Protein AF-A0AAE1CVU9-F1 (afdb_monomer_lite)

pLDDT: mean 76.56, std 25.41, range [22.34, 98.81]

Foldseek 3Di:
DDPDDPQLAWDWFDLFPDLDIFTQAEAEQLQEDDAPVDDFLHDDLVQSLVLVVLCVVSVGAHYEYECPRSVLRSLLSQLVSCVVDDVVSHAYEYEDAPQNDPDPLCGHQALVNVVVRLVVSCVSNVHQAHAEYEHAEDGPVDDLLRRQVSVQVCCVVHRYVAYAYEHDDQVRLVVNQVSCVVVVGGGHREYEYADWLQDHVCVQGVLVSCVVVRHAYEHDPLCQQVLQQLQDAPPDQRCDDRSNVCQVDVVVVPDGDDRSVPDDPLSNVLNVLLVVVCVVVVAGSLLSTSQLQSPDPRHRHYHDYDSHSVRSVNNSSNGNDHDDPVSNVSSCVSSPDDDDPPRVVCCCVVVVPPPPPPPPPPVDDDDDDDDDPQLAFDWDDLFPDPDIFTQAEAEQLQEDDAPVPQPLRDYLVQVLVLVVLCVSSVGAHYEYECPRSVLRSLLSQLVSCVVDDVVSHAYEYEFADQNDDDPLSGGQALVNVVVRLVSSCVSNVHQAHAEYEHAEDGPVDDLLRRQVSVQVCCVVHRYVAYAYEHDAQVRLVVNQVSCVVVVGGGHAEYEYADWLQDHVCVLGVLVSCVVVRHAYEHDLLVLQVLQQLPDDPPDQDCDDNSNVCSVPVVPDDPSYDNRVPDDPLSNVLSVLLCVVCVVVVAGSLLSTSQLQSPDPRHRHYHDYDSHSVRSVNNSSNGSDHDDPVSSVVSCVSSPDDDDPPRVVVCVVCCVSQCQDPPGDHDDDWDKDKDQDPVRVVVVCVVQVKDAPDWDFDDDDPTTIITGTDIDHPGPVPVVPPDDDDDDDDDDDDDDDDDDDDDDDDDDDDDDDDDDDDDDDDDDDDDDDDDDDDDDDDDDDDDDDDDDDDDDDDVVNVVVVVVVLVVVLVVVCVVPVPDDDDDPVNVVVVVVVSVVVSVVVVVVVVPLQWAKEKEWEWDDPDDDDDDDWDWDWDQDPVNRHIYIYIDDPDDDTDTDIDIDTDDD

Organism: NCBI:txid231223

Sequence (967 aa):
MSNIPEECKVKYNFLGKSGLKVSNICLGTLTFGETPVGRPGQCDESLSHQILNRFAAWGGNFVDTADFYGLGNSEIVVGSWLERQTREDFVVATKCRYDMNQNVNSVGLSRRHITKSIEDSLKRLHTDYVDVYHTHLFDNATPLEETYRALDDLVRCGKVRYVGVSNVTGWQLQKIVDTQRQLGLNPIVSLQQQYSLASRDSELEPFQVCKNEGIGVLPWSPLKGGLLTGKMKRGEKPTEGRVGWVAQDEQQSVQSHPLWRTLPEKMFDIVDTAEAIGKTKGRTIAQVSIRWLLQRDVTTSVIIGATSLAQLDQNMAVNGWSLSADEMAQLDEVSTPVLPYPYEMVFRMNTGKVTVKAGLTVTSHGNMANIPEESKVKYTFLGKSGLKVSNICLGTLTFGETPVGRPGQCDESLSHQILNRFADWGGNFVDTADFYGLGNSEIVVGSWLERQTREDFVVATKCRANMGYNVNSVGLSRRHITKSIEDSLQRLHTDYVDVYQTHCFDNATPLEETYRTLDDLVRCGKVRYVGVSNVTGWQLQKIVDTQRQLGLNPIVSLQQQYSLVSRDSELEPFQVCKNEGIGVLPWSPLKGGLLTGKVKRGEKPSEGRLGWVAQDERRTKQSHPLWRAVPEKVFDIIDKAEAIGKTHGRTIAQVSIRWLLQRDVTTSVIIGATSLAQLDQNMAVNGWSLSSDEMAQLDELSTPDLPYPYEMVFRMNSNRFGLTREGQIAVPRVTVCFRTPSQAQRELAKRRLIPVSVRVIHGSDQPVITLSKVKVHNFSSLDRFRTRPLARPPSREIDLTVTSSTALPVSSDPLNRLTPRRPVLPPSMSSRHQNEPLLTSKRTIPGQRNYNTVQVSEADRMFKLKLVETCAHQILKAELDNVSYNANTCRELSQVIAGLIMDRLKSFSLSQYKLVCVVSIGSLKDRPAMQFGSRCLWNKATDNFVSVKYTNTSVFAVAMIYGLYFD

InterPro domains:
  IPR005334 Dynein light chain Tctex-1-like [PF03645] (868-962)
  IPR023210 NADP-dependent oxidoreductase domain [PF00248] (24-334)
  IPR023210 NADP-dependent oxidoreductase domain [PF00248] (391-701)
  IPR036812 NAD(P)-dependent oxidoreductase domain superfamily [G3DSA:3.20.20.100] (10-358)
  IPR036812 NAD(P)-dependent oxidoreductase domain superfamily [G3DSA:3.20.20.100] (377-724)
  IPR036812 NAD(P)-dependent oxidoreductase domain superfamily [SSF51430] (11-337)
  IPR036812 NAD(P)-dependent oxidoreductase domain superfamily [SSF51430] (378-703)
  IPR038586 Tctex-1-like superfamily [G3DSA:3.30.1140.40] (866-965)
  IPR050523 Aldo/Keto Reductase Detoxification and Biosynthesis [PTHR43364] (371-709)

Secondary structure (DSSP, 8-state):
-----GGGSPPEEESTTSS-EEESEEEE-TTBS--TT--TTPBPHHHHHHHHHHHHHTT--EEE--TTGGGGHHHHHHHHHHTTS-GGG-EEEEEE-S-SSS-TTSSSS-HHHHHHHHHHHHHHHTSS-EEEEEESS--SSS-HHHHHHHHHHHHHTTSEEEEEEES--HHHHHHHHHHHHHHTPPPEEEEEEE-BTTB-GGGTTHHHHHHHHTPEEEEE-TTGGGGGGS---TT----SHHHHHHHH-GGGGTTT---GGGS-HHHHHHHHHHHHHHHHHT--HHHHHHHHHHTSTTBS-EEE--SSHHHHHHHHTTSS----HHHHHHHHHHHPPPPPTTHHHHHHHHHS-----S-------S------GGGSPPEEESSSSS-EEESEEEE-TTBS--TT--SSPBPHHHHHHHHHHHHHTT--EEE--TTGGGGHHHHHHHHHHTTS-GGG-EEEEEE-S--SSSTTSSSS-HHHHHHHHHHHHHHHTSS-EEEEEESS--SSS-HHHHHHHHHHHHHTTSEEEEEEES--HHHHHHHHHHHHHHTPPPEEEEEEE-BTTB-GGGTTHHHHHHHHTPEEEEE-TTGGGGGGS---TT----SHHHHHHHH-GGG--TTS--GGG--HHHHHHHHHHHHHHHHHT--HHHHHHHHHHTSTTBS-EEE--SSHHHHHHHHTTSS----HHHHHHHHHHHPPPPPTTHHHHHHHHHHHH-B-TTSSB------EEESSHHHHHHHHHHHT-EEEEEEEE-SSSSPEEEEEEEE-S-GGGGGG---PPPPPPP------------PPPP--------PPPPPPP-----------------------PPP------HHHHHHHHHHHHHHHHHHHHHHTTS-PPPHHHHHHHHHHHHHHHHHHHHTTT-TTSEEEEEEEE---S-------EEEEEEETTTTEEEEEEE-SSS---EEEEEEEEP-

Radius of gyration: 37.11 Å; chains: 1; bounding box: 96×85×102 Å

Structure (mmCIF, N/CA/C/O backbone):
data_AF-A0AAE1CVU9-F1
#
_entry.id   AF-A0AAE1CVU9-F1
#
loop_
_atom_site.group_PDB
_atom_site.id
_atom_site.type_symbol
_atom_site.label_atom_id
_atom_site.label_alt_id
_atom_site.label_comp_id
_atom_site.label_asym_id
_atom_site.label_entity_id
_atom_site.label_seq_id
_atom_site.pdbx_PDB_ins_code
_atom_site.Cartn_x
_atom_site.Cartn_y
_atom_site.Cartn_z
_atom_site.occupancy
_atom_site.B_iso_or_equiv
_atom_site.auth_seq_id
_atom_site.auth_comp_id
_atom_site.auth_asym_id
_atom_site.auth_atom_id
_atom_site.pdbx_PDB_model_num
ATOM 1 N N . MET A 1 1 ? 39.669 13.728 -13.427 1.00 44.59 1 MET A N 1
ATOM 2 C CA . MET A 1 1 ? 38.281 13.402 -13.032 1.00 44.59 1 MET A CA 1
ATOM 3 C C . MET A 1 1 ? 37.710 14.609 -12.302 1.00 44.59 1 MET A C 1
ATOM 5 O O . MET A 1 1 ? 38.247 14.981 -11.271 1.00 44.59 1 MET A O 1
ATOM 9 N N . SER A 1 2 ? 36.728 15.304 -12.879 1.00 47.97 2 SER A N 1
ATOM 10 C CA . SER A 1 2 ? 36.096 16.478 -12.254 1.00 47.97 2 SER A CA 1
ATOM 11 C C . SER A 1 2 ? 35.398 16.080 -10.945 1.00 47.97 2 SER A C 1
ATOM 13 O O . SER A 1 2 ? 34.636 15.115 -10.962 1.00 47.97 2 SER A O 1
ATOM 15 N N . ASN A 1 3 ? 35.618 16.815 -9.852 1.00 66.19 3 ASN A N 1
ATOM 16 C CA . ASN A 1 3 ? 34.934 16.623 -8.566 1.00 66.19 3 ASN A CA 1
ATOM 17 C C . ASN A 1 3 ? 33.413 16.821 -8.722 1.00 66.19 3 ASN A C 1
ATOM 19 O O . ASN A 1 3 ? 32.929 17.947 -8.635 1.00 66.19 3 ASN A O 1
ATOM 23 N N . ILE A 1 4 ? 32.659 15.745 -8.971 1.00 75.50 4 ILE A N 1
ATOM 24 C CA . ILE A 1 4 ? 31.193 15.749 -8.866 1.00 75.50 4 ILE A CA 1
ATOM 25 C C . ILE A 1 4 ? 30.859 15.808 -7.367 1.00 75.50 4 ILE A C 1
ATOM 27 O O . ILE A 1 4 ? 31.300 14.915 -6.637 1.00 75.50 4 ILE A O 1
ATOM 31 N N . PRO A 1 5 ? 30.128 16.831 -6.882 1.00 76.38 5 PRO A N 1
ATOM 32 C CA . PRO A 1 5 ? 29.741 16.909 -5.475 1.00 76.38 5 PRO A CA 1
ATOM 33 C C . PRO A 1 5 ? 28.947 15.670 -5.047 1.00 76.38 5 PRO A C 1
ATOM 35 O O . PRO A 1 5 ? 28.137 15.159 -5.821 1.00 76.38 5 PRO A O 1
ATOM 38 N N . GLU A 1 6 ? 29.164 15.185 -3.824 1.00 76.06 6 GLU A N 1
ATOM 39 C CA . GLU A 1 6 ? 28.550 13.944 -3.325 1.00 76.06 6 GLU A CA 1
ATOM 40 C C . GLU A 1 6 ? 27.016 14.012 -3.371 1.00 76.06 6 GLU A C 1
ATOM 42 O O . GLU A 1 6 ? 26.347 13.057 -3.753 1.00 76.06 6 GLU A O 1
ATOM 47 N N . GLU A 1 7 ? 26.453 15.181 -3.068 1.00 77.00 7 GLU A N 1
ATOM 48 C CA . GLU A 1 7 ? 25.022 15.472 -3.124 1.00 77.00 7 GLU A CA 1
ATOM 49 C C . GLU A 1 7 ? 24.422 15.414 -4.541 1.00 77.00 7 GLU A C 1
ATOM 51 O O . GLU A 1 7 ? 23.207 15.248 -4.690 1.00 77.00 7 GLU A O 1
ATOM 56 N N . CYS A 1 8 ? 25.263 15.540 -5.573 1.00 79.56 8 CYS A N 1
ATOM 57 C CA . CYS A 1 8 ? 24.882 15.499 -6.983 1.00 79.56 8 CYS A CA 1
ATOM 58 C C . CYS A 1 8 ? 25.047 14.105 -7.605 1.00 79.56 8 CYS A C 1
ATOM 60 O O . CYS A 1 8 ? 24.567 13.891 -8.721 1.00 79.56 8 CYS A O 1
ATOM 62 N N . LYS A 1 9 ? 25.695 13.155 -6.917 1.00 80.31 9 LYS A N 1
ATOM 63 C CA . LYS A 1 9 ? 25.810 11.772 -7.398 1.00 80.31 9 LYS A CA 1
ATOM 64 C C . LYS A 1 9 ? 24.438 11.111 -7.520 1.00 80.31 9 LYS A C 1
ATOM 66 O O . LYS A 1 9 ? 23.458 11.524 -6.890 1.00 80.31 9 LYS A O 1
ATOM 71 N N . VAL A 1 10 ? 24.365 10.083 -8.365 1.00 87.75 10 VAL A N 1
ATOM 72 C CA . VAL A 1 10 ? 23.122 9.329 -8.556 1.00 87.75 10 VAL A CA 1
ATOM 73 C C . VAL A 1 10 ? 22.654 8.670 -7.264 1.00 87.75 10 VAL A C 1
ATOM 75 O O . VAL A 1 10 ? 23.443 8.279 -6.404 1.00 87.75 10 VAL A O 1
ATOM 78 N N . LYS A 1 11 ? 21.336 8.529 -7.144 1.00 89.81 11 LYS A N 1
ATOM 79 C CA . LYS A 1 11 ? 20.698 7.760 -6.073 1.00 89.81 11 LYS A CA 1
ATOM 80 C C . LYS A 1 11 ? 20.328 6.384 -6.603 1.00 89.81 11 LYS A C 1
ATOM 82 O O . LYS A 1 11 ? 20.168 6.221 -7.807 1.00 89.81 11 LYS A O 1
ATOM 87 N N . TYR A 1 12 ? 20.150 5.417 -5.714 1.00 90.12 12 TYR A N 1
ATOM 88 C CA . TYR A 1 12 ? 19.785 4.051 -6.080 1.00 90.12 12 TYR A CA 1
ATOM 89 C C . TYR A 1 12 ? 18.406 3.699 -5.537 1.00 90.12 12 TYR A C 1
ATOM 91 O O . TYR A 1 12 ? 18.125 3.955 -4.367 1.00 90.12 12 TYR A O 1
ATOM 99 N N . ASN A 1 13 ? 17.591 3.066 -6.376 1.00 91.12 13 ASN A N 1
ATOM 100 C CA . ASN A 1 13 ? 16.237 2.620 -6.064 1.00 91.12 13 ASN A CA 1
ATOM 101 C C . ASN A 1 13 ? 16.120 1.110 -6.306 1.00 91.12 13 ASN A C 1
ATOM 103 O O . ASN A 1 13 ? 16.806 0.569 -7.174 1.00 91.12 13 ASN A O 1
ATOM 107 N N . PHE A 1 14 ? 15.248 0.426 -5.565 1.00 91.88 14 PHE A N 1
ATOM 108 C CA . PHE A 1 14 ? 14.872 -0.949 -5.905 1.00 91.88 14 PHE A CA 1
ATOM 109 C C . PHE A 1 14 ? 14.019 -0.967 -7.177 1.00 91.88 14 PHE A C 1
ATOM 111 O O . PHE A 1 14 ? 13.159 -0.103 -7.361 1.00 91.88 14 PHE A O 1
ATOM 118 N N . LEU A 1 15 ? 14.248 -1.950 -8.049 1.00 92.94 15 LEU A N 1
ATOM 119 C CA . LEU A 1 15 ? 13.451 -2.140 -9.255 1.00 92.94 15 LEU A CA 1
ATOM 120 C C . LEU A 1 15 ? 12.137 -2.851 -8.919 1.00 92.94 15 LEU A C 1
ATOM 122 O O . LEU A 1 15 ? 12.090 -4.080 -8.841 1.00 92.94 15 LEU A O 1
ATOM 126 N N . GLY A 1 16 ? 11.085 -2.069 -8.668 1.00 89.94 16 GLY A N 1
ATOM 127 C CA . GLY A 1 16 ? 9.815 -2.585 -8.152 1.00 89.94 16 GLY A CA 1
ATOM 128 C C . GLY A 1 16 ? 9.994 -3.266 -6.789 1.00 89.94 16 GLY A C 1
ATOM 129 O O . GLY A 1 16 ? 10.797 -2.830 -5.967 1.00 89.94 16 GLY A O 1
ATOM 130 N N . LYS A 1 17 ? 9.280 -4.372 -6.562 1.00 86.25 17 LYS A N 1
ATOM 131 C CA . LYS A 1 17 ? 9.421 -5.245 -5.378 1.00 86.25 17 LYS A CA 1
ATOM 132 C C . LYS A 1 17 ? 10.580 -6.252 -5.483 1.00 86.25 17 LYS A C 1
ATOM 134 O O . LYS A 1 17 ? 10.638 -7.200 -4.703 1.00 86.25 17 LYS A O 1
ATOM 139 N N . SER A 1 18 ? 11.494 -6.084 -6.441 1.00 91.56 18 SER A N 1
ATOM 140 C CA . SER A 1 18 ? 12.671 -6.953 -6.565 1.00 91.56 18 SER A CA 1
ATOM 141 C C . SER A 1 18 ? 13.804 -6.548 -5.615 1.00 91.56 18 SER A C 1
ATOM 143 O O . SER A 1 18 ? 13.827 -5.450 -5.061 1.00 91.56 18 SER A O 1
ATOM 145 N N . GLY A 1 19 ? 14.791 -7.435 -5.454 1.00 85.88 19 GLY A N 1
ATOM 146 C CA . GLY A 1 19 ? 16.017 -7.146 -4.706 1.00 85.88 19 GLY A CA 1
ATOM 147 C C . GLY A 1 19 ? 17.085 -6.374 -5.494 1.00 85.88 19 GLY A C 1
ATOM 148 O O . GLY A 1 19 ? 18.132 -6.071 -4.919 1.00 85.88 19 GLY A O 1
ATOM 149 N N . LEU A 1 20 ? 16.854 -6.077 -6.781 1.00 93.19 20 LEU A N 1
ATOM 150 C CA . LEU A 1 20 ? 17.809 -5.402 -7.662 1.00 93.19 20 LEU A CA 1
ATOM 151 C C . LEU A 1 20 ? 17.786 -3.889 -7.437 1.00 93.19 20 LEU A C 1
ATOM 153 O O . LEU A 1 20 ? 16.718 -3.278 -7.454 1.00 93.19 20 LEU A O 1
ATOM 157 N N . LYS A 1 21 ? 18.962 -3.274 -7.277 1.00 92.75 21 LYS A N 1
ATOM 158 C CA . LYS A 1 21 ? 19.107 -1.817 -7.195 1.00 92.75 21 LYS A CA 1
ATOM 159 C C . LYS A 1 21 ? 19.612 -1.231 -8.504 1.00 92.75 21 LYS A C 1
ATOM 161 O O . LYS A 1 21 ? 20.625 -1.674 -9.036 1.00 92.75 21 LYS A O 1
ATOM 166 N N . VAL A 1 22 ? 18.950 -0.174 -8.950 1.00 96.00 22 VAL A N 1
ATOM 167 C CA . VAL A 1 22 ? 19.313 0.585 -10.147 1.00 96.00 22 VAL A CA 1
ATOM 168 C C . VAL A 1 22 ? 19.498 2.056 -9.808 1.00 96.00 22 VAL A C 1
ATOM 170 O O . VAL A 1 22 ? 18.815 2.588 -8.928 1.00 96.00 22 VAL A O 1
ATOM 173 N N . SER A 1 23 ? 20.409 2.728 -10.504 1.00 97.12 23 SER A N 1
ATOM 174 C CA . SER A 1 23 ? 20.536 4.177 -10.442 1.00 97.12 23 SER A CA 1
ATOM 175 C C . SER A 1 23 ? 19.220 4.831 -10.867 1.00 97.12 23 SER A C 1
ATOM 177 O O . SER A 1 23 ? 18.539 4.372 -11.785 1.00 97.12 23 SER A O 1
ATOM 179 N N . ASN A 1 24 ? 18.852 5.927 -10.206 1.00 95.62 24 ASN A N 1
ATOM 180 C CA . ASN A 1 24 ? 17.624 6.676 -10.472 1.00 95.62 24 ASN A CA 1
ATOM 181 C C . ASN A 1 24 ? 17.603 7.311 -11.873 1.00 95.62 24 ASN A C 1
ATOM 183 O O . ASN A 1 24 ? 16.550 7.718 -12.352 1.00 95.62 24 ASN A O 1
ATOM 187 N N . ILE A 1 25 ? 18.755 7.352 -12.539 1.00 97.69 25 ILE A N 1
ATOM 188 C CA . ILE A 1 25 ? 18.888 7.604 -13.968 1.00 97.69 25 ILE A CA 1
ATOM 189 C C . ILE A 1 25 ? 19.370 6.329 -14.657 1.00 97.69 25 ILE A C 1
ATOM 191 O O . ILE A 1 25 ? 20.331 5.705 -14.205 1.00 97.69 25 ILE A O 1
ATOM 195 N N . CYS A 1 26 ? 18.714 5.978 -15.755 1.00 98.38 26 CYS A N 1
ATOM 196 C CA . CYS A 1 26 ? 19.101 4.912 -16.664 1.00 98.38 26 CYS A CA 1
ATOM 197 C C . CYS A 1 26 ? 19.627 5.534 -17.963 1.00 98.38 26 CYS A C 1
ATOM 199 O O . CYS A 1 26 ? 19.013 6.460 -18.500 1.00 98.38 26 CYS A O 1
ATOM 201 N N . LEU A 1 27 ? 20.761 5.053 -18.471 1.00 98.38 27 LEU A N 1
ATOM 202 C CA . LEU A 1 27 ? 21.317 5.523 -19.737 1.00 98.38 27 LEU A CA 1
ATOM 203 C C . LEU A 1 27 ? 20.758 4.691 -20.897 1.00 98.38 27 LEU A C 1
ATOM 205 O O . LEU A 1 27 ? 21.109 3.525 -21.057 1.00 98.38 27 LEU A O 1
ATOM 209 N N . GLY A 1 28 ? 19.901 5.301 -21.712 1.00 97.38 28 GLY A N 1
ATOM 210 C CA . GLY A 1 28 ? 19.357 4.710 -22.931 1.00 97.38 28 GLY A CA 1
ATOM 211 C C . GLY A 1 28 ? 20.299 4.887 -24.120 1.00 97.38 28 GLY A C 1
ATOM 212 O O . GLY A 1 28 ? 20.728 5.997 -24.431 1.00 97.38 28 GLY A O 1
ATOM 213 N N . THR A 1 29 ? 20.570 3.792 -24.825 1.00 96.25 29 THR A N 1
ATOM 214 C CA . THR A 1 29 ? 21.648 3.689 -25.830 1.00 96.25 29 THR A CA 1
ATOM 215 C C . THR A 1 29 ? 21.152 3.669 -27.280 1.00 96.25 29 THR A C 1
ATOM 217 O O . THR A 1 29 ? 21.893 3.317 -28.193 1.00 96.25 29 THR A O 1
ATOM 220 N N . LEU A 1 30 ? 19.905 4.088 -27.530 1.00 91.25 30 LEU A N 1
ATOM 221 C CA . LEU A 1 30 ? 19.292 4.113 -28.871 1.00 91.25 30 LEU A CA 1
ATOM 222 C C . LEU A 1 30 ? 20.134 4.860 -29.926 1.00 91.25 30 LEU A C 1
ATOM 224 O O . LEU A 1 30 ? 20.015 4.578 -31.117 1.00 91.25 30 LEU A O 1
ATOM 228 N N . THR A 1 31 ? 20.931 5.844 -29.503 1.00 88.94 31 THR A N 1
ATOM 229 C CA . THR A 1 31 ? 21.802 6.654 -30.366 1.00 88.94 31 THR A CA 1
ATOM 230 C C . THR A 1 31 ? 23.224 6.108 -30.493 1.00 88.94 31 THR A C 1
ATOM 232 O O . THR A 1 31 ? 24.026 6.733 -31.175 1.00 88.94 31 THR A O 1
ATOM 235 N N . PHE A 1 32 ? 23.568 4.998 -29.838 1.00 92.94 32 PHE A N 1
ATOM 236 C CA . PHE A 1 32 ? 24.931 4.462 -29.839 1.00 92.94 32 PHE A CA 1
ATOM 237 C C . PHE A 1 32 ? 25.144 3.495 -30.998 1.00 92.94 32 PHE A C 1
ATOM 239 O O . PHE A 1 32 ? 24.326 2.600 -31.226 1.00 92.94 32 PHE A O 1
ATOM 246 N N . GLY A 1 33 ? 26.273 3.668 -31.679 1.00 83.12 33 GLY A N 1
ATOM 247 C CA . GLY A 1 33 ? 26.632 2.914 -32.867 1.00 83.12 33 GLY A CA 1
ATOM 248 C C . GLY A 1 33 ? 26.051 3.519 -34.146 1.00 83.12 33 GLY A C 1
ATOM 249 O O . GLY A 1 33 ? 24.963 4.103 -34.174 1.00 83.12 33 GLY A O 1
ATOM 250 N N . GLU A 1 34 ? 26.795 3.358 -35.236 1.00 77.69 34 GLU A N 1
ATOM 251 C CA . GLU A 1 34 ? 26.353 3.721 -36.580 1.00 77.69 34 GLU A CA 1
ATOM 252 C C . GLU A 1 34 ? 25.202 2.816 -37.041 1.00 77.69 34 GLU A C 1
ATOM 254 O O . GLU A 1 34 ? 25.121 1.643 -36.673 1.00 77.69 34 GLU A O 1
ATOM 259 N N . THR A 1 35 ? 24.294 3.340 -37.865 1.00 69.00 35 THR A N 1
ATOM 260 C CA . THR A 1 35 ? 23.246 2.517 -38.492 1.00 69.00 35 THR A CA 1
ATOM 261 C C . THR A 1 35 ? 23.237 2.693 -39.999 1.00 69.00 35 THR A C 1
ATOM 263 O O . THR A 1 35 ? 23.473 3.815 -40.448 1.00 69.00 35 THR A O 1
ATOM 266 N N . PRO A 1 36 ? 22.818 1.674 -40.774 1.00 59.09 36 PRO A N 1
ATOM 267 C CA . PRO A 1 36 ? 22.783 1.750 -42.238 1.00 59.09 36 PRO A CA 1
ATOM 268 C C . PRO A 1 36 ? 21.957 2.917 -42.804 1.00 59.09 36 PRO A C 1
ATOM 270 O O . PRO A 1 36 ? 22.189 3.347 -43.925 1.00 59.09 36 PRO A O 1
ATOM 273 N N . VAL A 1 37 ? 20.986 3.423 -42.035 1.00 56.44 37 VAL A N 1
ATOM 274 C CA . VAL A 1 37 ? 20.028 4.460 -42.460 1.00 56.44 37 VAL A CA 1
ATOM 275 C C . VAL A 1 37 ? 20.346 5.855 -41.904 1.00 56.44 37 VAL A C 1
ATOM 277 O O . VAL A 1 37 ? 19.574 6.773 -42.146 1.00 56.44 37 VAL A O 1
ATOM 280 N N . GLY A 1 38 ? 21.440 6.011 -41.140 1.00 57.31 38 GLY A N 1
ATOM 281 C CA . GLY A 1 38 ? 21.888 7.277 -40.541 1.00 57.31 38 GLY A CA 1
ATOM 282 C C . GLY A 1 38 ? 20.804 8.037 -39.762 1.00 57.31 38 GLY A C 1
ATOM 283 O O . GLY A 1 38 ? 20.160 8.935 -40.299 1.00 57.31 38 GLY A O 1
ATOM 284 N N . ARG A 1 39 ? 20.589 7.730 -38.471 1.00 63.16 39 ARG A N 1
ATOM 285 C CA . ARG A 1 39 ? 19.664 8.538 -37.649 1.00 63.16 39 ARG A CA 1
ATOM 286 C C . ARG A 1 39 ? 20.348 9.820 -37.151 1.00 63.16 39 ARG A C 1
ATOM 288 O O . ARG A 1 39 ? 21.494 9.756 -36.706 1.00 63.16 39 ARG A O 1
ATOM 295 N N . PRO A 1 40 ? 19.639 10.964 -37.109 1.00 60.22 40 PRO A N 1
ATOM 296 C CA . PRO A 1 40 ? 20.167 12.191 -36.520 1.00 60.22 40 PRO A CA 1
ATOM 297 C C . PRO A 1 40 ? 20.594 11.991 -35.060 1.00 60.22 40 PRO A C 1
ATOM 299 O O . PRO A 1 40 ? 19.816 11.491 -34.244 1.00 60.22 40 PRO A O 1
ATOM 302 N N . GLY A 1 41 ? 21.810 12.433 -34.727 1.00 66.56 41 GLY A N 1
ATOM 303 C CA . GLY A 1 41 ? 22.356 12.363 -33.368 1.00 66.56 41 GLY A CA 1
ATOM 304 C C . GLY A 1 41 ? 22.980 11.017 -32.988 1.00 66.56 41 GLY A C 1
ATOM 305 O O . GLY A 1 41 ? 23.063 10.723 -31.800 1.00 66.56 41 GLY A O 1
ATOM 306 N N . GLN A 1 42 ? 23.392 10.196 -33.957 1.00 81.00 42 GLN A N 1
ATOM 307 C CA . GLN A 1 42 ? 24.177 8.991 -33.678 1.00 81.00 42 GLN A CA 1
ATOM 308 C C . GLN A 1 42 ? 25.559 9.316 -33.115 1.00 81.00 42 GLN A C 1
ATOM 310 O O . GLN A 1 42 ? 26.206 10.278 -33.526 1.00 81.00 42 GLN A O 1
ATOM 315 N N . CYS A 1 43 ? 25.990 8.493 -32.168 1.00 88.50 43 CYS A N 1
ATOM 316 C CA . CYS A 1 43 ? 27.329 8.497 -31.613 1.00 88.50 43 CYS A CA 1
ATOM 317 C C . CYS A 1 43 ? 28.094 7.322 -32.212 1.00 88.50 43 CYS A C 1
ATOM 319 O O . CYS A 1 43 ? 27.619 6.186 -32.156 1.00 88.50 43 CYS A O 1
ATOM 321 N N . ASP A 1 44 ? 29.291 7.587 -32.727 1.00 91.25 44 ASP A N 1
ATOM 322 C CA . ASP A 1 44 ? 30.243 6.521 -33.023 1.00 91.25 44 ASP A CA 1
ATOM 323 C C . ASP A 1 44 ? 30.618 5.755 -31.737 1.00 91.25 44 ASP A C 1
ATOM 325 O O . ASP A 1 44 ? 30.253 6.133 -30.614 1.00 91.25 44 ASP A O 1
ATOM 329 N N . GLU A 1 45 ? 31.325 4.637 -31.888 1.00 93.81 45 GLU A N 1
ATOM 330 C CA . GLU A 1 45 ? 31.724 3.805 -30.749 1.00 93.81 45 GLU A CA 1
ATOM 331 C C . GLU A 1 45 ? 32.582 4.586 -29.736 1.00 93.81 45 GLU A C 1
ATOM 333 O O . GLU A 1 45 ? 32.352 4.498 -28.529 1.00 93.81 45 GLU A O 1
ATOM 338 N N . SER A 1 46 ? 33.511 5.420 -30.217 1.00 95.12 46 SER A N 1
ATOM 339 C CA . SER A 1 46 ? 34.422 6.206 -29.374 1.00 95.12 46 SER A CA 1
ATOM 340 C C . SER A 1 46 ? 33.672 7.176 -28.459 1.00 95.12 46 SER A C 1
ATOM 342 O O . SER A 1 46 ? 33.879 7.185 -27.241 1.00 95.12 46 SER A O 1
ATOM 344 N N . LEU A 1 47 ? 32.762 7.978 -29.015 1.00 95.44 47 LEU A N 1
ATOM 345 C CA . LEU A 1 47 ? 31.934 8.902 -28.250 1.00 95.44 47 LEU A CA 1
ATOM 346 C C . LEU A 1 47 ? 30.965 8.148 -27.334 1.00 95.44 47 LEU A C 1
ATOM 348 O O . LEU A 1 47 ? 30.768 8.557 -26.189 1.00 95.44 47 LEU A O 1
ATOM 352 N N . SER A 1 48 ? 30.403 7.029 -27.795 1.00 96.69 48 SER A N 1
ATOM 353 C CA . SER A 1 48 ? 29.521 6.182 -26.981 1.00 96.69 48 SER A CA 1
ATOM 354 C C . SER A 1 48 ? 30.240 5.665 -25.729 1.00 96.69 48 SER A C 1
ATOM 356 O O . SER A 1 48 ? 29.719 5.793 -24.619 1.00 96.69 48 SER A O 1
ATOM 358 N N . HIS A 1 49 ? 31.477 5.174 -25.868 1.00 97.62 49 HIS A N 1
ATOM 359 C CA . HIS A 1 49 ? 32.317 4.747 -24.741 1.00 97.62 49 HIS A CA 1
ATOM 360 C C . HIS A 1 49 ? 32.659 5.908 -23.805 1.00 97.62 49 HIS A C 1
ATOM 362 O O . HIS A 1 49 ? 32.636 5.741 -22.586 1.00 97.62 49 HIS A O 1
ATOM 368 N N . GLN A 1 50 ? 32.940 7.102 -24.336 1.00 97.69 50 GLN A N 1
ATOM 369 C CA . GLN A 1 50 ? 33.169 8.289 -23.505 1.00 97.69 50 GLN A CA 1
ATOM 370 C C . GLN A 1 50 ? 31.929 8.648 -22.672 1.00 97.69 50 GLN A C 1
ATOM 372 O O . GLN A 1 50 ? 32.059 8.953 -21.484 1.00 97.69 50 GLN A O 1
ATOM 377 N N . ILE A 1 51 ? 30.730 8.576 -23.261 1.00 97.94 51 ILE A N 1
ATOM 378 C CA . ILE A 1 51 ? 29.459 8.824 -22.565 1.00 97.94 51 ILE A CA 1
ATOM 379 C C . ILE A 1 51 ? 29.211 7.750 -21.495 1.00 97.94 51 ILE A C 1
ATOM 381 O O . ILE A 1 51 ? 28.873 8.104 -20.366 1.00 97.94 51 ILE A O 1
ATOM 385 N N . LEU A 1 52 ? 29.441 6.467 -21.796 1.00 98.12 52 LEU A N 1
ATOM 386 C CA . LEU A 1 52 ? 29.313 5.365 -20.829 1.00 98.12 52 LEU A CA 1
ATOM 387 C C . LEU A 1 52 ? 30.274 5.522 -19.644 1.00 98.12 52 LEU A C 1
ATOM 389 O O . LEU A 1 52 ? 29.850 5.485 -18.490 1.00 98.12 52 LEU A O 1
ATOM 393 N N . ASN A 1 53 ? 31.551 5.801 -19.916 1.00 97.75 53 ASN A N 1
ATOM 394 C CA . ASN A 1 53 ? 32.552 6.067 -18.881 1.00 97.75 53 ASN A CA 1
ATOM 395 C C . ASN A 1 53 ? 32.172 7.278 -18.024 1.00 97.75 53 ASN A C 1
ATOM 397 O O . ASN A 1 53 ? 32.340 7.271 -16.803 1.00 97.75 53 ASN A O 1
ATOM 401 N N . ARG A 1 54 ? 31.637 8.335 -18.648 1.00 95.81 54 ARG A N 1
ATOM 402 C CA . ARG A 1 54 ? 31.180 9.517 -17.920 1.00 95.81 54 ARG A CA 1
ATOM 403 C C . ARG A 1 54 ? 29.965 9.202 -17.051 1.00 95.81 54 ARG A C 1
ATOM 405 O O . ARG A 1 54 ? 29.940 9.637 -15.905 1.00 95.81 54 ARG A O 1
ATOM 412 N N . PHE A 1 55 ? 29.003 8.428 -17.546 1.00 96.44 55 PHE A N 1
ATOM 413 C CA . PHE A 1 55 ? 27.840 7.977 -16.780 1.00 96.44 55 PHE A CA 1
ATOM 414 C C . PHE A 1 55 ? 28.249 7.125 -15.569 1.00 96.44 55 PHE A C 1
ATOM 416 O O . PHE A 1 55 ? 27.800 7.402 -14.454 1.00 96.44 55 PHE A O 1
ATOM 423 N N . ALA A 1 56 ? 29.176 6.182 -15.754 1.00 95.38 56 ALA A N 1
ATOM 424 C CA . ALA A 1 56 ? 29.763 5.403 -14.665 1.00 95.38 56 ALA A CA 1
ATOM 425 C C . ALA A 1 56 ? 30.477 6.298 -13.635 1.00 95.38 56 ALA A C 1
ATOM 427 O O . ALA A 1 56 ? 30.306 6.123 -12.431 1.00 95.38 56 ALA A O 1
ATOM 428 N N . ALA A 1 57 ? 31.200 7.333 -14.080 1.00 93.06 57 ALA A N 1
ATOM 429 C CA . ALA A 1 57 ? 31.856 8.293 -13.186 1.00 93.06 57 ALA A CA 1
ATOM 430 C C . ALA A 1 57 ? 30.870 9.133 -12.344 1.00 93.06 57 ALA A C 1
ATOM 432 O O . ALA A 1 57 ? 31.222 9.576 -11.250 1.00 93.06 57 ALA A O 1
ATOM 433 N N . TRP A 1 58 ? 29.633 9.329 -12.812 1.00 92.94 58 TRP A N 1
ATOM 434 C CA . TRP A 1 58 ? 28.535 9.900 -12.015 1.00 92.94 58 TRP A CA 1
ATOM 435 C C . TRP A 1 58 ? 27.954 8.918 -10.978 1.00 92.94 58 TRP A C 1
ATOM 437 O O . TRP A 1 58 ? 27.085 9.298 -10.187 1.00 92.94 58 TRP A O 1
ATOM 447 N N . GLY A 1 59 ? 28.436 7.672 -10.968 1.00 92.88 59 GLY A N 1
ATOM 448 C CA . GLY A 1 59 ? 27.936 6.553 -10.173 1.00 92.88 59 GLY A CA 1
ATOM 449 C C . GLY A 1 59 ? 26.768 5.813 -10.830 1.00 92.88 59 GLY A C 1
ATOM 450 O O . GLY A 1 59 ? 26.130 4.995 -10.170 1.00 92.88 59 GLY A O 1
ATOM 451 N N . GLY A 1 60 ? 26.431 6.129 -12.085 1.00 95.81 60 GLY A N 1
ATOM 452 C CA . GLY A 1 60 ? 25.352 5.468 -12.813 1.00 95.81 60 GLY A CA 1
ATOM 453 C C . GLY A 1 60 ? 25.684 4.005 -13.084 1.00 95.81 60 GLY A C 1
ATOM 454 O O . GLY A 1 60 ? 26.785 3.707 -13.538 1.00 95.81 60 GLY A O 1
ATOM 455 N N . ASN A 1 61 ? 24.735 3.104 -12.820 1.00 97.69 61 ASN A N 1
ATOM 456 C CA . ASN A 1 61 ? 24.937 1.670 -13.030 1.00 97.69 61 ASN A CA 1
ATOM 457 C C . ASN A 1 61 ? 23.945 1.041 -14.012 1.00 97.69 61 ASN A C 1
ATOM 459 O O . ASN A 1 61 ? 24.153 -0.093 -14.415 1.00 97.69 61 ASN A O 1
ATOM 463 N N . PHE A 1 62 ? 22.870 1.734 -14.394 1.00 98.62 62 PHE A N 1
ATOM 464 C CA . PHE A 1 62 ? 21.791 1.134 -15.174 1.00 98.62 62 PHE A CA 1
ATOM 465 C C . PHE A 1 62 ? 21.825 1.565 -16.645 1.00 98.62 62 PHE A C 1
ATOM 467 O O . PHE A 1 62 ? 21.608 2.739 -16.949 1.00 98.62 62 PHE A O 1
ATOM 474 N N . VAL A 1 63 ? 22.060 0.616 -17.555 1.00 98.69 63 VAL A N 1
ATOM 475 C CA . VAL A 1 63 ? 22.171 0.840 -19.006 1.00 98.69 63 VAL A CA 1
ATOM 476 C C . VAL A 1 63 ? 21.049 0.105 -19.739 1.00 98.69 63 VAL A C 1
ATOM 478 O O . VAL A 1 63 ? 20.837 -1.086 -19.523 1.00 98.69 63 VAL A O 1
ATOM 481 N N . ASP A 1 64 ? 20.335 0.815 -20.611 1.00 98.75 64 ASP A N 1
ATOM 482 C CA . ASP A 1 64 ? 19.239 0.292 -21.429 1.00 98.75 64 ASP A CA 1
ATOM 483 C C . ASP A 1 64 ? 19.619 0.258 -22.915 1.00 98.75 64 ASP A C 1
ATOM 485 O O . ASP A 1 64 ? 20.000 1.275 -23.502 1.00 98.75 64 ASP A O 1
ATOM 489 N N . THR A 1 65 ? 19.468 -0.905 -23.544 1.00 98.38 65 THR A N 1
ATOM 490 C CA . THR A 1 65 ? 19.657 -1.132 -24.985 1.00 98.38 65 THR A CA 1
ATOM 491 C C . THR A 1 65 ? 18.548 -2.033 -25.545 1.00 98.38 65 THR A C 1
ATOM 493 O O . THR A 1 65 ? 17.575 -2.321 -24.848 1.00 98.38 65 THR A O 1
ATOM 496 N N . ALA A 1 66 ? 18.608 -2.415 -26.817 1.00 97.38 66 ALA A N 1
ATOM 497 C CA . ALA A 1 66 ? 17.722 -3.410 -27.418 1.00 97.38 66 ALA A CA 1
ATOM 498 C C . ALA A 1 66 ? 18.382 -4.031 -28.650 1.00 97.38 66 ALA A C 1
ATOM 500 O O . ALA A 1 66 ? 19.130 -3.349 -29.352 1.00 97.38 66 ALA A O 1
ATOM 501 N N . ASP A 1 67 ? 17.996 -5.262 -28.981 1.00 95.12 67 ASP A N 1
ATOM 502 C CA . ASP A 1 67 ? 18.387 -5.922 -30.229 1.00 95.12 67 ASP A CA 1
ATOM 503 C C . ASP A 1 67 ? 18.119 -5.046 -31.464 1.00 95.12 67 ASP A C 1
ATOM 505 O O . ASP A 1 67 ? 18.970 -4.881 -32.330 1.00 95.12 67 ASP A O 1
ATOM 509 N N . PHE A 1 68 ? 16.969 -4.382 -31.511 1.00 92.00 68 PHE A N 1
ATOM 510 C CA . PHE A 1 68 ? 16.560 -3.555 -32.638 1.00 92.00 68 PHE A CA 1
ATOM 511 C C . PHE A 1 68 ? 17.327 -2.225 -32.751 1.00 92.00 68 PHE A C 1
ATOM 513 O O . PHE A 1 68 ? 17.283 -1.561 -33.792 1.00 92.00 68 PHE A O 1
ATOM 520 N N . TYR A 1 69 ? 18.026 -1.783 -31.699 1.00 91.81 69 TYR A N 1
ATOM 521 C CA . TYR A 1 69 ? 18.733 -0.501 -31.717 1.00 91.81 69 TYR A CA 1
ATOM 522 C C . TYR A 1 69 ? 19.960 -0.595 -32.623 1.00 91.81 69 TYR A C 1
ATOM 524 O O . TYR A 1 69 ? 20.956 -1.244 -32.312 1.00 91.81 69 TYR A O 1
ATOM 532 N N . GLY A 1 70 ? 19.848 0.039 -33.789 1.00 87.62 70 GLY A N 1
ATOM 533 C CA . GLY A 1 70 ? 20.846 -0.076 -34.843 1.00 87.62 70 GLY A CA 1
ATOM 534 C C . GLY A 1 70 ? 21.028 -1.499 -35.362 1.00 87.62 70 GLY A C 1
ATOM 535 O O . GLY A 1 70 ? 22.138 -1.851 -35.743 1.00 87.62 70 GLY A O 1
ATOM 536 N N . LEU A 1 71 ? 19.958 -2.307 -35.349 1.00 89.50 71 LEU A N 1
ATOM 537 C CA . LEU A 1 71 ? 19.976 -3.720 -35.755 1.00 89.50 71 LEU A CA 1
ATOM 538 C C . LEU A 1 71 ? 21.092 -4.522 -35.057 1.00 89.50 71 LEU A C 1
ATOM 540 O O . LEU A 1 71 ? 21.799 -5.314 -35.674 1.00 89.50 71 LEU A O 1
ATOM 544 N N . GLY A 1 72 ? 21.251 -4.289 -33.755 1.00 92.56 72 GLY A N 1
ATOM 545 C CA . GLY A 1 72 ? 22.208 -4.955 -32.877 1.00 92.56 72 GLY A CA 1
ATOM 546 C C . GLY A 1 72 ? 23.455 -4.127 -32.581 1.00 92.56 72 GLY A C 1
ATOM 547 O O . GLY A 1 72 ? 24.155 -4.434 -31.621 1.00 92.56 72 GLY A O 1
ATOM 548 N N . ASN A 1 73 ? 23.733 -3.061 -33.340 1.00 93.31 73 ASN A N 1
ATOM 549 C CA . ASN A 1 73 ? 24.976 -2.305 -33.167 1.00 93.31 73 ASN A CA 1
ATOM 550 C C . ASN A 1 73 ? 25.082 -1.610 -31.799 1.00 93.31 73 ASN A C 1
ATOM 552 O O . ASN A 1 73 ? 26.159 -1.541 -31.216 1.00 93.31 73 ASN A O 1
ATOM 556 N N . SER A 1 74 ? 23.957 -1.157 -31.240 1.00 95.62 74 SER A N 1
ATOM 557 C CA . SER A 1 74 ? 23.934 -0.587 -29.888 1.00 95.62 74 SER A CA 1
ATOM 558 C C . SER A 1 74 ? 24.382 -1.608 -28.831 1.00 95.62 74 SER A C 1
ATOM 560 O O . SER A 1 74 ? 25.192 -1.280 -27.965 1.00 95.62 74 SER A O 1
ATOM 562 N N . GLU A 1 75 ? 23.923 -2.862 -28.934 1.00 98.12 75 GLU A N 1
ATOM 563 C CA . GLU A 1 75 ? 24.361 -3.948 -28.047 1.00 98.12 75 GLU A CA 1
ATOM 564 C C . GLU A 1 75 ? 25.850 -4.264 -28.224 1.00 98.12 75 GLU A C 1
ATOM 566 O O . GLU A 1 75 ? 26.520 -4.494 -27.224 1.00 98.12 75 GLU A O 1
ATOM 571 N N . ILE A 1 76 ? 26.379 -4.214 -29.454 1.00 97.81 76 ILE A N 1
ATOM 572 C CA . ILE A 1 76 ? 27.812 -4.423 -29.737 1.00 97.81 76 ILE A CA 1
ATOM 573 C C . ILE A 1 76 ? 28.666 -3.351 -29.051 1.00 97.81 76 ILE A C 1
ATOM 575 O O . ILE A 1 76 ? 29.628 -3.679 -28.362 1.00 97.81 76 ILE A O 1
ATOM 579 N N . VAL A 1 77 ? 28.290 -2.074 -29.179 1.00 97.50 77 VAL A N 1
ATOM 580 C CA . VAL A 1 77 ? 29.008 -0.953 -28.547 1.00 97.50 77 VAL A CA 1
ATOM 581 C C . VAL A 1 77 ? 28.974 -1.046 -27.019 1.00 97.50 77 VAL A C 1
ATOM 583 O O . VAL A 1 77 ? 29.970 -0.756 -26.354 1.00 97.50 77 VAL A O 1
ATOM 586 N N . VAL A 1 78 ? 27.834 -1.444 -26.444 1.00 98.31 78 VAL A N 1
ATOM 587 C CA . VAL A 1 78 ? 27.719 -1.674 -24.996 1.00 98.31 78 VAL A CA 1
ATOM 588 C C . VAL A 1 78 ? 28.553 -2.886 -24.574 1.00 98.31 78 VAL A C 1
ATOM 590 O O . VAL A 1 78 ? 29.242 -2.809 -23.560 1.00 98.31 78 VAL A O 1
ATOM 593 N N . GLY A 1 79 ? 28.539 -3.971 -25.350 1.00 98.31 79 GLY A N 1
ATOM 594 C CA . GLY A 1 79 ? 29.318 -5.179 -25.083 1.00 98.31 79 GLY A CA 1
ATOM 595 C C . GLY A 1 79 ? 30.823 -4.930 -25.081 1.00 98.31 79 GLY A C 1
ATOM 596 O O . GLY A 1 79 ? 31.492 -5.256 -24.102 1.00 98.31 79 GLY A O 1
ATOM 597 N N . SER A 1 80 ? 31.345 -4.250 -26.107 1.00 97.94 80 SER A N 1
ATOM 598 C CA . SER A 1 80 ? 32.772 -3.897 -26.190 1.00 97.94 80 SER A CA 1
ATOM 599 C C . SER A 1 80 ? 33.221 -2.965 -25.056 1.00 97.94 80 SER A C 1
ATOM 601 O O . SER A 1 80 ? 34.377 -2.995 -24.624 1.00 97.94 80 SER A O 1
ATOM 603 N N . TRP A 1 81 ? 32.308 -2.143 -24.530 1.00 98.38 81 TRP A N 1
ATOM 604 C CA . TRP A 1 81 ? 32.561 -1.342 -23.337 1.00 98.38 81 TRP A CA 1
ATOM 605 C C . TRP A 1 81 ? 32.558 -2.185 -22.052 1.00 98.38 81 TRP A C 1
ATOM 607 O O . TRP A 1 81 ? 33.447 -1.998 -21.215 1.00 98.38 81 TRP A O 1
ATOM 617 N N . LEU A 1 82 ? 31.605 -3.117 -21.903 1.00 97.81 82 LEU A N 1
ATOM 618 C CA . LEU A 1 82 ? 31.462 -4.000 -20.736 1.00 97.81 82 LEU A CA 1
ATOM 619 C C . LEU A 1 82 ? 32.665 -4.923 -20.529 1.00 97.81 82 LEU A C 1
ATOM 621 O O . LEU A 1 82 ? 33.020 -5.170 -19.381 1.00 97.81 82 LEU A O 1
ATOM 625 N N . GLU A 1 83 ? 33.337 -5.365 -21.597 1.00 96.62 83 GLU A N 1
ATOM 626 C CA . GLU A 1 83 ? 34.581 -6.157 -21.505 1.00 96.62 83 GLU A CA 1
ATOM 627 C C . GLU A 1 83 ? 35.679 -5.473 -20.677 1.00 96.62 83 GLU A C 1
ATOM 629 O O . GLU A 1 83 ? 36.586 -6.127 -20.163 1.00 96.62 83 GLU A O 1
ATOM 634 N N . ARG A 1 84 ? 35.614 -4.142 -20.558 1.00 95.50 84 ARG A N 1
ATOM 635 C CA . ARG A 1 84 ? 36.584 -3.319 -19.825 1.00 95.50 84 ARG A CA 1
ATOM 636 C C . ARG A 1 84 ? 36.098 -2.929 -18.428 1.00 95.50 84 ARG A C 1
ATOM 638 O O . ARG A 1 84 ? 36.769 -2.142 -17.762 1.00 95.50 84 ARG A O 1
ATOM 645 N N . GLN A 1 85 ? 34.937 -3.427 -18.007 1.00 96.00 85 GLN A N 1
ATOM 646 C CA . GLN A 1 85 ? 34.309 -3.133 -16.722 1.00 96.00 85 GLN A CA 1
ATOM 647 C C . GLN A 1 85 ? 34.250 -4.376 -15.828 1.00 96.00 85 GLN A C 1
ATOM 649 O O . GLN A 1 85 ? 34.346 -5.510 -16.289 1.00 96.00 85 GLN A O 1
ATOM 654 N N . THR A 1 86 ? 33.996 -4.166 -14.538 1.00 93.75 86 THR A N 1
ATOM 655 C CA . THR A 1 86 ? 33.488 -5.226 -13.659 1.00 93.75 86 THR A CA 1
ATOM 656 C C . THR A 1 86 ? 32.004 -5.427 -13.969 1.00 93.75 86 THR A C 1
ATOM 658 O O . THR A 1 86 ? 31.197 -4.525 -13.737 1.00 93.75 86 THR A O 1
ATOM 661 N N . ARG A 1 87 ? 31.617 -6.584 -14.518 1.00 95.19 87 ARG A N 1
ATOM 662 C CA . ARG A 1 87 ? 30.241 -6.835 -14.988 1.00 95.19 87 ARG A CA 1
ATOM 663 C C . ARG A 1 87 ? 29.191 -6.645 -13.887 1.00 95.19 87 ARG A C 1
ATOM 665 O O . ARG A 1 87 ? 28.089 -6.188 -14.184 1.00 95.19 87 ARG A O 1
ATOM 672 N N . GLU A 1 88 ? 29.534 -6.982 -12.647 1.00 92.00 88 GLU A N 1
ATOM 673 C CA . GLU A 1 88 ? 28.674 -6.901 -11.460 1.00 92.00 88 GLU A CA 1
ATOM 674 C C . GLU A 1 88 ? 28.376 -5.462 -11.017 1.00 92.00 88 GLU A C 1
ATOM 676 O O . GLU A 1 88 ? 27.394 -5.237 -10.306 1.00 92.00 88 GLU A O 1
ATOM 681 N N . ASP A 1 89 ? 29.184 -4.487 -11.443 1.00 93.50 89 ASP A N 1
ATOM 682 C CA . ASP A 1 89 ? 28.968 -3.076 -11.110 1.00 93.50 89 ASP A CA 1
ATOM 683 C C . ASP A 1 89 ? 27.827 -2.460 -11.934 1.00 93.50 89 ASP A C 1
ATOM 685 O O . ASP A 1 89 ? 27.314 -1.401 -11.572 1.00 93.50 89 ASP A O 1
ATOM 689 N N . PHE A 1 90 ? 27.395 -3.122 -13.016 1.00 97.62 90 PHE A N 1
ATOM 690 C CA . PHE A 1 90 ? 26.411 -2.605 -13.963 1.00 97.62 90 PHE A CA 1
ATOM 691 C C . PHE A 1 90 ? 25.171 -3.491 -14.070 1.00 97.62 90 PHE A C 1
ATOM 693 O O . PHE A 1 90 ? 25.230 -4.715 -14.026 1.00 97.62 90 PHE A O 1
ATOM 700 N N . VAL A 1 91 ? 24.027 -2.843 -14.264 1.00 98.62 91 VAL A N 1
ATOM 701 C CA . VAL A 1 91 ? 22.745 -3.457 -14.591 1.00 98.62 91 VAL A CA 1
ATOM 702 C C . VAL A 1 91 ? 22.475 -3.200 -16.067 1.00 98.62 91 VAL A C 1
ATOM 704 O O . VAL A 1 91 ? 22.355 -2.047 -16.483 1.00 98.62 91 VAL A O 1
ATOM 707 N N . VAL A 1 92 ? 22.353 -4.264 -16.855 1.00 98.69 92 VAL A N 1
ATOM 708 C CA . VAL A 1 92 ? 22.110 -4.186 -18.300 1.00 98.69 92 VAL A CA 1
ATOM 709 C C . VAL A 1 92 ? 20.693 -4.657 -18.606 1.00 98.69 92 VAL A C 1
ATOM 711 O O . VAL A 1 92 ? 20.342 -5.815 -18.358 1.00 98.69 92 VAL A O 1
ATOM 714 N N . ALA A 1 93 ? 19.878 -3.752 -19.149 1.00 98.75 93 ALA A N 1
ATOM 715 C CA . ALA A 1 93 ? 18.573 -4.066 -19.710 1.00 98.75 93 ALA A CA 1
ATOM 716 C C . ALA A 1 93 ? 18.647 -4.150 -21.235 1.00 98.75 93 ALA A C 1
ATOM 718 O O . ALA A 1 93 ? 19.138 -3.229 -21.890 1.00 98.75 93 ALA A O 1
ATOM 719 N N . THR A 1 94 ? 18.107 -5.227 -21.802 1.00 98.75 94 THR A N 1
ATOM 720 C CA . THR A 1 94 ? 17.869 -5.331 -23.247 1.00 98.75 94 THR A CA 1
ATOM 721 C C . THR A 1 94 ? 16.463 -5.848 -23.533 1.00 98.75 94 THR A C 1
ATOM 723 O O . THR A 1 94 ? 15.716 -6.206 -22.620 1.00 98.75 94 THR A O 1
ATOM 726 N N . LYS A 1 95 ? 16.061 -5.844 -24.802 1.00 98.50 95 LYS A N 1
ATOM 727 C CA . LYS A 1 95 ? 14.688 -6.118 -25.229 1.00 98.50 95 LYS A CA 1
ATOM 728 C C . LYS A 1 95 ? 14.684 -6.972 -26.478 1.00 98.50 95 LYS A C 1
ATOM 730 O O . LYS A 1 95 ? 15.604 -6.856 -27.278 1.00 98.50 95 LYS A O 1
ATOM 735 N N . CYS A 1 96 ? 13.614 -7.739 -26.657 1.00 97.31 96 CYS A N 1
ATOM 736 C CA . CYS A 1 96 ? 13.292 -8.380 -27.929 1.00 97.31 96 CYS A CA 1
ATOM 737 C C . CYS A 1 96 ? 11.828 -8.187 -28.295 1.00 97.31 96 CYS A C 1
ATOM 739 O O . CYS A 1 96 ? 10.994 -7.951 -27.413 1.00 97.31 96 CYS A O 1
ATOM 741 N N . ARG A 1 97 ? 11.554 -8.248 -29.605 1.00 95.00 97 ARG A N 1
ATOM 742 C CA . ARG A 1 97 ? 10.242 -8.490 -30.241 1.00 95.00 97 ARG A CA 1
ATOM 743 C C . ARG A 1 97 ? 10.267 -8.110 -31.719 1.00 95.00 97 ARG A C 1
ATOM 745 O O . ARG A 1 97 ? 9.486 -8.655 -32.492 1.00 95.00 97 ARG A O 1
ATOM 752 N N . TYR A 1 98 ? 11.010 -7.068 -32.090 1.00 91.44 98 TYR A N 1
ATOM 753 C CA . TYR A 1 98 ? 10.957 -6.516 -33.447 1.00 91.44 98 TYR A CA 1
ATOM 754 C C . TYR A 1 98 ? 11.644 -7.432 -34.454 1.00 91.44 98 TYR A C 1
ATOM 756 O O . TYR A 1 98 ? 12.449 -8.278 -34.084 1.00 91.44 98 TYR A O 1
ATOM 764 N N . ASP A 1 99 ? 11.306 -7.244 -35.729 1.00 89.69 99 ASP A N 1
ATOM 765 C CA . ASP A 1 99 ? 11.914 -8.016 -36.799 1.00 89.69 99 ASP A CA 1
ATOM 766 C C . ASP A 1 99 ? 13.399 -7.670 -36.961 1.00 89.69 99 ASP A C 1
ATOM 768 O O . ASP A 1 99 ? 13.754 -6.517 -37.216 1.00 89.69 99 ASP A O 1
ATOM 772 N N . MET A 1 100 ? 14.251 -8.685 -36.815 1.00 88.38 100 MET A N 1
ATOM 773 C CA . MET A 1 100 ? 15.705 -8.559 -36.915 1.00 88.38 100 MET A CA 1
ATOM 774 C C . MET A 1 100 ? 16.285 -9.032 -38.253 1.00 88.38 100 MET A C 1
ATOM 776 O O . MET A 1 100 ? 17.427 -8.689 -38.554 1.00 88.38 100 MET A O 1
ATOM 780 N N . ASN A 1 101 ? 15.567 -9.842 -39.042 1.00 84.12 101 ASN A N 1
ATOM 781 C CA . ASN A 1 101 ? 16.131 -10.423 -40.271 1.00 84.12 101 ASN A CA 1
ATOM 782 C C . ASN A 1 101 ? 15.114 -10.832 -41.356 1.00 84.12 101 ASN A C 1
ATOM 784 O O . ASN A 1 101 ? 15.470 -11.605 -42.245 1.00 84.12 101 ASN A O 1
ATOM 788 N N . GLN A 1 102 ? 13.883 -10.309 -41.318 1.00 80.94 102 GLN A N 1
ATOM 789 C CA . GLN A 1 102 ? 12.835 -10.532 -42.329 1.00 80.94 102 GLN A CA 1
ATOM 790 C C . GLN A 1 102 ? 12.381 -11.993 -42.478 1.00 80.94 102 GLN A C 1
ATOM 792 O O . GLN A 1 102 ? 11.669 -12.344 -43.421 1.00 80.94 102 GLN A O 1
ATOM 797 N N . ASN A 1 103 ? 12.750 -12.865 -41.539 1.00 85.44 103 ASN A N 1
ATOM 798 C CA . ASN A 1 103 ? 12.190 -14.200 -41.445 1.00 85.44 103 ASN A CA 1
ATOM 799 C C . ASN A 1 103 ? 10.804 -14.143 -40.788 1.00 85.44 103 ASN A C 1
ATOM 801 O O . ASN A 1 103 ? 10.564 -13.407 -39.838 1.00 85.44 103 ASN A O 1
ATOM 805 N N . VAL A 1 104 ? 9.887 -15.013 -41.208 1.00 79.38 104 VAL A N 1
ATOM 806 C CA . VAL A 1 104 ? 8.542 -15.080 -40.607 1.00 79.38 104 VAL A CA 1
ATOM 807 C C . VAL A 1 104 ? 8.554 -15.331 -39.088 1.00 79.38 104 VAL A C 1
ATOM 809 O O . VAL A 1 104 ? 7.604 -14.967 -38.406 1.00 79.38 104 VAL A O 1
ATOM 812 N N . ASN A 1 105 ? 9.630 -15.922 -38.550 1.00 84.44 105 ASN A N 1
ATOM 813 C CA . ASN A 1 105 ? 9.816 -16.197 -37.121 1.00 84.44 105 ASN A CA 1
ATOM 814 C C . ASN A 1 105 ? 10.868 -15.293 -36.442 1.00 84.44 105 ASN A C 1
ATOM 816 O O . ASN A 1 105 ? 11.310 -15.605 -35.334 1.00 84.44 105 ASN A O 1
ATOM 820 N N . SER A 1 106 ? 11.324 -14.214 -37.088 1.00 84.31 106 SER A N 1
ATOM 821 C CA . SER A 1 106 ? 12.271 -13.254 -36.492 1.00 84.31 106 SER A CA 1
ATOM 822 C C . SER A 1 106 ? 11.602 -12.064 -35.814 1.00 84.31 106 SER A C 1
ATOM 824 O O . SER A 1 106 ? 12.279 -11.074 -35.565 1.00 84.31 106 SER A O 1
ATOM 826 N N . VAL A 1 107 ? 10.311 -12.167 -35.498 1.00 90.19 107 VAL A N 1
ATOM 827 C CA . VAL A 1 107 ? 9.492 -11.133 -34.856 1.00 90.19 107 VAL A CA 1
ATOM 828 C C . VAL A 1 107 ? 8.522 -11.777 -33.856 1.00 90.19 107 VAL A C 1
ATOM 830 O O . VAL A 1 107 ? 8.226 -12.970 -33.938 1.00 90.19 107 VAL A O 1
ATOM 833 N N . GLY A 1 108 ? 7.988 -10.981 -32.933 1.00 92.88 108 GLY A N 1
ATOM 834 C CA . GLY A 1 108 ? 6.981 -11.397 -31.956 1.00 92.88 108 GLY A CA 1
ATOM 835 C C . GLY A 1 108 ? 7.589 -11.911 -30.655 1.00 92.88 108 GLY A C 1
ATOM 836 O O . GLY A 1 108 ? 8.750 -11.654 -30.353 1.00 92.88 108 GLY A O 1
ATOM 837 N N . LEU A 1 109 ? 6.785 -12.607 -29.856 1.00 97.19 109 LEU A N 1
ATOM 838 C CA . LEU A 1 109 ? 7.167 -13.125 -28.537 1.00 97.19 109 LEU A CA 1
ATOM 839 C C . LEU A 1 109 ? 6.946 -14.636 -28.411 1.00 97.19 109 LEU A C 1
ATOM 841 O O . LEU A 1 109 ? 6.738 -15.146 -27.308 1.00 97.19 109 LEU A O 1
ATOM 845 N N . SER A 1 110 ? 7.027 -15.359 -29.530 1.00 96.38 110 SER A N 1
ATOM 846 C CA . SER A 1 110 ? 7.087 -16.823 -29.517 1.00 96.38 110 SER A CA 1
ATOM 847 C C . SER A 1 110 ? 8.324 -17.303 -28.764 1.00 96.38 110 SER A C 1
ATOM 849 O O . SER A 1 110 ? 9.373 -16.644 -28.763 1.00 96.38 110 SER A O 1
ATOM 851 N N . ARG A 1 111 ? 8.246 -18.502 -28.178 1.00 98.00 111 ARG A N 1
ATOM 852 C CA . ARG A 1 111 ? 9.387 -19.130 -27.498 1.00 98.00 111 ARG A CA 1
ATOM 853 C C . ARG A 1 111 ? 10.626 -19.175 -28.392 1.00 98.00 111 ARG A C 1
ATOM 855 O O . ARG A 1 111 ? 11.723 -18.870 -27.933 1.00 98.00 111 ARG A O 1
ATOM 862 N N . ARG A 1 112 ? 10.450 -19.516 -29.675 1.00 94.12 112 ARG A N 1
ATOM 863 C CA . ARG A 1 112 ? 11.543 -19.582 -30.657 1.00 94.12 112 ARG A CA 1
ATOM 864 C C . ARG A 1 112 ? 12.264 -18.243 -30.787 1.00 94.12 112 ARG A C 1
ATOM 866 O O . ARG A 1 112 ? 13.492 -18.221 -30.739 1.00 94.12 112 ARG A O 1
ATOM 873 N N . HIS A 1 113 ? 11.514 -17.157 -30.976 1.00 96.44 113 HIS A N 1
ATOM 874 C CA . HIS A 1 113 ? 12.112 -15.840 -31.161 1.00 96.44 113 HIS A CA 1
ATOM 875 C C . HIS A 1 113 ? 12.788 -15.362 -29.874 1.00 96.44 113 HIS A C 1
ATOM 877 O O . HIS A 1 113 ? 13.959 -15.011 -29.914 1.00 96.44 113 HIS A O 1
ATOM 883 N N . ILE A 1 114 ? 12.115 -15.465 -28.723 1.00 98.19 114 ILE A N 1
ATOM 884 C CA . ILE A 1 114 ? 12.668 -15.075 -27.414 1.00 98.19 114 ILE A CA 1
ATOM 885 C C . ILE A 1 114 ? 13.999 -15.783 -27.133 1.00 98.19 114 ILE A C 1
ATOM 887 O O . ILE A 1 114 ? 14.985 -15.131 -26.792 1.00 98.19 114 ILE A O 1
ATOM 891 N N . THR A 1 115 ? 14.051 -17.111 -27.295 1.00 97.31 115 THR A N 1
ATOM 892 C CA . THR A 1 115 ? 15.269 -17.889 -27.028 1.00 97.31 115 THR A CA 1
ATOM 893 C C . THR A 1 115 ? 16.398 -17.537 -27.996 1.00 97.31 115 THR A C 1
ATOM 895 O O . THR A 1 115 ? 17.539 -17.390 -27.563 1.00 97.31 115 THR A O 1
ATOM 898 N N . LYS A 1 116 ? 16.103 -17.352 -29.288 1.00 95.69 116 LYS A N 1
ATOM 899 C CA . LYS A 1 116 ? 17.130 -16.973 -30.268 1.00 95.69 116 LYS A CA 1
ATOM 900 C C . LYS A 1 116 ? 17.645 -15.551 -30.035 1.00 95.69 116 LYS A C 1
ATOM 902 O O . LYS A 1 116 ? 18.853 -15.329 -30.089 1.00 95.69 116 LYS A O 1
ATOM 907 N N . SER A 1 117 ? 16.748 -14.609 -29.758 1.00 97.88 117 SER A N 1
ATOM 908 C CA . SER A 1 117 ? 17.094 -13.202 -29.568 1.00 97.88 117 SER A CA 1
ATOM 909 C C . SER A 1 117 ? 17.975 -13.003 -28.342 1.00 97.88 117 SER A C 1
ATOM 911 O O . SER A 1 117 ? 18.970 -12.294 -28.448 1.00 97.88 117 SER A O 1
ATOM 913 N N . ILE A 1 118 ? 17.703 -13.681 -27.216 1.00 98.31 118 ILE A N 1
ATOM 914 C CA . ILE A 1 118 ? 18.587 -13.569 -26.046 1.00 98.31 118 ILE A CA 1
ATOM 915 C C . ILE A 1 118 ? 19.972 -14.163 -26.321 1.00 98.31 118 ILE A C 1
ATOM 917 O O . ILE A 1 118 ? 20.970 -13.579 -25.920 1.00 98.31 118 ILE A O 1
ATOM 921 N N . GLU A 1 119 ? 20.069 -15.285 -27.038 1.00 98.31 119 GLU A N 1
ATOM 922 C CA . GLU A 1 119 ? 21.365 -15.889 -27.377 1.00 98.31 119 GLU A CA 1
ATOM 923 C C . GLU A 1 119 ? 22.215 -14.981 -28.262 1.00 98.31 119 GLU A C 1
ATOM 925 O O . GLU A 1 119 ? 23.432 -14.909 -28.090 1.00 98.31 119 GLU A O 1
ATOM 930 N N . ASP A 1 120 ? 21.582 -14.271 -29.191 1.00 98.25 120 ASP A N 1
ATOM 931 C CA . ASP A 1 120 ? 22.279 -13.301 -30.025 1.00 98.25 120 ASP A CA 1
ATOM 932 C C . ASP A 1 120 ? 22.633 -12.025 -29.252 1.00 98.25 120 ASP A C 1
ATOM 934 O O . ASP A 1 120 ? 23.732 -11.500 -29.426 1.00 98.25 120 ASP A O 1
ATOM 938 N N . SER A 1 121 ? 21.745 -11.543 -28.376 1.00 98.69 121 SER A N 1
ATOM 939 C CA . SER A 1 121 ? 22.016 -10.389 -27.511 1.00 98.69 121 SER A CA 1
ATOM 940 C C . SER A 1 121 ? 23.188 -10.652 -26.571 1.00 98.69 121 SER A C 1
ATOM 942 O O . SER A 1 121 ? 24.069 -9.809 -26.470 1.00 98.69 121 SER A O 1
ATOM 944 N N . LEU A 1 122 ? 23.263 -11.826 -25.936 1.00 98.69 122 LEU A N 1
ATOM 945 C CA . LEU A 1 122 ? 24.386 -12.201 -25.065 1.00 98.69 122 LEU A CA 1
ATOM 946 C C . LEU A 1 122 ? 25.720 -12.212 -25.822 1.00 98.69 122 LEU A C 1
ATOM 948 O O . LEU A 1 122 ? 26.721 -11.703 -25.319 1.00 98.69 122 LEU A O 1
ATOM 952 N N . LYS A 1 123 ? 25.720 -12.705 -27.069 1.00 98.62 123 LYS A N 1
ATOM 953 C CA . LYS A 1 123 ? 26.899 -12.649 -27.946 1.00 98.62 123 LYS A CA 1
ATOM 954 C C . LYS A 1 123 ? 27.302 -11.225 -28.293 1.00 98.62 123 LYS A C 1
ATOM 956 O O . LYS A 1 123 ? 28.491 -10.961 -28.309 1.00 98.62 123 LYS A O 1
ATOM 961 N N . ARG A 1 124 ? 26.352 -10.326 -28.576 1.00 98.44 124 ARG A N 1
ATOM 962 C CA . ARG A 1 124 ? 26.644 -8.911 -28.879 1.00 98.44 124 ARG A CA 1
ATOM 963 C C . ARG A 1 124 ? 27.070 -8.120 -27.642 1.00 98.44 124 ARG A C 1
ATOM 965 O O . ARG A 1 124 ? 27.925 -7.256 -27.749 1.00 98.44 124 ARG A O 1
ATOM 972 N N . LEU A 1 125 ? 26.513 -8.443 -26.478 1.00 98.56 125 LEU A N 1
ATOM 973 C CA . LEU A 1 125 ? 26.819 -7.803 -25.195 1.00 98.56 125 LEU A CA 1
ATOM 974 C C . LEU A 1 125 ? 28.065 -8.375 -24.505 1.00 98.56 125 LEU A C 1
ATOM 976 O O . LEU A 1 125 ? 28.446 -7.867 -23.454 1.00 98.56 125 LEU A O 1
ATOM 980 N N . HIS A 1 126 ? 28.672 -9.426 -25.063 1.00 98.06 126 HIS A N 1
ATOM 981 C CA . HIS A 1 126 ? 29.878 -10.076 -24.545 1.00 98.06 126 HIS A CA 1
ATOM 982 C C . HIS A 1 126 ? 29.719 -10.480 -23.062 1.00 98.06 126 HIS A C 1
ATOM 984 O O . HIS A 1 126 ? 30.582 -10.237 -22.221 1.00 98.06 126 HIS A O 1
ATOM 990 N N . THR A 1 127 ? 28.571 -11.075 -22.717 1.00 98.00 127 THR A N 1
ATOM 991 C CA . THR A 1 127 ? 28.239 -11.474 -21.341 1.00 98.00 127 THR A CA 1
ATOM 992 C C . THR A 1 127 ? 27.369 -12.730 -21.314 1.00 98.00 127 THR A C 1
ATOM 994 O O . THR A 1 127 ? 26.627 -12.995 -22.256 1.00 98.00 127 THR A O 1
ATOM 997 N N . ASP A 1 128 ? 27.415 -13.482 -20.215 1.00 96.75 128 ASP A N 1
ATOM 998 C CA . ASP A 1 128 ? 26.628 -14.712 -20.043 1.00 96.75 128 ASP A CA 1
ATOM 999 C C . ASP A 1 128 ? 25.187 -14.452 -19.580 1.00 96.75 128 ASP A C 1
ATOM 1001 O O . ASP A 1 128 ? 24.340 -15.348 -19.624 1.00 96.75 128 ASP A O 1
ATOM 1005 N N . TYR A 1 129 ? 24.891 -13.230 -19.119 1.00 98.50 129 TYR A N 1
ATOM 1006 C CA . TYR A 1 129 ? 23.557 -12.861 -18.657 1.00 98.50 129 TYR A CA 1
ATOM 1007 C C . TYR A 1 129 ? 23.213 -11.384 -18.864 1.00 98.50 129 TYR A C 1
ATOM 1009 O O . TYR A 1 129 ? 24.059 -10.492 -18.762 1.00 98.50 129 TYR A O 1
ATOM 1017 N N . VAL A 1 130 ? 21.918 -11.117 -19.022 1.00 98.56 130 VAL A N 1
ATOM 1018 C CA . VAL A 1 130 ? 21.346 -9.770 -18.872 1.00 98.56 130 VAL A CA 1
ATOM 1019 C C . VAL A 1 130 ? 20.596 -9.658 -17.550 1.00 98.56 130 VAL A C 1
ATOM 1021 O O . VAL A 1 130 ? 19.995 -10.624 -17.067 1.00 98.56 130 VAL A O 1
ATOM 1024 N N . ASP A 1 131 ? 20.632 -8.475 -16.943 1.00 98.81 131 ASP A N 1
ATOM 1025 C CA . ASP A 1 131 ? 19.966 -8.246 -15.663 1.00 98.81 131 ASP A CA 1
ATOM 1026 C C . ASP A 1 131 ? 18.459 -8.140 -15.847 1.00 98.81 131 ASP A C 1
ATOM 1028 O O . ASP A 1 131 ? 17.704 -8.762 -15.106 1.00 98.81 131 ASP A O 1
ATOM 1032 N N . VAL A 1 132 ? 18.012 -7.392 -16.858 1.00 98.75 132 VAL A N 1
ATOM 1033 C CA . VAL A 1 132 ? 16.587 -7.257 -17.164 1.00 98.75 132 VAL A CA 1
ATOM 1034 C C . VAL A 1 132 ? 16.347 -7.526 -18.641 1.00 98.75 132 VAL A C 1
ATOM 1036 O O . VAL A 1 132 ? 16.957 -6.893 -19.498 1.00 98.75 132 VAL A O 1
ATOM 1039 N N . TYR A 1 133 ? 15.448 -8.460 -18.944 1.00 98.81 133 TYR A N 1
ATOM 1040 C CA . TYR A 1 133 ? 15.020 -8.717 -20.314 1.00 98.81 133 TYR A CA 1
ATOM 1041 C C . TYR A 1 133 ? 13.571 -8.284 -20.504 1.00 98.81 133 TYR A C 1
ATOM 1043 O O . TYR A 1 133 ? 12.667 -8.826 -19.861 1.00 98.81 133 TYR A O 1
ATOM 1051 N N . HIS A 1 134 ? 13.353 -7.280 -21.354 1.00 98.62 134 HIS A N 1
ATOM 1052 C CA . HIS A 1 134 ? 12.024 -6.738 -21.621 1.00 98.62 134 HIS A CA 1
ATOM 1053 C C . HIS A 1 134 ? 11.408 -7.314 -22.890 1.00 98.62 134 HIS A C 1
ATOM 1055 O O . HIS A 1 134 ? 12.038 -7.363 -23.947 1.00 98.62 134 HIS A O 1
ATOM 1061 N N . THR A 1 135 ? 10.115 -7.619 -22.838 1.00 98.06 135 THR A N 1
ATOM 1062 C CA . THR A 1 135 ? 9.315 -7.707 -24.064 1.00 98.06 135 THR A CA 1
ATOM 1063 C C . THR A 1 135 ? 9.100 -6.294 -24.611 1.00 98.06 135 THR A C 1
ATOM 1065 O O . THR A 1 135 ? 8.536 -5.446 -23.918 1.00 98.06 135 THR A O 1
ATOM 1068 N N . HIS A 1 136 ? 9.553 -6.000 -25.830 1.00 97.44 136 HIS A N 1
ATOM 1069 C CA . HIS A 1 136 ? 9.607 -4.620 -26.343 1.00 97.44 136 HIS A CA 1
ATOM 1070 C C . HIS A 1 136 ? 8.215 -4.022 -26.679 1.00 97.44 136 HIS A C 1
ATOM 1072 O O . HIS A 1 136 ? 8.041 -2.802 -26.684 1.00 97.44 136 HIS A O 1
ATOM 1078 N N . LEU A 1 137 ? 7.225 -4.873 -26.965 1.00 91.62 137 LEU A N 1
ATOM 1079 C CA . LEU A 1 137 ? 5.801 -4.542 -27.122 1.00 91.62 137 LEU A CA 1
ATOM 1080 C C . LEU A 1 137 ? 4.972 -5.780 -26.748 1.00 91.62 137 LEU A C 1
ATOM 1082 O O . LEU A 1 137 ? 5.496 -6.890 -26.810 1.00 91.62 137 LEU A O 1
ATOM 1086 N N . PHE A 1 138 ? 3.685 -5.615 -26.439 1.00 91.00 138 PHE A N 1
ATOM 1087 C CA . PHE A 1 138 ? 2.742 -6.735 -26.395 1.00 91.00 138 PHE A CA 1
ATOM 1088 C C . PHE A 1 138 ? 2.636 -7.452 -27.755 1.00 91.00 138 PHE A C 1
ATOM 1090 O O . PHE A 1 138 ? 2.560 -6.802 -28.803 1.00 91.00 138 PHE A O 1
ATOM 1097 N N . ASP A 1 139 ? 2.576 -8.783 -27.735 1.00 90.88 139 ASP A N 1
ATOM 1098 C CA . ASP A 1 139 ? 2.331 -9.619 -28.911 1.00 90.88 139 ASP A CA 1
ATOM 1099 C C . ASP A 1 139 ? 0.981 -10.329 -28.774 1.00 90.88 139 ASP A C 1
ATOM 1101 O O . ASP A 1 139 ? 0.807 -11.184 -27.913 1.00 90.88 139 ASP A O 1
ATOM 1105 N N . ASN A 1 140 ? 0.017 -9.968 -29.624 1.00 85.31 140 ASN A N 1
ATOM 1106 C CA . ASN A 1 140 ? -1.313 -10.583 -29.619 1.00 85.31 140 ASN A CA 1
ATOM 1107 C C . ASN A 1 140 ? -1.328 -11.982 -30.255 1.00 85.31 140 ASN A C 1
ATOM 1109 O O . ASN A 1 140 ? -2.318 -12.694 -30.099 1.00 85.31 140 ASN A O 1
ATOM 1113 N N . ALA A 1 141 ? -0.295 -12.351 -31.020 1.00 84.00 141 ALA A N 1
ATOM 1114 C CA . ALA A 1 141 ? -0.270 -13.613 -31.753 1.00 84.00 141 ALA A CA 1
ATOM 1115 C C . ALA A 1 141 ? 0.186 -14.791 -30.880 1.00 84.00 141 ALA A C 1
ATOM 1117 O O . ALA A 1 141 ? -0.251 -15.919 -31.101 1.00 84.00 141 ALA A O 1
ATOM 1118 N N . THR A 1 142 ? 1.042 -14.532 -29.890 1.00 90.38 142 THR A N 1
ATOM 1119 C CA . THR A 1 142 ? 1.592 -15.574 -29.018 1.00 90.38 142 THR A CA 1
ATOM 1120 C C . THR A 1 142 ? 0.777 -15.690 -27.723 1.00 90.38 142 THR A C 1
ATOM 1122 O O . THR A 1 142 ? 0.549 -14.675 -27.059 1.00 90.38 142 THR A O 1
ATOM 1125 N N . PRO A 1 143 ? 0.356 -16.901 -27.304 1.00 93.50 143 PRO A N 1
ATOM 1126 C CA . PRO A 1 143 ? -0.247 -17.112 -25.989 1.00 93.50 143 PRO A CA 1
ATOM 1127 C C . PRO A 1 143 ? 0.673 -16.643 -24.854 1.00 93.50 143 PRO A C 1
ATOM 1129 O O . PRO A 1 143 ? 1.874 -16.927 -24.855 1.00 93.50 143 PRO A O 1
ATOM 1132 N N . LEU A 1 144 ? 0.110 -15.975 -23.844 1.00 93.69 144 LEU A N 1
ATOM 1133 C CA . LEU A 1 144 ? 0.888 -15.453 -22.714 1.00 93.69 144 LEU A CA 1
ATOM 1134 C C . LEU A 1 144 ? 1.615 -16.575 -21.967 1.00 93.69 144 LEU A C 1
ATOM 1136 O O . LEU A 1 144 ? 2.766 -16.417 -21.563 1.00 93.69 144 LEU A O 1
ATOM 1140 N N . GLU A 1 145 ? 0.976 -17.731 -21.824 1.00 95.94 145 GLU A N 1
ATOM 1141 C CA . GLU A 1 145 ? 1.541 -18.905 -21.170 1.00 95.94 145 GLU A CA 1
ATOM 1142 C C . GLU A 1 145 ? 2.822 -19.378 -21.866 1.00 95.94 145 GLU A C 1
ATOM 1144 O O . GLU A 1 145 ? 3.764 -19.791 -21.190 1.00 95.94 145 GLU A O 1
ATOM 1149 N N . GLU A 1 146 ? 2.889 -19.299 -23.198 1.00 97.81 146 GLU A N 1
ATOM 1150 C CA . GLU A 1 146 ? 4.095 -19.647 -23.950 1.00 97.81 146 GLU A CA 1
ATOM 1151 C C . GLU A 1 146 ? 5.200 -18.614 -23.714 1.00 97.81 146 GLU A C 1
ATOM 1153 O O . GLU A 1 146 ? 6.300 -18.988 -23.292 1.00 97.81 146 GLU A O 1
ATOM 1158 N N . THR A 1 147 ? 4.898 -17.330 -23.943 1.00 98.06 147 THR A N 1
ATOM 1159 C CA . THR A 1 147 ? 5.846 -16.216 -23.791 1.00 98.06 147 THR A CA 1
ATOM 1160 C C . THR A 1 147 ? 6.465 -16.199 -22.395 1.00 98.06 147 THR A C 1
ATOM 1162 O O . THR A 1 147 ? 7.689 -16.192 -22.253 1.00 98.06 147 THR A O 1
ATOM 1165 N N . TYR A 1 148 ? 5.640 -16.239 -21.346 1.00 97.81 148 TYR A N 1
ATOM 1166 C CA . TYR A 1 148 ? 6.133 -16.089 -19.979 1.00 97.81 148 TYR A CA 1
ATOM 1167 C C . TYR A 1 148 ? 6.760 -17.365 -19.427 1.00 97.81 148 TYR A C 1
ATOM 1169 O O . TYR A 1 148 ? 7.688 -17.251 -18.632 1.00 97.81 148 TYR A O 1
ATOM 1177 N N . ARG A 1 149 ? 6.382 -18.567 -19.893 1.00 98.31 149 ARG A N 1
ATOM 1178 C CA . ARG A 1 149 ? 7.183 -19.772 -19.606 1.00 98.31 149 ARG A CA 1
ATOM 1179 C C . ARG A 1 149 ? 8.552 -19.707 -20.280 1.00 98.31 149 ARG A C 1
ATOM 1181 O O . ARG A 1 149 ? 9.528 -20.115 -19.669 1.00 98.31 149 ARG A O 1
ATOM 1188 N N . ALA A 1 150 ? 8.647 -19.198 -21.512 1.00 98.38 150 ALA A N 1
ATOM 1189 C CA . ALA A 1 150 ? 9.935 -19.070 -22.195 1.00 98.38 150 ALA A CA 1
ATOM 1190 C C . ALA A 1 150 ? 10.872 -18.103 -21.458 1.00 98.38 150 ALA A C 1
ATOM 1192 O O . ALA A 1 150 ? 12.034 -18.431 -21.234 1.00 98.38 150 ALA A O 1
ATOM 1193 N N . LEU A 1 151 ? 10.358 -16.949 -21.025 1.00 98.56 151 LEU A N 1
ATOM 1194 C CA . LEU A 1 151 ? 11.112 -15.989 -20.213 1.00 98.56 151 LEU A CA 1
ATOM 1195 C C . LEU A 1 151 ? 11.504 -16.575 -18.846 1.00 98.56 151 LEU A C 1
ATOM 1197 O O . LEU A 1 151 ? 12.638 -16.406 -18.408 1.00 98.56 151 LEU A O 1
ATOM 1201 N N . ASP A 1 152 ? 10.601 -17.309 -18.197 1.00 98.25 152 ASP A N 1
ATOM 1202 C CA . ASP A 1 152 ? 10.855 -17.978 -16.917 1.00 98.25 152 ASP A CA 1
ATOM 1203 C C . ASP A 1 152 ? 11.932 -19.074 -17.026 1.00 98.25 152 ASP A C 1
ATOM 1205 O O . ASP A 1 152 ? 12.806 -19.179 -16.166 1.00 98.25 152 ASP A O 1
ATOM 1209 N N . ASP A 1 153 ? 11.951 -19.837 -18.123 1.00 98.50 153 ASP A N 1
ATOM 1210 C CA . ASP A 1 153 ? 13.008 -20.816 -18.404 1.00 98.50 153 ASP A CA 1
ATOM 1211 C C . ASP A 1 153 ? 14.378 -20.140 -18.607 1.00 98.50 153 ASP A C 1
ATOM 1213 O O . ASP A 1 153 ? 15.403 -20.684 -18.189 1.00 98.50 153 ASP A O 1
ATOM 1217 N N . LEU A 1 154 ? 14.411 -18.936 -19.196 1.00 98.38 154 LEU A N 1
ATOM 1218 C CA . LEU A 1 154 ? 15.635 -18.133 -19.319 1.00 98.38 154 LEU A CA 1
ATOM 1219 C C . LEU A 1 154 ? 16.136 -17.601 -17.972 1.00 98.38 154 LEU A C 1
ATOM 1221 O O . LEU A 1 154 ? 17.350 -17.491 -17.774 1.00 98.38 154 LEU A O 1
ATOM 1225 N N . VAL A 1 155 ? 15.222 -17.306 -17.043 1.00 98.31 155 VAL A N 1
ATOM 1226 C CA . VAL A 1 155 ? 15.576 -16.988 -15.653 1.00 98.31 155 VAL A CA 1
ATOM 1227 C C . VAL A 1 155 ? 16.161 -18.220 -14.965 1.00 98.31 155 VAL A C 1
ATOM 1229 O O . VAL A 1 155 ? 17.252 -18.149 -14.399 1.00 98.31 155 VAL A O 1
ATOM 1232 N N . ARG A 1 156 ? 15.497 -19.379 -15.072 1.00 96.69 156 ARG A N 1
ATOM 1233 C CA . ARG A 1 156 ? 15.964 -20.640 -14.465 1.00 96.69 156 ARG A CA 1
ATOM 1234 C C . ARG A 1 156 ? 17.338 -21.079 -14.963 1.00 96.69 156 ARG A C 1
ATOM 1236 O O . ARG A 1 156 ? 18.124 -21.587 -14.170 1.00 96.69 156 ARG A O 1
ATOM 1243 N N . CYS A 1 157 ? 17.633 -20.899 -16.252 1.00 96.25 157 CYS A N 1
ATOM 1244 C CA . CYS A 1 157 ? 18.936 -21.263 -16.814 1.00 96.25 157 CYS A CA 1
ATOM 1245 C C . CYS A 1 157 ? 20.010 -20.176 -16.644 1.00 96.25 157 CYS A C 1
ATOM 1247 O O . CYS A 1 157 ? 21.138 -20.364 -17.089 1.00 96.25 157 CYS A O 1
ATOM 1249 N N . GLY A 1 158 ? 19.683 -19.051 -16.000 1.00 96.56 158 GLY A N 1
ATOM 1250 C CA . GLY A 1 158 ? 20.650 -18.011 -15.665 1.00 96.56 158 GLY A CA 1
ATOM 1251 C C . GLY A 1 158 ? 21.079 -17.123 -16.836 1.00 96.56 158 GLY A C 1
ATOM 1252 O O . GLY A 1 158 ? 22.040 -16.374 -16.677 1.00 96.56 158 GLY A O 1
ATOM 1253 N N . LYS A 1 159 ? 20.378 -17.133 -17.977 1.00 98.44 159 LYS A N 1
ATOM 1254 C CA . LYS A 1 159 ? 20.619 -16.178 -19.083 1.00 98.44 159 LYS A CA 1
ATOM 1255 C C . LYS A 1 159 ? 19.991 -14.803 -18.813 1.00 98.44 159 LYS A C 1
ATOM 1257 O O . LYS A 1 159 ? 20.454 -13.786 -19.322 1.00 98.44 159 LYS A O 1
ATOM 1262 N N . VAL A 1 160 ? 18.942 -14.769 -17.993 1.00 98.69 160 VAL A N 1
ATOM 1263 C CA . VAL A 1 160 ? 18.221 -13.558 -17.573 1.00 98.69 160 VAL A CA 1
ATOM 1264 C C . VAL A 1 160 ? 18.129 -13.549 -16.045 1.00 98.69 160 VAL A C 1
ATOM 1266 O O . VAL A 1 160 ? 17.988 -14.608 -15.439 1.00 98.69 160 VAL A O 1
ATOM 1269 N N . ARG A 1 161 ? 18.241 -12.388 -15.386 1.00 97.94 161 ARG A N 1
ATOM 1270 C CA . ARG A 1 161 ? 18.007 -12.281 -13.926 1.00 97.94 161 ARG A CA 1
ATOM 1271 C C . ARG A 1 161 ? 16.570 -11.879 -13.605 1.00 97.94 161 ARG A C 1
ATOM 1273 O O . ARG A 1 161 ? 15.955 -12.473 -12.727 1.00 97.94 161 ARG A O 1
ATOM 1280 N N . TYR A 1 162 ? 16.039 -10.902 -14.334 1.00 98.62 162 TYR A N 1
ATOM 1281 C CA . TYR A 1 162 ? 14.700 -10.362 -14.144 1.00 98.62 162 TYR A CA 1
ATOM 1282 C C . TYR A 1 162 ? 13.985 -10.138 -15.476 1.00 98.62 162 TYR A C 1
ATOM 1284 O O . TYR A 1 162 ? 14.602 -9.834 -16.495 1.00 98.62 162 TYR A O 1
ATOM 1292 N N . VAL A 1 163 ? 12.659 -10.239 -15.455 1.00 98.44 163 VAL A N 1
ATOM 1293 C CA . VAL A 1 163 ? 11.811 -9.996 -16.625 1.00 98.44 163 VAL A CA 1
ATOM 1294 C C . VAL A 1 163 ? 11.121 -8.644 -16.478 1.00 98.44 163 VAL A C 1
ATOM 1296 O O . VAL A 1 163 ? 10.626 -8.289 -15.405 1.00 98.44 163 VAL A O 1
ATOM 1299 N N . GLY A 1 164 ? 11.084 -7.878 -17.561 1.00 98.31 164 GLY A N 1
ATOM 1300 C CA . GLY A 1 164 ? 10.302 -6.654 -17.659 1.00 98.31 164 GLY A CA 1
ATOM 1301 C C . GLY A 1 164 ? 9.407 -6.656 -18.891 1.00 98.31 164 GLY A C 1
ATOM 1302 O O . GLY A 1 164 ? 9.470 -7.544 -19.740 1.00 98.31 164 GLY A O 1
ATOM 1303 N N . VAL A 1 165 ? 8.574 -5.632 -19.005 1.00 98.56 165 VAL A N 1
ATOM 1304 C CA . VAL A 1 165 ? 7.729 -5.409 -20.183 1.00 98.56 165 VAL A CA 1
ATOM 1305 C C . VAL A 1 165 ? 7.829 -3.958 -20.628 1.00 98.56 165 VAL A C 1
ATOM 1307 O O . VAL A 1 165 ? 8.161 -3.075 -19.838 1.00 98.56 165 VAL A O 1
ATOM 1310 N N . SER A 1 166 ? 7.570 -3.697 -21.901 1.00 98.00 166 SER A N 1
ATOM 1311 C CA . SER A 1 166 ? 7.553 -2.355 -22.469 1.00 98.00 166 SER A CA 1
ATOM 1312 C C . SER A 1 166 ? 6.301 -2.167 -23.312 1.00 98.00 166 SER A C 1
ATOM 1314 O O . SER A 1 166 ? 5.870 -3.098 -23.995 1.00 98.00 166 SER A O 1
ATOM 1316 N N . ASN A 1 167 ? 5.727 -0.963 -23.273 1.00 93.88 167 ASN A N 1
ATOM 1317 C CA . ASN A 1 167 ? 4.630 -0.560 -24.156 1.00 93.88 167 ASN A CA 1
ATOM 1318 C C . ASN A 1 167 ? 3.386 -1.474 -24.063 1.00 93.88 167 ASN A C 1
ATOM 1320 O O . ASN A 1 167 ? 2.854 -1.938 -25.070 1.00 93.88 167 ASN A O 1
ATOM 1324 N N . VAL A 1 168 ? 2.907 -1.738 -22.846 1.00 93.94 168 VAL A N 1
ATOM 1325 C CA . VAL A 1 168 ? 1.679 -2.515 -22.596 1.00 93.94 168 VAL A CA 1
ATOM 1326 C C . VAL A 1 168 ? 0.562 -1.623 -22.052 1.00 93.94 168 VAL A C 1
ATOM 1328 O O . VAL A 1 168 ? 0.810 -0.651 -21.338 1.00 93.94 168 VAL A O 1
ATOM 1331 N N . THR A 1 169 ? -0.683 -1.952 -22.390 1.00 93.81 169 THR A N 1
ATOM 1332 C CA . THR A 1 169 ? -1.879 -1.327 -21.795 1.00 93.81 169 THR A CA 1
ATOM 1333 C C . THR A 1 169 ? -2.176 -1.909 -20.406 1.00 93.81 169 THR A C 1
ATOM 1335 O O . THR A 1 169 ? -1.603 -2.932 -20.028 1.00 93.81 169 THR A O 1
ATOM 1338 N N . GLY A 1 170 ? -3.070 -1.276 -19.635 1.00 91.25 170 GLY A N 1
ATOM 1339 C CA . GLY A 1 170 ? -3.389 -1.706 -18.268 1.00 91.25 170 GLY A CA 1
ATOM 1340 C C . GLY A 1 170 ? -3.922 -3.135 -18.196 1.00 91.25 170 GLY A C 1
ATOM 1341 O O . GLY A 1 170 ? -3.362 -3.962 -17.478 1.00 91.25 170 GLY A O 1
ATOM 1342 N N . TRP A 1 171 ? -4.934 -3.466 -19.004 1.00 93.38 171 TRP A N 1
ATOM 1343 C CA . TRP A 1 171 ? -5.488 -4.827 -19.044 1.00 93.38 171 TRP A CA 1
ATOM 1344 C C . TRP A 1 171 ? -4.464 -5.882 -19.494 1.00 93.38 171 TRP A C 1
ATOM 1346 O O . TRP A 1 171 ? -4.452 -6.989 -18.956 1.00 93.38 171 TRP A O 1
ATOM 1356 N N . GLN A 1 172 ? -3.586 -5.554 -20.452 1.00 96.75 172 GLN A N 1
ATOM 1357 C CA . GLN A 1 172 ? -2.524 -6.462 -20.903 1.00 96.75 172 GLN A CA 1
ATOM 1358 C C . GLN A 1 172 ? -1.551 -6.747 -19.763 1.00 96.75 172 GLN A C 1
ATOM 1360 O O . GLN A 1 172 ? -1.248 -7.908 -19.496 1.00 96.75 172 GLN A O 1
ATOM 1365 N N . LEU A 1 173 ? -1.101 -5.695 -19.074 1.00 97.56 173 LEU A N 1
ATOM 1366 C CA . LEU A 1 173 ? -0.194 -5.805 -17.938 1.00 97.56 173 LEU A CA 1
ATOM 1367 C C . LEU A 1 173 ? -0.803 -6.641 -16.808 1.00 97.56 173 LEU A C 1
ATOM 1369 O O . LEU A 1 173 ? -0.140 -7.541 -16.299 1.00 97.56 173 LEU A O 1
ATOM 1373 N N . GLN A 1 174 ? -2.071 -6.404 -16.458 1.00 97.12 174 GLN A N 1
ATOM 1374 C CA . GLN A 1 174 ? -2.749 -7.197 -15.432 1.00 97.12 174 GLN A CA 1
ATOM 1375 C C . GLN A 1 174 ? -2.880 -8.667 -15.852 1.00 97.12 174 GLN A C 1
ATOM 1377 O O . GLN A 1 174 ? -2.553 -9.558 -15.074 1.00 97.12 174 GLN A O 1
ATOM 1382 N N . LYS A 1 175 ? -3.266 -8.940 -17.107 1.00 94.44 175 LYS A N 1
ATOM 1383 C CA . LYS A 1 175 ? -3.397 -10.315 -17.611 1.00 94.44 175 LYS A CA 1
ATOM 1384 C C . LYS A 1 175 ? -2.064 -11.071 -17.591 1.00 94.44 175 LYS A C 1
ATOM 1386 O O . LYS A 1 175 ? -2.046 -12.268 -17.310 1.00 94.44 175 LYS A O 1
ATOM 1391 N N . ILE A 1 176 ? -0.952 -10.383 -17.855 1.00 97.31 176 ILE A N 1
ATOM 1392 C CA . ILE A 1 176 ? 0.400 -10.937 -17.709 1.00 97.31 176 ILE A CA 1
ATOM 1393 C C . ILE A 1 176 ? 0.654 -11.355 -16.255 1.00 97.31 176 ILE A C 1
ATOM 1395 O O . ILE A 1 176 ? 1.029 -12.502 -16.009 1.00 97.31 176 ILE A O 1
ATOM 1399 N N . VAL A 1 177 ? 0.406 -10.454 -15.299 1.00 96.81 177 VAL A N 1
ATOM 1400 C CA . VAL A 1 177 ? 0.602 -10.716 -13.863 1.00 96.81 177 VAL A CA 1
ATOM 1401 C C . VAL A 1 177 ? -0.257 -11.889 -13.389 1.00 96.81 177 VAL A C 1
ATOM 1403 O O . VAL A 1 177 ? 0.237 -12.787 -12.704 1.00 96.81 177 VAL A O 1
ATOM 1406 N N . ASP A 1 178 ? -1.527 -11.922 -13.786 1.00 95.19 178 ASP A N 1
ATOM 1407 C CA . ASP A 1 178 ? -2.457 -12.985 -13.406 1.00 95.19 178 ASP A CA 1
ATOM 1408 C C . ASP A 1 178 ? -2.029 -14.340 -13.987 1.00 95.19 178 ASP A C 1
ATOM 1410 O O . ASP A 1 178 ? -2.035 -15.348 -13.277 1.00 95.19 178 ASP A O 1
ATOM 1414 N N . THR A 1 179 ? -1.556 -14.359 -15.239 1.00 92.81 179 THR A N 1
ATOM 1415 C CA . THR A 1 179 ? -1.012 -15.569 -15.881 1.00 92.81 179 THR A CA 1
ATOM 1416 C C . THR A 1 179 ? 0.219 -16.088 -15.130 1.00 92.81 179 THR A C 1
ATOM 1418 O O . THR A 1 179 ? 0.320 -17.285 -14.856 1.00 92.81 179 THR A O 1
ATOM 1421 N N . GLN A 1 180 ? 1.146 -15.203 -14.738 1.00 96.00 180 GLN A N 1
ATOM 1422 C CA . GLN A 1 180 ? 2.329 -15.587 -13.956 1.00 96.00 180 GLN A CA 1
ATOM 1423 C C . GLN A 1 180 ? 1.946 -16.171 -12.593 1.00 96.00 180 GLN A C 1
ATOM 1425 O O . GLN A 1 180 ? 2.499 -17.196 -12.197 1.00 96.00 180 GLN A O 1
ATOM 1430 N N . ARG A 1 181 ? 0.968 -15.570 -11.900 1.00 91.50 181 ARG A N 1
ATOM 1431 C CA . ARG A 1 181 ? 0.450 -16.070 -10.615 1.00 91.50 181 ARG A CA 1
ATOM 1432 C C . ARG A 1 181 ? -0.191 -17.442 -10.746 1.00 91.50 181 ARG A C 1
ATOM 1434 O O . ARG A 1 181 ? 0.137 -18.336 -9.972 1.00 91.50 181 ARG A O 1
ATOM 1441 N N . GLN A 1 182 ? -1.071 -17.612 -11.730 1.00 92.75 182 GLN A N 1
ATOM 1442 C CA . GLN A 1 182 ? -1.771 -18.872 -11.970 1.00 92.75 182 GLN A CA 1
ATOM 1443 C C . GLN A 1 182 ? -0.795 -20.019 -12.270 1.00 92.75 182 GLN A C 1
ATOM 1445 O O . GLN A 1 182 ? -1.037 -21.158 -11.874 1.00 92.75 182 GLN A O 1
ATOM 1450 N N . LEU A 1 183 ? 0.306 -19.721 -12.962 1.00 92.44 183 LEU A N 1
ATOM 1451 C CA . LEU A 1 183 ? 1.314 -20.701 -13.361 1.00 92.44 183 LEU A CA 1
ATOM 1452 C C . LEU A 1 183 ? 2.493 -20.837 -12.380 1.00 92.44 183 LEU A C 1
ATOM 1454 O O . LEU A 1 183 ? 3.326 -21.722 -12.576 1.00 92.44 183 LEU A O 1
ATOM 1458 N N . GLY A 1 184 ? 2.586 -19.984 -11.354 1.00 95.19 184 GLY A N 1
ATOM 1459 C CA . GLY A 1 184 ? 3.710 -19.962 -10.411 1.00 95.19 184 GLY A CA 1
ATOM 1460 C C . GLY A 1 184 ? 5.052 -19.563 -11.044 1.00 95.19 184 GLY A C 1
ATOM 1461 O O . GLY A 1 184 ? 6.086 -20.126 -10.687 1.00 95.19 184 GLY A O 1
ATOM 1462 N N . LEU A 1 185 ? 5.043 -18.641 -12.012 1.00 96.50 185 LEU A N 1
ATOM 1463 C CA . LEU A 1 185 ? 6.244 -18.161 -12.715 1.00 96.50 185 LEU A CA 1
ATOM 1464 C C . LEU A 1 185 ? 6.901 -16.982 -11.981 1.00 96.50 185 LEU A C 1
ATOM 1466 O O . LEU A 1 185 ? 6.259 -16.305 -11.175 1.00 96.50 185 LEU A O 1
ATOM 1470 N N . ASN A 1 186 ? 8.166 -16.690 -12.300 1.00 94.81 186 ASN A N 1
ATOM 1471 C CA . ASN A 1 186 ? 8.842 -15.487 -11.809 1.00 94.81 186 ASN A CA 1
ATOM 1472 C C . ASN A 1 186 ? 8.077 -14.217 -12.236 1.00 94.81 186 ASN A C 1
ATOM 1474 O O . ASN A 1 186 ? 7.692 -14.124 -13.403 1.00 94.81 186 ASN A O 1
ATOM 1478 N N . PRO A 1 187 ? 7.868 -13.234 -11.338 1.00 95.31 187 PRO A N 1
ATOM 1479 C CA . PRO A 1 187 ? 7.088 -12.036 -11.635 1.00 95.31 187 PRO A CA 1
ATOM 1480 C C . PRO A 1 187 ? 7.841 -11.068 -12.554 1.00 95.31 187 PRO A C 1
ATOM 1482 O O . PRO A 1 187 ? 9.070 -10.972 -12.515 1.00 95.31 187 PRO A O 1
ATOM 1485 N N . ILE A 1 188 ? 7.099 -10.284 -13.338 1.00 97.06 188 ILE A N 1
ATOM 1486 C CA . ILE A 1 188 ? 7.664 -9.089 -13.976 1.00 97.06 188 ILE A CA 1
ATOM 1487 C C . ILE A 1 188 ? 8.013 -8.032 -12.918 1.00 97.06 188 ILE A C 1
ATOM 1489 O O . ILE A 1 188 ? 7.251 -7.804 -11.980 1.00 97.06 188 ILE A O 1
ATOM 1493 N N . VAL A 1 189 ? 9.161 -7.366 -13.063 1.00 97.75 189 VAL A N 1
ATOM 1494 C CA . VAL A 1 189 ? 9.650 -6.398 -12.056 1.00 97.75 189 VAL A CA 1
ATOM 1495 C C . VAL A 1 189 ? 9.679 -4.958 -12.547 1.00 97.75 189 VAL A C 1
ATOM 1497 O O . VAL A 1 189 ? 9.795 -4.038 -11.738 1.00 97.75 189 VAL A O 1
ATOM 1500 N N . SER A 1 190 ? 9.576 -4.739 -13.862 1.00 98.31 190 SER A N 1
ATOM 1501 C CA . SER A 1 190 ? 9.603 -3.393 -14.430 1.00 98.31 190 SER A CA 1
ATOM 1502 C C . SER A 1 190 ? 8.726 -3.210 -15.665 1.00 98.31 190 SER A C 1
ATOM 1504 O O . SER A 1 190 ? 8.537 -4.136 -16.456 1.00 98.31 190 SER A O 1
ATOM 1506 N N . LEU A 1 191 ? 8.236 -1.980 -15.825 1.00 98.69 191 LEU A N 1
ATOM 1507 C CA . LEU A 1 191 ? 7.509 -1.487 -16.987 1.00 98.69 191 LEU A CA 1
ATOM 1508 C C . LEU A 1 191 ? 8.277 -0.315 -17.606 1.00 98.69 191 LEU A C 1
ATOM 1510 O O . LEU A 1 191 ? 8.428 0.731 -16.973 1.00 98.69 191 LEU A O 1
ATOM 1514 N N . GLN A 1 192 ? 8.698 -0.453 -18.860 1.00 98.44 192 GLN A N 1
ATOM 1515 C CA . GLN A 1 192 ? 9.157 0.672 -19.671 1.00 98.44 192 GLN A CA 1
ATOM 1516 C C . GLN A 1 192 ? 7.994 1.296 -20.437 1.00 98.44 192 GLN A C 1
ATOM 1518 O O . GLN A 1 192 ? 7.316 0.628 -21.213 1.00 98.44 192 GLN A O 1
ATOM 1523 N N . GLN A 1 193 ? 7.765 2.591 -20.235 1.00 95.12 193 GLN A N 1
ATOM 1524 C CA . GLN A 1 193 ? 6.610 3.269 -20.816 1.00 95.12 193 GLN A CA 1
ATOM 1525 C C . GLN A 1 193 ? 6.921 4.726 -21.150 1.00 95.12 193 GLN A C 1
ATOM 1527 O O . GLN A 1 193 ? 7.699 5.373 -20.448 1.00 95.12 193 GLN A O 1
ATOM 1532 N N . GLN A 1 194 ? 6.304 5.263 -22.207 1.00 94.44 194 GLN A N 1
ATOM 1533 C CA . GLN A 1 194 ? 6.434 6.685 -22.510 1.00 94.44 194 GLN A CA 1
ATOM 1534 C C . GLN A 1 194 ? 5.827 7.498 -21.370 1.00 94.44 194 GLN A C 1
ATOM 1536 O O . GLN A 1 194 ? 4.644 7.334 -21.054 1.00 94.44 194 GLN A O 1
ATOM 1541 N N . TYR A 1 195 ? 6.624 8.382 -20.770 1.00 96.25 195 TYR A N 1
ATOM 1542 C CA . TYR A 1 195 ? 6.144 9.253 -19.707 1.00 96.25 195 TYR A CA 1
ATOM 1543 C C . TYR A 1 195 ? 6.991 10.523 -19.591 1.00 96.25 195 TYR A C 1
ATOM 1545 O O . TYR A 1 195 ? 8.218 10.476 -19.542 1.00 96.25 195 TYR A O 1
ATOM 1553 N N . SER A 1 196 ? 6.320 11.673 -19.609 1.00 96.00 196 SER A N 1
ATOM 1554 C CA . SER A 1 196 ? 6.911 13.014 -19.506 1.00 96.00 196 SER A CA 1
ATOM 1555 C C . SER A 1 196 ? 5.818 14.017 -19.125 1.00 96.00 196 SER A C 1
ATOM 1557 O O . SER A 1 196 ? 4.636 13.686 -19.209 1.00 96.00 196 SER A O 1
ATOM 1559 N N . LEU A 1 197 ? 6.177 15.266 -18.817 1.00 95.19 197 LEU A N 1
ATOM 1560 C CA . LEU A 1 197 ? 5.184 16.342 -18.664 1.00 95.19 197 LEU A CA 1
ATOM 1561 C C . LEU A 1 197 ? 4.270 16.477 -19.897 1.00 95.19 197 LEU A C 1
ATOM 1563 O O . LEU A 1 197 ? 3.094 16.780 -19.771 1.00 95.19 197 LEU A O 1
ATOM 1567 N N . ALA A 1 198 ? 4.780 16.182 -21.092 1.00 90.75 198 ALA A N 1
ATOM 1568 C CA . ALA A 1 198 ? 4.024 16.246 -22.342 1.00 90.75 198 ALA A CA 1
ATOM 1569 C C . ALA A 1 198 ? 3.267 14.945 -22.690 1.00 90.75 198 ALA A C 1
ATOM 1571 O O . ALA A 1 198 ? 2.669 14.848 -23.759 1.00 90.75 198 ALA A O 1
ATOM 1572 N N . SER A 1 199 ? 3.338 13.900 -21.858 1.00 90.19 199 SER A N 1
ATOM 1573 C CA . SER A 1 199 ? 2.711 12.601 -22.138 1.00 90.19 199 SER A CA 1
ATOM 1574 C C . SER A 1 199 ? 2.456 11.861 -20.834 1.00 90.19 199 SER A C 1
ATOM 1576 O O . SER A 1 199 ? 3.372 11.245 -20.288 1.00 90.19 199 SER A O 1
ATOM 1578 N N . ARG A 1 200 ? 1.218 11.932 -20.339 1.00 92.88 200 ARG A N 1
ATOM 1579 C CA . ARG A 1 200 ? 0.813 11.392 -19.030 1.00 92.88 200 ARG A CA 1
ATOM 1580 C C . ARG A 1 200 ? -0.245 10.287 -19.122 1.00 92.88 200 ARG A C 1
ATOM 1582 O O . ARG A 1 200 ? -0.727 9.833 -18.095 1.00 92.88 200 ARG A O 1
ATOM 1589 N N . ASP A 1 201 ? -0.566 9.804 -20.324 1.00 86.25 201 ASP A N 1
ATOM 1590 C CA . ASP A 1 201 ? -1.650 8.829 -20.563 1.00 86.25 201 ASP A CA 1
ATOM 1591 C C . ASP A 1 201 ? -1.458 7.510 -19.799 1.00 86.25 201 ASP A C 1
ATOM 1593 O O . ASP A 1 201 ? -2.411 6.864 -19.374 1.00 86.25 201 ASP A O 1
ATOM 1597 N N . SER A 1 202 ? -0.207 7.128 -19.553 1.00 91.94 202 SER A N 1
ATOM 1598 C CA . SER A 1 202 ? 0.149 5.931 -18.787 1.00 91.94 202 SER A CA 1
ATOM 1599 C C . SER A 1 202 ? -0.248 5.998 -17.305 1.00 91.94 202 SER A C 1
ATOM 1601 O O . SER A 1 202 ? -0.311 4.958 -16.649 1.00 91.94 202 SER A O 1
ATOM 1603 N N . GLU A 1 203 ? -0.554 7.191 -16.776 1.00 92.69 203 GLU A N 1
ATOM 1604 C CA . GLU A 1 203 ? -1.107 7.366 -15.426 1.00 92.69 203 GLU A CA 1
ATOM 1605 C C . GLU A 1 203 ? -2.522 6.779 -15.286 1.00 92.69 203 GLU A C 1
ATOM 1607 O O . GLU A 1 203 ? -2.933 6.474 -14.163 1.00 92.69 203 GLU A O 1
ATOM 1612 N N . LEU A 1 204 ? -3.244 6.603 -16.404 1.00 88.88 204 LEU A N 1
ATOM 1613 C CA . LEU A 1 204 ? -4.637 6.150 -16.416 1.00 88.88 204 LEU A CA 1
ATOM 1614 C C . LEU A 1 204 ? -4.788 4.700 -15.947 1.00 88.88 204 LEU A C 1
ATOM 1616 O O . LEU A 1 204 ? -5.559 4.449 -15.026 1.00 88.88 204 LEU A O 1
ATOM 1620 N N . GLU A 1 205 ? -4.040 3.755 -16.532 1.00 91.31 205 GLU A N 1
ATOM 1621 C CA . GLU A 1 205 ? -4.111 2.343 -16.116 1.00 91.31 205 GLU A CA 1
ATOM 1622 C C . GLU A 1 205 ? -2.767 1.669 -15.853 1.00 91.31 205 GLU A C 1
ATOM 1624 O O . GLU A 1 205 ? -2.616 1.134 -14.752 1.00 91.31 205 GLU A O 1
ATOM 1629 N N . PRO A 1 206 ? -1.780 1.653 -16.781 1.00 93.88 206 PRO A N 1
ATOM 1630 C CA . PRO A 1 206 ? -0.581 0.836 -16.578 1.00 93.88 206 PRO A CA 1
ATOM 1631 C C . PRO A 1 206 ? 0.133 1.156 -15.261 1.00 93.88 206 PRO A C 1
ATOM 1633 O O . PRO A 1 206 ? 0.587 0.255 -14.563 1.00 93.88 206 PRO A O 1
ATOM 1636 N N . PHE A 1 207 ? 0.166 2.430 -14.863 1.00 95.75 207 PHE A N 1
ATOM 1637 C CA . PHE A 1 207 ? 0.783 2.838 -13.601 1.00 95.75 207 PHE A CA 1
ATOM 1638 C C . PHE A 1 207 ? -0.046 2.473 -12.367 1.00 95.75 207 PHE A C 1
ATOM 1640 O O . PHE A 1 207 ? 0.539 2.238 -11.313 1.00 95.75 207 PHE A O 1
ATOM 1647 N N . GLN A 1 208 ? -1.372 2.366 -12.479 1.00 91.69 208 GLN A N 1
ATOM 1648 C CA . GLN A 1 208 ? -2.216 1.868 -11.386 1.00 91.69 208 GLN A CA 1
ATOM 1649 C C . GLN A 1 208 ? -1.949 0.383 -11.135 1.00 91.69 208 GLN A C 1
ATOM 1651 O O . GLN A 1 208 ? -1.777 -0.028 -9.987 1.00 91.69 208 GLN A O 1
ATOM 1656 N N . VAL A 1 209 ? -1.802 -0.399 -12.211 1.00 94.00 209 VAL A N 1
ATOM 1657 C CA . VAL A 1 209 ? -1.370 -1.800 -12.121 1.00 94.00 209 VAL A CA 1
ATOM 1658 C C . VAL A 1 209 ? 0.029 -1.879 -11.510 1.00 94.00 209 VAL A C 1
ATOM 1660 O O . VAL A 1 209 ? 0.230 -2.623 -10.556 1.00 94.00 209 VAL A O 1
ATOM 1663 N N . CYS A 1 210 ? 0.982 -1.050 -11.954 1.00 94.94 210 CYS A N 1
ATOM 1664 C CA . CYS A 1 210 ? 2.319 -1.021 -11.356 1.00 94.94 210 CYS A CA 1
ATOM 1665 C C . CYS A 1 210 ? 2.306 -0.729 -9.850 1.00 94.94 210 CYS A C 1
ATOM 1667 O O . CYS A 1 210 ? 3.029 -1.388 -9.106 1.00 94.94 210 CYS A O 1
ATOM 1669 N N . LYS A 1 211 ? 1.477 0.216 -9.384 1.00 87.75 211 LYS A N 1
ATOM 1670 C CA . LYS A 1 211 ? 1.331 0.526 -7.950 1.00 87.75 211 LYS A CA 1
ATOM 1671 C C . LYS A 1 211 ? 0.738 -0.646 -7.169 1.00 87.75 211 LYS A C 1
ATOM 1673 O O . LYS A 1 211 ? 1.257 -0.987 -6.110 1.00 87.75 211 LYS A O 1
ATOM 1678 N N . ASN A 1 212 ? -0.312 -1.275 -7.699 1.00 87.56 212 ASN A N 1
ATOM 1679 C CA . ASN A 1 212 ? -0.963 -2.422 -7.065 1.00 87.56 212 ASN A CA 1
ATOM 1680 C C . ASN A 1 212 ? -0.020 -3.635 -6.980 1.00 87.56 212 ASN A C 1
ATOM 1682 O O . ASN A 1 212 ? 0.088 -4.290 -5.943 1.00 87.56 212 ASN A O 1
ATOM 1686 N N . GLU A 1 213 ? 0.707 -3.897 -8.064 1.00 91.12 213 GLU A N 1
ATOM 1687 C CA . GLU A 1 213 ? 1.525 -5.098 -8.221 1.00 91.12 213 GLU A CA 1
ATOM 1688 C C . GLU A 1 213 ? 2.973 -4.915 -7.741 1.00 91.12 213 GLU A C 1
ATOM 1690 O O . GLU A 1 213 ? 3.676 -5.886 -7.464 1.00 91.12 213 GLU A O 1
ATOM 1695 N N . GLY A 1 214 ? 3.410 -3.671 -7.523 1.00 91.12 214 GLY A N 1
ATOM 1696 C CA . GLY A 1 214 ? 4.773 -3.344 -7.111 1.00 91.12 214 GLY A CA 1
ATOM 1697 C C . GLY A 1 214 ? 5.797 -3.478 -8.238 1.00 91.12 214 GLY A C 1
ATOM 1698 O O . GLY A 1 214 ? 6.905 -3.961 -8.011 1.00 91.12 214 GLY A O 1
ATOM 1699 N N . ILE A 1 215 ? 5.427 -3.067 -9.449 1.00 97.00 215 ILE A N 1
ATOM 1700 C CA . ILE A 1 215 ? 6.278 -3.084 -10.647 1.00 97.00 215 ILE A CA 1
ATOM 1701 C C . ILE A 1 215 ? 6.946 -1.711 -10.788 1.00 97.00 215 ILE A C 1
ATOM 1703 O O . ILE A 1 215 ? 6.276 -0.682 -10.721 1.00 97.00 215 ILE A O 1
ATOM 1707 N N . GLY A 1 216 ? 8.265 -1.674 -10.990 1.00 97.12 216 GLY A N 1
ATOM 1708 C CA . GLY A 1 216 ? 8.998 -0.416 -11.142 1.00 97.12 216 GLY A CA 1
ATOM 1709 C C . GLY A 1 216 ? 8.763 0.236 -12.505 1.00 97.12 216 GLY A C 1
ATOM 1710 O O . GLY A 1 216 ? 8.899 -0.428 -13.533 1.00 97.12 216 GLY A O 1
ATOM 1711 N N . VAL A 1 217 ? 8.441 1.532 -12.550 1.00 98.56 217 VAL A N 1
ATOM 1712 C CA . VAL A 1 217 ? 8.261 2.249 -13.825 1.00 98.56 217 VAL A CA 1
ATOM 1713 C C . VAL A 1 217 ? 9.565 2.894 -14.276 1.00 98.56 217 VAL A C 1
ATOM 1715 O O . VAL A 1 217 ? 10.255 3.564 -13.503 1.00 98.56 217 VAL A O 1
ATOM 1718 N N . LEU A 1 218 ? 9.865 2.700 -15.558 1.00 98.44 218 LEU A N 1
ATOM 1719 C CA . LEU A 1 218 ? 11.043 3.187 -16.258 1.00 98.44 218 LEU A CA 1
ATOM 1720 C C . LEU A 1 218 ? 10.616 4.108 -17.418 1.00 98.44 218 LEU A C 1
ATOM 1722 O O . LEU A 1 218 ? 10.433 3.633 -18.545 1.00 98.44 218 LEU A O 1
ATOM 1726 N N . PRO A 1 219 ? 10.395 5.415 -17.170 1.00 98.06 219 PRO A N 1
ATOM 1727 C CA . PRO A 1 219 ? 9.986 6.361 -18.200 1.00 98.06 219 PRO A CA 1
ATOM 1728 C C . PRO A 1 219 ? 10.996 6.442 -19.341 1.00 98.06 219 PRO A C 1
ATOM 1730 O O . PRO A 1 219 ? 12.160 6.777 -19.111 1.00 98.06 219 PRO A O 1
ATOM 1733 N N . TRP A 1 220 ? 10.542 6.206 -20.571 1.00 95.56 220 TRP A N 1
ATOM 1734 C CA . TRP A 1 220 ? 11.308 6.508 -21.779 1.00 95.56 220 TRP A CA 1
ATOM 1735 C C . TRP A 1 220 ? 10.777 7.770 -22.470 1.00 95.56 220 TRP A C 1
ATOM 1737 O O . TRP A 1 220 ? 9.618 8.159 -22.319 1.00 95.56 220 TRP A O 1
ATOM 1747 N N . SER A 1 221 ? 11.646 8.434 -23.242 1.00 92.69 221 SER A N 1
ATOM 1748 C CA . SER A 1 221 ? 11.397 9.778 -23.799 1.00 92.69 221 SER A CA 1
ATOM 1749 C C . SER A 1 221 ? 10.964 10.817 -22.746 1.00 92.69 221 SER A C 1
ATOM 1751 O O . SER A 1 221 ? 9.985 11.535 -22.968 1.00 92.69 221 SER A O 1
ATOM 1753 N N . PRO A 1 222 ? 11.721 10.987 -21.644 1.00 94.81 222 PRO A N 1
ATOM 1754 C CA . PRO A 1 222 ? 11.384 11.941 -20.583 1.00 94.81 222 PRO A CA 1
ATOM 1755 C C . PRO A 1 222 ? 11.310 13.392 -21.072 1.00 94.81 222 PRO A C 1
ATOM 1757 O O . PRO A 1 222 ? 10.633 14.217 -20.468 1.00 94.81 222 PRO A O 1
ATOM 1760 N N . LEU A 1 223 ? 11.981 13.697 -22.190 1.00 92.81 223 LEU A N 1
ATOM 1761 C CA . LEU A 1 223 ? 11.995 15.017 -22.822 1.00 92.81 223 LEU A CA 1
ATOM 1762 C C . LEU A 1 223 ? 11.143 15.096 -24.104 1.00 92.81 223 LEU A C 1
ATOM 1764 O O . LEU A 1 223 ? 11.311 16.031 -24.889 1.00 92.81 223 LEU A O 1
ATOM 1768 N N . LYS A 1 224 ? 10.282 14.093 -24.351 1.00 87.31 224 LYS A N 1
ATOM 1769 C CA . LYS A 1 224 ? 9.366 13.976 -25.505 1.00 87.31 224 LYS A CA 1
ATOM 1770 C C . LYS A 1 224 ? 10.037 14.337 -26.842 1.00 87.31 224 LYS A C 1
ATOM 1772 O O . LYS A 1 224 ? 9.683 15.310 -27.500 1.00 87.31 224 LYS A O 1
ATOM 1777 N N . GLY A 1 225 ? 11.076 13.583 -27.209 1.00 75.44 225 GLY A N 1
ATOM 1778 C CA . GLY A 1 225 ? 11.775 13.764 -28.490 1.00 75.44 225 GLY A CA 1
ATOM 1779 C C . GLY A 1 225 ? 12.546 15.084 -28.638 1.00 75.44 225 GLY A C 1
ATOM 1780 O O . GLY A 1 225 ? 12.984 15.399 -29.740 1.00 75.44 225 GLY A O 1
ATOM 1781 N N . GLY A 1 226 ? 12.736 15.838 -27.550 1.00 79.50 226 GLY A N 1
ATOM 1782 C CA . GLY A 1 226 ? 13.439 17.122 -27.540 1.00 79.50 226 GLY A CA 1
ATOM 1783 C C . GLY A 1 226 ? 12.539 18.328 -27.257 1.00 79.50 226 GLY A C 1
ATOM 1784 O O . GLY A 1 226 ? 13.064 19.424 -27.073 1.00 79.50 226 GLY A O 1
ATOM 1785 N N . LEU A 1 227 ? 11.216 18.141 -27.165 1.00 83.62 227 LEU A N 1
ATOM 1786 C CA . LEU A 1 227 ? 10.256 19.205 -26.845 1.00 83.62 227 LEU A CA 1
ATOM 1787 C C . LEU A 1 227 ? 10.592 19.904 -25.519 1.00 83.62 227 LEU A C 1
ATOM 1789 O O . LEU A 1 227 ? 10.598 21.127 -25.440 1.00 83.62 227 LEU A O 1
ATOM 1793 N N . LEU A 1 228 ? 10.964 19.130 -24.498 1.00 89.50 228 LEU A N 1
ATOM 1794 C CA . LEU A 1 228 ? 11.248 19.634 -23.150 1.00 89.50 228 LEU A CA 1
ATOM 1795 C C . LEU A 1 228 ? 12.745 19.927 -22.934 1.00 89.50 228 LEU A C 1
ATOM 1797 O O . LEU A 1 228 ? 13.293 19.680 -21.863 1.00 89.50 228 LEU A O 1
ATOM 1801 N N . THR A 1 229 ? 13.442 20.413 -23.965 1.00 87.06 229 THR A N 1
ATOM 1802 C CA . THR A 1 229 ? 14.875 20.774 -23.876 1.00 87.06 229 THR A CA 1
ATOM 1803 C C . THR A 1 229 ? 15.123 22.276 -23.760 1.00 87.06 229 THR A C 1
ATOM 1805 O O . THR A 1 229 ? 16.241 22.677 -23.450 1.00 87.06 229 THR A O 1
ATOM 1808 N N . GLY A 1 230 ? 14.101 23.102 -24.010 1.00 82.69 230 GLY A N 1
ATOM 1809 C CA . GLY A 1 230 ? 14.227 24.559 -24.144 1.00 82.69 230 GLY A CA 1
ATOM 1810 C C . GLY A 1 230 ? 14.606 25.049 -25.539 1.00 82.69 230 GLY A C 1
ATOM 1811 O O . GLY A 1 230 ? 14.707 26.250 -25.757 1.00 82.69 230 GLY A O 1
ATOM 1812 N N . LYS A 1 231 ? 14.776 24.134 -26.502 1.00 82.50 231 LYS A N 1
ATOM 1813 C CA . LYS A 1 231 ? 14.990 24.469 -27.921 1.00 82.50 231 LYS A CA 1
ATOM 1814 C C . LYS A 1 231 ? 13.696 24.794 -28.676 1.00 82.50 231 LYS A C 1
ATOM 1816 O O . LYS A 1 231 ? 13.753 25.240 -29.815 1.00 82.50 231 LYS A O 1
ATOM 1821 N N . MET A 1 232 ? 12.545 24.532 -28.060 1.00 78.81 232 MET A N 1
ATOM 1822 C CA . MET A 1 232 ? 11.223 24.829 -28.603 1.00 78.81 232 MET A CA 1
ATOM 1823 C C . MET A 1 232 ? 10.701 26.120 -27.990 1.00 78.81 232 MET A C 1
ATOM 1825 O O . MET A 1 232 ? 10.673 26.237 -26.767 1.00 78.81 232 MET A O 1
ATOM 1829 N N . LYS A 1 233 ? 10.269 27.056 -28.836 1.00 78.38 233 LYS A N 1
ATOM 1830 C CA . LYS A 1 233 ? 9.657 28.321 -28.424 1.00 78.38 233 LYS A CA 1
ATOM 1831 C C . LYS A 1 233 ? 8.350 28.547 -29.171 1.00 78.38 233 LYS A C 1
ATOM 1833 O O . LYS A 1 233 ? 8.181 28.084 -30.300 1.00 78.38 233 LYS A O 1
ATOM 1838 N N . ARG A 1 234 ? 7.422 29.251 -28.528 1.00 82.62 234 ARG A N 1
ATOM 1839 C CA . ARG A 1 234 ? 6.104 29.557 -29.090 1.00 82.62 234 ARG A CA 1
ATOM 1840 C C . ARG A 1 234 ? 6.253 30.422 -30.344 1.00 82.62 234 ARG A C 1
ATOM 1842 O O . ARG A 1 234 ? 6.926 31.444 -30.313 1.00 82.62 234 ARG A O 1
ATOM 1849 N N . GLY A 1 235 ? 5.637 29.997 -31.447 1.00 78.31 235 GLY A N 1
ATOM 1850 C CA . GLY A 1 235 ? 5.651 30.731 -32.719 1.00 78.31 235 GLY A CA 1
ATOM 1851 C C . GLY A 1 235 ? 6.970 30.691 -33.505 1.00 78.31 235 GLY A C 1
ATOM 1852 O O . GLY A 1 235 ? 7.008 31.189 -34.628 1.00 78.31 235 GLY A O 1
ATOM 1853 N N . GLU A 1 236 ? 8.029 30.069 -32.978 1.00 82.25 236 GLU A N 1
ATOM 1854 C CA . GLU A 1 236 ? 9.328 29.967 -33.650 1.00 82.25 236 GLU A CA 1
ATOM 1855 C C . GLU A 1 236 ? 9.544 28.561 -34.222 1.00 82.25 236 GLU A C 1
ATOM 1857 O O . GLU A 1 236 ? 9.354 27.549 -33.544 1.00 82.25 236 GLU A O 1
ATOM 1862 N N . LYS A 1 237 ? 9.983 28.487 -35.485 1.00 78.62 237 LYS A N 1
ATOM 1863 C CA . LYS A 1 237 ? 10.351 27.210 -36.104 1.00 78.62 237 LYS A CA 1
ATOM 1864 C C . LYS A 1 237 ? 11.634 26.688 -35.439 1.00 78.62 237 LYS A C 1
ATOM 1866 O O . LYS A 1 237 ? 12.645 27.388 -35.489 1.00 78.62 237 LYS A O 1
ATOM 1871 N N . PRO A 1 238 ? 11.648 25.465 -34.881 1.00 75.94 238 PRO A N 1
ATOM 1872 C CA . PRO A 1 238 ? 12.872 24.906 -34.323 1.00 75.94 238 PRO A CA 1
ATOM 1873 C C . PRO A 1 238 ? 13.901 24.653 -35.430 1.00 75.94 238 PRO A C 1
ATOM 1875 O O . PRO A 1 238 ? 13.564 24.164 -36.509 1.00 75.94 238 PRO A O 1
ATOM 1878 N N . THR A 1 239 ? 15.164 24.971 -35.152 1.00 75.62 239 THR A N 1
ATOM 1879 C CA . THR A 1 239 ? 16.279 24.859 -36.111 1.00 75.62 239 THR A CA 1
ATOM 1880 C C . THR A 1 239 ? 17.329 23.827 -35.706 1.00 75.62 239 THR A C 1
ATOM 1882 O O . THR A 1 239 ? 18.109 23.392 -36.548 1.00 75.62 239 THR A O 1
ATOM 1885 N N . GLU A 1 240 ? 17.334 23.388 -34.445 1.00 71.31 240 GLU A N 1
ATOM 1886 C CA . GLU A 1 240 ? 18.375 22.524 -33.888 1.00 71.31 240 GLU A CA 1
ATOM 1887 C C . GLU A 1 240 ? 17.859 21.190 -33.336 1.00 71.31 240 GLU A C 1
ATOM 1889 O O . GLU A 1 240 ? 16.727 21.056 -32.859 1.00 71.31 240 GLU A O 1
ATOM 1894 N N . GLY A 1 241 ? 18.764 20.208 -33.295 1.00 71.25 241 GLY A N 1
ATOM 1895 C CA . GLY A 1 241 ? 18.516 18.891 -32.719 1.00 71.25 241 GLY A CA 1
ATOM 1896 C C . GLY A 1 241 ? 17.443 18.107 -33.473 1.00 71.25 241 GLY A C 1
ATOM 1897 O O . GLY A 1 241 ? 17.067 18.435 -34.597 1.00 71.25 241 GLY A O 1
ATOM 1898 N N . ARG A 1 242 ? 16.925 17.051 -32.837 1.00 70.56 242 ARG A N 1
ATOM 1899 C CA . ARG A 1 242 ? 15.928 16.166 -33.456 1.00 70.56 242 ARG A CA 1
ATOM 1900 C C . ARG A 1 242 ? 14.650 16.906 -33.860 1.00 70.56 242 ARG A C 1
ATOM 1902 O O . ARG A 1 242 ? 14.094 16.613 -34.910 1.00 70.56 242 ARG A O 1
ATOM 1909 N N . VAL A 1 243 ? 14.202 17.869 -33.053 1.00 70.62 243 VAL A N 1
ATOM 1910 C CA . VAL A 1 243 ? 12.976 18.632 -33.335 1.00 70.62 243 VAL A CA 1
ATOM 1911 C C . VAL A 1 243 ? 13.178 19.611 -34.495 1.00 70.62 243 VAL A C 1
ATOM 1913 O O . VAL A 1 243 ? 12.282 19.756 -35.321 1.00 70.62 243 VAL A O 1
ATOM 1916 N N . GLY A 1 244 ? 14.366 20.217 -34.615 1.00 68.50 244 GLY A N 1
ATOM 1917 C CA . GLY A 1 244 ? 14.728 21.029 -35.777 1.00 68.50 244 GLY A CA 1
ATOM 1918 C C . GLY A 1 244 ? 14.829 20.213 -37.065 1.00 68.50 244 GLY A C 1
ATOM 1919 O O . GLY A 1 244 ? 14.320 20.641 -38.095 1.00 68.50 244 GLY A O 1
ATOM 1920 N N . TRP A 1 245 ? 15.395 19.005 -36.996 1.00 68.06 245 TRP A N 1
ATOM 1921 C CA . TRP A 1 245 ? 15.466 18.088 -38.138 1.00 68.06 245 TRP A CA 1
ATOM 1922 C C . TRP A 1 245 ? 14.073 17.685 -38.653 1.00 68.06 245 TRP A C 1
ATOM 1924 O O . TRP A 1 245 ? 13.795 17.841 -39.838 1.00 68.06 245 TRP A O 1
ATOM 1934 N N . VAL A 1 246 ? 13.151 17.282 -37.763 1.00 65.38 246 VAL A N 1
ATOM 1935 C CA . VAL A 1 246 ? 11.753 16.969 -38.144 1.00 65.38 246 VAL A CA 1
ATOM 1936 C C . VAL A 1 246 ? 11.028 18.195 -38.716 1.00 65.38 246 VAL A C 1
ATOM 1938 O O . VAL A 1 246 ? 10.160 18.062 -39.571 1.00 65.38 246 VAL A O 1
ATOM 1941 N N . ALA A 1 247 ? 11.372 19.405 -38.273 1.00 65.81 247 ALA A N 1
ATOM 1942 C CA . ALA A 1 247 ? 10.767 20.627 -38.794 1.00 65.81 247 ALA A CA 1
ATOM 1943 C C . ALA A 1 247 ? 11.266 21.026 -40.197 1.00 65.81 247 ALA A C 1
ATOM 1945 O O . ALA A 1 247 ? 10.665 21.908 -40.820 1.00 65.81 247 ALA A O 1
ATOM 1946 N N . GLN A 1 248 ? 12.364 20.444 -40.691 1.00 64.31 248 GLN A N 1
ATOM 1947 C CA . GLN A 1 248 ? 12.934 20.757 -42.008 1.00 64.31 248 GLN A CA 1
ATOM 1948 C C . GLN A 1 248 ? 12.328 19.924 -43.147 1.00 64.31 248 GLN A C 1
ATOM 1950 O O . GLN A 1 248 ? 12.222 20.454 -44.250 1.00 64.31 248 GLN A O 1
ATOM 1955 N N . ASP A 1 249 ? 11.874 18.696 -42.882 1.00 62.03 249 ASP A N 1
ATOM 1956 C CA . ASP A 1 249 ? 11.267 17.799 -43.876 1.00 62.03 249 ASP A CA 1
ATOM 1957 C C . ASP A 1 249 ? 9.938 17.216 -43.351 1.00 62.03 249 ASP A C 1
ATOM 1959 O O . ASP A 1 249 ? 9.910 16.272 -42.559 1.00 62.03 249 ASP A O 1
ATOM 1963 N N . GLU A 1 250 ? 8.817 17.803 -43.791 1.00 55.12 250 GLU A N 1
ATOM 1964 C CA . GLU A 1 250 ? 7.463 17.404 -43.376 1.00 55.12 250 GLU A CA 1
ATOM 1965 C C . GLU A 1 250 ? 7.031 16.044 -43.971 1.00 55.12 250 GLU A C 1
ATOM 1967 O O . GLU A 1 250 ? 6.144 15.405 -43.412 1.00 55.12 250 GLU A O 1
ATOM 1972 N N . GLN A 1 251 ? 7.667 15.543 -45.045 1.00 50.44 251 GLN A N 1
ATOM 1973 C CA . GLN A 1 251 ? 7.363 14.210 -45.599 1.00 50.44 251 GLN A CA 1
ATOM 1974 C C . GLN A 1 251 ? 7.994 13.075 -44.779 1.00 50.44 251 GLN A C 1
ATOM 1976 O O . GLN A 1 251 ? 7.457 11.968 -44.749 1.00 50.44 251 GLN A O 1
ATOM 1981 N N . GLN A 1 252 ? 9.078 13.347 -44.045 1.00 49.56 252 GLN A N 1
ATOM 1982 C CA . GLN A 1 252 ? 9.679 12.399 -43.095 1.00 49.56 252 GLN A CA 1
ATOM 1983 C C . GLN A 1 252 ? 8.983 12.376 -41.722 1.00 49.56 252 GLN A C 1
ATOM 1985 O O . GLN A 1 252 ? 9.351 11.584 -40.851 1.00 49.56 252 GLN A O 1
ATOM 1990 N N . SER A 1 253 ? 7.934 13.187 -41.508 1.00 50.00 253 SER A N 1
ATOM 1991 C CA . SER A 1 253 ? 7.167 13.211 -40.250 1.00 50.00 253 SER A CA 1
ATOM 1992 C C . SER A 1 253 ? 6.297 11.963 -40.029 1.00 50.00 253 SER A C 1
ATOM 1994 O O . SER A 1 253 ? 5.630 11.829 -38.997 1.00 50.00 253 SER A O 1
ATOM 1996 N N . VAL A 1 254 ? 6.274 11.037 -40.986 1.00 37.97 254 VAL A N 1
ATOM 1997 C CA . VAL A 1 254 ? 5.417 9.854 -40.967 1.00 37.97 254 VAL A CA 1
ATOM 1998 C C . VAL A 1 254 ? 6.051 8.786 -40.077 1.00 37.97 254 VAL A C 1
ATOM 2000 O O . VAL A 1 254 ? 6.834 7.974 -40.551 1.00 37.97 254 VAL A O 1
ATOM 2003 N N . GLN A 1 255 ? 5.729 8.832 -38.774 1.00 39.84 255 GLN A N 1
ATOM 2004 C CA . GLN A 1 255 ? 5.429 7.675 -37.895 1.00 39.84 255 GLN A CA 1
ATOM 2005 C C . GLN A 1 255 ? 5.600 7.957 -36.387 1.00 39.84 255 GLN A C 1
ATOM 2007 O O . GLN A 1 255 ? 5.250 7.090 -35.587 1.00 39.84 255 GLN A O 1
ATOM 2012 N N . SER A 1 256 ? 6.131 9.107 -35.931 1.00 43.59 256 SER A N 1
ATOM 2013 C CA . SER A 1 256 ? 6.440 9.239 -34.483 1.00 43.59 256 SER A CA 1
ATOM 2014 C C . SER A 1 256 ? 6.349 10.620 -33.817 1.00 43.59 256 SER A C 1
ATOM 2016 O O . SER A 1 256 ? 6.506 10.670 -32.598 1.00 43.59 256 SER A O 1
ATOM 2018 N N . HIS A 1 257 ? 6.134 11.732 -34.531 1.00 51.84 257 HIS A N 1
ATOM 2019 C CA . HIS A 1 257 ? 6.121 13.068 -33.905 1.00 51.84 257 HIS A CA 1
ATOM 2020 C C . HIS A 1 257 ? 5.047 13.972 -34.532 1.00 51.84 257 HIS A C 1
ATOM 2022 O O . HIS A 1 257 ? 4.944 13.997 -35.758 1.00 51.84 257 HIS A O 1
ATOM 2028 N N . PRO A 1 258 ? 4.261 14.721 -33.731 1.00 54.22 258 PRO A N 1
ATOM 2029 C CA . PRO A 1 258 ? 3.377 15.751 -34.268 1.00 54.22 258 PRO A CA 1
ATOM 2030 C C . PRO A 1 258 ? 4.201 16.796 -35.025 1.00 54.22 258 PRO A C 1
ATOM 2032 O O . PRO A 1 258 ? 5.297 17.153 -34.581 1.00 54.22 258 PRO A O 1
ATOM 2035 N N . LEU A 1 259 ? 3.671 17.313 -36.135 1.00 60.28 259 LEU A N 1
ATOM 2036 C CA . LEU A 1 259 ? 4.261 18.469 -36.806 1.00 60.28 259 LEU A CA 1
ATOM 2037 C C . LEU A 1 259 ? 4.342 19.623 -35.798 1.00 60.28 259 LEU A C 1
ATOM 2039 O O . LEU A 1 259 ? 3.384 19.883 -35.071 1.00 60.28 259 LEU A O 1
ATOM 2043 N N . TRP A 1 260 ? 5.473 20.329 -35.741 1.00 66.69 260 TRP A N 1
ATOM 2044 C CA . TRP A 1 260 ? 5.682 21.386 -34.740 1.00 66.69 260 TRP A CA 1
ATOM 2045 C C . TRP A 1 260 ? 4.598 22.481 -34.801 1.00 66.69 260 TRP A C 1
ATOM 2047 O O . TRP A 1 260 ? 4.241 23.041 -33.771 1.00 66.69 260 TRP A O 1
ATOM 2057 N N . ARG A 1 261 ? 4.026 22.729 -35.993 1.00 66.75 261 ARG A N 1
ATOM 2058 C CA . ARG A 1 261 ? 2.912 23.669 -36.232 1.00 66.75 261 ARG A CA 1
ATOM 2059 C C . ARG A 1 261 ? 1.557 23.184 -35.721 1.00 66.75 261 ARG A C 1
ATOM 2061 O O . ARG A 1 261 ? 0.649 23.988 -35.569 1.00 66.75 261 ARG A O 1
ATOM 2068 N N . THR A 1 262 ? 1.401 21.880 -35.507 1.00 68.12 262 THR A N 1
ATOM 2069 C CA . THR A 1 262 ? 0.160 21.260 -35.023 1.00 68.12 262 THR A CA 1
ATOM 2070 C C . THR A 1 262 ? 0.263 20.858 -33.554 1.00 68.12 262 THR A C 1
ATOM 2072 O O . THR A 1 262 ? -0.603 20.140 -33.056 1.00 68.12 262 THR A O 1
ATOM 2075 N N . LEU A 1 263 ? 1.338 21.254 -32.859 1.00 75.06 263 LEU A N 1
ATOM 2076 C CA . LEU A 1 263 ? 1.443 21.050 -31.419 1.00 75.06 263 LEU A CA 1
ATOM 2077 C C . LEU A 1 263 ? 0.365 21.892 -30.716 1.00 75.06 263 LEU A C 1
ATOM 2079 O O . LEU A 1 263 ? 0.267 23.086 -30.992 1.00 75.06 263 LEU A O 1
ATOM 2083 N N . PRO A 1 264 ? -0.438 21.302 -29.813 1.00 80.81 264 PRO A N 1
ATOM 2084 C CA . PRO A 1 264 ? -1.423 22.057 -29.046 1.00 80.81 264 PRO A CA 1
ATOM 2085 C C . PRO A 1 264 ? -0.761 23.164 -28.215 1.00 80.81 264 PRO A C 1
ATOM 2087 O O . PRO A 1 264 ? 0.305 22.924 -27.649 1.00 80.81 264 PRO A O 1
ATOM 2090 N N . GLU A 1 265 ? -1.425 24.316 -28.050 1.00 85.69 265 GLU A N 1
ATOM 2091 C CA . GLU A 1 265 ? -0.952 25.440 -27.209 1.00 85.69 265 GLU A CA 1
ATOM 2092 C C . GLU A 1 265 ? -0.509 24.983 -25.810 1.00 85.69 265 GLU A C 1
ATOM 2094 O O . GLU A 1 265 ? 0.544 25.386 -25.322 1.00 85.69 265 GLU A O 1
ATOM 2099 N N . LYS A 1 266 ? -1.233 24.016 -25.235 1.00 86.38 266 LYS A N 1
ATOM 2100 C CA . LYS A 1 266 ? -0.907 23.374 -23.956 1.00 86.38 266 LYS A CA 1
ATOM 2101 C C . LYS A 1 266 ? 0.537 22.853 -23.870 1.00 86.38 266 LYS A C 1
ATOM 2103 O O . LYS A 1 266 ? 1.140 22.873 -22.802 1.00 86.38 266 LYS A O 1
ATOM 2108 N N . MET A 1 267 ? 1.116 22.367 -24.972 1.00 88.06 267 MET A N 1
ATOM 2109 C CA . MET A 1 267 ? 2.508 21.892 -24.985 1.00 88.06 267 MET A CA 1
ATOM 2110 C C . MET A 1 267 ? 3.505 23.030 -24.766 1.00 88.06 267 MET A C 1
ATOM 2112 O O . MET A 1 267 ? 4.532 22.817 -24.125 1.00 88.06 267 MET A O 1
ATOM 2116 N N . PHE A 1 268 ? 3.199 24.227 -25.266 1.00 89.06 268 PHE A N 1
ATOM 2117 C CA . PHE A 1 268 ? 3.999 25.419 -25.011 1.00 89.06 268 PHE A CA 1
ATOM 2118 C C . PHE A 1 268 ? 3.767 25.947 -23.594 1.00 89.06 268 PHE A C 1
ATOM 2120 O O . PHE A 1 268 ? 4.735 26.319 -22.944 1.00 89.06 268 PHE A O 1
ATOM 2127 N N . ASP A 1 269 ? 2.545 25.863 -23.058 1.00 92.44 269 ASP A N 1
ATOM 2128 C CA . ASP A 1 269 ? 2.270 26.244 -21.661 1.00 92.44 269 ASP A CA 1
ATOM 2129 C C . ASP A 1 269 ? 3.089 25.394 -20.670 1.00 92.44 269 ASP A C 1
ATOM 2131 O O . ASP A 1 269 ? 3.632 25.907 -19.688 1.00 92.44 269 ASP A O 1
ATOM 2135 N N . ILE A 1 270 ? 3.249 24.095 -20.959 1.00 94.06 270 ILE A N 1
ATOM 2136 C CA . ILE A 1 270 ? 4.134 23.196 -20.200 1.00 94.06 270 ILE A CA 1
ATOM 2137 C C . ILE A 1 270 ? 5.591 23.676 -20.267 1.00 94.06 270 ILE A C 1
ATOM 2139 O O . ILE A 1 270 ? 6.274 23.704 -19.241 1.00 94.06 270 ILE A O 1
ATOM 2143 N N . VAL A 1 271 ? 6.077 24.034 -21.461 1.00 93.25 271 VAL A N 1
ATOM 2144 C CA . VAL A 1 271 ? 7.451 24.524 -21.663 1.00 93.25 271 VAL A CA 1
ATOM 2145 C C . VAL A 1 271 ? 7.677 25.831 -20.904 1.00 93.25 271 VAL A C 1
ATOM 2147 O O . VAL A 1 271 ? 8.657 25.922 -20.167 1.00 93.25 271 VAL A O 1
ATOM 2150 N N . ASP A 1 272 ? 6.762 26.791 -21.020 1.00 93.81 272 ASP A N 1
ATOM 2151 C CA . ASP A 1 272 ? 6.843 28.102 -20.368 1.00 93.81 272 ASP A CA 1
ATOM 2152 C C . ASP A 1 272 ? 6.832 27.961 -18.836 1.00 93.81 272 ASP A C 1
ATOM 2154 O O . ASP A 1 272 ? 7.660 28.555 -18.140 1.00 93.81 272 ASP A O 1
ATOM 2158 N N . THR A 1 273 ? 5.962 27.096 -18.301 1.00 96.50 273 THR A N 1
ATOM 2159 C CA . THR A 1 273 ? 5.900 26.798 -16.859 1.00 96.50 273 THR A CA 1
ATOM 2160 C C . THR A 1 273 ? 7.202 26.167 -16.364 1.00 96.50 273 THR A C 1
ATOM 2162 O O . THR A 1 273 ? 7.776 26.598 -15.359 1.00 96.50 273 THR A O 1
ATOM 2165 N N . ALA A 1 274 ? 7.719 25.166 -17.085 1.00 96.88 274 ALA A N 1
ATOM 2166 C CA . ALA A 1 274 ? 8.984 24.527 -16.740 1.00 96.88 274 ALA A CA 1
ATOM 2167 C C . ALA A 1 274 ? 10.174 25.497 -16.854 1.00 96.88 274 ALA A C 1
ATOM 2169 O O . ALA A 1 274 ? 11.115 25.409 -16.060 1.00 96.88 274 ALA A O 1
ATOM 2170 N N . GLU A 1 275 ? 10.138 26.438 -17.803 1.00 96.00 275 GLU A N 1
ATOM 2171 C CA . GLU A 1 275 ? 11.151 27.483 -17.948 1.00 96.00 275 GLU A CA 1
ATOM 2172 C C . GLU A 1 275 ? 11.128 28.461 -16.769 1.00 96.00 275 GLU A C 1
ATOM 2174 O O . GLU A 1 275 ? 12.182 28.766 -16.211 1.00 96.00 275 GLU A O 1
ATOM 2179 N N . ALA A 1 276 ? 9.946 28.924 -16.354 1.00 96.81 276 ALA A N 1
ATOM 2180 C CA . ALA A 1 276 ? 9.786 29.849 -15.233 1.00 96.81 276 ALA A CA 1
ATOM 2181 C C . ALA A 1 276 ? 10.301 29.250 -13.910 1.00 96.81 276 ALA A C 1
ATOM 2183 O O . ALA A 1 276 ? 11.065 29.891 -13.176 1.00 96.81 276 ALA A O 1
ATOM 2184 N N . ILE A 1 277 ? 9.957 27.986 -13.640 1.00 97.88 277 ILE A N 1
ATOM 2185 C CA . ILE A 1 277 ? 10.482 27.238 -12.486 1.00 97.88 277 ILE A CA 1
ATOM 2186 C C . ILE A 1 277 ? 11.999 27.054 -12.621 1.00 97.88 277 ILE A C 1
ATOM 2188 O O . ILE A 1 277 ? 12.749 27.268 -11.665 1.00 97.88 277 ILE A O 1
ATOM 2192 N N . GLY A 1 278 ? 12.469 26.709 -13.824 1.00 96.81 278 GLY A N 1
ATOM 2193 C CA . GLY A 1 278 ? 13.888 26.571 -14.136 1.00 96.81 278 GLY A CA 1
ATOM 2194 C C . GLY A 1 278 ? 14.684 27.840 -13.829 1.00 96.81 278 GLY A C 1
ATOM 2195 O O . GLY A 1 278 ? 15.670 27.779 -13.093 1.00 96.81 278 GLY A O 1
ATOM 2196 N N . LYS A 1 279 ? 14.218 29.003 -14.298 1.00 96.75 279 LYS A N 1
ATOM 2197 C CA . LYS A 1 279 ? 14.823 30.321 -14.034 1.00 96.75 279 LYS A CA 1
ATOM 2198 C C . LYS A 1 279 ? 14.941 30.594 -12.534 1.00 96.75 279 LYS A C 1
ATOM 2200 O O . LYS A 1 279 ? 16.022 30.943 -12.069 1.00 96.75 279 LYS A O 1
ATOM 2205 N N . THR A 1 280 ? 13.877 30.342 -11.769 1.00 96.56 280 THR A N 1
ATOM 2206 C CA . THR A 1 280 ? 13.868 30.522 -10.304 1.00 96.56 280 THR A CA 1
ATOM 2207 C C . THR A 1 280 ? 14.872 29.610 -9.590 1.00 96.56 280 THR A C 1
ATOM 2209 O O . THR A 1 280 ? 15.518 30.018 -8.626 1.00 96.56 280 THR A O 1
ATOM 2212 N N . LYS A 1 281 ? 15.040 28.369 -10.063 1.00 95.19 281 LYS A N 1
ATOM 2213 C CA . LYS A 1 281 ? 15.918 27.358 -9.440 1.00 95.19 281 LYS A CA 1
ATOM 2214 C C . LYS A 1 281 ? 17.355 27.365 -9.971 1.00 95.19 281 LYS A C 1
ATOM 2216 O O . LYS A 1 281 ? 18.174 26.585 -9.477 1.00 95.19 281 LYS A O 1
ATOM 2221 N N . GLY A 1 282 ? 17.654 28.158 -11.001 1.00 95.81 282 GLY A N 1
ATOM 2222 C CA . GLY A 1 282 ? 18.909 28.061 -11.752 1.00 95.81 282 GLY A CA 1
ATOM 2223 C C . GLY A 1 282 ? 19.067 26.711 -12.465 1.00 95.81 282 GLY A C 1
ATOM 2224 O O . GLY A 1 282 ? 20.152 26.131 -12.470 1.00 95.81 282 GLY A O 1
ATOM 2225 N N . ARG A 1 283 ? 17.971 26.165 -13.005 1.00 96.44 283 ARG A N 1
ATOM 2226 C CA . ARG A 1 283 ? 17.901 24.861 -13.684 1.00 96.44 283 ARG A CA 1
ATOM 2227 C C . ARG A 1 283 ? 17.337 25.006 -15.090 1.00 96.44 283 ARG A C 1
ATOM 2229 O O . ARG A 1 283 ? 16.592 25.928 -15.396 1.00 96.44 283 ARG A O 1
ATOM 2236 N N . THR A 1 284 ? 17.684 24.060 -15.951 1.00 96.19 284 THR A N 1
ATOM 2237 C CA . THR A 1 284 ? 17.175 24.013 -17.331 1.00 96.19 284 THR A CA 1
ATOM 2238 C C . THR A 1 284 ? 15.822 23.302 -17.410 1.00 96.19 284 THR A C 1
ATOM 2240 O O . THR A 1 284 ? 15.500 22.492 -16.540 1.00 96.19 284 THR A O 1
ATOM 2243 N N . ILE A 1 285 ? 15.049 23.538 -18.478 1.00 95.69 285 ILE A N 1
ATOM 2244 C CA . ILE A 1 285 ? 13.753 22.864 -18.710 1.00 95.69 285 ILE A CA 1
ATOM 2245 C C . ILE A 1 285 ? 13.909 21.334 -18.675 1.00 95.69 285 ILE A C 1
ATOM 2247 O O . ILE A 1 285 ? 13.089 20.638 -18.072 1.00 95.69 285 ILE A O 1
ATOM 2251 N N . ALA A 1 286 ? 15.001 20.810 -19.244 1.00 95.69 286 ALA A N 1
ATOM 2252 C CA . ALA A 1 286 ? 15.308 19.381 -19.216 1.00 95.69 286 ALA A CA 1
ATOM 2253 C C . ALA A 1 286 ? 15.489 18.856 -17.783 1.00 95.69 286 ALA A C 1
ATOM 2255 O O . ALA A 1 286 ? 14.926 17.824 -17.419 1.00 95.69 286 ALA A O 1
ATOM 2256 N N . GLN A 1 287 ? 16.219 19.597 -16.944 1.00 97.12 287 GLN A N 1
ATOM 2257 C CA . GLN A 1 287 ? 16.438 19.237 -15.543 1.00 97.12 287 GLN A CA 1
ATOM 2258 C C . GLN A 1 287 ? 15.144 19.288 -14.727 1.00 97.12 287 GLN A C 1
ATOM 2260 O O . GLN A 1 287 ? 14.901 18.378 -13.941 1.00 97.12 287 GLN A O 1
ATOM 2265 N N . VAL A 1 288 ? 14.298 20.304 -14.934 1.00 98.19 288 VAL A N 1
ATOM 2266 C CA . VAL A 1 288 ? 12.966 20.395 -14.304 1.00 98.19 288 VAL A CA 1
ATOM 2267 C C . VAL A 1 288 ? 12.092 19.209 -14.707 1.00 98.19 288 VAL A C 1
ATOM 2269 O O . VAL A 1 288 ? 11.515 18.556 -13.842 1.00 98.19 288 VAL A O 1
ATOM 2272 N N . SER A 1 289 ? 12.070 18.862 -15.993 1.00 97.81 289 SER A N 1
ATOM 2273 C CA . SER A 1 289 ? 11.250 17.766 -16.523 1.00 97.81 289 SER A CA 1
ATOM 2274 C C . SER A 1 289 ? 11.687 16.391 -16.006 1.00 97.81 289 SER A C 1
ATOM 2276 O O . SER A 1 289 ? 10.855 15.591 -15.578 1.00 97.81 289 SER A O 1
ATOM 2278 N N . ILE A 1 290 ? 12.997 16.113 -15.988 1.00 97.94 290 ILE A N 1
ATOM 2279 C CA . ILE A 1 290 ? 13.540 14.866 -15.425 1.00 97.94 290 ILE A CA 1
ATOM 2280 C C . ILE A 1 290 ? 13.309 14.827 -13.909 1.00 97.94 290 ILE A C 1
ATOM 2282 O O . ILE A 1 290 ? 12.926 13.791 -13.368 1.00 97.94 290 ILE A O 1
ATOM 2286 N N . ARG A 1 291 ? 13.494 15.954 -13.209 1.00 97.56 291 ARG A N 1
ATOM 2287 C CA . ARG A 1 291 ? 13.268 16.033 -11.762 1.00 97.56 291 ARG A CA 1
ATOM 2288 C C . ARG A 1 291 ? 11.808 15.791 -11.390 1.00 97.56 291 ARG A C 1
ATOM 2290 O O . ARG A 1 291 ? 11.561 15.091 -10.411 1.00 97.56 291 ARG A O 1
ATOM 2297 N N . TRP A 1 292 ? 10.869 16.319 -12.174 1.00 98.31 292 TRP A N 1
ATOM 2298 C CA . TRP A 1 292 ? 9.441 16.055 -12.012 1.00 98.31 292 TRP A CA 1
ATOM 2299 C C . TRP A 1 292 ? 9.154 14.551 -12.080 1.00 98.31 292 TRP A C 1
ATOM 2301 O O . TRP A 1 292 ? 8.545 14.018 -11.156 1.00 98.31 292 TRP A O 1
ATOM 2311 N N . LEU A 1 293 ? 9.697 13.843 -13.083 1.00 98.06 293 LEU A N 1
ATOM 2312 C CA . LEU A 1 293 ? 9.565 12.383 -13.206 1.00 98.06 293 LEU A CA 1
ATOM 2313 C C . LEU A 1 293 ? 10.145 11.629 -12.004 1.00 98.06 293 LEU A C 1
ATOM 2315 O O . LEU A 1 293 ? 9.500 10.715 -11.495 1.00 98.06 293 LEU A O 1
ATOM 2319 N N . LEU A 1 294 ? 11.335 12.021 -11.537 1.00 97.00 294 LEU A N 1
ATOM 2320 C CA . LEU A 1 294 ? 12.001 11.419 -10.372 1.00 97.00 294 LEU A CA 1
ATOM 2321 C C . LEU A 1 294 ? 11.258 11.646 -9.047 1.00 97.00 294 LEU A C 1
ATOM 2323 O O . LEU A 1 294 ? 11.561 10.971 -8.066 1.00 97.00 294 LEU A O 1
ATOM 2327 N N . GLN A 1 295 ? 10.338 12.612 -8.994 1.00 96.00 295 GLN A N 1
ATOM 2328 C CA . GLN A 1 295 ? 9.488 12.885 -7.832 1.00 96.00 295 GLN A CA 1
ATOM 2329 C C . GLN A 1 295 ? 8.089 12.264 -7.950 1.00 96.00 295 GLN A C 1
ATOM 2331 O O . GLN A 1 295 ? 7.281 12.439 -7.038 1.00 96.00 295 GLN A O 1
ATOM 2336 N N . ARG A 1 296 ? 7.790 11.530 -9.031 1.00 94.62 296 ARG A N 1
ATOM 2337 C CA . ARG A 1 296 ? 6.557 10.738 -9.137 1.00 94.62 296 ARG A CA 1
ATOM 2338 C C . ARG A 1 296 ? 6.700 9.463 -8.316 1.00 94.62 296 ARG A C 1
ATOM 2340 O O . ARG A 1 296 ? 7.720 8.786 -8.389 1.00 94.62 296 ARG A O 1
ATOM 2347 N N . ASP A 1 297 ? 5.650 9.118 -7.584 1.00 89.88 297 ASP A N 1
ATOM 2348 C CA . ASP A 1 297 ? 5.609 7.961 -6.683 1.00 89.88 297 ASP A CA 1
ATOM 2349 C C . ASP A 1 297 ? 5.806 6.611 -7.392 1.00 89.88 297 ASP A C 1
ATOM 2351 O O . ASP A 1 297 ? 6.310 5.662 -6.800 1.00 89.88 297 ASP A O 1
ATOM 2355 N N . VAL A 1 298 ? 5.430 6.532 -8.668 1.00 87.75 298 VAL A N 1
ATOM 2356 C CA . VAL A 1 298 ? 5.535 5.313 -9.475 1.00 87.75 298 VAL A CA 1
ATOM 2357 C C . VAL A 1 298 ? 6.913 5.130 -10.135 1.00 87.75 298 VAL A C 1
ATOM 2359 O O . VAL A 1 298 ? 7.274 4.015 -10.513 1.00 87.75 298 VAL A O 1
ATOM 2362 N N . THR A 1 299 ? 7.697 6.201 -10.293 1.00 96.50 299 THR A N 1
ATOM 2363 C CA . THR A 1 299 ? 8.945 6.175 -11.071 1.00 96.50 299 THR A CA 1
ATOM 2364 C C . THR A 1 299 ? 10.085 5.550 -10.275 1.00 96.50 299 THR A C 1
ATOM 2366 O O . THR A 1 299 ? 10.489 6.060 -9.233 1.00 96.50 299 THR A O 1
ATOM 2369 N N . THR A 1 300 ? 10.692 4.495 -10.819 1.00 96.56 300 THR A N 1
ATOM 2370 C CA . THR A 1 300 ? 11.914 3.902 -10.262 1.00 96.56 300 THR A CA 1
ATOM 2371 C C . THR A 1 300 ? 13.175 4.556 -10.819 1.00 96.56 300 THR A C 1
ATOM 2373 O O . THR A 1 300 ? 14.084 4.893 -10.064 1.00 96.56 300 THR A O 1
ATOM 2376 N N . SER A 1 301 ? 13.269 4.704 -12.139 1.00 98.19 301 SER A N 1
ATOM 2377 C CA . SER A 1 301 ? 14.443 5.269 -12.811 1.00 98.19 301 SER A CA 1
ATOM 2378 C C . SER A 1 301 ? 14.032 5.881 -14.141 1.00 98.19 301 SER A C 1
ATOM 2380 O O . SER A 1 301 ? 13.135 5.357 -14.789 1.00 98.19 301 SER A O 1
ATOM 2382 N N . VAL A 1 302 ? 14.653 6.985 -14.551 1.00 98.44 302 VAL A N 1
ATOM 2383 C CA . VAL A 1 302 ? 14.313 7.691 -15.798 1.00 98.44 302 VAL A CA 1
ATOM 2384 C C . VAL A 1 302 ? 15.338 7.370 -16.880 1.00 98.44 302 VAL A C 1
ATOM 2386 O O . VAL A 1 302 ? 16.529 7.600 -16.677 1.00 98.44 302 VAL A O 1
ATOM 2389 N N . ILE A 1 303 ? 14.882 6.881 -18.038 1.00 98.25 303 ILE A N 1
ATOM 2390 C CA . ILE A 1 303 ? 15.749 6.563 -19.179 1.00 98.25 303 ILE A CA 1
ATOM 2391 C C . ILE A 1 303 ? 16.064 7.850 -19.945 1.00 98.25 303 ILE A C 1
ATOM 2393 O O . ILE A 1 303 ? 15.196 8.413 -20.617 1.00 98.25 303 ILE A O 1
ATOM 2397 N N . ILE A 1 304 ? 17.311 8.311 -19.872 1.00 95.75 304 ILE A N 1
ATOM 2398 C CA . ILE A 1 304 ? 17.802 9.480 -20.612 1.00 95.75 304 ILE A CA 1
ATOM 2399 C C . ILE A 1 304 ? 18.680 9.048 -21.786 1.00 95.75 304 ILE A C 1
ATOM 2401 O O . ILE A 1 304 ? 19.391 8.054 -21.708 1.00 95.75 304 ILE A O 1
ATOM 2405 N N . GLY A 1 305 ? 18.662 9.826 -22.865 1.00 91.38 305 GLY A N 1
ATOM 2406 C CA . GLY A 1 305 ? 19.662 9.741 -23.928 1.00 91.38 305 GLY A CA 1
ATOM 2407 C C . GLY A 1 305 ? 20.621 10.925 -23.850 1.00 91.38 305 GLY A C 1
ATOM 2408 O O . GLY A 1 305 ? 20.252 11.998 -23.360 1.00 91.38 305 GLY A O 1
ATOM 2409 N N . ALA A 1 306 ? 21.834 10.745 -24.360 1.00 91.25 306 ALA A N 1
ATOM 2410 C CA . ALA A 1 306 ? 22.795 11.821 -24.551 1.00 91.25 306 ALA A CA 1
ATOM 2411 C C . ALA A 1 306 ? 23.596 11.573 -25.829 1.00 91.25 306 ALA A C 1
ATOM 2413 O O . ALA A 1 306 ? 23.981 10.440 -26.108 1.00 91.25 306 ALA A O 1
ATOM 2414 N N . THR A 1 307 ? 23.855 12.639 -26.582 1.00 90.44 307 THR A N 1
ATOM 2415 C CA . THR A 1 307 ? 24.687 12.603 -27.795 1.00 90.44 307 THR A CA 1
ATOM 2416 C C . THR A 1 307 ? 25.968 13.423 -27.636 1.00 90.44 307 THR A C 1
ATOM 2418 O O . THR A 1 307 ? 26.675 13.683 -28.603 1.00 90.44 307 THR A O 1
ATOM 2421 N N . SER A 1 308 ? 26.251 13.891 -26.418 1.00 92.19 308 SER A N 1
ATOM 2422 C CA . SER A 1 308 ? 27.488 14.571 -26.039 1.00 92.19 308 SER A CA 1
ATOM 2423 C C . SER A 1 308 ? 27.705 14.481 -24.527 1.00 92.19 308 SER A C 1
ATOM 2425 O O . SER A 1 308 ? 26.755 14.313 -23.756 1.00 92.19 308 SER A O 1
ATOM 2427 N N . LEU A 1 309 ? 28.955 14.648 -24.085 1.00 95.00 309 LEU A N 1
ATOM 2428 C CA . LEU A 1 309 ? 29.299 14.669 -22.658 1.00 95.00 309 LEU A CA 1
ATOM 2429 C C . LEU A 1 309 ? 28.627 15.829 -21.911 1.00 95.00 309 LEU A C 1
ATOM 2431 O O . LEU A 1 309 ? 28.144 15.644 -20.799 1.00 95.00 309 LEU A O 1
ATOM 2435 N N . ALA A 1 310 ? 28.540 17.006 -22.536 1.00 93.12 310 ALA A N 1
ATOM 2436 C CA . ALA A 1 310 ? 27.894 18.172 -21.937 1.00 93.12 310 ALA A CA 1
ATOM 2437 C C . ALA A 1 310 ? 26.391 17.941 -21.710 1.00 93.12 310 ALA A C 1
ATOM 2439 O O . ALA A 1 310 ? 25.860 18.291 -20.657 1.00 93.12 310 ALA A O 1
ATOM 2440 N N . GLN A 1 311 ? 25.712 17.307 -22.673 1.00 92.00 311 GLN A N 1
ATOM 2441 C CA . GLN A 1 311 ? 24.300 16.961 -22.530 1.00 92.00 311 GLN A CA 1
ATOM 2442 C C . GLN A 1 311 ? 24.087 15.904 -21.440 1.00 92.00 311 GLN A C 1
ATOM 2444 O O . GLN A 1 311 ? 23.142 16.020 -20.659 1.00 92.00 311 GLN A O 1
ATOM 2449 N N . LEU A 1 312 ? 24.967 14.897 -21.362 1.00 94.62 312 LEU A N 1
ATOM 2450 C CA . LEU A 1 312 ? 24.933 13.915 -20.281 1.00 94.62 312 LEU A CA 1
ATOM 2451 C C . LEU A 1 312 ? 25.081 14.610 -18.922 1.00 94.62 312 LEU A C 1
ATOM 2453 O O . LEU A 1 312 ? 24.225 14.434 -18.062 1.00 94.62 312 LEU A O 1
ATOM 2457 N N . ASP A 1 313 ? 26.111 15.438 -18.742 1.00 93.56 313 ASP A N 1
ATOM 2458 C CA . ASP A 1 313 ? 26.363 16.144 -17.480 1.00 93.56 313 ASP A CA 1
ATOM 2459 C C . ASP A 1 313 ? 25.176 17.030 -17.067 1.00 93.56 313 ASP A C 1
ATOM 2461 O O . ASP A 1 313 ? 24.778 17.041 -15.900 1.00 93.56 313 ASP A O 1
ATOM 2465 N N . GLN A 1 314 ? 24.547 17.716 -18.026 1.00 92.25 314 GLN A N 1
ATOM 2466 C CA . GLN A 1 314 ? 23.342 18.506 -17.779 1.00 92.25 314 GLN A CA 1
ATOM 2467 C C . GLN A 1 314 ? 22.169 17.640 -17.296 1.00 92.25 314 GLN A C 1
ATOM 2469 O O . GLN A 1 314 ? 21.503 18.011 -16.323 1.00 92.25 314 GLN A O 1
ATOM 2474 N N . ASN A 1 315 ? 21.924 16.500 -17.949 1.00 93.56 315 ASN A N 1
ATOM 2475 C CA . ASN A 1 315 ? 20.841 15.578 -17.600 1.00 93.56 315 ASN A CA 1
ATOM 2476 C C . ASN A 1 315 ? 21.092 14.853 -16.267 1.00 93.56 315 ASN A C 1
ATOM 2478 O O . ASN A 1 315 ? 20.139 14.564 -15.547 1.00 93.56 315 ASN A O 1
ATOM 2482 N N . MET A 1 316 ? 22.353 14.584 -15.915 1.00 93.00 316 MET A N 1
ATOM 2483 C CA . MET A 1 316 ? 22.735 13.934 -14.653 1.00 93.00 316 MET A CA 1
ATOM 2484 C C . MET A 1 316 ? 22.640 14.881 -13.447 1.00 93.00 316 MET A C 1
ATOM 2486 O O . MET A 1 316 ? 22.391 14.433 -12.325 1.00 93.00 316 MET A O 1
ATOM 2490 N N . ALA A 1 317 ? 22.743 16.198 -13.660 1.00 92.94 317 ALA A N 1
ATOM 2491 C CA . ALA A 1 317 ? 22.643 17.236 -12.626 1.00 92.94 317 ALA A CA 1
ATOM 2492 C C . ALA A 1 317 ? 21.197 17.500 -12.116 1.00 92.94 317 ALA A C 1
ATOM 2494 O O . ALA A 1 317 ? 20.771 18.639 -11.903 1.00 92.94 317 ALA A O 1
ATOM 2495 N N . VAL A 1 318 ? 20.429 16.429 -11.899 1.00 94.00 318 VAL A N 1
ATOM 2496 C CA . VAL A 1 318 ? 19.037 16.417 -11.394 1.00 94.00 318 VAL A CA 1
ATOM 2497 C C . VAL A 1 318 ? 18.923 15.916 -9.947 1.00 94.00 318 VAL A C 1
ATOM 2499 O O . VAL A 1 318 ? 17.837 15.875 -9.360 1.00 94.00 318 VAL A O 1
ATOM 2502 N N . ASN A 1 319 ? 20.059 15.543 -9.357 1.00 90.50 319 ASN A N 1
ATOM 2503 C CA . ASN A 1 319 ? 20.207 15.215 -7.943 1.00 90.50 319 ASN A CA 1
ATOM 2504 C C . ASN A 1 319 ? 20.670 16.448 -7.143 1.00 90.50 319 ASN A C 1
ATOM 2506 O O . ASN A 1 319 ? 21.107 17.445 -7.713 1.00 90.50 319 ASN A O 1
ATOM 2510 N N . GLY A 1 320 ? 20.528 16.403 -5.816 1.00 86.94 320 GLY A N 1
ATOM 2511 C CA . GLY A 1 320 ? 20.940 17.495 -4.920 1.00 86.94 320 GLY A CA 1
ATOM 2512 C C . GLY A 1 320 ? 19.941 18.652 -4.765 1.00 86.94 320 GLY A C 1
ATOM 2513 O O . GLY A 1 320 ? 20.189 19.571 -3.992 1.00 86.94 320 GLY A O 1
ATOM 2514 N N . TRP A 1 321 ? 18.794 18.614 -5.448 1.00 93.62 321 TRP A N 1
ATOM 2515 C CA . TRP A 1 321 ? 17.721 19.610 -5.323 1.00 93.62 321 TRP A CA 1
ATOM 2516 C C . TRP A 1 321 ? 16.341 18.972 -5.548 1.00 93.62 321 TRP A C 1
ATOM 2518 O O . TRP A 1 321 ? 16.261 17.809 -5.944 1.00 93.62 321 TRP A O 1
ATOM 2528 N N . SER A 1 322 ? 15.257 19.704 -5.270 1.00 95.00 322 SER A N 1
ATOM 2529 C CA . SER A 1 322 ? 13.876 19.244 -5.476 1.00 95.00 322 SER A CA 1
ATOM 2530 C C . SER A 1 322 ? 12.928 20.360 -5.918 1.00 95.00 322 SER A C 1
ATOM 2532 O O . SER A 1 322 ? 13.151 21.545 -5.638 1.00 95.00 322 SER A O 1
ATOM 2534 N N . LEU A 1 323 ? 11.850 19.952 -6.582 1.00 96.62 323 LEU A N 1
ATOM 2535 C CA . LEU A 1 323 ? 10.648 20.752 -6.792 1.00 96.62 323 LEU A CA 1
ATOM 2536 C C . LEU A 1 323 ? 9.822 20.758 -5.497 1.00 96.62 323 LEU A C 1
ATOM 2538 O O . LEU A 1 323 ? 9.740 19.724 -4.821 1.00 96.62 323 LEU A O 1
ATOM 2542 N N . SER A 1 324 ? 9.272 21.914 -5.128 1.00 95.75 324 SER A N 1
ATOM 2543 C CA . SER A 1 324 ? 8.341 22.069 -4.006 1.00 95.75 324 SER A CA 1
ATOM 2544 C C . SER A 1 324 ? 6.980 21.443 -4.331 1.00 95.75 324 SER A C 1
ATOM 2546 O O . SER A 1 324 ? 6.709 21.091 -5.479 1.00 95.75 324 SER A O 1
ATOM 2548 N N . ALA A 1 325 ? 6.114 21.302 -3.323 1.00 90.88 325 ALA A N 1
ATOM 2549 C CA . ALA A 1 325 ? 4.749 20.820 -3.534 1.00 90.88 325 ALA A CA 1
ATOM 2550 C C . ALA A 1 325 ? 3.971 21.725 -4.509 1.00 90.88 325 ALA A C 1
ATOM 2552 O O . ALA A 1 325 ? 3.323 21.213 -5.417 1.00 90.88 325 ALA A O 1
ATOM 2553 N N . ASP A 1 326 ? 4.117 23.046 -4.381 1.00 94.19 326 ASP A N 1
ATOM 2554 C CA . ASP A 1 326 ? 3.456 24.018 -5.259 1.00 94.19 326 ASP A CA 1
ATOM 2555 C C . ASP A 1 326 ? 3.995 23.956 -6.695 1.00 94.19 326 ASP A C 1
ATOM 2557 O O . ASP A 1 326 ? 3.224 23.982 -7.648 1.00 94.19 326 ASP A O 1
ATOM 2561 N N . GLU A 1 327 ? 5.311 23.805 -6.874 1.00 97.69 327 GLU A N 1
ATOM 2562 C CA . GLU A 1 327 ? 5.928 23.659 -8.203 1.00 97.69 327 GLU A CA 1
ATOM 2563 C C . GLU A 1 327 ? 5.492 22.356 -8.887 1.00 97.69 327 GLU A C 1
ATOM 2565 O O . GLU A 1 327 ? 5.223 22.340 -10.088 1.00 97.69 327 GLU A O 1
ATOM 2570 N N . MET A 1 328 ? 5.392 21.262 -8.122 1.00 97.69 328 MET A N 1
ATOM 2571 C CA . MET A 1 328 ? 4.839 19.999 -8.618 1.00 97.69 328 MET A CA 1
ATOM 2572 C C . MET A 1 328 ? 3.369 20.162 -9.015 1.00 97.69 328 MET A C 1
ATOM 2574 O O . MET A 1 328 ? 2.985 19.676 -10.074 1.00 97.69 328 MET A O 1
ATOM 2578 N N . ALA A 1 329 ? 2.566 20.869 -8.213 1.00 94.12 329 ALA A N 1
ATOM 2579 C CA . ALA A 1 329 ? 1.154 21.116 -8.498 1.00 94.12 329 ALA A CA 1
ATOM 2580 C C . ALA A 1 329 ? 0.953 21.972 -9.758 1.00 94.12 329 ALA A C 1
ATOM 2582 O O . ALA A 1 329 ? 0.132 21.616 -10.596 1.00 94.12 329 ALA A O 1
ATOM 2583 N N . GLN A 1 330 ? 1.744 23.034 -9.942 1.00 96.94 330 GLN A N 1
ATOM 2584 C CA . GLN A 1 330 ? 1.708 23.872 -11.150 1.00 96.94 330 GLN A CA 1
ATOM 2585 C C . GLN A 1 330 ? 2.026 23.064 -12.413 1.00 96.94 330 GLN A C 1
ATOM 2587 O O . GLN A 1 330 ? 1.306 23.139 -13.409 1.00 96.94 330 GLN A O 1
ATOM 2592 N N . LEU A 1 331 ? 3.092 22.259 -12.363 1.00 97.75 331 LEU A N 1
ATOM 2593 C CA . LEU A 1 331 ? 3.470 21.373 -13.463 1.00 97.75 331 LEU A CA 1
ATOM 2594 C C . LEU A 1 331 ? 2.399 20.310 -13.728 1.00 97.75 331 LEU A C 1
ATOM 2596 O O . LEU A 1 331 ? 2.111 20.009 -14.887 1.00 97.75 331 LEU A O 1
ATOM 2600 N N . ASP A 1 332 ? 1.796 19.751 -12.679 1.00 95.00 332 ASP A N 1
ATOM 2601 C CA . ASP A 1 332 ? 0.716 18.773 -12.793 1.00 95.00 332 ASP A CA 1
ATOM 2602 C C . ASP A 1 332 ? -0.538 19.397 -13.417 1.00 95.00 332 ASP A C 1
ATOM 2604 O O . ASP A 1 332 ? -1.126 18.786 -14.309 1.00 95.00 332 ASP A O 1
ATOM 2608 N N . GLU A 1 333 ? -0.925 20.606 -13.016 1.00 94.69 333 GLU A N 1
ATOM 2609 C CA . GLU A 1 333 ? -2.088 21.324 -13.541 1.00 94.69 333 GLU A CA 1
ATOM 2610 C C . GLU A 1 333 ? -1.935 21.600 -15.040 1.00 94.69 333 GLU A C 1
ATOM 2612 O O . GLU A 1 333 ? -2.734 21.109 -15.842 1.00 94.69 333 GLU A O 1
ATOM 2617 N N . VAL A 1 334 ? -0.846 22.263 -15.447 1.00 95.50 334 VAL A N 1
ATOM 2618 C CA . VAL A 1 334 ? -0.614 22.612 -16.860 1.00 95.50 334 VAL A CA 1
ATOM 2619 C C . VAL A 1 334 ? -0.444 21.377 -17.751 1.00 95.50 334 VAL A C 1
ATOM 2621 O O . VAL A 1 334 ? -0.791 21.393 -18.932 1.00 95.50 334 VAL A O 1
ATOM 2624 N N . SER A 1 335 ? 0.041 20.261 -17.195 1.00 94.25 335 SER A N 1
ATOM 2625 C CA . SER A 1 335 ? 0.202 19.006 -17.936 1.00 94.25 335 SER A CA 1
ATOM 2626 C C . SER A 1 335 ? -1.003 18.062 -17.867 1.00 94.25 335 SER A C 1
ATOM 2628 O O . SER A 1 335 ? -1.027 17.081 -18.615 1.00 94.25 335 SER A O 1
ATOM 2630 N N . THR A 1 336 ? -2.032 18.350 -17.062 1.00 90.00 336 THR A N 1
ATOM 2631 C CA . THR A 1 336 ? -3.141 17.419 -16.758 1.00 90.00 336 THR A CA 1
ATOM 2632 C C . THR A 1 336 ? -3.797 16.857 -18.023 1.00 90.00 336 THR A C 1
ATOM 2634 O O . THR A 1 336 ? -4.341 17.631 -18.816 1.00 90.00 336 THR A O 1
ATOM 2637 N N . PRO A 1 337 ? -3.735 15.537 -18.281 1.00 85.31 337 PRO A N 1
ATOM 2638 C CA . PRO A 1 337 ? -4.290 14.960 -19.500 1.00 85.31 337 PRO A CA 1
ATOM 2639 C C . PRO A 1 337 ? -5.811 15.142 -19.553 1.00 85.31 337 PRO A C 1
ATOM 2641 O O . PRO A 1 337 ? -6.491 15.112 -18.529 1.00 85.31 337 PRO A O 1
ATOM 2644 N N . VAL A 1 338 ? -6.350 15.304 -20.764 1.00 83.69 338 VAL A N 1
ATOM 2645 C CA . VAL A 1 338 ? -7.800 15.212 -20.969 1.00 83.69 338 VAL A CA 1
ATOM 2646 C C . VAL A 1 338 ? -8.175 13.745 -20.809 1.00 83.69 338 VAL A C 1
ATOM 2648 O O . VAL A 1 338 ? -7.660 12.899 -21.538 1.00 83.69 338 VAL A O 1
ATOM 2651 N N . LEU A 1 339 ? -9.037 13.437 -19.841 1.00 82.31 339 LEU A N 1
ATOM 2652 C CA . LEU A 1 339 ? -9.463 12.066 -19.585 1.00 82.31 339 LEU A CA 1
ATOM 2653 C C . LEU A 1 339 ? -10.390 11.593 -20.719 1.00 82.31 339 LEU A C 1
ATOM 2655 O O . LEU A 1 339 ? -11.422 12.224 -20.946 1.00 82.31 339 LEU A O 1
ATOM 2659 N N . PRO A 1 340 ? -10.071 10.498 -21.433 1.00 83.31 340 PRO A N 1
ATOM 2660 C CA . PRO A 1 340 ? -11.009 9.916 -22.383 1.00 83.31 340 PRO A CA 1
ATOM 2661 C C . PRO A 1 340 ? -12.099 9.120 -21.649 1.00 83.31 340 PRO A C 1
ATOM 2663 O O . PRO A 1 340 ? -11.960 8.773 -20.474 1.00 83.31 340 PRO A O 1
ATOM 2666 N N . TYR A 1 341 ? -13.187 8.780 -22.343 1.00 76.00 341 TYR A N 1
ATOM 2667 C CA . TYR A 1 341 ? -14.119 7.760 -21.852 1.00 76.00 341 TYR A CA 1
ATOM 2668 C C . TYR A 1 341 ? -13.398 6.395 -21.747 1.00 76.00 341 TYR A C 1
ATOM 2670 O O . TYR A 1 341 ? -12.637 6.061 -22.659 1.00 76.00 341 TYR A O 1
ATOM 2678 N N . PRO A 1 342 ? -13.622 5.591 -20.685 1.00 85.38 342 PRO A N 1
ATOM 2679 C CA . PRO A 1 342 ? -14.543 5.818 -19.564 1.00 85.38 342 PRO A CA 1
ATOM 2680 C C . PRO A 1 342 ? -13.941 6.578 -18.369 1.00 85.38 342 PRO A C 1
ATOM 2682 O O . PRO A 1 342 ? -14.666 6.866 -17.419 1.00 85.38 342 PRO A O 1
ATOM 2685 N N . TYR A 1 343 ? -12.651 6.920 -18.388 1.00 81.81 343 TYR A N 1
ATOM 2686 C CA . TYR A 1 343 ? -11.932 7.492 -17.242 1.00 81.81 343 TYR A CA 1
ATOM 2687 C C . TYR A 1 343 ? -12.525 8.808 -16.740 1.00 81.81 343 TYR A C 1
ATOM 2689 O O . TYR A 1 343 ? -12.621 8.996 -15.532 1.00 81.81 343 TYR A O 1
ATOM 2697 N N . GLU A 1 344 ? -12.973 9.693 -17.633 1.00 82.75 344 GLU A N 1
ATOM 2698 C CA . GLU A 1 344 ? -13.637 10.945 -17.236 1.00 82.75 344 GLU A CA 1
ATOM 2699 C C . GLU A 1 344 ? -14.918 10.669 -16.433 1.00 82.75 344 GLU A C 1
ATOM 2701 O O . GLU A 1 344 ? -15.104 11.194 -15.333 1.00 82.75 344 GLU A O 1
ATOM 2706 N N . MET A 1 345 ? -15.779 9.787 -16.956 1.00 82.12 345 MET A N 1
ATOM 2707 C CA . MET A 1 345 ? -17.031 9.395 -16.309 1.00 82.12 345 MET A CA 1
ATOM 2708 C C . MET A 1 345 ? -16.763 8.740 -14.952 1.00 82.12 345 MET A C 1
ATOM 2710 O O . MET A 1 345 ? -17.376 9.125 -13.956 1.00 82.12 345 MET A O 1
ATOM 2714 N N . VAL A 1 346 ? -15.836 7.778 -14.908 1.00 72.44 346 VAL A N 1
ATOM 2715 C CA . VAL A 1 346 ? -15.479 7.031 -13.695 1.00 72.44 346 VAL A CA 1
ATOM 2716 C C . VAL A 1 346 ? -14.862 7.954 -12.650 1.00 72.44 346 VAL A C 1
ATOM 2718 O O . VAL A 1 346 ? -15.277 7.918 -11.495 1.00 72.44 346 VAL A O 1
ATOM 2721 N N . PHE A 1 347 ? -13.924 8.824 -13.034 1.00 73.12 347 PHE A N 1
ATOM 2722 C CA . PHE A 1 347 ? -13.326 9.792 -12.118 1.00 73.12 347 PHE A CA 1
ATOM 2723 C C . PHE A 1 347 ? -14.394 10.727 -11.553 1.00 73.12 347 PHE A C 1
ATOM 2725 O O . PHE A 1 347 ? -14.462 10.895 -10.338 1.00 73.12 347 PHE A O 1
ATOM 2732 N N . ARG A 1 348 ? -15.291 11.266 -12.388 1.00 70.88 348 ARG A N 1
ATOM 2733 C CA . ARG A 1 348 ? -16.391 12.132 -11.934 1.00 70.88 348 ARG A CA 1
ATOM 2734 C C . ARG A 1 348 ? -17.347 11.419 -10.975 1.00 70.88 348 ARG A C 1
ATOM 2736 O O . ARG A 1 348 ? -17.773 12.023 -9.998 1.00 70.88 348 ARG A O 1
ATOM 2743 N N . MET A 1 349 ? -17.678 10.153 -11.232 1.00 68.94 349 MET A N 1
ATOM 2744 C CA . MET A 1 349 ? -18.559 9.362 -10.362 1.00 68.94 349 MET A CA 1
ATOM 2745 C C . MET A 1 349 ? -17.884 8.944 -9.048 1.00 68.94 349 MET A C 1
ATOM 2747 O O . MET A 1 349 ? -18.547 8.924 -8.017 1.00 68.94 349 MET A O 1
ATOM 2751 N N . ASN A 1 350 ? -16.579 8.653 -9.066 1.00 62.12 350 ASN A N 1
ATOM 2752 C CA . ASN A 1 350 ? -15.837 8.188 -7.888 1.00 62.12 350 ASN A CA 1
ATOM 2753 C C . ASN A 1 350 ? -15.292 9.330 -7.012 1.00 62.12 350 ASN A C 1
ATOM 2755 O O . ASN A 1 350 ? -15.131 9.150 -5.807 1.00 62.12 350 ASN A O 1
ATOM 2759 N N . THR A 1 351 ? -14.985 10.491 -7.600 1.00 58.66 351 THR A N 1
ATOM 2760 C CA . THR A 1 351 ? -14.513 11.692 -6.878 1.00 58.66 351 THR A CA 1
ATOM 2761 C C . THR A 1 351 ? -15.615 12.702 -6.605 1.00 58.66 351 THR A C 1
ATOM 2763 O O . THR A 1 351 ? -15.473 13.535 -5.706 1.00 58.66 351 THR A O 1
ATOM 2766 N N . GLY A 1 352 ? -16.728 12.619 -7.342 1.00 43.22 352 GLY A N 1
ATOM 2767 C CA . GLY A 1 352 ? -17.957 13.300 -6.986 1.00 43.22 352 GLY A CA 1
ATOM 2768 C C . GLY A 1 352 ? -18.286 12.896 -5.563 1.00 43.22 352 GLY A C 1
ATOM 2769 O O . GLY A 1 352 ? -18.465 11.711 -5.293 1.00 43.22 352 GLY A O 1
ATOM 2770 N N . LYS A 1 353 ? -18.257 13.874 -4.646 1.00 38.75 353 LYS A N 1
ATOM 2771 C CA . LYS A 1 353 ? -18.576 13.683 -3.233 1.00 38.75 353 LYS A CA 1
ATOM 2772 C C . LYS A 1 353 ? -19.739 12.706 -3.164 1.00 38.75 353 LYS A C 1
ATOM 2774 O O . LYS A 1 353 ? -20.838 13.050 -3.596 1.00 38.75 353 LYS A O 1
ATOM 2779 N N . VAL A 1 354 ? -19.502 11.510 -2.625 1.00 32.75 354 VAL A N 1
ATOM 2780 C CA . VAL A 1 354 ? -20.588 10.712 -2.077 1.00 32.75 354 VAL A CA 1
ATOM 2781 C C . VAL A 1 354 ? -21.123 11.589 -0.960 1.00 32.75 354 VAL A C 1
ATOM 2783 O O . VAL A 1 354 ? -20.626 11.573 0.163 1.00 32.75 354 VAL A O 1
ATOM 2786 N N . THR A 1 355 ? -22.075 12.454 -1.299 1.00 30.30 355 THR A N 1
ATOM 2787 C CA . THR A 1 355 ? -23.007 12.971 -0.326 1.00 30.30 355 THR A CA 1
ATOM 2788 C C . THR A 1 355 ? -23.722 11.709 0.106 1.00 30.30 355 THR A C 1
ATOM 2790 O O . THR A 1 355 ? -24.644 11.239 -0.556 1.00 30.30 355 THR A O 1
ATOM 2793 N N . VAL A 1 356 ? -23.214 11.088 1.175 1.00 31.19 356 VAL A N 1
ATOM 2794 C CA . VAL A 1 356 ? -24.066 10.280 2.033 1.00 31.19 356 VAL A CA 1
ATOM 2795 C C . VAL A 1 356 ? -25.257 11.194 2.233 1.00 31.19 356 VAL A C 1
ATOM 2797 O O . VAL A 1 356 ? -25.076 12.311 2.725 1.00 31.19 356 VAL A O 1
ATOM 2800 N N . LYS A 1 357 ? -26.424 10.823 1.693 1.00 29.33 357 LYS A N 1
ATOM 2801 C CA . LYS A 1 357 ? -27.647 11.552 2.005 1.00 29.33 357 LYS A CA 1
ATOM 2802 C C . LYS A 1 357 ? -27.638 11.618 3.524 1.00 29.33 357 LYS A C 1
ATOM 2804 O O . LYS A 1 357 ? -27.735 10.578 4.170 1.00 29.33 357 LYS A O 1
ATOM 2809 N N . ALA A 1 358 ? -27.433 12.813 4.071 1.00 32.41 358 ALA A N 1
ATOM 2810 C CA . ALA A 1 358 ? -27.638 13.107 5.474 1.00 32.41 358 ALA A CA 1
ATOM 2811 C C . ALA A 1 358 ? -29.150 12.990 5.695 1.00 32.41 358 ALA A C 1
ATOM 2813 O O . ALA A 1 358 ? -29.892 13.962 5.685 1.00 32.41 358 ALA A O 1
ATOM 2814 N N . GLY A 1 359 ? -29.605 11.745 5.694 1.00 30.45 359 GLY A N 1
ATOM 2815 C CA . GLY A 1 359 ? -30.972 11.281 5.830 1.00 30.45 359 GLY A CA 1
ATOM 2816 C C . GLY A 1 359 ? -31.030 10.116 6.810 1.00 30.45 359 GLY A C 1
ATOM 2817 O O . GLY A 1 359 ? -32.055 9.459 6.907 1.00 30.45 359 GLY A O 1
ATOM 2818 N N . LEU A 1 360 ? -29.954 9.901 7.575 1.00 36.75 360 LEU A N 1
ATOM 2819 C CA . LEU A 1 360 ? -30.040 9.355 8.921 1.00 36.75 360 LEU A CA 1
ATOM 2820 C C . LEU A 1 360 ? -30.700 10.437 9.784 1.00 36.75 360 LEU A C 1
ATOM 2822 O O . LEU A 1 360 ? -30.060 11.156 10.549 1.00 36.75 360 LEU A O 1
ATOM 2826 N N . THR A 1 361 ? -32.000 10.636 9.578 1.00 29.94 361 THR A N 1
ATOM 2827 C CA . THR A 1 361 ? -32.832 11.348 10.537 1.00 29.94 361 THR A CA 1
ATOM 2828 C C . THR A 1 361 ? -33.063 10.370 11.677 1.00 29.94 361 THR A C 1
ATOM 2830 O O . THR A 1 361 ? -34.106 9.729 11.760 1.00 29.94 361 THR A O 1
ATOM 2833 N N . VAL A 1 362 ? -32.063 10.225 12.549 1.00 37.28 362 VAL A N 1
ATOM 2834 C CA . VAL A 1 362 ? -32.323 9.727 13.897 1.00 37.28 362 VAL A CA 1
ATOM 2835 C C . VAL A 1 362 ? -33.313 10.726 14.474 1.00 37.28 362 VAL A C 1
ATOM 2837 O O . VAL A 1 362 ? -33.009 11.915 14.579 1.00 37.28 362 VAL A O 1
ATOM 2840 N N . THR A 1 363 ? -34.542 10.288 14.730 1.00 31.97 363 THR A N 1
ATOM 2841 C CA . THR A 1 363 ? -35.568 11.119 15.357 1.00 31.97 363 THR A CA 1
ATOM 2842 C C . THR A 1 363 ? -35.033 11.594 16.701 1.00 31.97 363 THR A C 1
ATOM 2844 O O . THR A 1 363 ? -35.050 10.850 17.684 1.00 31.97 363 THR A O 1
ATOM 2847 N N . SER A 1 364 ? -34.507 12.821 16.722 1.00 32.72 364 SER A N 1
ATOM 2848 C CA . SER A 1 364 ? -33.895 13.438 17.889 1.00 32.72 364 SER A CA 1
ATOM 2849 C C . SER A 1 364 ? -34.963 13.621 18.958 1.00 32.72 364 SER A C 1
ATOM 2851 O O . SER A 1 364 ? -35.795 14.528 18.881 1.00 32.72 364 SER A O 1
ATOM 2853 N N . HIS A 1 365 ? -34.949 12.757 19.964 1.00 33.72 365 HIS A N 1
ATOM 2854 C CA . HIS A 1 365 ? -35.720 12.979 21.172 1.00 33.72 365 HIS A CA 1
ATOM 2855 C C . HIS A 1 365 ? -34.899 13.890 22.087 1.00 33.72 365 HIS A C 1
ATOM 2857 O O . HIS A 1 365 ? -34.020 13.434 22.804 1.00 33.72 365 HIS A O 1
ATOM 2863 N N . GLY A 1 366 ? -35.207 15.189 22.045 1.00 35.12 366 GLY A N 1
ATOM 2864 C CA . GLY A 1 366 ? -34.930 16.119 23.140 1.00 35.12 366 GLY A CA 1
ATOM 2865 C C . GLY A 1 366 ? -33.513 16.701 23.231 1.00 35.12 366 GLY A C 1
ATOM 2866 O O . GLY A 1 366 ? -32.617 16.123 23.827 1.00 35.12 366 GLY A O 1
ATOM 2867 N N . ASN A 1 367 ? -33.377 17.941 22.755 1.00 41.66 367 ASN A N 1
ATOM 2868 C CA . ASN A 1 367 ? -32.662 19.034 23.429 1.00 41.66 367 ASN A CA 1
ATOM 2869 C C . ASN A 1 367 ? -31.272 18.721 24.053 1.00 41.66 367 ASN A C 1
ATOM 2871 O O . ASN A 1 367 ? -31.098 18.866 25.260 1.00 41.66 367 ASN A O 1
ATOM 2875 N N . MET A 1 368 ? -30.251 18.369 23.255 1.00 43.91 368 MET A N 1
ATOM 2876 C CA . MET A 1 368 ? -28.839 18.371 23.696 1.00 43.91 368 MET A CA 1
ATOM 2877 C C . MET A 1 368 ? -27.878 18.828 22.578 1.00 43.91 368 MET A C 1
ATOM 2879 O O . MET A 1 368 ? -28.009 18.418 21.432 1.00 43.91 368 MET A O 1
ATOM 2883 N N . ALA A 1 369 ? -26.939 19.712 22.946 1.00 53.94 369 ALA A N 1
ATOM 2884 C CA . ALA A 1 369 ? -25.931 20.442 22.156 1.00 53.94 369 ALA A CA 1
ATOM 2885 C C . ALA A 1 369 ? -25.649 19.977 20.705 1.00 53.94 369 ALA A C 1
ATOM 2887 O O . ALA A 1 369 ? -25.185 18.857 20.484 1.00 53.94 369 ALA A O 1
ATOM 2888 N N . ASN A 1 370 ? -25.806 20.900 19.743 1.00 73.38 370 ASN A N 1
ATOM 2889 C CA . ASN A 1 370 ? -25.389 20.739 18.344 1.00 73.38 370 ASN A CA 1
ATOM 2890 C C . ASN A 1 370 ? -23.899 20.356 18.255 1.00 73.38 370 ASN A C 1
ATOM 2892 O O . ASN A 1 370 ? -23.029 21.184 18.525 1.00 73.38 370 ASN A O 1
ATOM 2896 N N . ILE A 1 371 ? -23.604 19.115 17.860 1.00 84.38 371 ILE A N 1
ATOM 2897 C CA . ILE A 1 371 ? -22.246 18.665 17.523 1.00 84.38 371 ILE A CA 1
ATOM 2898 C C . ILE A 1 371 ? -21.879 19.281 16.163 1.00 84.38 371 ILE A C 1
ATOM 2900 O O . ILE A 1 371 ? -22.595 19.021 15.191 1.00 84.38 371 ILE A O 1
ATOM 2904 N N . PRO A 1 372 ? -20.797 20.077 16.055 1.00 83.75 372 PRO A N 1
ATOM 2905 C CA . PRO A 1 372 ? -20.380 20.646 14.776 1.00 83.75 372 PRO A CA 1
ATOM 2906 C C . PRO A 1 372 ? -20.070 19.548 13.754 1.00 83.75 372 PRO A C 1
ATOM 2908 O O . PRO A 1 372 ? -19.470 18.527 14.101 1.00 83.75 372 PRO A O 1
ATOM 2911 N N . GLU A 1 373 ? -20.451 19.749 12.494 1.00 83.38 373 GLU A N 1
ATOM 2912 C CA . GLU A 1 373 ? -20.325 18.728 11.445 1.00 83.38 373 GLU A CA 1
ATOM 2913 C C . GLU A 1 373 ? -18.862 18.298 11.237 1.00 83.38 373 GLU A C 1
ATOM 2915 O O . GLU A 1 373 ? -18.566 17.119 11.067 1.00 83.38 373 GLU A O 1
ATOM 2920 N N . GLU A 1 374 ? -17.917 19.231 11.359 1.00 85.44 374 GLU A N 1
ATOM 2921 C CA . GLU A 1 374 ? -16.475 18.978 11.293 1.00 85.44 374 GLU A CA 1
ATOM 2922 C C . GLU A 1 374 ? -15.926 18.130 12.455 1.00 85.44 374 GLU A C 1
ATOM 2924 O O . GLU A 1 374 ? -14.832 17.562 12.346 1.00 85.44 374 GLU A O 1
ATOM 2929 N N . SER A 1 375 ? -16.669 18.051 13.564 1.00 86.88 375 SER A N 1
ATOM 2930 C CA . SER A 1 375 ? -16.313 17.281 14.761 1.00 86.88 375 SER A CA 1
ATOM 2931 C C . SER A 1 375 ? -16.903 15.868 14.758 1.00 86.88 375 SER A C 1
ATOM 2933 O O . SER A 1 375 ? -16.424 15.017 15.513 1.00 86.88 375 SER A O 1
ATOM 2935 N N . LYS A 1 376 ? -17.900 15.590 13.908 1.00 90.31 376 LYS A N 1
ATOM 2936 C CA . LYS A 1 376 ? -18.461 14.242 13.751 1.00 90.31 376 LYS A CA 1
ATOM 2937 C C . LYS A 1 376 ? -17.410 13.246 13.262 1.00 90.31 376 LYS A C 1
ATOM 2939 O O . LYS A 1 376 ? -16.349 13.608 12.740 1.00 90.31 376 LYS A O 1
ATOM 2944 N N . VAL A 1 377 ? -17.692 11.964 13.477 1.00 92.69 377 VAL A N 1
ATOM 2945 C CA . VAL A 1 377 ? -16.800 10.884 13.040 1.00 92.69 377 VAL A CA 1
ATOM 2946 C C . VAL A 1 377 ? -16.578 10.908 11.530 1.00 92.69 377 VAL A C 1
ATOM 2948 O O . VAL A 1 377 ? -17.437 11.310 10.747 1.00 92.69 377 VAL A O 1
ATOM 2951 N N . LYS A 1 378 ? -15.409 10.425 11.115 1.00 92.38 378 LYS A N 1
ATOM 2952 C CA . LYS A 1 378 ? -15.112 10.172 9.703 1.00 92.38 378 LYS A CA 1
ATOM 2953 C C . LYS A 1 378 ? -15.311 8.695 9.412 1.00 92.38 378 LYS A C 1
ATOM 2955 O O . LYS A 1 378 ? -14.987 7.860 10.249 1.00 92.38 378 LYS A O 1
ATOM 2960 N N . TYR A 1 379 ? -15.785 8.377 8.217 1.00 92.12 379 TYR A N 1
ATOM 2961 C CA . TYR A 1 379 ? -15.931 6.996 7.769 1.00 92.12 379 TYR A CA 1
ATOM 2962 C C . TYR A 1 379 ? -14.713 6.551 6.967 1.00 92.12 379 TYR A C 1
ATOM 2964 O O . TYR A 1 379 ? -14.196 7.304 6.141 1.00 92.12 379 TYR A O 1
ATOM 2972 N N . THR A 1 380 ? -14.283 5.313 7.182 1.00 90.00 380 THR A N 1
ATOM 2973 C CA . THR A 1 380 ? -13.193 4.670 6.442 1.00 90.00 380 THR A CA 1
ATOM 2974 C C . THR A 1 380 ? -13.533 3.211 6.152 1.00 90.00 380 THR A C 1
ATOM 2976 O O . THR A 1 380 ? -14.420 2.647 6.790 1.00 90.00 380 THR A O 1
ATOM 2979 N N . PHE A 1 381 ? -12.857 2.596 5.185 1.00 93.88 381 PHE A N 1
ATOM 2980 C CA . PHE A 1 381 ? -13.021 1.171 4.899 1.00 93.88 381 PHE A CA 1
ATOM 2981 C C . PHE A 1 381 ? -12.319 0.307 5.951 1.00 93.88 381 PHE A C 1
ATOM 2983 O O . PHE A 1 381 ? -11.210 0.624 6.386 1.00 93.88 381 PHE A O 1
ATOM 2990 N N . LEU A 1 382 ? -12.948 -0.803 6.343 1.00 94.50 382 LEU A N 1
ATOM 2991 C CA . LEU A 1 382 ? -12.352 -1.788 7.241 1.00 94.50 382 LEU A CA 1
ATOM 2992 C C . LEU A 1 382 ? -11.394 -2.701 6.474 1.00 94.50 382 LEU A C 1
ATOM 2994 O O . LEU A 1 382 ? -11.816 -3.689 5.873 1.00 94.50 382 LEU A O 1
ATOM 2998 N N . GLY A 1 383 ? -10.108 -2.347 6.475 1.00 91.62 383 GLY A N 1
ATOM 2999 C CA . GLY A 1 383 ? -9.098 -3.034 5.667 1.00 91.62 383 GLY A CA 1
ATOM 3000 C C . GLY A 1 383 ? -9.424 -2.975 4.170 1.00 91.62 383 GLY A C 1
ATOM 3001 O O . GLY A 1 383 ? -10.066 -2.041 3.687 1.00 91.62 383 GLY A O 1
ATOM 3002 N N . LYS A 1 384 ? -9.009 -3.998 3.423 1.00 88.06 384 LYS A N 1
ATOM 3003 C CA . LYS A 1 384 ? -9.304 -4.186 1.998 1.00 88.06 384 LYS A CA 1
ATOM 3004 C C . LYS A 1 384 ? -10.685 -4.828 1.812 1.00 88.06 384 LYS A C 1
ATOM 3006 O O . LYS A 1 384 ? -10.815 -5.886 1.202 1.00 88.06 384 LYS A O 1
ATOM 3011 N N . SER A 1 385 ? -11.716 -4.191 2.365 1.00 92.75 385 SER A N 1
ATOM 3012 C CA . SER A 1 385 ? -13.117 -4.608 2.240 1.00 92.75 385 SER A CA 1
ATOM 3013 C C . SER A 1 385 ? -14.013 -3.460 1.769 1.00 92.75 385 SER A C 1
ATOM 3015 O O . SER A 1 385 ? -13.603 -2.300 1.745 1.00 92.75 385 SER A O 1
ATOM 3017 N N . GLY A 1 386 ? -15.254 -3.783 1.396 1.00 88.44 386 GLY A N 1
ATOM 3018 C CA . GLY A 1 386 ? -16.277 -2.789 1.056 1.00 88.44 386 GLY A CA 1
ATOM 3019 C C . GLY A 1 386 ? -17.006 -2.188 2.266 1.00 88.44 386 GLY A C 1
ATOM 3020 O O . GLY A 1 386 ? -17.815 -1.279 2.084 1.00 88.44 386 GLY A O 1
ATOM 3021 N N . LEU A 1 387 ? -16.744 -2.669 3.489 1.00 93.44 387 LEU A N 1
ATOM 3022 C CA . LEU A 1 387 ? -17.431 -2.220 4.702 1.00 93.44 387 LEU A CA 1
ATOM 3023 C C . LEU A 1 387 ? -16.858 -0.889 5.193 1.00 93.44 387 LEU A C 1
ATOM 3025 O O . LEU A 1 387 ? -15.659 -0.793 5.450 1.00 93.44 387 LEU A O 1
ATOM 3029 N N . LYS A 1 388 ? -17.714 0.122 5.376 1.00 93.69 388 LYS A N 1
ATOM 3030 C CA . LYS A 1 388 ? -17.332 1.400 5.987 1.00 93.69 388 LYS A CA 1
ATOM 3031 C C . LYS A 1 388 ? -17.686 1.434 7.468 1.00 93.69 388 LYS A C 1
ATOM 3033 O O . LYS A 1 388 ? -18.812 1.132 7.848 1.00 93.69 388 LYS A O 1
ATOM 3038 N N . VAL A 1 389 ? -16.736 1.879 8.280 1.00 96.62 389 VAL A N 1
ATOM 3039 C CA . VAL A 1 389 ? -16.886 2.057 9.726 1.00 96.62 389 VAL A CA 1
ATOM 3040 C C . VAL A 1 389 ? -16.490 3.470 10.133 1.00 96.62 389 VAL A C 1
ATOM 3042 O O . VAL A 1 389 ? -15.630 4.091 9.499 1.00 96.62 389 VAL A O 1
ATOM 3045 N N . SER A 1 390 ? -17.094 3.982 11.201 1.00 97.75 390 SER A N 1
ATOM 3046 C CA . SER A 1 390 ? -16.637 5.195 11.866 1.00 97.75 390 SER A CA 1
ATOM 3047 C C . SER A 1 390 ? -15.209 5.004 12.385 1.00 97.75 390 SER A C 1
ATOM 3049 O O . SER A 1 390 ? -14.845 3.948 12.909 1.00 97.75 390 SER A O 1
ATOM 3051 N N . ASN A 1 391 ? -14.381 6.042 12.264 1.00 96.38 391 ASN A N 1
ATOM 3052 C CA . ASN A 1 391 ? -12.989 6.042 12.721 1.00 96.38 391 ASN A CA 1
ATOM 3053 C C . ASN A 1 391 ? -12.853 5.916 14.250 1.00 96.38 391 ASN A C 1
ATOM 3055 O O . ASN A 1 391 ? -11.763 5.663 14.756 1.00 96.38 391 ASN A O 1
ATOM 3059 N N . ILE A 1 392 ? -13.959 6.047 14.981 1.00 98.25 392 ILE A N 1
ATOM 3060 C CA . ILE A 1 392 ? -14.087 5.638 16.375 1.00 98.25 392 ILE A CA 1
ATOM 3061 C C . ILE A 1 392 ? -15.055 4.464 16.466 1.00 98.25 392 ILE A C 1
ATOM 3063 O O . ILE A 1 392 ? -16.136 4.499 15.877 1.00 98.25 392 ILE A O 1
ATOM 3067 N N . CYS A 1 393 ? -14.664 3.449 17.227 1.00 98.56 393 CYS A N 1
ATOM 3068 C CA . CYS A 1 393 ? -15.484 2.303 17.578 1.00 98.56 393 CYS A CA 1
ATOM 3069 C C . CYS A 1 393 ? -15.839 2.379 19.067 1.00 98.56 393 CYS A C 1
ATOM 3071 O O . CYS A 1 393 ? -14.969 2.639 19.904 1.00 98.56 393 CYS A O 1
ATOM 3073 N N . LEU A 1 394 ? -17.107 2.166 19.414 1.00 98.69 394 LEU A N 1
ATOM 3074 C CA . LEU A 1 394 ? -17.549 2.134 20.804 1.00 98.69 394 LEU A CA 1
ATOM 3075 C C . LEU A 1 394 ? -17.443 0.708 21.355 1.00 98.69 394 LEU A C 1
ATOM 3077 O O . LEU A 1 394 ? -18.213 -0.172 20.983 1.00 98.69 394 LEU A O 1
ATOM 3081 N N . GLY A 1 395 ? -16.491 0.489 22.258 1.00 98.06 395 GLY A N 1
ATOM 3082 C CA . GLY A 1 395 ? -16.307 -0.770 22.971 1.00 98.06 395 GLY A CA 1
ATOM 3083 C C . GLY A 1 395 ? -17.191 -0.862 24.215 1.00 98.06 395 GLY A C 1
ATOM 3084 O O . GLY A 1 395 ? -17.136 -0.000 25.096 1.00 98.06 395 GLY A O 1
ATOM 3085 N N . THR A 1 396 ? -17.947 -1.951 24.340 1.00 97.31 396 THR A N 1
ATOM 3086 C CA . THR A 1 396 ? -19.033 -2.099 25.326 1.00 97.31 396 THR A CA 1
ATOM 3087 C C . THR A 1 396 ? -18.663 -2.950 26.543 1.00 97.31 396 THR A C 1
ATOM 3089 O O . THR A 1 396 ? -19.528 -3.373 27.304 1.00 97.31 396 THR A O 1
ATOM 3092 N N . LEU A 1 397 ? -17.370 -3.183 26.791 1.00 93.50 397 LEU A N 1
ATOM 3093 C CA . LEU A 1 397 ? -16.866 -3.977 27.928 1.00 93.50 397 LEU A CA 1
ATOM 3094 C C . LEU A 1 397 ? -17.374 -3.503 29.310 1.00 93.50 397 LEU A C 1
ATOM 3096 O O . LEU A 1 397 ? -17.243 -4.232 30.292 1.00 93.50 397 LEU A O 1
ATOM 3100 N N . THR A 1 398 ? -17.853 -2.263 29.411 1.00 92.00 398 THR A N 1
ATOM 3101 C CA . THR A 1 398 ? -18.433 -1.662 30.623 1.00 92.00 398 THR A CA 1
ATOM 3102 C C . THR A 1 398 ? -19.953 -1.715 30.683 1.00 92.00 398 THR A C 1
ATOM 3104 O O . THR A 1 398 ? -20.514 -1.147 31.608 1.00 92.00 398 THR A O 1
ATOM 3107 N N . PHE A 1 399 ? -20.629 -2.298 29.698 1.00 95.00 399 PHE A N 1
ATOM 3108 C CA . PHE A 1 399 ? -22.088 -2.287 29.627 1.00 95.00 399 PHE A CA 1
ATOM 3109 C C . PHE A 1 399 ? -22.673 -3.530 30.282 1.00 95.00 399 PHE A C 1
ATOM 3111 O O . PHE A 1 399 ? -22.252 -4.650 29.982 1.00 95.00 399 PHE A O 1
ATOM 3118 N N . GLY A 1 400 ? -23.668 -3.300 31.134 1.00 88.12 400 GLY A N 1
ATOM 3119 C CA . GLY A 1 400 ? -24.319 -4.327 31.927 1.00 88.12 400 GLY A CA 1
ATOM 3120 C C . GLY A 1 400 ? -23.571 -4.648 33.222 1.00 88.12 400 GLY A C 1
ATOM 3121 O O . GLY A 1 400 ? -22.376 -4.400 33.393 1.00 88.12 400 GLY A O 1
ATOM 3122 N N . GLU A 1 401 ? -24.299 -5.235 34.164 1.00 81.50 401 GLU A N 1
ATOM 3123 C CA . GLU A 1 401 ? -23.732 -5.769 35.397 1.00 81.50 401 GLU A CA 1
ATOM 3124 C C . GLU A 1 401 ? -22.778 -6.941 35.124 1.00 81.50 401 GLU A C 1
ATOM 3126 O O . GLU A 1 401 ? -22.950 -7.711 34.175 1.00 81.50 401 GLU A O 1
ATOM 3131 N N . THR A 1 402 ? -21.769 -7.099 35.987 1.00 77.06 402 THR A N 1
ATOM 3132 C CA . THR A 1 402 ? -20.821 -8.220 35.922 1.00 77.06 402 THR A CA 1
ATOM 3133 C C . THR A 1 402 ? -20.781 -8.950 37.264 1.00 77.06 402 THR A C 1
ATOM 3135 O O . THR A 1 402 ? -20.651 -8.274 38.288 1.00 77.06 402 THR A O 1
ATOM 3138 N N . PRO A 1 403 ? -20.736 -10.296 37.290 1.00 68.12 403 PRO A N 1
ATOM 3139 C CA . PRO A 1 403 ? -20.626 -11.060 38.540 1.00 68.12 403 PRO A CA 1
ATOM 3140 C C . PRO A 1 403 ? -19.343 -10.776 39.340 1.00 68.12 403 PRO A C 1
ATOM 3142 O O . PRO A 1 403 ? -19.265 -11.048 40.531 1.00 68.12 403 PRO A O 1
ATOM 3145 N N . VAL A 1 404 ? -18.313 -10.234 38.682 1.00 65.06 404 VAL A N 1
ATOM 3146 C CA . VAL A 1 404 ? -16.976 -9.983 39.247 1.00 65.06 404 VAL A CA 1
ATOM 3147 C C . VAL A 1 404 ? -16.790 -8.566 39.813 1.00 65.06 404 VAL A C 1
ATOM 3149 O O . VAL A 1 404 ? -15.669 -8.200 40.165 1.00 65.06 404 VAL A O 1
ATOM 3152 N N . GLY A 1 405 ? -17.854 -7.756 39.904 1.00 61.41 405 GLY A N 1
ATOM 3153 C CA . GLY A 1 405 ? -17.834 -6.462 40.607 1.00 61.41 405 GLY A CA 1
ATOM 3154 C C . GLY A 1 405 ? -16.815 -5.444 40.072 1.00 61.41 405 GLY A C 1
ATOM 3155 O O . GLY A 1 405 ? -16.230 -4.681 40.842 1.00 61.41 405 GLY A O 1
ATOM 3156 N N . ARG A 1 406 ? -16.534 -5.441 38.759 1.00 71.88 406 ARG A N 1
ATOM 3157 C CA . ARG A 1 406 ? -15.532 -4.536 38.169 1.00 71.88 406 ARG A CA 1
ATOM 3158 C C . ARG A 1 406 ? -16.034 -3.081 38.201 1.00 71.88 406 ARG A C 1
ATOM 3160 O O . ARG A 1 406 ? -17.081 -2.814 37.618 1.00 71.88 406 ARG A O 1
ATOM 3167 N N . PRO A 1 407 ? -15.279 -2.110 38.750 1.00 70.38 407 PRO A N 1
ATOM 3168 C CA . PRO A 1 407 ? -15.749 -0.730 38.847 1.00 70.38 407 PRO A CA 1
ATOM 3169 C C . PRO A 1 407 ? -15.949 -0.076 37.474 1.00 70.38 407 PRO A C 1
ATOM 3171 O O . PRO A 1 407 ? -15.193 -0.330 36.521 1.00 70.38 407 PRO A O 1
ATOM 3174 N N . GLY A 1 408 ? -16.954 0.800 37.409 1.00 76.88 408 GLY A N 1
ATOM 3175 C CA . GLY A 1 408 ? -17.354 1.520 36.201 1.00 76.88 408 GLY A CA 1
ATOM 3176 C C . GLY A 1 408 ? -18.165 0.673 35.220 1.00 76.88 408 GLY A C 1
ATOM 3177 O O . GLY A 1 408 ? -17.964 0.831 34.020 1.00 76.88 408 GLY A O 1
ATOM 3178 N N . GLN A 1 409 ? -19.001 -0.255 35.705 1.00 88.19 409 GLN A N 1
ATOM 3179 C CA . GLN A 1 409 ? -20.085 -0.791 34.876 1.00 88.19 409 GLN A CA 1
ATOM 3180 C C . GLN A 1 409 ? -21.194 0.256 34.746 1.00 88.19 409 GLN A C 1
ATOM 3182 O O . GLN A 1 409 ? -21.465 0.993 35.693 1.00 88.19 409 GLN A O 1
ATOM 3187 N N . CYS A 1 410 ? -21.806 0.306 33.574 1.00 92.50 410 CYS A N 1
ATOM 3188 C CA . CYS A 1 410 ? -23.004 1.069 33.283 1.00 92.50 410 CYS A CA 1
ATOM 3189 C C . CYS A 1 410 ? -24.195 0.116 33.353 1.00 92.50 410 CYS A C 1
ATOM 3191 O O . CYS A 1 410 ? -24.135 -0.982 32.793 1.00 92.50 410 CYS A O 1
ATOM 3193 N N . ASP A 1 411 ? -25.260 0.536 34.029 1.00 93.38 411 ASP A N 1
ATOM 3194 C CA . ASP A 1 411 ? -26.550 -0.128 33.882 1.00 93.38 411 ASP A CA 1
ATOM 3195 C C . ASP A 1 411 ? -27.082 0.041 32.449 1.00 93.38 411 ASP A C 1
ATOM 3197 O O . ASP A 1 411 ? -26.552 0.818 31.647 1.00 93.38 411 ASP A O 1
ATOM 3201 N N . GLU A 1 412 ? -28.129 -0.710 32.113 1.00 95.44 412 GLU A N 1
ATOM 3202 C CA . GLU A 1 412 ? -28.712 -0.701 30.770 1.00 95.44 412 GLU A CA 1
ATOM 3203 C C . GLU A 1 412 ? -29.162 0.705 30.336 1.00 95.44 412 GLU A C 1
ATOM 3205 O O . GLU A 1 412 ? -28.894 1.118 29.208 1.00 95.44 412 GLU A O 1
ATOM 3210 N N . SER A 1 413 ? -29.759 1.481 31.249 1.00 96.31 413 SER A N 1
ATOM 3211 C CA . SER A 1 413 ? -30.243 2.839 30.972 1.00 96.31 413 SER A CA 1
ATOM 3212 C C . SER A 1 413 ? -29.108 3.782 30.567 1.00 96.31 413 SER A C 1
ATOM 3214 O O . SER A 1 413 ? -29.177 4.442 29.526 1.00 96.31 413 SER A O 1
ATOM 3216 N N . LEU A 1 414 ? -28.024 3.828 31.347 1.00 96.62 414 LEU A N 1
ATOM 3217 C CA . LEU A 1 414 ? -26.856 4.643 31.027 1.00 96.62 414 LEU A CA 1
ATOM 3218 C C . LEU A 1 414 ? -26.142 4.128 29.770 1.00 96.62 414 LEU A C 1
ATOM 3220 O O . LEU A 1 414 ? -25.683 4.930 28.957 1.00 96.62 414 LEU A O 1
ATOM 3224 N N . SER A 1 415 ? -26.066 2.810 29.578 1.00 97.62 415 SER A N 1
ATOM 3225 C CA . SER A 1 415 ? -25.513 2.214 28.359 1.00 97.62 415 SER A CA 1
ATOM 3226 C C . SER A 1 415 ? -26.274 2.646 27.106 1.00 97.62 415 SER A C 1
ATOM 3228 O O . SER A 1 415 ? -25.643 3.051 26.129 1.00 97.62 415 SER A O 1
ATOM 3230 N N . HIS A 1 416 ? -27.610 2.642 27.138 1.00 98.00 416 HIS A N 1
ATOM 3231 C CA . HIS A 1 416 ? -28.445 3.128 26.034 1.00 98.00 416 HIS A CA 1
ATOM 3232 C C . HIS A 1 416 ? -28.244 4.624 25.786 1.00 98.00 416 HIS A C 1
ATOM 3234 O O . HIS A 1 416 ? -28.132 5.039 24.635 1.00 98.00 416 HIS A O 1
ATOM 3240 N N . GLN A 1 417 ? -28.121 5.441 26.838 1.00 98.00 417 GLN A N 1
ATOM 3241 C CA . GLN A 1 417 ? -27.805 6.868 26.688 1.00 98.00 417 GLN A CA 1
ATOM 3242 C C . GLN A 1 417 ? -26.445 7.088 26.009 1.00 98.00 417 GLN A C 1
ATOM 3244 O O . GLN A 1 417 ? -26.328 7.941 25.131 1.00 98.00 417 GLN A O 1
ATOM 3249 N N . ILE A 1 418 ? -25.421 6.310 26.377 1.00 98.31 418 ILE A N 1
ATOM 3250 C CA . ILE A 1 418 ? -24.090 6.367 25.751 1.00 98.31 418 ILE A CA 1
ATOM 3251 C C . ILE A 1 418 ? -24.159 5.926 24.281 1.00 98.31 418 ILE A C 1
ATOM 3253 O O . ILE A 1 418 ? -23.542 6.574 23.438 1.00 98.31 418 ILE A O 1
ATOM 3257 N N . LEU A 1 419 ? -24.914 4.871 23.956 1.00 98.38 419 LEU A N 1
ATOM 3258 C CA . LEU A 1 419 ? -25.104 4.404 22.575 1.00 98.38 419 LEU A CA 1
ATOM 3259 C C . LEU A 1 419 ? -25.835 5.437 21.710 1.00 98.38 419 LEU A C 1
ATOM 3261 O O . LEU A 1 419 ? -25.360 5.764 20.625 1.00 98.38 419 LEU A O 1
ATOM 3265 N N . ASN A 1 420 ? -26.927 6.015 22.219 1.00 97.81 420 ASN A N 1
ATOM 3266 C CA . ASN A 1 420 ? -27.651 7.095 21.544 1.00 97.81 420 ASN A CA 1
ATOM 3267 C C . ASN A 1 420 ? -26.731 8.291 21.291 1.00 97.81 420 ASN A C 1
ATOM 3269 O O . ASN A 1 420 ? -26.626 8.773 20.167 1.00 97.81 420 ASN A O 1
ATOM 3273 N N . ARG A 1 421 ? -25.983 8.719 22.315 1.00 96.56 421 ARG A N 1
ATOM 3274 C CA . ARG A 1 421 ? -25.051 9.837 22.168 1.00 96.56 421 ARG A CA 1
ATOM 3275 C C . ARG A 1 421 ? -23.933 9.522 21.174 1.00 96.56 421 ARG A C 1
ATOM 3277 O O . ARG A 1 421 ? -23.533 10.397 20.417 1.00 96.56 421 ARG A O 1
ATOM 3284 N N . PHE A 1 422 ? -23.431 8.289 21.136 1.00 97.44 422 PHE A N 1
ATOM 3285 C CA . PHE A 1 422 ? -22.449 7.863 20.136 1.00 97.44 422 PHE A CA 1
ATOM 3286 C C . PHE A 1 422 ? -23.016 7.935 18.710 1.00 97.44 422 PHE A C 1
ATOM 3288 O O . PHE A 1 422 ? -22.320 8.417 17.813 1.00 97.44 422 PHE A O 1
ATOM 3295 N N . ALA A 1 423 ? -24.279 7.543 18.517 1.00 96.00 423 ALA A N 1
ATOM 3296 C CA . ALA A 1 423 ? -24.983 7.700 17.246 1.00 96.00 423 ALA A CA 1
ATOM 3297 C C . ALA A 1 423 ? -25.173 9.183 16.861 1.00 96.00 423 ALA A C 1
ATOM 3299 O O . ALA A 1 423 ? -24.956 9.530 15.701 1.00 96.00 423 ALA A O 1
ATOM 3300 N N . ASP A 1 424 ? -25.451 10.084 17.816 1.00 93.88 424 ASP A N 1
ATOM 3301 C CA . ASP A 1 424 ? -25.538 11.538 17.562 1.00 93.88 424 ASP A CA 1
ATOM 3302 C C . ASP A 1 424 ? -24.220 12.125 17.014 1.00 93.88 424 ASP A C 1
ATOM 3304 O O . ASP A 1 424 ? -24.220 13.023 16.166 1.00 93.88 424 ASP A O 1
ATOM 3308 N N . TRP A 1 425 ? -23.074 11.591 17.455 1.00 94.81 425 TRP A N 1
ATOM 3309 C CA . TRP A 1 425 ? -21.745 11.921 16.914 1.00 94.81 425 TRP A CA 1
ATOM 3310 C C . TRP A 1 425 ? -21.493 11.354 15.501 1.00 94.81 425 TRP A C 1
ATOM 3312 O O . TRP A 1 425 ? -20.417 11.565 14.928 1.00 94.81 425 TRP A O 1
ATOM 3322 N N . GLY A 1 426 ? -22.470 10.641 14.937 1.00 94.38 426 GLY A N 1
ATOM 3323 C CA . GLY A 1 426 ? -22.390 9.909 13.677 1.00 94.38 426 GLY A CA 1
ATOM 3324 C C . GLY A 1 426 ? -21.707 8.548 13.803 1.00 94.38 426 GLY A C 1
ATOM 3325 O O . GLY A 1 426 ? -21.353 7.966 12.783 1.00 94.38 426 GLY A O 1
ATOM 3326 N N . GLY A 1 427 ? -21.444 8.064 15.020 1.00 96.50 427 GLY A N 1
ATOM 3327 C CA . GLY A 1 427 ? -20.792 6.780 15.253 1.00 96.50 427 GLY A CA 1
ATOM 3328 C C . GLY A 1 427 ? -21.666 5.614 14.802 1.00 96.50 427 GLY A C 1
ATOM 3329 O O . GLY A 1 427 ? -22.835 5.550 15.167 1.00 96.50 427 GLY A O 1
ATOM 3330 N N . ASN A 1 428 ? -21.092 4.676 14.043 1.00 97.88 428 ASN A N 1
ATOM 3331 C CA . ASN A 1 428 ? -21.822 3.497 13.570 1.00 97.88 428 ASN A CA 1
ATOM 3332 C C . ASN A 1 428 ? -21.198 2.166 13.998 1.00 97.88 428 ASN A C 1
ATOM 3334 O O . ASN A 1 428 ? -21.814 1.129 13.800 1.00 97.88 428 ASN A O 1
ATOM 3338 N N . PHE A 1 429 ? -19.987 2.163 14.559 1.00 98.69 429 PHE A N 1
ATOM 3339 C CA . PHE A 1 429 ? -19.247 0.930 14.818 1.00 98.69 429 PHE A CA 1
ATOM 3340 C C . PHE A 1 429 ? -19.213 0.574 16.308 1.00 98.69 429 PHE A C 1
ATOM 3342 O O . PHE A 1 429 ? -18.574 1.271 17.098 1.00 98.69 429 PHE A O 1
ATOM 3349 N N . VAL A 1 430 ? -19.862 -0.529 16.689 1.00 98.81 430 VAL A N 1
ATOM 3350 C CA . VAL A 1 430 ? -19.984 -1.003 18.079 1.00 98.81 430 VAL A CA 1
ATOM 3351 C C . VAL A 1 430 ? -19.266 -2.344 18.242 1.00 98.81 430 VAL A C 1
ATOM 3353 O O . VAL A 1 430 ? -19.499 -3.273 17.473 1.00 98.81 430 VAL A O 1
ATOM 3356 N N . ASP A 1 431 ? -18.398 -2.456 19.249 1.00 98.81 431 ASP A N 1
ATOM 3357 C CA . ASP A 1 431 ? -17.626 -3.664 19.565 1.00 98.81 431 ASP A CA 1
ATOM 3358 C C . ASP A 1 431 ? -18.030 -4.242 20.928 1.00 98.81 431 ASP A C 1
ATOM 3360 O O . ASP A 1 431 ? -17.918 -3.583 21.962 1.00 98.81 431 ASP A O 1
ATOM 3364 N N . THR A 1 432 ? -18.440 -5.509 20.928 1.00 98.56 432 THR A N 1
ATOM 3365 C CA . THR A 1 432 ? -18.809 -6.296 22.113 1.00 98.56 432 THR A CA 1
ATOM 3366 C C . THR A 1 432 ? -18.158 -7.686 22.068 1.00 98.56 432 THR A C 1
ATOM 3368 O O . THR A 1 432 ? -17.324 -7.959 21.204 1.00 98.56 432 THR A O 1
ATOM 3371 N N . ALA A 1 433 ? -18.444 -8.566 23.023 1.00 97.94 433 ALA A N 1
ATOM 3372 C CA . ALA A 1 433 ? -18.025 -9.966 22.990 1.00 97.94 433 ALA A CA 1
ATOM 3373 C C . ALA A 1 433 ? -18.934 -10.829 23.865 1.00 97.94 433 ALA A C 1
ATOM 3375 O O . ALA A 1 433 ? -19.416 -10.360 24.898 1.00 97.94 433 ALA A O 1
ATOM 3376 N N . ASP A 1 434 ? -19.027 -12.116 23.532 1.00 95.75 434 ASP A N 1
ATOM 3377 C CA . ASP A 1 434 ? -19.698 -13.130 24.352 1.00 95.75 434 ASP A CA 1
ATOM 3378 C C . ASP A 1 434 ? -19.243 -13.097 25.822 1.00 95.75 434 ASP A C 1
ATOM 3380 O O . ASP A 1 434 ? -20.044 -13.154 26.749 1.00 95.75 434 ASP A O 1
ATOM 3384 N N . PHE A 1 435 ? -17.948 -12.913 26.064 1.00 93.44 435 PHE A N 1
ATOM 3385 C CA . PHE A 1 435 ? -17.379 -12.923 27.407 1.00 93.44 435 PHE A CA 1
ATOM 3386 C C . PHE A 1 435 ? -17.633 -11.642 28.219 1.00 93.44 435 PHE A C 1
ATOM 3388 O O . PHE A 1 435 ? -17.395 -11.618 29.432 1.00 93.44 435 PHE A O 1
ATOM 3395 N N . TYR A 1 436 ? -18.070 -10.544 27.596 1.00 93.56 436 TYR A N 1
ATOM 3396 C CA . TYR A 1 436 ? -18.248 -9.270 28.297 1.00 93.56 436 TYR A CA 1
ATOM 3397 C C . TYR A 1 436 ? -19.491 -9.338 29.186 1.00 93.56 436 TYR A C 1
ATOM 3399 O O . TYR A 1 436 ? -20.619 -9.419 28.707 1.00 93.56 436 TYR A O 1
ATOM 3407 N N . GLY A 1 437 ? -19.267 -9.367 30.503 1.00 89.94 437 GLY A N 1
ATOM 3408 C CA . GLY A 1 437 ? -20.335 -9.620 31.471 1.00 89.94 437 GLY A CA 1
ATOM 3409 C C . GLY A 1 437 ? -20.984 -10.999 31.306 1.00 89.94 437 GLY A C 1
ATOM 3410 O O . GLY A 1 437 ? -22.151 -11.140 31.640 1.00 89.94 437 GLY A O 1
ATOM 3411 N N . LEU A 1 438 ? -20.256 -11.994 30.768 1.00 91.56 438 LEU A N 1
ATOM 3412 C CA . LEU A 1 438 ? -20.792 -13.323 30.422 1.00 91.56 438 LEU A CA 1
ATOM 3413 C C . LEU A 1 438 ? -22.063 -13.246 29.549 1.00 91.56 438 LEU A C 1
ATOM 3415 O O . LEU A 1 438 ? -23.048 -13.935 29.796 1.00 91.56 438 LEU A O 1
ATOM 3419 N N . GLY A 1 439 ? -22.031 -12.380 28.538 1.00 93.69 439 GLY A N 1
ATOM 3420 C CA . GLY A 1 439 ? -23.102 -12.166 27.567 1.00 93.69 439 GLY A CA 1
ATOM 3421 C C . GLY A 1 439 ? -23.941 -10.923 27.848 1.00 93.69 439 GLY A C 1
ATOM 3422 O O . GLY A 1 439 ? -24.604 -10.432 26.941 1.00 93.69 439 GLY A O 1
ATOM 3423 N N . ASN A 1 440 ? -23.883 -10.359 29.059 1.00 94.75 440 ASN A N 1
ATOM 3424 C CA . ASN A 1 440 ? -24.733 -9.225 29.431 1.00 94.75 440 ASN A CA 1
ATOM 3425 C C . ASN A 1 440 ? -24.496 -7.976 28.565 1.00 94.75 440 ASN A C 1
ATOM 3427 O O . ASN A 1 440 ? -25.432 -7.259 28.227 1.00 94.75 440 ASN A O 1
ATOM 3431 N N . SER A 1 441 ? -23.254 -7.746 28.132 1.00 96.69 441 SER A N 1
ATOM 3432 C CA . SER A 1 441 ? -22.947 -6.644 27.215 1.00 96.69 441 SER A CA 1
ATOM 3433 C C . SER A 1 441 ? -23.644 -6.805 25.859 1.00 96.69 441 SER A C 1
ATOM 3435 O O . SER A 1 441 ? -24.151 -5.830 25.312 1.00 96.69 441 SER A O 1
ATOM 3437 N N . GLU A 1 442 ? -23.706 -8.030 25.319 1.00 98.44 442 GLU A N 1
ATOM 3438 C CA . GLU A 1 442 ? -24.450 -8.317 24.085 1.00 98.44 442 GLU A CA 1
ATOM 3439 C C . GLU A 1 442 ? -25.956 -8.126 24.277 1.00 98.44 442 GLU A C 1
ATOM 3441 O O . GLU A 1 442 ? -26.580 -7.566 23.388 1.00 98.44 442 GLU A O 1
ATOM 3446 N N . ILE A 1 443 ? -26.513 -8.500 25.437 1.00 98.25 443 ILE A N 1
ATOM 3447 C CA . ILE A 1 443 ? -27.937 -8.293 25.764 1.00 98.25 443 ILE A CA 1
ATOM 3448 C C . ILE A 1 443 ? -28.288 -6.800 25.764 1.00 98.25 443 ILE A C 1
ATOM 3450 O O . ILE A 1 443 ? -29.244 -6.393 25.112 1.00 98.25 443 ILE A O 1
ATOM 3454 N N . VAL A 1 444 ? -27.486 -5.971 26.441 1.00 98.25 444 VAL A N 1
ATOM 3455 C CA . VAL A 1 444 ? -27.698 -4.512 26.500 1.00 98.25 444 VAL A CA 1
ATOM 3456 C C . VAL A 1 444 ? -27.587 -3.864 25.117 1.00 98.25 444 VAL A C 1
ATOM 3458 O O . VAL A 1 444 ? -28.337 -2.942 24.799 1.00 98.25 444 VAL A O 1
ATOM 3461 N N . VAL A 1 445 ? -26.648 -4.326 24.284 1.00 98.56 445 VAL A N 1
ATOM 3462 C CA . VAL A 1 445 ? -26.522 -3.852 22.896 1.00 98.56 445 VAL A CA 1
ATOM 3463 C C . VAL A 1 445 ? -27.702 -4.331 22.049 1.00 98.56 445 VAL A C 1
ATOM 3465 O O . VAL A 1 445 ? -28.231 -3.542 21.273 1.00 98.56 445 VAL A O 1
ATOM 3468 N N . GLY A 1 446 ? -28.145 -5.579 22.211 1.00 98.50 446 GLY A N 1
ATOM 3469 C CA . GLY A 1 446 ? -29.282 -6.144 21.487 1.00 98.50 446 GLY A CA 1
ATOM 3470 C C . GLY A 1 446 ? -30.589 -5.414 21.772 1.00 98.50 446 GLY A C 1
ATOM 3471 O O . GLY A 1 446 ? -31.256 -4.974 20.838 1.00 98.50 446 GLY A O 1
ATOM 3472 N N . SER A 1 447 ? -30.901 -5.168 23.049 1.00 98.25 447 SER A N 1
ATOM 3473 C CA . SER A 1 447 ? -32.105 -4.421 23.451 1.00 98.25 447 SER A CA 1
ATOM 3474 C C . SER A 1 447 ? -32.108 -2.967 22.958 1.00 98.25 447 SER A C 1
ATOM 3476 O O . SER A 1 447 ? -33.167 -2.360 22.761 1.00 98.25 447 SER A O 1
ATOM 3478 N N . TRP A 1 448 ? -30.922 -2.390 22.743 1.00 98.50 448 TRP A N 1
ATOM 3479 C CA . TRP A 1 448 ? -30.775 -1.091 22.100 1.00 98.50 448 TRP A CA 1
ATOM 3480 C C . TRP A 1 448 ? -30.968 -1.172 20.578 1.00 98.50 448 TRP A C 1
ATOM 3482 O O . TRP A 1 448 ? -31.680 -0.332 20.023 1.00 98.50 448 TRP A O 1
ATOM 3492 N N . LEU A 1 449 ? -30.383 -2.180 19.915 1.00 97.81 449 LEU A N 1
ATOM 3493 C CA . LEU A 1 449 ? -30.460 -2.395 18.462 1.00 97.81 449 LEU A CA 1
ATOM 3494 C C . LEU A 1 449 ? -31.887 -2.639 17.965 1.00 97.81 449 LEU A C 1
ATOM 3496 O O . LEU A 1 449 ? -32.218 -2.165 16.883 1.00 97.81 449 LEU A O 1
ATOM 3500 N N . GLU A 1 450 ? -32.746 -3.296 18.751 1.00 97.00 450 GLU A N 1
ATOM 3501 C CA . GLU A 1 450 ? -34.173 -3.480 18.420 1.00 97.00 450 GLU A CA 1
ATOM 3502 C C . GLU A 1 450 ? -34.916 -2.164 18.151 1.00 97.00 450 GLU A C 1
ATOM 3504 O O . GLU A 1 450 ? -35.957 -2.148 17.496 1.00 97.00 450 GLU A O 1
ATOM 3509 N N . ARG A 1 451 ? -34.394 -1.052 18.679 1.00 95.94 451 ARG A N 1
ATOM 3510 C CA . ARG A 1 451 ? -34.974 0.290 18.551 1.00 95.94 451 ARG A CA 1
ATOM 3511 C C . ARG A 1 451 ? -34.344 1.102 17.419 1.00 95.94 451 ARG A C 1
ATOM 3513 O O . ARG A 1 451 ? -34.712 2.261 17.244 1.00 95.94 451 ARG A O 1
ATOM 3520 N N . GLN A 1 452 ? -33.381 0.528 16.700 1.00 94.94 452 GLN A N 1
ATOM 3521 C CA . GLN A 1 452 ? -32.630 1.176 15.630 1.00 94.94 452 GLN A CA 1
ATOM 3522 C C . GLN A 1 452 ? -32.948 0.553 14.268 1.00 94.94 452 GLN A C 1
ATOM 3524 O O . GLN A 1 452 ? -33.435 -0.571 14.167 1.00 94.94 452 GLN A O 1
ATOM 3529 N N . THR A 1 453 ? -32.578 1.252 13.199 1.00 92.00 453 THR A N 1
ATOM 3530 C CA . THR A 1 453 ? -32.416 0.636 11.879 1.00 92.00 453 THR A CA 1
ATOM 3531 C C . THR A 1 453 ? -31.128 -0.189 11.895 1.00 92.00 453 THR A C 1
ATOM 3533 O O . THR A 1 453 ? -30.032 0.365 12.005 1.00 92.00 453 THR A O 1
ATOM 3536 N N . ARG A 1 454 ? -31.231 -1.520 11.824 1.00 95.38 454 ARG A N 1
ATOM 3537 C CA . ARG A 1 454 ? -30.085 -2.432 11.989 1.00 95.38 454 ARG A CA 1
ATOM 3538 C C . ARG A 1 454 ? -28.956 -2.158 10.989 1.00 95.38 454 ARG A C 1
ATOM 3540 O O . ARG A 1 454 ? -27.788 -2.325 11.342 1.00 95.38 454 ARG A O 1
ATOM 3547 N N . GLU A 1 455 ? -29.297 -1.736 9.775 1.00 91.31 455 GLU A N 1
ATOM 3548 C CA . GLU A 1 455 ? -28.379 -1.453 8.667 1.00 91.31 455 GLU A CA 1
ATOM 3549 C C . GLU A 1 455 ? -27.525 -0.198 8.886 1.00 91.31 455 GLU A C 1
ATOM 3551 O O . GLU A 1 455 ? -26.474 -0.060 8.259 1.00 91.31 455 GLU A O 1
ATOM 3556 N N . ASP A 1 456 ? -27.942 0.697 9.786 1.00 90.62 456 ASP A N 1
ATOM 3557 C CA . ASP A 1 456 ? -27.196 1.918 10.097 1.00 90.62 456 ASP A CA 1
ATOM 3558 C C . ASP A 1 456 ? -25.975 1.641 10.987 1.00 90.62 456 ASP A C 1
ATOM 3560 O O . ASP A 1 456 ? -25.069 2.472 11.068 1.00 90.62 456 ASP A O 1
ATOM 3564 N N . PHE A 1 457 ? -25.909 0.462 11.619 1.00 97.12 457 PHE A N 1
ATOM 3565 C CA . PHE A 1 457 ? -24.867 0.094 12.575 1.00 97.12 457 PHE A CA 1
ATOM 3566 C C . PHE A 1 457 ? -24.046 -1.112 12.119 1.00 97.12 457 PHE A C 1
ATOM 3568 O O . PHE A 1 457 ? -24.551 -2.091 11.580 1.00 97.12 457 PHE A O 1
ATOM 3575 N N . VAL A 1 458 ? -22.749 -1.056 12.406 1.00 98.62 458 VAL A N 1
ATOM 3576 C CA . VAL A 1 458 ? -21.800 -2.156 12.265 1.00 98.62 458 VAL A CA 1
ATOM 3577 C C . VAL A 1 458 ? -21.559 -2.744 13.649 1.00 98.62 458 VAL A C 1
ATOM 3579 O O . VAL A 1 458 ? -21.018 -2.074 14.529 1.00 98.62 458 VAL A O 1
ATOM 3582 N N . VAL A 1 459 ? -21.933 -4.007 13.838 1.00 98.81 459 VAL A N 1
ATOM 3583 C CA . VAL A 1 459 ? -21.786 -4.719 15.112 1.00 98.81 459 VAL A CA 1
ATOM 3584 C C . VAL A 1 459 ? -20.671 -5.749 14.997 1.00 98.81 459 VAL A C 1
ATOM 3586 O O . VAL A 1 459 ? -20.752 -6.705 14.218 1.00 98.81 459 VAL A O 1
ATOM 3589 N N . ALA A 1 460 ? -19.624 -5.556 15.794 1.00 98.81 460 ALA A N 1
ATOM 3590 C CA . ALA A 1 460 ? -18.554 -6.518 15.974 1.00 98.81 460 ALA A CA 1
ATOM 3591 C C . ALA A 1 460 ? -18.731 -7.288 17.282 1.00 98.81 460 ALA A C 1
ATOM 3593 O O . ALA A 1 460 ? -18.848 -6.694 18.353 1.00 98.81 460 ALA A O 1
ATOM 3594 N N . THR A 1 461 ? -18.673 -8.617 17.210 1.00 98.81 461 THR A N 1
ATOM 3595 C CA . THR A 1 461 ? -18.580 -9.467 18.403 1.00 98.81 461 THR A CA 1
ATOM 3596 C C . THR A 1 461 ? -17.481 -10.514 18.252 1.00 98.81 461 THR A C 1
ATOM 3598 O O . THR A 1 461 ? -16.831 -10.617 17.206 1.00 98.81 461 THR A O 1
ATOM 3601 N N . LYS A 1 462 ? -17.200 -11.250 19.326 1.00 98.62 462 LYS A N 1
ATOM 3602 C CA . LYS A 1 462 ? -16.058 -12.157 19.428 1.00 98.62 462 LYS A CA 1
ATOM 3603 C C . LYS A 1 462 ? -16.472 -13.470 20.057 1.00 98.62 462 LYS A C 1
ATOM 3605 O O . LYS A 1 462 ? -17.319 -13.473 20.943 1.00 98.62 462 LYS A O 1
ATOM 3610 N N . CYS A 1 463 ? -15.796 -14.542 19.659 1.00 97.75 463 CYS A N 1
ATOM 3611 C CA . CYS A 1 463 ? -15.847 -15.831 20.340 1.00 97.75 463 CYS A CA 1
ATOM 3612 C C . CYS A 1 463 ? -14.446 -16.356 20.626 1.00 97.75 463 CYS A C 1
ATOM 3614 O O . CYS A 1 463 ? -13.486 -15.961 19.959 1.00 97.75 463 CYS A O 1
ATOM 3616 N N . ARG A 1 464 ? -14.348 -17.202 21.660 1.00 96.50 464 ARG A N 1
ATOM 3617 C CA . ARG A 1 464 ? -13.234 -18.114 22.025 1.00 96.50 464 ARG A CA 1
ATOM 3618 C C . ARG A 1 464 ? -13.191 -18.348 23.529 1.00 96.50 464 ARG A C 1
ATOM 3620 O O . ARG A 1 464 ? -12.673 -19.367 23.976 1.00 96.50 464 ARG A O 1
ATOM 3627 N N . ALA A 1 465 ? -13.629 -17.368 24.317 1.00 91.19 465 ALA A N 1
ATOM 3628 C CA . ALA A 1 465 ? -13.539 -17.423 25.771 1.00 91.19 465 ALA A CA 1
ATOM 3629 C C . ALA A 1 465 ? -14.357 -18.587 26.347 1.00 91.19 465 ALA A C 1
ATOM 3631 O O . ALA A 1 465 ? -15.249 -19.111 25.683 1.00 91.19 465 ALA A O 1
ATOM 3632 N N . ASN A 1 466 ? -14.039 -18.985 27.583 1.00 92.75 466 ASN A N 1
ATOM 3633 C CA . ASN A 1 466 ? -14.815 -20.019 28.250 1.00 92.75 466 ASN A CA 1
ATOM 3634 C C . ASN A 1 466 ? -16.176 -19.459 28.687 1.00 92.75 466 ASN A C 1
ATOM 3636 O O . ASN A 1 466 ? -16.223 -18.585 29.553 1.00 92.75 466 ASN A O 1
ATOM 3640 N N . MET A 1 467 ? -17.250 -19.982 28.097 1.00 92.56 467 MET A N 1
ATOM 3641 C CA . MET A 1 467 ? -18.635 -19.565 28.337 1.00 92.56 467 MET A CA 1
ATOM 3642 C C . MET A 1 467 ? -19.450 -20.595 29.137 1.00 92.56 467 MET A C 1
ATOM 3644 O O . MET A 1 467 ? -20.664 -20.456 29.259 1.00 92.56 467 MET A O 1
ATOM 3648 N N . GLY A 1 468 ? -18.820 -21.639 29.690 1.00 88.69 468 GLY A N 1
ATOM 3649 C CA . GLY A 1 468 ? -19.536 -22.669 30.443 1.00 88.69 468 GLY A CA 1
ATOM 3650 C C . GLY A 1 468 ? -18.640 -23.630 31.222 1.00 88.69 468 GLY A C 1
ATOM 3651 O O . GLY A 1 468 ? -17.433 -23.444 31.353 1.00 88.69 468 GLY A O 1
ATOM 3652 N N . TYR A 1 469 ? -19.252 -24.682 31.766 1.00 83.81 469 TYR A N 1
ATOM 3653 C CA . TYR A 1 469 ? -18.542 -25.719 32.527 1.00 83.81 469 TYR A CA 1
ATOM 3654 C C . TYR A 1 469 ? -18.102 -26.910 31.664 1.00 83.81 469 TYR A C 1
ATOM 3656 O O . TYR A 1 469 ? -17.315 -27.739 32.114 1.00 83.81 469 TYR A O 1
ATOM 3664 N N . ASN A 1 470 ? -18.617 -27.029 30.434 1.00 89.56 470 ASN A N 1
ATOM 3665 C CA . ASN A 1 470 ? -18.256 -28.127 29.544 1.00 89.56 470 ASN A CA 1
ATOM 3666 C C . ASN A 1 470 ? -16.847 -27.911 28.974 1.00 89.56 470 ASN A C 1
ATOM 3668 O O . ASN A 1 470 ? -16.474 -26.793 28.631 1.00 89.56 470 ASN A O 1
ATOM 3672 N N . VAL A 1 471 ? -16.092 -28.996 28.787 1.00 86.25 471 VAL A N 1
ATOM 3673 C CA . VAL A 1 471 ? -14.745 -28.954 28.188 1.00 86.25 471 VAL A CA 1
ATOM 3674 C C . VAL A 1 471 ? -14.718 -28.329 26.786 1.00 86.25 471 VAL A C 1
ATOM 3676 O O . VAL A 1 471 ? -13.691 -27.804 26.377 1.00 86.25 471 VAL A O 1
ATOM 3679 N N . ASN A 1 472 ? -15.848 -28.343 26.070 1.00 88.19 472 ASN A N 1
ATOM 3680 C CA . ASN A 1 472 ? -16.007 -27.751 24.741 1.00 88.19 472 ASN A CA 1
ATOM 3681 C C . ASN A 1 472 ? -16.634 -26.345 24.764 1.00 88.19 472 ASN A C 1
ATOM 3683 O O . ASN A 1 472 ? -17.063 -25.870 23.718 1.00 88.19 472 ASN A O 1
ATOM 3687 N N . SER A 1 473 ? -16.742 -25.697 25.929 1.00 89.62 473 SER A N 1
ATOM 3688 C CA . SER A 1 473 ? -17.276 -24.331 26.062 1.00 89.62 473 SER A CA 1
ATOM 3689 C C . SER A 1 473 ? -16.215 -23.238 25.858 1.00 89.62 473 SER A C 1
ATOM 3691 O O . SER A 1 473 ? -16.429 -22.105 26.283 1.00 89.62 473 SER A O 1
ATOM 3693 N N . VAL A 1 474 ? -15.072 -23.564 25.246 1.00 94.62 474 VAL A N 1
ATOM 3694 C CA . VAL A 1 474 ? -13.916 -22.680 25.025 1.00 94.62 474 VAL A CA 1
ATOM 3695 C C . VAL A 1 474 ? -13.201 -23.053 23.720 1.00 94.62 474 VAL A C 1
ATOM 3697 O O . VAL A 1 474 ? -13.315 -24.181 23.242 1.00 94.62 474 VAL A O 1
ATOM 3700 N N . GLY A 1 475 ? -12.408 -22.130 23.176 1.00 96.25 475 GLY A N 1
ATOM 3701 C CA . GLY A 1 475 ? -11.539 -22.374 22.021 1.00 96.25 475 GLY A CA 1
ATOM 3702 C C . GLY A 1 475 ? -12.188 -21.997 20.694 1.00 96.25 475 GLY A C 1
ATOM 3703 O O . GLY A 1 475 ? -13.152 -21.239 20.659 1.00 96.25 475 GLY A O 1
ATOM 3704 N N . LEU A 1 476 ? -11.625 -22.487 19.594 1.00 98.19 476 LEU A N 1
ATOM 3705 C CA . LEU A 1 476 ? -12.056 -22.176 18.227 1.00 98.19 476 LEU A CA 1
ATOM 3706 C C . LEU A 1 476 ? -12.445 -23.428 17.427 1.00 98.19 476 LEU A C 1
ATOM 3708 O O . LEU A 1 476 ? -12.457 -23.403 16.200 1.00 98.19 476 LEU A O 1
ATOM 3712 N N . SER A 1 477 ? -12.812 -24.516 18.110 1.00 97.69 477 SER A N 1
ATOM 3713 C CA . SER A 1 477 ? -13.404 -25.687 17.451 1.00 97.69 477 SER A CA 1
ATOM 3714 C C . SER A 1 477 ? -14.699 -25.319 16.728 1.00 97.69 477 SER A C 1
ATOM 3716 O O . SER A 1 477 ? -15.435 -24.420 17.159 1.00 97.69 477 SER A O 1
ATOM 3718 N N . ARG A 1 478 ? -15.041 -26.074 15.676 1.00 98.19 478 ARG A N 1
ATOM 3719 C CA . ARG A 1 478 ? -16.296 -25.890 14.932 1.00 98.19 478 ARG A CA 1
ATOM 3720 C C . ARG A 1 478 ? -17.509 -25.851 15.862 1.00 98.19 478 ARG A C 1
ATOM 3722 O O . ARG A 1 478 ? -18.365 -24.981 15.733 1.00 98.19 478 ARG A O 1
ATOM 3729 N N . ARG A 1 479 ? -17.557 -26.769 16.834 1.00 94.88 479 ARG A N 1
ATOM 3730 C CA . ARG A 1 479 ? -18.651 -26.876 17.810 1.00 94.88 479 ARG A CA 1
ATOM 3731 C C . ARG A 1 479 ? -18.828 -25.590 18.617 1.00 94.88 479 ARG A C 1
ATOM 3733 O O . ARG A 1 479 ? -19.958 -25.125 18.751 1.00 94.88 479 ARG A O 1
ATOM 3740 N N . HIS A 1 480 ? -17.740 -25.051 19.170 1.00 97.50 480 HIS A N 1
ATOM 3741 C CA . HIS A 1 480 ? -17.820 -23.855 20.012 1.00 97.50 480 HIS A CA 1
ATOM 3742 C C . HIS A 1 480 ? -18.171 -22.623 19.182 1.00 97.50 480 HIS A C 1
ATOM 3744 O O . HIS A 1 480 ? -19.094 -21.907 19.543 1.00 97.50 480 HIS A O 1
ATOM 3750 N N . ILE A 1 481 ? -17.532 -22.432 18.021 1.00 98.50 481 ILE A N 1
ATOM 3751 C CA . ILE A 1 481 ? -17.815 -21.300 17.123 1.00 98.50 481 ILE A CA 1
ATOM 3752 C C . ILE A 1 481 ? -19.291 -21.277 16.708 1.00 98.50 481 ILE A C 1
ATOM 3754 O O . ILE A 1 481 ? -19.942 -20.241 16.831 1.00 98.50 481 ILE A O 1
ATOM 3758 N N . THR A 1 482 ? -19.838 -22.407 16.240 1.00 98.06 482 THR A N 1
ATOM 3759 C CA . THR A 1 482 ? -21.238 -22.477 15.792 1.00 98.06 482 THR A CA 1
ATOM 3760 C C . THR A 1 482 ? -22.220 -22.208 16.933 1.00 98.06 482 THR A C 1
ATOM 3762 O O . THR A 1 482 ? -23.181 -21.470 16.736 1.00 98.06 482 THR A O 1
ATOM 3765 N N . LYS A 1 483 ? -21.967 -22.739 18.137 1.00 96.12 483 LYS A N 1
ATOM 3766 C CA . LYS A 1 483 ? -22.827 -22.466 19.297 1.00 96.12 483 LYS A CA 1
ATOM 3767 C C . LYS A 1 483 ? -22.718 -21.012 19.764 1.00 96.12 483 LYS A C 1
ATOM 3769 O O . LYS A 1 483 ? -23.735 -20.380 20.030 1.00 96.12 483 LYS A O 1
ATOM 3774 N N . SER A 1 484 ? -21.500 -20.475 19.836 1.00 98.12 484 SER A N 1
ATOM 3775 C CA . SER A 1 484 ? -21.248 -19.098 20.262 1.00 98.12 484 SER A CA 1
ATOM 3776 C C . SER A 1 484 ? -21.934 -18.085 19.355 1.00 98.12 484 SER A C 1
ATOM 3778 O O . SER A 1 484 ? -22.499 -17.128 19.874 1.00 98.12 484 SER A O 1
ATOM 3780 N N . ILE A 1 485 ? -21.917 -18.271 18.028 1.00 98.50 485 ILE A N 1
ATOM 3781 C CA . ILE A 1 485 ? -22.585 -17.319 17.130 1.00 98.50 485 ILE A CA 1
ATOM 3782 C C . ILE A 1 485 ? -24.104 -17.367 17.292 1.00 98.50 485 ILE A C 1
ATOM 3784 O O . ILE A 1 485 ? -24.729 -16.317 17.316 1.00 98.50 485 ILE A O 1
ATOM 3788 N N . GLU A 1 486 ? -24.704 -18.548 17.462 1.00 98.50 486 GLU A N 1
ATOM 3789 C CA . GLU A 1 486 ? -26.151 -18.671 17.692 1.00 98.50 486 GLU A CA 1
ATOM 3790 C C . GLU A 1 486 ? -26.577 -17.953 18.972 1.00 98.50 486 GLU A C 1
ATOM 3792 O O . GLU A 1 486 ? -27.533 -17.180 18.962 1.00 98.50 486 GLU A O 1
ATOM 3797 N N . ASP A 1 487 ? -25.804 -18.129 20.041 1.00 98.44 487 ASP A N 1
ATOM 3798 C CA . ASP A 1 487 ? -26.075 -17.460 21.307 1.00 98.44 487 ASP A CA 1
ATOM 3799 C C . ASP A 1 487 ? -25.854 -15.944 21.226 1.00 98.44 487 ASP A C 1
ATOM 3801 O O . ASP A 1 487 ? -26.615 -15.176 21.814 1.00 98.44 487 ASP A O 1
ATOM 3805 N N . SER A 1 488 ? -24.819 -15.496 20.509 1.00 98.75 488 SER A N 1
ATOM 3806 C CA . SER A 1 488 ? -24.566 -14.069 20.290 1.00 98.75 488 SER A CA 1
ATOM 3807 C C . SER A 1 488 ? -25.678 -13.420 19.470 1.00 98.75 488 SER A C 1
ATOM 3809 O O . SER A 1 488 ? -26.134 -12.347 19.843 1.00 98.75 488 SER A O 1
ATOM 3811 N N . LEU A 1 489 ? -26.155 -14.060 18.397 1.00 98.69 489 LEU A N 1
ATOM 3812 C CA . LEU A 1 489 ? -27.275 -13.559 17.589 1.00 98.69 489 LEU A CA 1
ATOM 3813 C C . LEU A 1 489 ? -28.556 -13.446 18.421 1.00 98.69 489 LEU A C 1
ATOM 3815 O O . LEU A 1 489 ? -29.238 -12.423 18.364 1.00 98.69 489 LEU A O 1
ATOM 3819 N N . GLN A 1 490 ? -28.827 -14.448 19.265 1.00 98.62 490 GLN A N 1
ATOM 3820 C CA . GLN A 1 490 ? -29.949 -14.399 20.197 1.00 98.62 490 GLN A CA 1
ATOM 3821 C C . GLN A 1 490 ? -29.819 -13.238 21.187 1.00 98.62 490 GLN A C 1
ATOM 3823 O O . GLN A 1 490 ? -30.803 -12.547 21.404 1.00 98.62 490 GLN A O 1
ATOM 3828 N N . ARG A 1 491 ? -28.638 -13.004 21.779 1.00 98.62 491 ARG A N 1
ATOM 3829 C CA . ARG A 1 491 ? -28.418 -11.893 22.728 1.00 98.62 491 ARG A CA 1
ATOM 3830 C C . ARG A 1 491 ? -28.411 -10.518 22.063 1.00 98.62 491 ARG A C 1
ATOM 3832 O O . ARG A 1 491 ? -28.833 -9.554 22.683 1.00 98.62 491 ARG A O 1
ATOM 3839 N N . LEU A 1 492 ? -27.948 -10.427 20.820 1.00 98.69 492 LEU A N 1
ATOM 3840 C CA . LEU A 1 492 ? -27.903 -9.188 20.040 1.00 98.69 492 LEU A CA 1
ATOM 3841 C C . LEU A 1 492 ? -29.221 -8.874 19.324 1.00 98.69 492 LEU A C 1
ATOM 3843 O O . LEU A 1 492 ? -29.317 -7.821 18.701 1.00 98.69 492 LEU A O 1
ATOM 3847 N N . HIS A 1 493 ? -30.206 -9.775 19.393 1.00 98.25 493 HIS A N 1
ATOM 3848 C CA . HIS A 1 493 ? -31.530 -9.616 18.793 1.00 98.25 493 HIS A CA 1
ATOM 3849 C C . HIS A 1 493 ? -31.431 -9.293 17.285 1.00 98.25 493 HIS A C 1
ATOM 3851 O O . HIS A 1 493 ? -32.063 -8.374 16.768 1.00 98.25 493 HIS A O 1
ATOM 3857 N N . THR A 1 494 ? -30.580 -10.034 16.566 1.00 98.19 494 THR A N 1
ATOM 3858 C CA . THR A 1 494 ? -30.330 -9.834 15.130 1.00 98.19 494 THR A CA 1
ATOM 3859 C C . THR A 1 494 ? -29.985 -11.150 14.436 1.00 98.19 494 THR A C 1
ATOM 3861 O O . THR A 1 494 ? -29.451 -12.062 15.061 1.00 98.19 494 THR A O 1
ATOM 3864 N N . ASP A 1 495 ? -30.233 -11.239 13.128 1.00 96.94 495 ASP A N 1
ATOM 3865 C CA . ASP A 1 495 ? -29.948 -12.440 12.328 1.00 96.94 495 ASP A CA 1
ATOM 3866 C C . ASP A 1 495 ? -28.497 -12.512 11.830 1.00 96.94 495 ASP A C 1
ATOM 3868 O O . ASP A 1 495 ? -28.051 -13.549 11.331 1.00 96.94 495 ASP A O 1
ATOM 3872 N N . TYR A 1 496 ? -27.741 -11.414 11.948 1.00 98.56 496 TYR A N 1
ATOM 3873 C CA . TYR A 1 496 ? -26.346 -11.369 11.527 1.00 98.56 496 TYR A CA 1
ATOM 3874 C C . TYR A 1 496 ? -25.479 -10.423 12.362 1.00 98.56 496 TYR A C 1
ATOM 3876 O O . TYR A 1 496 ? -25.915 -9.368 12.828 1.00 98.56 496 TYR A O 1
ATOM 3884 N N . VAL A 1 497 ? -24.191 -10.751 12.444 1.00 98.56 497 VAL A N 1
ATOM 3885 C CA . VAL A 1 497 ? -23.148 -9.818 12.897 1.00 98.56 497 VAL A CA 1
ATOM 3886 C C . VAL A 1 497 ? -22.307 -9.350 11.715 1.00 98.56 497 VAL A C 1
ATOM 3888 O O . VAL A 1 497 ? -22.034 -10.110 10.780 1.00 98.56 497 VAL A O 1
ATOM 3891 N N . ASP A 1 498 ? -21.890 -8.087 11.745 1.00 98.81 498 ASP A N 1
ATOM 3892 C CA . ASP A 1 498 ? -21.095 -7.511 10.664 1.00 98.81 498 ASP A CA 1
ATOM 3893 C C . ASP A 1 498 ? -19.666 -8.039 10.705 1.00 98.81 498 ASP A C 1
ATOM 3895 O O . ASP A 1 498 ? -19.143 -8.478 9.686 1.00 98.81 498 ASP A O 1
ATOM 3899 N N . VAL A 1 499 ? -19.045 -8.053 11.887 1.00 98.81 499 VAL A N 1
ATOM 3900 C CA . VAL A 1 499 ? -17.674 -8.544 12.059 1.00 98.81 499 VAL A CA 1
ATOM 3901 C C . VAL A 1 499 ? -17.627 -9.566 13.189 1.00 98.81 499 VAL A C 1
ATOM 3903 O O . VAL A 1 499 ? -17.777 -9.217 14.360 1.00 98.81 499 VAL A O 1
ATOM 3906 N N . TYR A 1 500 ? -17.380 -10.831 12.855 1.00 98.81 500 TYR A N 1
ATOM 3907 C CA . TYR A 1 500 ? -17.175 -11.878 13.854 1.00 98.81 500 TYR A CA 1
ATOM 3908 C C . TYR A 1 500 ? -15.691 -12.173 14.025 1.00 98.81 500 TYR A C 1
ATOM 3910 O O . TYR A 1 500 ? -15.000 -12.515 13.064 1.00 98.81 500 TYR A O 1
ATOM 3918 N N . GLN A 1 501 ? -15.185 -11.996 15.244 1.00 98.69 501 GLN A N 1
ATOM 3919 C CA . GLN A 1 501 ? -13.751 -12.025 15.511 1.00 98.69 501 GLN A CA 1
ATOM 3920 C C . GLN A 1 501 ? -13.352 -13.208 16.395 1.00 98.69 501 GLN A C 1
ATOM 3922 O O . GLN A 1 501 ? -13.985 -13.484 17.415 1.00 98.69 501 GLN A O 1
ATOM 3927 N N . THR A 1 502 ? -12.236 -13.862 16.078 1.00 98.38 502 THR A N 1
ATOM 3928 C CA . THR A 1 502 ? -11.612 -14.795 17.028 1.00 98.38 502 THR A CA 1
ATOM 3929 C C . THR A 1 502 ? -10.932 -13.992 18.138 1.00 98.38 502 THR A C 1
ATOM 3931 O O . THR A 1 502 ? -10.016 -13.217 17.866 1.00 98.38 502 THR A O 1
ATOM 3934 N N . HIS A 1 503 ? -11.345 -14.156 19.395 1.00 97.75 503 HIS A N 1
ATOM 3935 C CA . HIS A 1 503 ? -10.896 -13.299 20.507 1.00 97.75 503 HIS A CA 1
ATOM 3936 C C . HIS A 1 503 ? -9.397 -13.473 20.853 1.00 97.75 503 HIS A C 1
ATOM 3938 O O . HIS A 1 503 ? -8.784 -12.596 21.461 1.00 97.75 503 HIS A O 1
ATOM 3944 N N . CYS A 1 504 ? -8.808 -14.624 20.522 1.00 95.50 504 CYS A N 1
ATOM 3945 C CA . CYS A 1 504 ? -7.385 -14.934 20.683 1.00 95.50 504 CYS A CA 1
ATOM 3946 C C . CYS A 1 504 ? -7.029 -16.133 19.795 1.00 95.50 504 CYS A C 1
ATOM 3948 O O . CYS A 1 504 ? -7.927 -16.892 19.424 1.00 95.50 504 CYS A O 1
ATOM 3950 N N . PHE A 1 505 ? -5.742 -16.353 19.524 1.00 94.81 505 PHE A N 1
ATOM 3951 C CA . PHE A 1 505 ? -5.276 -17.586 18.890 1.00 94.81 505 PHE A CA 1
ATOM 3952 C C . PHE A 1 505 ? -5.613 -18.825 19.743 1.00 94.81 505 PHE A C 1
ATOM 3954 O O . PHE A 1 505 ? -5.467 -18.812 20.972 1.00 94.81 505 PHE A O 1
ATOM 3961 N N . ASP A 1 506 ? -6.037 -19.908 19.093 1.00 95.56 506 ASP A N 1
ATOM 3962 C CA . ASP A 1 506 ? -6.262 -21.209 19.722 1.00 95.56 506 ASP A CA 1
ATOM 3963 C C . ASP A 1 506 ? -5.257 -22.231 19.183 1.00 95.56 506 ASP A C 1
ATOM 3965 O O . ASP A 1 506 ? -5.327 -22.629 18.027 1.00 95.56 506 ASP A O 1
ATOM 3969 N N . ASN A 1 507 ? -4.318 -22.656 20.030 1.00 92.12 507 ASN A N 1
ATOM 3970 C CA . ASN A 1 507 ? -3.305 -23.643 19.650 1.00 92.12 507 ASN A CA 1
ATOM 3971 C C . ASN A 1 507 ? -3.863 -25.071 19.554 1.00 92.12 507 ASN A C 1
ATOM 3973 O O . ASN A 1 507 ? -3.176 -25.943 19.028 1.00 92.12 507 ASN A O 1
ATOM 3977 N N . ALA A 1 508 ? -5.049 -25.336 20.112 1.00 92.88 508 ALA A N 1
ATOM 3978 C CA . ALA A 1 508 ? -5.611 -26.683 20.153 1.00 92.88 508 ALA A CA 1
ATOM 3979 C C . ALA A 1 508 ? -6.365 -27.048 18.867 1.00 92.88 508 ALA A C 1
ATOM 3981 O O . ALA A 1 508 ? -6.426 -28.224 18.512 1.00 92.88 508 ALA A O 1
ATOM 3982 N N . THR A 1 509 ? -6.927 -26.056 18.171 1.00 96.31 509 THR A N 1
ATOM 3983 C CA . THR A 1 509 ? -7.761 -26.282 16.987 1.00 96.31 509 THR A CA 1
ATOM 3984 C C . THR A 1 509 ? -6.962 -26.031 15.702 1.00 96.31 509 THR A C 1
ATOM 3986 O O . THR A 1 509 ? -6.354 -24.967 15.568 1.00 96.31 509 THR A O 1
ATOM 3989 N N . PRO A 1 510 ? -6.985 -26.948 14.715 1.00 96.94 510 PRO A N 1
ATOM 3990 C CA . PRO A 1 510 ? -6.422 -26.688 13.393 1.00 96.94 510 PRO A CA 1
ATOM 3991 C C . PRO A 1 510 ? -7.012 -25.427 12.743 1.00 96.94 510 PRO A C 1
ATOM 3993 O O . PRO A 1 510 ? -8.220 -25.167 12.819 1.00 96.94 510 PRO A O 1
ATOM 3996 N N . LEU A 1 511 ? -6.171 -24.650 12.052 1.00 96.94 511 LEU A N 1
ATOM 3997 C CA . LEU A 1 511 ? -6.610 -23.423 11.379 1.00 96.94 511 LEU A CA 1
ATOM 3998 C C . LEU A 1 511 ? -7.639 -23.732 10.288 1.00 96.94 511 LEU A C 1
ATOM 4000 O O . LEU A 1 511 ? -8.621 -23.010 10.138 1.00 96.94 511 LEU A O 1
ATOM 4004 N N . GLU A 1 512 ? -7.455 -24.832 9.563 1.00 97.75 512 GLU A N 1
ATOM 4005 C CA . GLU A 1 512 ? -8.350 -25.268 8.497 1.00 97.75 512 GLU A CA 1
ATOM 4006 C C . GLU A 1 512 ? -9.771 -25.513 9.020 1.00 97.75 512 GLU A C 1
ATOM 4008 O O . GLU A 1 512 ? -10.735 -25.144 8.353 1.00 97.75 512 GLU A O 1
ATOM 4013 N N . GLU A 1 513 ? -9.923 -26.088 10.218 1.00 98.38 513 GLU A N 1
ATOM 4014 C CA . GLU A 1 513 ? -11.236 -26.282 10.843 1.00 98.38 513 GLU A CA 1
ATOM 4015 C C . GLU A 1 513 ? -11.857 -24.941 11.251 1.00 98.38 513 GLU A C 1
ATOM 4017 O O . GLU A 1 513 ? -13.009 -24.659 10.898 1.00 98.38 513 GLU A O 1
ATOM 4022 N N . THR A 1 514 ? -11.081 -24.107 11.951 1.00 98.56 514 THR A N 1
ATOM 4023 C CA . THR A 1 514 ? -11.517 -22.793 12.448 1.00 98.56 514 THR A CA 1
ATOM 4024 C C . THR A 1 514 ? -12.019 -21.917 11.300 1.00 98.56 514 THR A C 1
ATOM 4026 O O . THR A 1 514 ? -13.165 -21.462 11.302 1.00 98.56 514 THR A O 1
ATOM 4029 N N . TYR A 1 515 ? -11.187 -21.711 10.276 1.00 98.25 515 TYR A N 1
ATOM 4030 C CA . TYR A 1 515 ? -11.485 -20.756 9.210 1.00 98.25 515 TYR A CA 1
ATOM 4031 C C . TYR A 1 515 ? -12.464 -21.299 8.171 1.00 98.25 515 TYR A C 1
ATOM 4033 O O . TYR A 1 515 ? -13.221 -20.503 7.627 1.00 98.25 515 TYR A O 1
ATOM 4041 N N . ARG A 1 516 ? -12.561 -22.622 7.954 1.00 98.50 516 ARG A N 1
ATOM 4042 C CA . ARG A 1 516 ? -13.701 -23.181 7.199 1.00 98.50 516 ARG A CA 1
ATOM 4043 C C . ARG A 1 516 ? -15.016 -22.967 7.939 1.00 98.50 516 ARG A C 1
ATOM 4045 O O . ARG A 1 516 ? -16.004 -22.641 7.302 1.00 98.50 516 ARG A O 1
ATOM 4052 N N . THR A 1 517 ? -15.037 -23.119 9.265 1.00 98.69 517 THR A N 1
ATOM 4053 C CA . THR A 1 517 ? -16.262 -22.885 10.049 1.00 98.69 517 THR A CA 1
ATOM 4054 C C . 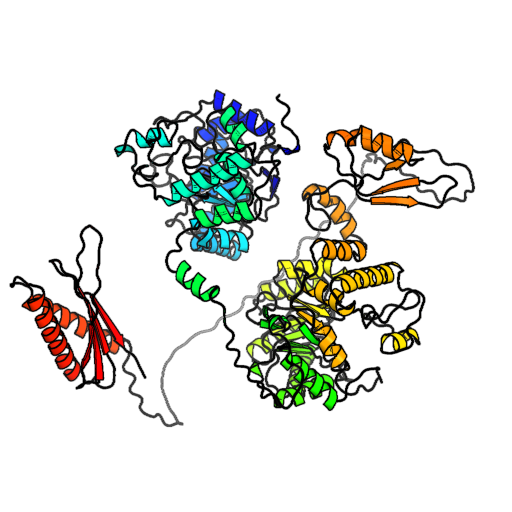THR A 1 517 ? -16.702 -21.425 9.966 1.00 98.69 517 THR A C 1
ATOM 4056 O O . THR A 1 517 ? -17.875 -21.153 9.732 1.00 98.69 517 THR A O 1
ATOM 4059 N N . LEU A 1 518 ? -15.771 -20.479 10.118 1.00 98.69 518 LEU A N 1
ATOM 4060 C CA . LEU A 1 518 ? -16.068 -19.051 9.970 1.00 98.69 518 LEU A CA 1
ATOM 4061 C C . LEU A 1 518 ? -16.528 -18.709 8.542 1.00 98.69 518 LEU A C 1
ATOM 4063 O O . LEU A 1 518 ? -17.466 -17.937 8.375 1.00 98.69 518 LEU A O 1
ATOM 4067 N N . ASP A 1 519 ? -15.926 -19.322 7.521 1.00 98.50 519 ASP A N 1
ATOM 4068 C CA . ASP A 1 519 ? -16.332 -19.165 6.121 1.00 98.50 519 ASP A CA 1
ATOM 4069 C C . ASP A 1 519 ? -17.736 -19.737 5.842 1.00 98.50 519 ASP A C 1
ATOM 4071 O O . ASP A 1 519 ? -18.541 -19.097 5.165 1.00 98.50 519 ASP A O 1
ATOM 4075 N N . ASP A 1 520 ? -18.082 -20.887 6.431 1.00 98.56 520 ASP A N 1
ATOM 4076 C CA . ASP A 1 520 ? -19.433 -21.460 6.367 1.00 98.56 520 ASP A CA 1
ATOM 4077 C C . ASP A 1 520 ? -20.473 -20.500 6.984 1.00 98.56 520 ASP A C 1
ATOM 4079 O O . ASP A 1 520 ? -21.572 -20.353 6.447 1.00 98.56 520 ASP A O 1
ATOM 4083 N N . LEU A 1 521 ? -20.119 -19.800 8.072 1.00 98.62 521 LEU A N 1
ATOM 4084 C CA . LEU A 1 521 ? -20.976 -18.785 8.704 1.00 98.62 521 LEU A CA 1
ATOM 4085 C C . LEU A 1 521 ? -21.153 -17.523 7.852 1.00 98.62 521 LEU A C 1
ATOM 4087 O O . LEU A 1 521 ? -22.219 -16.902 7.893 1.00 98.62 521 LEU A O 1
ATOM 4091 N N . VAL A 1 522 ? -20.134 -17.154 7.070 1.00 98.56 522 VAL A N 1
ATOM 4092 C CA . VAL A 1 522 ? -20.254 -16.096 6.060 1.00 98.56 522 VAL A CA 1
ATOM 4093 C C . VAL A 1 522 ? -21.203 -16.540 4.949 1.00 98.56 522 VAL A C 1
ATOM 4095 O O . VAL A 1 522 ? -22.155 -15.831 4.624 1.00 98.56 522 VAL A O 1
ATOM 4098 N N . ARG A 1 523 ? -21.008 -17.749 4.408 1.00 96.62 523 ARG A N 1
ATOM 4099 C CA . ARG A 1 523 ? -21.835 -18.301 3.321 1.00 96.62 523 ARG A CA 1
ATOM 4100 C C . ARG A 1 523 ? -23.306 -18.451 3.699 1.00 96.62 523 ARG A C 1
ATOM 4102 O O . ARG A 1 523 ? -24.163 -18.223 2.852 1.00 96.62 523 ARG A O 1
ATOM 4109 N N . CYS A 1 524 ? -23.607 -18.824 4.943 1.00 96.62 524 CYS A N 1
ATOM 4110 C CA . CYS A 1 524 ? -24.989 -18.944 5.414 1.00 96.62 524 CYS A CA 1
ATOM 4111 C C . CYS A 1 524 ? -25.597 -17.619 5.902 1.00 96.62 524 CYS A C 1
ATOM 4113 O O . CYS A 1 524 ? -26.745 -17.603 6.336 1.00 96.62 524 CYS A O 1
ATOM 4115 N N . GLY A 1 525 ? -24.853 -16.509 5.834 1.00 96.69 525 GLY A N 1
ATOM 4116 C CA . GLY A 1 525 ? -25.372 -15.180 6.138 1.00 96.69 525 GLY A CA 1
ATOM 4117 C C . GLY A 1 525 ? -25.524 -14.862 7.629 1.00 96.69 525 GLY A C 1
ATOM 4118 O O . GLY A 1 525 ? -26.136 -13.846 7.948 1.00 96.69 525 GLY A O 1
ATOM 4119 N N . LYS A 1 526 ? -24.946 -15.649 8.546 1.00 98.56 526 LYS A N 1
ATOM 4120 C CA . LYS A 1 526 ? -24.892 -15.303 9.985 1.00 98.56 526 LYS A CA 1
ATOM 4121 C C . LYS A 1 526 ? -23.781 -14.292 10.303 1.00 98.56 526 LYS A C 1
ATOM 4123 O O . LYS A 1 526 ? -23.859 -13.549 11.279 1.00 98.56 526 LYS A O 1
ATOM 4128 N N . VAL A 1 527 ? -22.742 -14.254 9.472 1.00 98.75 527 VAL A N 1
ATOM 4129 C CA . VAL A 1 527 ? -21.590 -13.346 9.583 1.00 98.75 527 VAL A CA 1
ATOM 4130 C C . VAL A 1 527 ? -21.399 -12.627 8.245 1.00 98.75 527 VAL A C 1
ATOM 4132 O O . VAL A 1 527 ? -21.644 -13.216 7.195 1.00 98.75 527 VAL A O 1
ATOM 4135 N N . ARG A 1 528 ? -20.997 -11.349 8.244 1.00 97.94 528 ARG A N 1
ATOM 4136 C CA . ARG A 1 528 ? -20.636 -10.629 7.000 1.00 97.94 528 ARG A CA 1
ATOM 4137 C C . ARG A 1 528 ? -19.131 -10.646 6.750 1.00 97.94 528 ARG A C 1
ATOM 4139 O O . ARG A 1 528 ? -18.701 -10.936 5.639 1.00 97.94 528 ARG A O 1
ATOM 4146 N N . TYR A 1 529 ? -18.346 -10.382 7.789 1.00 98.69 529 TYR A N 1
ATOM 4147 C CA . TYR A 1 529 ? -16.891 -10.319 7.737 1.00 98.69 529 TYR A CA 1
ATOM 4148 C C . TYR A 1 529 ? -16.255 -11.031 8.929 1.00 98.69 529 TYR A C 1
ATOM 4150 O O . TYR A 1 529 ? -16.814 -11.080 10.026 1.00 98.69 529 TYR A O 1
ATOM 4158 N N . VAL A 1 530 ? -15.049 -11.554 8.719 1.00 98.69 530 VAL A N 1
ATOM 4159 C CA . VAL A 1 530 ? -14.262 -12.227 9.756 1.00 98.69 530 VAL A CA 1
ATOM 4160 C C . VAL A 1 530 ? -13.098 -11.332 10.170 1.00 98.69 530 VAL A C 1
ATOM 4162 O O . VAL A 1 530 ? -12.419 -10.748 9.324 1.00 98.69 530 VAL A O 1
ATOM 4165 N N . GLY A 1 531 ? -12.847 -11.238 11.470 1.00 98.50 531 GLY A N 1
ATOM 4166 C CA . GLY A 1 531 ? -11.657 -10.591 12.018 1.00 98.50 531 GLY A CA 1
ATOM 4167 C C . GLY A 1 531 ? -10.939 -11.481 13.024 1.00 98.50 531 GLY A C 1
ATOM 4168 O O . GLY A 1 531 ? -11.387 -12.579 13.359 1.00 98.50 531 GLY A O 1
ATOM 4169 N N . VAL A 1 532 ? -9.813 -11.001 13.531 1.00 98.69 532 VAL A N 1
ATOM 4170 C CA . VAL A 1 532 ? -9.031 -11.698 14.557 1.00 98.69 532 VAL A CA 1
ATOM 4171 C C . VAL A 1 532 ? -8.588 -10.721 15.632 1.00 98.69 532 VAL A C 1
ATOM 4173 O O . VAL A 1 532 ? -8.475 -9.520 15.399 1.00 98.69 532 VAL A O 1
ATOM 4176 N N . SER A 1 533 ? -8.317 -11.224 16.829 1.00 98.31 533 SER A N 1
ATOM 4177 C CA . SER A 1 533 ? -7.776 -10.441 17.929 1.00 98.31 533 SER A CA 1
ATOM 4178 C C . SER A 1 533 ? -6.652 -11.200 18.616 1.00 98.31 533 SER A C 1
ATOM 4180 O O . SER A 1 533 ? -6.703 -12.424 18.719 1.00 98.31 533 SER A O 1
ATOM 4182 N N . ASN A 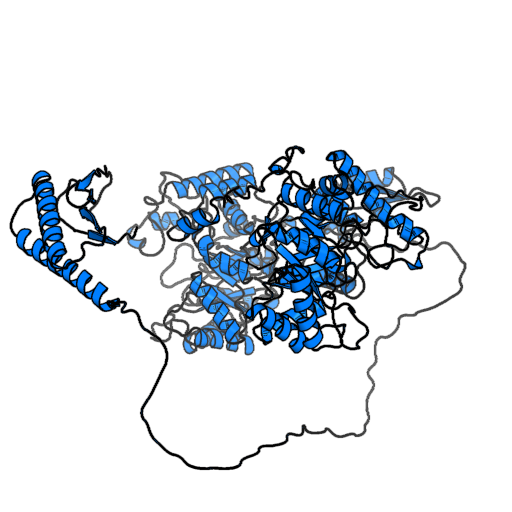1 534 ? -5.650 -10.466 19.107 1.00 96.00 534 ASN A N 1
ATOM 4183 C CA . ASN A 1 534 ? -4.565 -10.997 19.936 1.00 96.00 534 ASN A CA 1
ATOM 4184 C C . ASN A 1 534 ? -3.809 -12.167 19.276 1.00 96.00 534 ASN A C 1
ATOM 4186 O O . ASN A 1 534 ? -3.700 -13.254 19.848 1.00 96.00 534 ASN A O 1
ATOM 4190 N N . VAL A 1 535 ? -3.278 -11.930 18.074 1.00 96.56 535 VAL A N 1
ATOM 4191 C CA . VAL A 1 535 ? -2.432 -12.879 17.328 1.00 96.56 535 VAL A CA 1
ATOM 4192 C C . VAL A 1 535 ? -1.030 -12.303 17.115 1.00 96.56 535 VAL A C 1
ATOM 4194 O O . VAL A 1 535 ? -0.851 -11.086 17.028 1.00 96.56 535 VAL A O 1
ATOM 4197 N N . THR A 1 536 ? -0.018 -13.167 17.047 1.00 96.06 536 THR A N 1
ATOM 4198 C CA . THR A 1 536 ? 1.352 -12.776 16.670 1.00 96.06 536 THR A CA 1
ATOM 4199 C C . THR A 1 536 ? 1.487 -12.621 15.149 1.00 96.06 536 THR A C 1
ATOM 4201 O O . THR A 1 536 ? 0.598 -13.024 14.399 1.00 96.06 536 THR A O 1
ATOM 4204 N N . GLY A 1 537 ? 2.605 -12.056 14.673 1.00 91.44 537 GLY A N 1
ATOM 4205 C CA . GLY A 1 537 ? 2.844 -11.855 13.239 1.00 91.44 537 GLY A CA 1
ATOM 4206 C C . GLY A 1 537 ? 2.825 -13.158 12.444 1.00 91.44 537 GLY A C 1
ATOM 4207 O O . GLY A 1 537 ? 2.055 -13.286 11.494 1.00 91.44 537 GLY A O 1
ATOM 4208 N N . TRP A 1 538 ? 3.590 -14.164 12.882 1.00 94.44 538 TRP A N 1
ATOM 4209 C CA . TRP A 1 538 ? 3.591 -15.478 12.227 1.00 94.44 538 TRP A CA 1
ATOM 4210 C C . TRP A 1 538 ? 2.212 -16.154 12.239 1.00 94.44 538 TRP A C 1
ATOM 4212 O O . TRP A 1 538 ? 1.831 -16.749 11.236 1.00 94.44 538 TRP A O 1
ATOM 4222 N N . GLN A 1 539 ? 1.448 -16.050 13.337 1.00 97.88 539 GLN A N 1
ATOM 4223 C CA . GLN A 1 539 ? 0.100 -16.627 13.433 1.00 97.88 539 GLN A CA 1
ATOM 4224 C C . GLN A 1 539 ? -0.837 -15.967 12.427 1.00 97.88 539 GLN A C 1
ATOM 4226 O O . GLN A 1 539 ? -1.538 -16.664 11.697 1.00 97.88 539 GLN A O 1
ATOM 4231 N N . LEU A 1 540 ? -0.813 -14.632 12.365 1.00 98.12 540 LEU A N 1
ATOM 4232 C CA . LEU A 1 540 ? -1.615 -13.855 11.429 1.00 98.12 540 LEU A CA 1
ATOM 4233 C C . LEU A 1 540 ? -1.292 -14.219 9.977 1.00 98.12 540 LEU A C 1
ATOM 4235 O O . LEU A 1 540 ? -2.210 -14.482 9.203 1.00 98.12 540 LEU A O 1
ATOM 4239 N N . GLN A 1 541 ? -0.009 -14.316 9.620 1.00 97.38 541 GLN A N 1
ATOM 4240 C CA . GLN A 1 541 ? 0.382 -14.732 8.271 1.00 97.38 541 GLN A CA 1
ATOM 4241 C C . GLN A 1 541 ? -0.077 -16.166 7.970 1.00 97.38 541 GLN A C 1
ATOM 4243 O O . GLN A 1 541 ? -0.645 -16.418 6.912 1.00 97.38 541 GLN A O 1
ATOM 4248 N N . LYS A 1 542 ? 0.077 -17.102 8.919 1.00 96.81 542 LYS A N 1
ATOM 4249 C CA . LYS A 1 542 ? -0.367 -18.493 8.734 1.00 96.81 542 LYS A CA 1
ATOM 4250 C C . LYS A 1 542 ? -1.880 -18.593 8.514 1.00 96.81 542 LYS A C 1
ATOM 4252 O O . LYS A 1 542 ? -2.322 -19.441 7.740 1.00 96.81 542 LYS A O 1
ATOM 4257 N N . ILE A 1 543 ? -2.667 -17.739 9.171 1.00 98.12 543 ILE A N 1
ATOM 4258 C CA . ILE A 1 543 ? -4.114 -17.623 8.950 1.00 98.12 543 ILE A CA 1
ATOM 4259 C C . ILE A 1 543 ? -4.396 -17.183 7.508 1.00 98.12 543 ILE A C 1
ATOM 4261 O O . ILE A 1 543 ? -5.129 -17.874 6.799 1.00 98.12 543 ILE A O 1
ATOM 4265 N N . VAL A 1 544 ? -3.765 -16.093 7.059 1.00 97.62 544 VAL A N 1
ATOM 4266 C CA . VAL A 1 544 ? -3.926 -15.556 5.697 1.00 97.62 544 VAL A CA 1
ATOM 4267 C C . VAL A 1 544 ? -3.540 -16.593 4.640 1.00 97.62 544 VAL A C 1
ATOM 4269 O O . VAL A 1 544 ? -4.289 -16.828 3.690 1.00 97.62 544 VAL A O 1
ATOM 4272 N N . ASP A 1 545 ? -2.406 -17.267 4.824 1.00 96.50 545 ASP A N 1
ATOM 4273 C CA . ASP A 1 545 ? -1.921 -18.288 3.895 1.00 96.50 545 ASP A CA 1
ATOM 4274 C C . ASP A 1 545 ? -2.868 -19.493 3.838 1.00 96.50 545 ASP A C 1
ATOM 4276 O O . ASP A 1 545 ? -3.152 -20.009 2.757 1.00 96.50 545 ASP A O 1
ATOM 4280 N N . THR A 1 546 ? -3.422 -19.904 4.984 1.00 96.25 546 THR A N 1
ATOM 4281 C CA . THR A 1 546 ? -4.416 -20.988 5.053 1.00 96.25 546 THR A CA 1
ATOM 4282 C C . THR A 1 546 ? -5.700 -20.604 4.311 1.00 96.25 546 THR A C 1
ATOM 4284 O O . THR A 1 546 ? -6.223 -21.407 3.539 1.00 96.25 546 THR A O 1
ATOM 4287 N N . GLN A 1 547 ? -6.193 -19.369 4.472 1.00 97.31 547 GLN A N 1
ATOM 4288 C CA . GLN A 1 547 ? -7.366 -18.880 3.732 1.00 97.31 547 GLN A CA 1
ATOM 4289 C C . GLN A 1 547 ? -7.115 -18.853 2.221 1.00 97.31 547 GLN A C 1
ATOM 4291 O O . GLN A 1 547 ? -7.960 -19.324 1.460 1.00 97.31 547 GLN A O 1
ATOM 4296 N N . ARG A 1 548 ? -5.940 -18.379 1.781 1.00 93.44 548 ARG A N 1
ATOM 4297 C CA . ARG A 1 548 ? -5.536 -18.373 0.364 1.00 93.44 548 ARG A CA 1
ATOM 4298 C C . ARG A 1 548 ? -5.462 -19.775 -0.223 1.00 93.44 548 ARG A C 1
ATOM 4300 O O . ARG A 1 548 ? -6.033 -20.018 -1.281 1.00 93.44 548 ARG A O 1
ATOM 4307 N N . GLN A 1 549 ? -4.789 -20.692 0.471 1.00 94.38 549 GLN A N 1
ATOM 4308 C CA . GLN A 1 549 ? -4.627 -22.077 0.027 1.00 94.38 549 GLN A CA 1
ATOM 4309 C C . GLN A 1 549 ? -5.978 -22.786 -0.139 1.00 94.38 549 GLN A C 1
ATOM 4311 O O . GLN A 1 549 ? -6.132 -23.627 -1.023 1.00 94.38 549 GLN A O 1
ATOM 4316 N N . LEU A 1 550 ? -6.950 -22.457 0.713 1.00 94.50 550 LEU A N 1
ATOM 4317 C CA . LEU A 1 550 ? -8.272 -23.078 0.724 1.00 94.50 550 LEU A CA 1
ATOM 4318 C C . LEU A 1 550 ? -9.341 -22.304 -0.069 1.00 94.50 550 LEU A C 1
ATOM 4320 O O . LEU A 1 550 ? -10.460 -22.805 -0.190 1.00 94.50 550 LEU A O 1
ATOM 4324 N N . GLY A 1 551 ? -9.025 -21.113 -0.591 1.00 96.25 551 GLY A N 1
ATOM 4325 C CA . GLY A 1 551 ? -9.978 -20.248 -1.294 1.00 96.25 551 GLY A CA 1
ATOM 4326 C C . GLY A 1 551 ? -11.114 -19.720 -0.405 1.00 96.25 551 GLY A C 1
ATOM 4327 O O . GLY A 1 551 ? -12.258 -19.662 -0.850 1.00 96.25 551 GLY A O 1
ATOM 4328 N N . LEU A 1 552 ? -10.823 -19.399 0.859 1.00 97.38 552 LEU A N 1
ATOM 4329 C CA . LEU A 1 552 ? -11.803 -18.890 1.833 1.00 97.38 552 LEU A CA 1
ATOM 4330 C C . LEU A 1 552 ? -11.901 -17.359 1.792 1.00 97.38 552 LEU A C 1
ATOM 4332 O O . LEU A 1 552 ? -10.977 -16.682 1.335 1.00 97.38 552 LEU A O 1
ATOM 4336 N N . ASN A 1 553 ? -12.990 -16.806 2.332 1.00 95.31 553 ASN A N 1
ATOM 4337 C CA . ASN A 1 553 ? -13.119 -15.362 2.536 1.00 95.31 553 ASN A CA 1
ATOM 4338 C C . ASN A 1 553 ? -11.981 -14.841 3.437 1.00 95.31 553 ASN A C 1
ATOM 4340 O O . ASN A 1 553 ? -11.703 -15.468 4.463 1.00 95.31 553 ASN A O 1
ATOM 4344 N N . PRO A 1 554 ? -11.325 -13.716 3.092 1.00 96.44 554 PRO A N 1
ATOM 4345 C CA . PRO A 1 554 ? -10.198 -13.187 3.856 1.00 96.44 554 PRO A CA 1
ATOM 4346 C C . PRO A 1 554 ? -10.648 -12.570 5.184 1.00 96.44 554 PRO A C 1
ATOM 4348 O O . PRO A 1 554 ? -11.750 -12.028 5.298 1.00 96.44 554 PRO A O 1
ATOM 4351 N N . ILE A 1 555 ? -9.767 -12.593 6.186 1.00 98.00 555 ILE A N 1
ATOM 4352 C CA . ILE A 1 555 ? -9.939 -11.740 7.368 1.00 98.00 555 ILE A CA 1
ATOM 4353 C C . ILE A 1 555 ? -9.767 -10.261 6.991 1.00 98.00 555 ILE A C 1
ATOM 4355 O O . ILE A 1 555 ? -8.906 -9.920 6.182 1.00 98.00 555 ILE A O 1
ATOM 4359 N N . VAL A 1 556 ? -10.567 -9.373 7.586 1.00 98.25 556 VAL A N 1
ATOM 4360 C CA . VAL A 1 556 ? -10.560 -7.933 7.246 1.00 98.25 556 VAL A CA 1
ATOM 4361 C C . VAL A 1 556 ? -10.036 -7.036 8.361 1.00 98.25 556 VAL A C 1
ATOM 4363 O O . VAL A 1 556 ? -9.647 -5.898 8.094 1.00 98.25 556 VAL A O 1
ATOM 4366 N N . SER A 1 557 ? -9.998 -7.528 9.603 1.00 98.50 557 SER A N 1
ATOM 4367 C CA . SER A 1 557 ? -9.553 -6.746 10.755 1.00 98.50 557 SER A CA 1
ATOM 4368 C C . SER A 1 557 ? -8.666 -7.516 11.734 1.00 98.50 557 SER A C 1
ATOM 4370 O O . SER A 1 557 ? -8.815 -8.724 11.931 1.00 98.50 557 SER A O 1
ATOM 4372 N N . LEU A 1 558 ? -7.765 -6.773 12.379 1.00 98.81 558 LEU A N 1
ATOM 4373 C CA . LEU A 1 558 ? -6.986 -7.186 13.539 1.00 98.81 558 LEU A CA 1
ATOM 4374 C C . LEU A 1 558 ? -7.302 -6.252 14.714 1.00 98.81 558 LEU A C 1
ATOM 4376 O O . LEU A 1 558 ? -6.909 -5.085 14.716 1.00 98.81 558 LEU A O 1
ATOM 4380 N N . GLN A 1 559 ? -7.947 -6.774 15.751 1.00 98.50 559 GLN A N 1
ATOM 4381 C CA . GLN A 1 559 ? -8.125 -6.071 17.014 1.00 98.50 559 GLN A CA 1
ATOM 4382 C C . GLN A 1 559 ? -6.945 -6.350 17.960 1.00 98.50 559 GLN A C 1
ATOM 4384 O O . GLN A 1 559 ? -6.795 -7.458 18.478 1.00 98.50 559 GLN A O 1
ATOM 4389 N N . GLN A 1 560 ? -6.123 -5.332 18.235 1.00 96.44 560 GLN A N 1
ATOM 4390 C CA . GLN A 1 560 ? -4.850 -5.483 18.954 1.00 96.44 560 GLN A CA 1
ATOM 4391 C C . GLN A 1 560 ? -4.623 -4.366 19.980 1.00 96.44 560 GLN A C 1
ATOM 4393 O O . GLN A 1 560 ? -5.082 -3.238 19.794 1.00 96.44 560 GLN A O 1
ATOM 4398 N N . GLN A 1 561 ? -3.905 -4.657 21.070 1.00 95.75 561 GLN A N 1
ATOM 4399 C CA . GLN A 1 561 ? -3.566 -3.628 22.050 1.00 95.75 561 GLN A CA 1
ATOM 4400 C C . GLN A 1 561 ? -2.620 -2.615 21.418 1.00 95.75 561 GLN A C 1
ATOM 4402 O O . GLN A 1 561 ? -1.514 -2.981 21.017 1.00 95.75 561 GLN A O 1
ATOM 4407 N N . TYR A 1 562 ? -3.015 -1.344 21.379 1.00 97.19 562 TYR A N 1
ATOM 4408 C CA . TYR A 1 562 ? -2.162 -0.311 20.806 1.00 97.19 562 TYR A CA 1
ATOM 4409 C C . TYR A 1 562 ? -2.437 1.062 21.420 1.00 97.19 562 TYR A C 1
ATOM 4411 O O . TYR A 1 562 ? -3.581 1.491 21.549 1.00 97.19 562 TYR A O 1
ATOM 4419 N N . SER A 1 563 ? -1.372 1.722 21.872 1.00 96.75 563 SER A N 1
ATOM 4420 C CA . SER A 1 563 ? -1.394 3.050 22.500 1.00 96.75 563 SER A CA 1
ATOM 4421 C C . SER A 1 563 ? 0.015 3.646 22.482 1.00 96.75 563 SER A C 1
ATOM 4423 O O . SER A 1 563 ? 0.981 2.923 22.236 1.00 96.75 563 SER A O 1
ATOM 4425 N N . LEU A 1 564 ? 0.159 4.919 22.859 1.00 96.31 564 LEU A N 1
ATOM 4426 C CA . LEU A 1 564 ? 1.469 5.563 23.041 1.00 96.31 564 LEU A CA 1
ATOM 4427 C C . LEU A 1 564 ? 2.404 4.820 24.011 1.00 96.31 564 LEU A C 1
ATOM 4429 O O . LEU A 1 564 ? 3.600 5.051 23.999 1.00 96.31 564 LEU A O 1
ATOM 4433 N N . VAL A 1 565 ? 1.903 3.928 24.864 1.00 93.88 565 VAL A N 1
ATOM 4434 C CA . VAL A 1 565 ? 2.724 3.188 25.843 1.00 93.88 565 VAL A CA 1
ATOM 4435 C C . VAL A 1 565 ? 2.741 1.680 25.580 1.00 93.88 565 VAL A C 1
ATOM 4437 O O . VAL A 1 565 ? 3.159 0.901 26.430 1.00 93.88 565 VAL A O 1
ATOM 4440 N N . SER A 1 566 ? 2.221 1.242 24.431 1.00 93.19 566 SER A N 1
ATOM 4441 C CA . SER A 1 566 ? 2.105 -0.172 24.070 1.00 93.19 566 SER A CA 1
ATOM 4442 C C . SER A 1 566 ? 2.161 -0.282 22.552 1.00 93.19 566 SER A C 1
ATOM 4444 O O . SER A 1 566 ? 1.126 -0.187 21.896 1.00 93.19 566 SER A O 1
ATOM 4446 N N . ARG A 1 567 ? 3.371 -0.424 22.003 1.00 94.19 567 ARG A N 1
ATOM 4447 C CA . ARG A 1 567 ? 3.647 -0.347 20.557 1.00 94.19 567 ARG A CA 1
ATOM 4448 C C . ARG A 1 567 ? 4.260 -1.627 19.976 1.00 94.19 567 ARG A C 1
ATOM 4450 O O . ARG A 1 567 ? 4.589 -1.653 18.799 1.00 94.19 567 ARG A O 1
ATOM 4457 N N . ASP A 1 568 ? 4.362 -2.707 20.752 1.00 89.50 568 ASP A N 1
ATOM 4458 C CA . ASP A 1 568 ? 5.045 -3.950 20.339 1.00 89.50 568 ASP A CA 1
ATOM 4459 C C . ASP A 1 568 ? 4.427 -4.613 19.100 1.00 89.50 568 ASP A C 1
ATOM 4461 O O . ASP A 1 568 ? 5.105 -5.298 18.340 1.00 89.50 568 ASP A O 1
ATOM 4465 N N . SER A 1 569 ? 3.138 -4.370 18.846 1.00 92.88 569 SER A N 1
ATOM 4466 C CA . SER A 1 569 ? 2.453 -4.895 17.657 1.00 92.88 569 SER A CA 1
ATOM 4467 C C . SER A 1 569 ? 2.915 -4.241 16.345 1.00 92.88 569 SER A C 1
ATOM 4469 O O . SER A 1 569 ? 2.641 -4.777 15.273 1.00 92.88 569 SER A O 1
ATOM 4471 N N . GLU A 1 570 ? 3.673 -3.138 16.411 1.00 93.25 570 GLU A N 1
ATOM 4472 C CA . GLU A 1 570 ? 4.348 -2.543 15.250 1.00 93.25 570 GLU A CA 1
ATOM 4473 C C . GLU A 1 570 ? 5.466 -3.435 14.686 1.00 93.25 570 GLU A C 1
ATOM 4475 O O . GLU A 1 570 ? 5.831 -3.265 13.520 1.00 93.25 570 GLU A O 1
ATOM 4480 N N . LEU A 1 571 ? 5.998 -4.374 15.485 1.00 89.06 571 LEU A N 1
ATOM 4481 C CA . LEU A 1 571 ? 7.124 -5.228 15.093 1.00 89.06 571 LEU A CA 1
ATOM 4482 C C . LEU A 1 571 ? 6.756 -6.211 13.977 1.00 89.06 571 LEU A C 1
ATOM 4484 O O . LEU A 1 571 ? 7.459 -6.260 12.973 1.00 89.06 571 LEU A O 1
ATOM 4488 N N . GLU A 1 572 ? 5.657 -6.962 14.124 1.00 90.38 572 GLU A N 1
ATOM 4489 C CA . GLU A 1 572 ? 5.214 -7.905 13.084 1.00 90.38 572 GLU A CA 1
ATOM 4490 C C . GLU A 1 572 ? 3.729 -7.833 12.734 1.00 90.38 572 GLU A C 1
ATOM 4492 O O . GLU A 1 572 ? 3.450 -7.666 11.545 1.00 90.38 572 GLU A O 1
ATOM 4497 N N . PRO A 1 573 ? 2.759 -7.940 13.675 1.00 93.62 573 PRO A N 1
ATOM 4498 C CA . PRO A 1 573 ? 1.349 -8.043 13.290 1.00 93.62 573 PRO A CA 1
ATOM 4499 C C . PRO A 1 573 ? 0.899 -6.902 12.376 1.00 93.62 573 PRO A C 1
ATOM 4501 O O . PRO A 1 573 ? 0.222 -7.136 11.380 1.00 93.62 573 PRO A O 1
ATOM 4504 N N . PHE A 1 574 ? 1.343 -5.671 12.644 1.00 95.69 574 PHE A N 1
ATOM 4505 C CA . PHE A 1 574 ? 0.996 -4.522 11.807 1.00 95.69 574 PHE A CA 1
ATOM 4506 C C . PHE A 1 574 ? 1.723 -4.505 10.461 1.00 95.69 574 PHE A C 1
ATOM 4508 O O . PHE A 1 574 ? 1.181 -3.964 9.501 1.00 95.69 574 PHE A O 1
ATOM 4515 N N . GLN A 1 575 ? 2.907 -5.112 10.352 1.00 90.06 575 GLN A N 1
ATOM 4516 C CA . GLN A 1 575 ? 3.585 -5.277 9.061 1.00 90.06 575 GLN A CA 1
ATOM 4517 C C . GLN A 1 575 ? 2.818 -6.264 8.177 1.00 90.06 575 GLN A C 1
ATOM 4519 O O . GLN A 1 575 ? 2.600 -5.987 6.999 1.00 90.06 575 GLN A O 1
ATOM 4524 N N . VAL A 1 576 ? 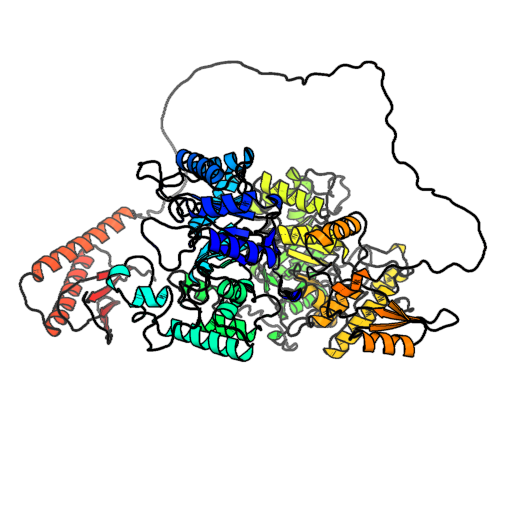2.320 -7.356 8.768 1.00 90.88 576 VAL A N 1
ATOM 4525 C CA . VAL A 1 576 ? 1.412 -8.287 8.083 1.00 90.88 576 VAL A CA 1
ATOM 4526 C C . VAL A 1 576 ? 0.123 -7.567 7.687 1.00 90.88 576 VAL A C 1
ATOM 4528 O O . VAL A 1 576 ? -0.276 -7.641 6.532 1.00 90.88 576 VAL A O 1
ATOM 4531 N N . CYS A 1 577 ? -0.486 -6.775 8.578 1.00 93.81 577 CYS A N 1
ATOM 4532 C CA . CYS A 1 577 ? -1.673 -5.986 8.233 1.00 93.81 577 CYS A CA 1
ATOM 4533 C C . CYS A 1 577 ? -1.453 -5.051 7.036 1.00 93.81 577 CYS A C 1
ATOM 4535 O O . CYS A 1 577 ? -2.304 -4.997 6.151 1.00 93.81 577 CYS A O 1
ATOM 4537 N N . LYS A 1 578 ? -0.312 -4.353 6.972 1.00 85.81 578 LYS A N 1
ATOM 4538 C CA . LYS A 1 578 ? 0.041 -3.486 5.834 1.00 85.81 578 LYS A CA 1
ATOM 4539 C C . LYS A 1 578 ? 0.235 -4.278 4.542 1.00 85.81 578 LYS A C 1
ATOM 4541 O O . LYS A 1 578 ? -0.224 -3.837 3.493 1.00 85.81 578 LYS A O 1
ATOM 4546 N N . ASN A 1 579 ? 0.895 -5.433 4.619 1.00 86.44 579 ASN A N 1
ATOM 4547 C CA . ASN A 1 579 ? 1.138 -6.291 3.460 1.00 86.44 579 ASN A CA 1
ATOM 4548 C C . ASN A 1 579 ? -0.158 -6.911 2.915 1.00 86.44 579 ASN A C 1
ATOM 4550 O O . ASN A 1 579 ? -0.345 -7.010 1.705 1.00 86.44 579 ASN A O 1
ATOM 4554 N N . GLU A 1 580 ? -1.053 -7.304 3.819 1.00 91.00 580 GLU A N 1
ATOM 4555 C CA . GLU A 1 580 ? -2.252 -8.081 3.506 1.00 91.00 580 GLU A CA 1
ATOM 4556 C C . GLU A 1 580 ? -3.523 -7.227 3.377 1.00 91.00 580 GLU A C 1
ATOM 4558 O O . GLU A 1 580 ? -4.568 -7.718 2.953 1.00 91.00 580 GLU A O 1
ATOM 4563 N N . GLY A 1 581 ? -3.442 -5.931 3.694 1.00 90.81 581 GLY A N 1
ATOM 4564 C CA . GLY A 1 581 ? -4.578 -5.010 3.653 1.00 90.81 581 GLY A CA 1
ATOM 4565 C C . GLY A 1 581 ? -5.601 -5.266 4.763 1.00 90.81 581 GLY A C 1
ATOM 4566 O O . GLY A 1 581 ? -6.799 -5.154 4.527 1.00 90.81 581 GLY A O 1
ATOM 4567 N N . ILE A 1 582 ? -5.157 -5.619 5.969 1.00 97.44 582 ILE A N 1
ATOM 4568 C CA . ILE A 1 582 ? -6.022 -5.884 7.131 1.00 97.44 582 ILE A CA 1
ATOM 4569 C C . ILE A 1 582 ? -6.115 -4.612 7.982 1.00 97.44 582 ILE A C 1
ATOM 4571 O O . ILE A 1 582 ? -5.092 -4.028 8.336 1.00 97.44 582 ILE A O 1
ATOM 4575 N N . GLY A 1 583 ? -7.326 -4.179 8.337 1.00 97.25 583 GLY A N 1
ATOM 4576 C CA . GLY A 1 583 ? -7.531 -2.980 9.154 1.00 97.25 583 GLY A CA 1
ATOM 4577 C C . GLY A 1 583 ? -7.206 -3.211 10.631 1.00 97.25 583 GLY A C 1
ATOM 4578 O O . GLY A 1 583 ? -7.662 -4.194 11.214 1.00 97.25 583 GLY A O 1
ATOM 4579 N N . VAL A 1 584 ? -6.451 -2.316 11.274 1.00 98.69 584 VAL A N 1
ATOM 4580 C CA . VAL A 1 584 ? -6.157 -2.435 12.713 1.00 98.69 584 VAL A CA 1
ATOM 4581 C C . VAL A 1 584 ? -7.194 -1.686 13.544 1.00 98.69 584 VAL A C 1
ATOM 4583 O O . VAL A 1 584 ? -7.510 -0.525 13.269 1.00 98.69 584 VAL A O 1
ATOM 4586 N N . LEU A 1 585 ? -7.679 -2.358 14.591 1.00 98.62 585 LEU A N 1
ATOM 4587 C CA . LEU A 1 585 ? -8.614 -1.845 15.589 1.00 98.62 585 LEU A CA 1
ATOM 4588 C C . LEU A 1 585 ? -7.930 -1.780 16.969 1.00 98.62 585 LEU A C 1
ATOM 4590 O O . LEU A 1 585 ? -7.960 -2.765 17.717 1.00 98.62 585 LEU A O 1
ATOM 4594 N N . PRO A 1 586 ? -7.267 -0.660 17.325 1.00 98.31 586 PRO A N 1
ATOM 4595 C CA . PRO A 1 586 ? -6.624 -0.497 18.621 1.00 98.31 586 PRO A CA 1
ATOM 4596 C C . PRO A 1 586 ? -7.614 -0.628 19.774 1.00 98.31 586 PRO A C 1
ATOM 4598 O O . PRO A 1 586 ? -8.546 0.168 19.886 1.00 98.31 586 PRO A O 1
ATOM 4601 N N . TRP A 1 587 ? -7.372 -1.579 20.676 1.00 97.19 587 TRP A N 1
ATOM 4602 C CA . TRP A 1 587 ? -8.063 -1.645 21.963 1.00 97.19 587 TRP A CA 1
ATOM 4603 C C . TRP A 1 587 ? -7.179 -1.142 23.107 1.00 97.19 587 TRP A C 1
ATOM 4605 O O . TRP A 1 587 ? -5.949 -1.197 23.061 1.00 97.19 587 TRP A O 1
ATOM 4615 N N . SER A 1 588 ? -7.824 -0.649 24.172 1.00 95.00 588 SER A N 1
ATOM 4616 C CA . SER A 1 588 ? -7.163 0.091 25.263 1.00 95.00 588 SER A CA 1
ATOM 4617 C C . SER A 1 588 ? -6.277 1.252 24.769 1.00 95.00 588 SER A C 1
ATOM 4619 O O . SER A 1 588 ? -5.127 1.356 25.203 1.00 95.00 588 SER A O 1
ATOM 4621 N N . PRO A 1 589 ? -6.811 2.177 23.947 1.00 96.44 589 PRO A N 1
ATOM 4622 C CA . PRO A 1 589 ? -6.048 3.309 23.412 1.00 96.44 589 PRO A CA 1
ATOM 4623 C C . PRO A 1 589 ? -5.458 4.210 24.503 1.00 96.44 589 PRO A C 1
ATOM 4625 O O . PRO A 1 589 ? -4.422 4.837 24.310 1.00 96.44 589 PRO A O 1
ATOM 4628 N N . LEU A 1 590 ? -6.087 4.227 25.684 1.00 94.94 590 LEU A N 1
ATOM 4629 C CA . LEU A 1 590 ? -5.642 4.982 26.857 1.00 94.94 590 LEU A CA 1
ATOM 4630 C C . LEU A 1 590 ? -4.949 4.109 27.920 1.00 94.94 590 LEU A C 1
ATOM 4632 O O . LEU A 1 590 ? -4.881 4.508 29.083 1.00 94.94 590 LEU A O 1
ATOM 4636 N N . LYS A 1 591 ? -4.517 2.888 27.559 1.00 91.50 591 LYS A N 1
ATOM 4637 C CA . LYS A 1 591 ? -3.893 1.873 28.436 1.00 91.50 591 LYS A CA 1
ATOM 4638 C C . LYS A 1 591 ? -4.599 1.748 29.794 1.00 91.50 591 LYS A C 1
ATOM 4640 O O . LYS A 1 591 ? -4.052 2.049 30.853 1.00 91.50 591 LYS A O 1
ATOM 4645 N N . GLY A 1 592 ? -5.884 1.394 29.744 1.00 84.94 592 GLY A N 1
ATOM 4646 C CA . GLY A 1 592 ? -6.689 1.159 30.944 1.00 84.94 592 GLY A CA 1
ATOM 4647 C C . GLY A 1 592 ? -6.956 2.394 31.815 1.00 84.94 592 GLY A C 1
ATOM 4648 O O . GLY A 1 592 ? -7.401 2.219 32.947 1.00 84.94 592 GLY A O 1
ATOM 4649 N N . GLY A 1 593 ? -6.712 3.605 31.302 1.00 88.50 593 GLY A N 1
ATOM 4650 C CA . GLY A 1 593 ? -6.920 4.878 31.998 1.00 88.50 593 GLY A CA 1
ATOM 4651 C C . GLY A 1 593 ? -5.636 5.681 32.237 1.00 88.50 593 GLY A C 1
ATOM 4652 O O . GLY A 1 593 ? -5.714 6.810 32.717 1.00 88.50 593 GLY A O 1
ATOM 4653 N N . LEU A 1 594 ? -4.468 5.123 31.904 1.00 89.94 594 LEU A N 1
ATOM 4654 C CA . LEU A 1 594 ? -3.159 5.727 32.174 1.00 89.94 594 LEU A CA 1
ATOM 4655 C C . LEU A 1 594 ? -2.969 7.045 31.420 1.00 89.94 594 LEU A C 1
ATOM 4657 O O . LEU A 1 594 ? -2.447 8.005 31.970 1.00 89.94 594 LEU A O 1
ATOM 4661 N N . LEU A 1 595 ? -3.485 7.114 30.192 1.00 93.31 595 LEU A N 1
ATOM 4662 C CA . LEU A 1 595 ? -3.390 8.286 29.317 1.00 93.31 595 LEU A CA 1
ATOM 4663 C C . LEU A 1 595 ? -4.639 9.185 29.395 1.00 93.31 595 LEU A C 1
ATOM 4665 O O . LEU A 1 595 ? -5.047 9.787 28.407 1.00 93.31 595 LEU A O 1
ATOM 4669 N N . THR A 1 596 ? -5.296 9.255 30.558 1.00 90.25 596 THR A N 1
ATOM 4670 C CA . THR A 1 596 ? -6.488 10.113 30.760 1.00 90.25 596 THR A CA 1
ATOM 4671 C C . THR A 1 596 ? -6.159 11.513 31.273 1.00 90.25 596 THR A C 1
ATOM 4673 O O . THR A 1 596 ? -7.025 12.383 31.244 1.00 90.25 596 THR A O 1
ATOM 4676 N N . GLY A 1 597 ? -4.935 11.728 31.768 1.00 87.19 597 GLY A N 1
ATOM 4677 C CA . GLY A 1 597 ? -4.531 12.942 32.490 1.00 87.19 597 GLY A CA 1
ATOM 4678 C C . GLY A 1 597 ? -4.870 12.954 33.980 1.00 87.19 597 GLY A C 1
ATOM 4679 O O . GLY A 1 597 ? -4.527 13.906 34.668 1.00 87.19 597 GLY A O 1
ATOM 4680 N N . LYS A 1 598 ? -5.486 11.886 34.505 1.00 87.44 598 LYS A N 1
ATOM 4681 C CA . LYS A 1 598 ? -5.721 11.722 35.951 1.00 87.44 598 LYS A CA 1
ATOM 4682 C C . LYS A 1 598 ? -4.514 11.163 36.711 1.00 87.44 598 LYS A C 1
ATOM 4684 O O . LYS A 1 598 ? -4.510 11.176 37.935 1.00 87.44 598 LYS A O 1
ATOM 4689 N N . VAL A 1 599 ? -3.527 10.620 35.999 1.00 86.81 599 VAL A N 1
ATOM 4690 C CA . VAL A 1 599 ? -2.339 10.000 36.593 1.00 86.81 599 VAL A CA 1
ATOM 4691 C C . VAL A 1 599 ? -1.224 11.032 36.683 1.00 86.81 599 VAL A C 1
ATOM 4693 O O . VAL A 1 599 ? -0.894 11.657 35.678 1.00 86.81 599 VAL A O 1
ATOM 4696 N N . LYS A 1 600 ? -0.631 11.175 37.872 1.00 84.12 600 LYS A N 1
ATOM 4697 C CA . LYS A 1 600 ? 0.508 12.061 38.131 1.00 84.12 600 LYS A CA 1
ATOM 4698 C C . LYS A 1 600 ? 1.736 11.267 38.568 1.00 84.12 600 LYS A C 1
ATOM 4700 O O . LYS A 1 600 ? 1.623 10.169 39.115 1.00 84.12 600 LYS A O 1
ATOM 4705 N N . ARG A 1 601 ? 2.919 11.828 38.314 1.00 87.06 601 ARG A N 1
ATOM 4706 C CA . ARG A 1 601 ? 4.208 11.232 38.690 1.00 87.06 601 ARG A CA 1
ATOM 4707 C C . ARG A 1 601 ? 4.314 11.121 40.214 1.00 87.06 601 ARG A C 1
ATOM 4709 O O . ARG A 1 601 ? 4.020 12.076 40.921 1.00 87.06 601 ARG A O 1
ATOM 4716 N N . GLY A 1 602 ? 4.712 9.951 40.712 1.00 82.62 602 GLY A N 1
ATOM 4717 C CA . GLY A 1 602 ? 4.868 9.686 42.150 1.00 82.62 602 GLY A CA 1
ATOM 4718 C C . GLY A 1 602 ? 3.563 9.510 42.943 1.00 82.62 602 GLY A C 1
ATOM 4719 O O . GLY A 1 602 ? 3.616 9.094 44.098 1.00 82.62 602 GLY A O 1
ATOM 4720 N N . GLU A 1 603 ? 2.393 9.752 42.344 1.00 86.94 603 GLU A N 1
ATOM 4721 C CA . GLU A 1 603 ? 1.097 9.628 43.017 1.00 86.94 603 GLU A CA 1
ATOM 4722 C C . GLU A 1 603 ? 0.385 8.337 42.613 1.00 86.94 603 GLU A C 1
ATOM 4724 O O . GLU A 1 603 ? -0.006 8.147 41.460 1.00 86.94 603 GLU A O 1
ATOM 4729 N N . LYS A 1 604 ? 0.180 7.439 43.581 1.00 84.75 604 LYS A N 1
ATOM 4730 C CA . LYS A 1 604 ? -0.572 6.203 43.357 1.00 84.75 604 LYS A CA 1
ATOM 4731 C C . LYS A 1 604 ? -2.053 6.516 43.089 1.00 84.75 604 LYS A C 1
ATOM 4733 O O . LYS A 1 604 ? -2.682 7.134 43.947 1.00 84.75 604 LYS A O 1
ATOM 4738 N N . PRO A 1 605 ? -2.647 6.046 41.972 1.00 85.69 605 PRO A N 1
ATOM 4739 C CA . PRO A 1 605 ? -4.064 6.244 41.701 1.00 85.69 605 PRO A CA 1
ATOM 4740 C C . PRO A 1 605 ? -4.922 5.654 42.823 1.00 85.69 605 PRO A C 1
ATOM 4742 O O . PRO A 1 605 ? -4.700 4.516 43.242 1.00 85.69 605 PRO A O 1
ATOM 4745 N N . SER A 1 606 ? -5.919 6.410 43.280 1.00 83.69 606 SER A N 1
ATOM 4746 C CA . SER A 1 606 ? -6.862 6.000 44.332 1.00 83.69 606 SER A CA 1
ATOM 4747 C C . SER A 1 606 ? -8.265 5.697 43.798 1.00 83.69 606 SER A C 1
ATOM 4749 O O . SER A 1 606 ? -8.971 4.879 44.381 1.00 83.69 606 SER A O 1
ATOM 4751 N N . GLU A 1 607 ? -8.646 6.286 42.661 1.00 81.81 607 GLU A N 1
ATOM 4752 C CA . GLU A 1 607 ? -10.004 6.229 42.114 1.00 81.81 607 GLU A CA 1
ATOM 4753 C C . GLU A 1 607 ? -10.108 5.509 40.760 1.00 81.81 607 GLU A C 1
ATOM 4755 O O . GLU A 1 607 ? -9.138 5.322 40.014 1.00 81.81 607 GLU A O 1
ATOM 4760 N N . GLY A 1 608 ? -11.340 5.123 40.420 1.00 79.88 608 GLY A N 1
ATOM 4761 C CA . GLY A 1 608 ? -11.677 4.481 39.155 1.00 79.88 608 GLY A CA 1
ATOM 4762 C C . GLY A 1 608 ? -10.985 3.131 38.954 1.00 79.88 608 GLY A C 1
ATOM 4763 O O . GLY A 1 608 ? -10.502 2.485 39.885 1.00 79.88 608 GLY A O 1
ATOM 4764 N N . ARG A 1 609 ? -10.931 2.681 37.696 1.00 80.38 609 ARG A N 1
ATOM 4765 C CA . ARG A 1 609 ? -10.366 1.368 37.351 1.00 80.38 609 ARG A CA 1
ATOM 4766 C C . ARG A 1 609 ? -8.874 1.259 37.670 1.00 80.38 609 ARG A C 1
ATOM 4768 O O . ARG A 1 609 ? -8.443 0.205 38.122 1.00 80.38 609 ARG A O 1
ATOM 4775 N N . LEU A 1 610 ? -8.098 2.320 37.437 1.00 83.81 610 LEU A N 1
ATOM 4776 C CA . LEU A 1 610 ? -6.673 2.320 37.771 1.00 83.81 610 LEU A CA 1
ATOM 4777 C C . LEU A 1 610 ? -6.442 2.283 39.279 1.00 83.81 610 LEU A C 1
ATOM 4779 O O . LEU A 1 610 ? -5.609 1.495 39.711 1.00 83.81 610 LEU A O 1
ATOM 4783 N N . GLY A 1 611 ? -7.192 3.056 40.071 1.00 84.81 611 GLY A N 1
ATOM 4784 C CA . GLY A 1 611 ? -7.095 2.996 41.530 1.00 84.81 611 GLY A CA 1
ATOM 4785 C C . GLY A 1 611 ? -7.454 1.619 42.077 1.00 84.81 611 GLY A C 1
ATOM 4786 O O . GLY A 1 611 ? -6.710 1.047 42.870 1.00 84.81 611 GLY A O 1
ATOM 4787 N N . TRP A 1 612 ? -8.524 1.016 41.556 1.00 83.06 612 TRP A N 1
ATOM 4788 C CA . TRP A 1 612 ? -8.934 -0.342 41.919 1.00 83.06 612 TRP A CA 1
ATOM 4789 C C . TRP A 1 612 ? -7.868 -1.410 41.628 1.00 83.06 612 TRP A C 1
ATOM 4791 O O . TRP A 1 612 ? -7.717 -2.339 42.423 1.00 83.06 612 TRP A O 1
ATOM 4801 N N . VAL A 1 613 ? -7.117 -1.286 40.523 1.00 83.56 613 VAL A N 1
ATOM 4802 C CA . VAL A 1 613 ? -5.975 -2.172 40.217 1.00 83.56 613 VAL A CA 1
ATOM 4803 C C . VAL A 1 613 ? -4.762 -1.835 41.084 1.00 83.56 613 VAL A C 1
ATOM 4805 O O . VAL A 1 613 ? -4.113 -2.737 41.598 1.00 83.56 613 VAL A O 1
ATOM 4808 N N . ALA A 1 614 ? -4.461 -0.552 41.290 1.00 83.94 614 ALA A N 1
ATOM 4809 C CA . ALA A 1 614 ? -3.310 -0.127 42.078 1.00 83.94 614 ALA A CA 1
ATOM 4810 C C . ALA A 1 614 ? -3.416 -0.583 43.546 1.00 83.94 614 ALA A C 1
ATOM 4812 O O . ALA A 1 614 ? -2.399 -0.875 44.176 1.00 83.94 614 ALA A O 1
ATOM 4813 N N . GLN A 1 615 ? -4.628 -0.666 44.103 1.00 83.88 615 GLN A N 1
ATOM 4814 C CA . GLN A 1 615 ? -4.870 -1.152 45.467 1.00 83.88 615 GLN A CA 1
ATOM 4815 C C . GLN A 1 615 ? -4.577 -2.651 45.657 1.00 83.88 615 GLN A C 1
ATOM 4817 O O . GLN A 1 615 ? -4.195 -3.043 46.755 1.00 83.88 615 GLN A O 1
ATOM 4822 N N . ASP A 1 616 ? -4.716 -3.479 44.617 1.00 82.69 616 ASP A N 1
ATOM 4823 C CA . ASP A 1 616 ? -4.403 -4.913 44.662 1.00 82.69 616 ASP A CA 1
ATOM 4824 C C . ASP A 1 616 ? -3.818 -5.360 43.319 1.00 82.69 616 ASP A C 1
ATOM 4826 O O . ASP A 1 616 ? -4.542 -5.613 42.354 1.00 82.69 616 ASP A O 1
ATOM 4830 N N . GLU A 1 617 ? -2.492 -5.487 43.264 1.00 80.25 617 GLU A N 1
ATOM 4831 C CA . GLU A 1 617 ? -1.774 -5.808 42.028 1.00 80.25 617 GLU A CA 1
ATOM 4832 C C . GLU A 1 617 ? -2.126 -7.186 41.450 1.00 80.25 617 GLU A C 1
ATOM 4834 O O . GLU A 1 617 ? -1.894 -7.409 40.260 1.00 80.25 617 GLU A O 1
ATOM 4839 N N . ARG A 1 618 ? -2.760 -8.089 42.218 1.00 79.69 618 ARG A N 1
ATOM 4840 C CA . ARG A 1 618 ? -3.305 -9.354 41.681 1.00 79.69 618 ARG A CA 1
ATOM 4841 C C . ARG A 1 618 ? -4.411 -9.112 40.650 1.00 79.69 618 ARG A C 1
ATOM 4843 O O . ARG A 1 618 ? -4.728 -10.000 39.863 1.00 79.69 618 ARG A O 1
ATOM 4850 N N . ARG A 1 619 ? -4.987 -7.904 40.625 1.00 79.00 619 ARG A N 1
ATOM 4851 C CA . ARG A 1 619 ? -5.980 -7.450 39.638 1.00 79.00 6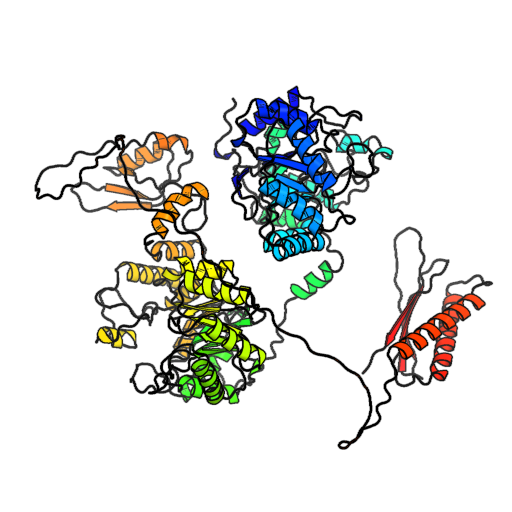19 ARG A CA 1
ATOM 4852 C C . ARG A 1 619 ? -5.347 -6.938 38.343 1.00 79.00 619 ARG A C 1
ATOM 4854 O O . ARG A 1 619 ? -6.082 -6.581 37.418 1.00 79.00 619 ARG A O 1
ATOM 4861 N N . THR A 1 620 ? -4.016 -6.870 38.261 1.00 72.81 620 THR A N 1
ATOM 4862 C CA . THR A 1 620 ? -3.309 -6.413 37.060 1.00 72.81 620 THR A CA 1
ATOM 4863 C C . THR A 1 620 ? -3.640 -7.327 35.884 1.00 72.81 620 THR A C 1
ATOM 4865 O O . THR A 1 620 ? -3.583 -8.550 35.974 1.00 72.81 620 THR A O 1
ATOM 4868 N N . LYS A 1 621 ? -4.010 -6.716 34.759 1.00 72.12 621 LYS A N 1
ATOM 4869 C CA . LYS A 1 621 ? -4.294 -7.390 33.485 1.00 72.12 621 LYS A CA 1
ATOM 4870 C C . LYS A 1 621 ? -3.496 -6.712 32.379 1.00 72.12 621 LYS A C 1
ATOM 4872 O O . LYS A 1 621 ? -2.962 -5.633 32.591 1.00 72.12 621 LYS A O 1
ATOM 4877 N N . GLN A 1 622 ? -3.498 -7.280 31.176 1.00 65.94 622 GLN A N 1
ATOM 4878 C CA . GLN A 1 622 ? -2.783 -6.752 30.000 1.00 65.94 622 GLN A CA 1
ATOM 4879 C C . GLN A 1 622 ? -3.015 -5.244 29.737 1.00 65.94 622 GLN A C 1
ATOM 4881 O O . GLN A 1 622 ? -2.130 -4.546 29.244 1.00 65.94 622 GLN A O 1
ATOM 4886 N N . SER A 1 623 ? -4.195 -4.704 30.068 1.00 67.06 623 SER A N 1
ATOM 4887 C CA . SER A 1 623 ? -4.537 -3.281 29.911 1.00 67.06 623 SER A CA 1
ATOM 4888 C C . SER A 1 623 ? -3.994 -2.347 30.997 1.00 67.06 623 SER A C 1
ATOM 4890 O O . SER A 1 623 ? -4.160 -1.139 30.859 1.00 67.06 623 SER A O 1
ATOM 4892 N N . HIS A 1 624 ? -3.386 -2.866 32.065 1.00 75.31 624 HIS A N 1
ATOM 4893 C CA . HIS A 1 624 ? -2.945 -2.097 33.229 1.00 75.31 624 HIS A CA 1
ATOM 4894 C C . HIS A 1 624 ? -1.471 -2.388 33.525 1.00 75.31 624 HIS A C 1
ATOM 4896 O O . HIS A 1 624 ? -1.086 -3.556 33.553 1.00 75.31 624 HIS A O 1
ATOM 4902 N N . PRO A 1 625 ? -0.630 -1.367 33.743 1.00 72.88 625 PRO A N 1
ATOM 4903 C CA . PRO A 1 625 ? 0.726 -1.616 34.204 1.00 72.88 625 PRO A CA 1
ATOM 4904 C C . PRO A 1 625 ? 0.714 -2.091 35.665 1.00 72.88 625 PRO A C 1
ATOM 4906 O O . PRO A 1 625 ? -0.182 -1.738 36.435 1.00 72.88 625 PRO A O 1
ATOM 4909 N N . LEU A 1 626 ? 1.742 -2.846 36.058 1.00 78.88 626 LEU A N 1
ATOM 4910 C CA . LEU A 1 626 ? 2.065 -3.039 37.472 1.00 78.88 626 LEU A CA 1
ATOM 4911 C C . LEU A 1 626 ? 2.462 -1.677 38.042 1.00 78.88 626 LEU A C 1
ATOM 4913 O O . LEU A 1 626 ? 3.499 -1.144 37.653 1.00 78.88 626 LEU A O 1
ATOM 4917 N N . TRP A 1 627 ? 1.637 -1.102 38.923 1.00 81.06 627 TRP A N 1
ATOM 4918 C CA . TRP A 1 627 ? 1.816 0.286 39.361 1.00 81.06 627 TRP A CA 1
ATOM 4919 C C . TRP A 1 627 ? 3.207 0.536 39.964 1.00 81.06 627 TRP A C 1
ATOM 4921 O O . TRP A 1 627 ? 3.863 1.507 39.598 1.00 81.06 627 TRP A O 1
ATOM 4931 N N . ARG A 1 628 ? 3.705 -0.381 40.807 1.00 78.88 628 ARG A N 1
ATOM 4932 C CA . ARG A 1 628 ? 5.056 -0.293 41.395 1.00 78.88 628 ARG A CA 1
ATOM 4933 C C . ARG A 1 628 ? 6.213 -0.340 40.389 1.00 78.88 628 ARG A C 1
ATOM 4935 O O . ARG A 1 628 ? 7.349 -0.100 40.775 1.00 78.88 628 ARG A O 1
ATOM 4942 N N . ALA A 1 629 ? 5.942 -0.706 39.139 1.00 81.31 629 ALA A N 1
ATOM 4943 C CA . ALA A 1 629 ? 6.933 -0.913 38.089 1.00 81.31 629 ALA A CA 1
ATOM 4944 C C . ALA A 1 629 ? 6.603 -0.122 36.810 1.00 81.31 629 ALA A C 1
ATOM 4946 O O . ALA A 1 629 ? 7.049 -0.494 35.725 1.00 81.31 629 ALA A O 1
ATOM 4947 N N . VAL A 1 630 ? 5.807 0.952 36.911 1.00 84.69 630 VAL A N 1
ATOM 4948 C CA . VAL A 1 630 ? 5.576 1.869 35.784 1.00 84.69 630 VAL A CA 1
ATOM 4949 C C . VAL A 1 630 ? 6.893 2.592 35.467 1.00 84.69 630 VAL A C 1
ATOM 4951 O O . VAL A 1 630 ? 7.405 3.294 36.336 1.00 84.69 630 VAL A O 1
ATOM 4954 N N . PRO A 1 631 ? 7.456 2.456 34.253 1.00 87.56 631 PRO A N 1
ATOM 4955 C CA . PRO A 1 631 ? 8.714 3.118 33.909 1.00 87.56 631 PRO A CA 1
ATOM 4956 C C . PRO A 1 631 ? 8.570 4.645 33.858 1.00 87.56 631 PRO A C 1
ATOM 4958 O O . PRO A 1 631 ? 7.565 5.142 33.354 1.00 87.56 631 PRO A O 1
ATOM 4961 N N . GLU A 1 632 ? 9.610 5.392 34.252 1.00 90.12 632 GLU A N 1
ATOM 4962 C CA . GLU A 1 632 ? 9.632 6.872 34.197 1.00 90.12 632 GLU A CA 1
ATOM 4963 C C . GLU A 1 632 ? 9.266 7.435 32.813 1.00 90.12 632 GLU A C 1
ATOM 4965 O O . GLU A 1 632 ? 8.531 8.414 32.698 1.00 90.12 632 GLU A O 1
ATOM 4970 N N . LYS A 1 633 ? 9.677 6.733 31.750 1.00 90.31 633 LYS A N 1
ATOM 4971 C CA . LYS A 1 633 ? 9.349 7.047 30.352 1.00 90.31 633 LYS A CA 1
ATOM 4972 C C . LYS A 1 633 ? 7.842 7.192 30.095 1.00 90.31 633 LYS A C 1
ATOM 4974 O O . LYS A 1 633 ? 7.443 7.972 29.239 1.00 90.31 633 LYS A O 1
ATOM 4979 N N . VAL A 1 634 ? 6.991 6.459 30.818 1.00 91.75 634 VAL A N 1
ATOM 4980 C CA . VAL A 1 634 ? 5.527 6.580 30.699 1.00 91.75 634 VAL A CA 1
ATOM 4981 C C . VAL A 1 634 ? 5.052 7.955 31.156 1.00 91.75 634 VAL A C 1
ATOM 4983 O O . VAL A 1 634 ? 4.191 8.547 30.509 1.00 91.75 634 VAL A O 1
ATOM 4986 N N . PHE A 1 635 ? 5.611 8.476 32.247 1.00 93.38 635 PHE A N 1
ATOM 4987 C CA . PHE A 1 635 ? 5.269 9.807 32.735 1.00 93.38 635 PHE A CA 1
ATOM 4988 C C . PHE A 1 635 ? 5.807 10.890 31.799 1.00 93.38 635 PHE A C 1
ATOM 4990 O O . PHE A 1 635 ? 5.093 11.846 31.526 1.00 93.38 635 PHE A O 1
ATOM 4997 N N . ASP A 1 636 ? 6.984 10.693 31.198 1.00 94.81 636 ASP A N 1
ATOM 4998 C CA . ASP A 1 636 ? 7.494 11.614 30.172 1.00 94.81 636 ASP A CA 1
ATOM 4999 C C . ASP A 1 636 ? 6.547 11.689 28.958 1.00 94.81 636 ASP A C 1
ATOM 5001 O O . ASP A 1 636 ? 6.317 12.766 28.403 1.00 94.81 636 ASP A O 1
ATOM 5005 N N . ILE A 1 637 ? 5.961 10.552 28.555 1.00 95.75 637 ILE A N 1
ATOM 5006 C CA . ILE A 1 637 ? 4.940 10.491 27.496 1.00 95.75 637 ILE A CA 1
ATOM 5007 C C . ILE A 1 637 ? 3.683 11.268 27.905 1.00 95.75 637 ILE A C 1
ATOM 5009 O O . ILE A 1 637 ? 3.141 12.011 27.086 1.00 95.75 637 ILE A O 1
ATOM 5013 N N . ILE A 1 638 ? 3.230 11.122 29.155 1.00 95.75 638 ILE A N 1
ATOM 5014 C CA . ILE A 1 638 ? 2.084 11.867 29.699 1.00 95.75 638 ILE A CA 1
ATOM 5015 C C . ILE A 1 638 ? 2.371 13.374 29.673 1.00 95.75 638 ILE A C 1
ATOM 5017 O O . ILE A 1 638 ? 1.566 14.123 29.122 1.00 95.75 638 ILE A O 1
ATOM 5021 N N . ASP A 1 639 ? 3.527 13.810 30.177 1.00 95.81 639 ASP A N 1
ATOM 5022 C CA . ASP A 1 639 ? 3.928 15.222 30.222 1.00 95.81 639 ASP A CA 1
ATOM 5023 C C . ASP A 1 639 ? 4.014 15.821 28.807 1.00 95.81 639 ASP A C 1
ATOM 5025 O O . ASP A 1 639 ? 3.538 16.930 28.543 1.00 95.81 639 ASP A O 1
ATOM 5029 N N . LYS A 1 640 ? 4.568 15.064 27.849 1.00 97.38 640 LYS A N 1
ATOM 5030 C CA . LYS A 1 640 ? 4.636 15.478 26.442 1.00 97.38 640 LYS A CA 1
ATOM 5031 C C . LYS A 1 640 ? 3.247 15.598 25.814 1.00 97.38 640 LYS A C 1
ATOM 5033 O O . LYS A 1 640 ? 2.976 16.591 25.137 1.00 97.38 640 LYS A O 1
ATOM 5038 N N . ALA A 1 641 ? 2.373 14.617 26.032 1.00 97.62 641 ALA A N 1
ATOM 5039 C CA . ALA A 1 641 ? 1.003 14.655 25.530 1.00 97.62 641 ALA A CA 1
ATOM 5040 C C . ALA A 1 641 ? 0.188 15.791 26.171 1.00 97.62 641 ALA A C 1
ATOM 5042 O O . ALA A 1 641 ? -0.632 16.405 25.492 1.00 97.62 641 ALA A O 1
ATOM 5043 N N . GLU A 1 642 ? 0.437 16.119 27.442 1.00 97.25 642 GLU A N 1
ATOM 5044 C CA . GLU A 1 642 ? -0.172 17.269 28.114 1.00 97.25 642 GLU A CA 1
ATOM 5045 C C . GLU A 1 642 ? 0.283 18.597 27.497 1.00 97.25 642 GLU A C 1
ATOM 5047 O O . GLU A 1 642 ? -0.549 19.457 27.214 1.00 97.25 642 GLU A O 1
ATOM 5052 N N . ALA A 1 643 ? 1.585 18.761 27.247 1.00 97.81 643 ALA A N 1
ATOM 5053 C CA . ALA A 1 643 ? 2.130 19.968 26.628 1.00 97.81 643 ALA A CA 1
ATOM 5054 C C . ALA A 1 643 ? 1.546 20.207 25.226 1.00 97.81 643 ALA A C 1
ATOM 5056 O O . ALA A 1 643 ? 1.092 21.311 24.933 1.00 97.81 643 ALA A O 1
ATOM 5057 N N . ILE A 1 644 ? 1.487 19.160 24.395 1.00 98.12 644 ILE A N 1
ATOM 5058 C CA . ILE A 1 644 ? 0.835 19.210 23.076 1.00 98.12 644 ILE A CA 1
ATOM 5059 C C . ILE A 1 644 ? -0.658 19.522 23.235 1.00 98.12 644 ILE A C 1
ATOM 5061 O O . ILE A 1 644 ? -1.202 20.374 22.535 1.00 98.12 644 ILE A O 1
ATOM 5065 N N . GLY A 1 645 ? -1.325 18.877 24.195 1.00 97.25 645 GLY A N 1
ATOM 5066 C CA . GLY A 1 645 ? -2.724 19.141 24.512 1.00 97.25 645 GLY A CA 1
ATOM 5067 C C . GLY A 1 645 ? -2.984 20.616 24.822 1.00 97.25 645 GLY A C 1
ATOM 5068 O O . GLY A 1 645 ? -3.880 21.213 24.231 1.00 97.25 645 GLY A O 1
ATOM 5069 N N . LYS A 1 646 ? -2.150 21.243 25.660 1.00 97.44 646 LYS A N 1
ATOM 5070 C CA . LYS A 1 646 ? -2.235 22.678 25.986 1.00 97.44 646 LYS A CA 1
ATOM 5071 C C . LYS A 1 646 ? -2.123 23.564 24.741 1.00 97.44 646 LYS A C 1
ATOM 5073 O O . LYS A 1 646 ? -2.893 24.512 24.625 1.00 97.44 646 LYS A O 1
ATOM 5078 N N . THR A 1 647 ? -1.242 23.235 23.794 1.00 96.81 647 THR A N 1
ATOM 5079 C CA . THR A 1 647 ? -1.097 23.974 22.524 1.00 96.81 647 THR A CA 1
ATOM 5080 C C . THR A 1 647 ? -2.359 23.923 21.661 1.00 96.81 647 THR A C 1
ATOM 5082 O O . THR A 1 647 ? -2.728 24.931 21.063 1.00 96.81 647 THR A O 1
ATOM 5085 N N . HIS A 1 648 ? -3.046 22.779 21.617 1.00 95.94 648 HIS A N 1
ATOM 5086 C CA . HIS A 1 648 ? -4.242 22.586 20.781 1.00 95.94 648 HIS A CA 1
ATOM 5087 C C . HIS A 1 648 ? -5.571 22.826 21.514 1.00 95.94 648 HIS A C 1
ATOM 5089 O O . HIS A 1 648 ? -6.635 22.685 20.910 1.00 95.94 648 HIS A O 1
ATOM 5095 N N . GLY A 1 649 ? -5.540 23.130 22.816 1.00 96.25 649 GLY A N 1
ATOM 5096 C CA . GLY A 1 649 ? -6.742 23.166 23.658 1.00 96.25 649 GLY A CA 1
ATOM 5097 C C . GLY A 1 649 ? -7.406 21.789 23.809 1.00 96.25 649 GLY A C 1
ATOM 5098 O O . GLY A 1 649 ? -8.631 21.682 23.826 1.00 96.25 649 GLY A O 1
ATOM 5099 N N . ARG A 1 650 ? -6.605 20.719 23.863 1.00 96.94 650 ARG A N 1
ATOM 5100 C CA . ARG A 1 650 ? -7.035 19.313 23.897 1.00 96.94 650 ARG A CA 1
ATOM 5101 C C . ARG A 1 650 ? -6.515 18.593 25.132 1.00 96.94 650 ARG A C 1
ATOM 5103 O O . ARG A 1 650 ? -5.520 18.984 25.736 1.00 96.94 650 ARG A O 1
ATOM 5110 N N . THR A 1 651 ? -7.180 17.506 25.509 1.00 97.25 651 THR A N 1
ATOM 5111 C CA . THR A 1 651 ? -6.767 16.693 26.662 1.00 97.25 651 THR A CA 1
ATOM 5112 C C . THR A 1 651 ? -5.778 15.598 26.270 1.00 97.25 651 THR A C 1
ATOM 5114 O O . THR A 1 651 ? -5.677 15.224 25.102 1.00 97.25 651 THR A O 1
ATOM 5117 N N . ILE A 1 652 ? -5.079 15.023 27.255 1.00 97.25 652 ILE A N 1
ATOM 5118 C CA . ILE A 1 652 ? -4.144 13.901 27.036 1.00 97.25 652 ILE A CA 1
ATOM 5119 C C . ILE A 1 652 ? -4.836 12.728 26.329 1.00 97.25 652 ILE A C 1
ATOM 5121 O O . ILE A 1 652 ? -4.263 12.119 25.422 1.00 97.25 652 ILE A O 1
ATOM 5125 N N . ALA A 1 653 ? -6.090 12.445 26.697 1.00 97.06 653 ALA A N 1
ATOM 5126 C CA . ALA A 1 653 ? -6.890 11.404 26.061 1.00 97.06 653 ALA A CA 1
ATOM 5127 C C . ALA A 1 653 ? -7.128 11.701 24.573 1.00 97.06 653 ALA A C 1
ATOM 5129 O O . ALA A 1 653 ? -6.916 10.829 23.731 1.00 97.06 653 ALA A O 1
ATOM 5130 N N . GLN A 1 654 ? -7.493 12.944 24.241 1.00 97.88 654 GLN A N 1
ATOM 5131 C CA . GLN A 1 654 ? -7.720 13.372 22.860 1.00 97.88 654 GLN A CA 1
ATOM 5132 C C . GLN A 1 654 ? -6.437 13.320 22.030 1.00 97.88 654 GLN A C 1
ATOM 5134 O O . GLN A 1 654 ? -6.468 12.807 20.917 1.00 97.88 654 GLN A O 1
ATOM 5139 N N . VAL A 1 655 ? -5.302 13.772 22.576 1.00 98.44 655 VAL A N 1
ATOM 5140 C CA . VAL A 1 655 ? -3.985 13.666 21.921 1.00 98.44 655 VAL A CA 1
ATOM 5141 C C . VAL A 1 655 ? -3.617 12.204 21.662 1.00 98.44 655 VAL A C 1
ATOM 5143 O O . VAL A 1 655 ? -3.203 11.861 20.558 1.00 98.44 655 VAL A O 1
ATOM 5146 N N . SER A 1 656 ? -3.830 11.322 22.640 1.00 98.25 656 SER A N 1
ATOM 5147 C CA . SER A 1 656 ? -3.493 9.896 22.526 1.00 98.25 656 SER A CA 1
ATOM 5148 C C . SER A 1 656 ? -4.352 9.166 21.487 1.00 98.25 656 SER A C 1
ATOM 5150 O O . SER A 1 656 ? -3.832 8.389 20.686 1.00 98.25 656 SER A O 1
ATOM 5152 N N . ILE A 1 657 ? -5.665 9.426 21.466 1.00 98.44 657 ILE A N 1
ATOM 5153 C CA . ILE A 1 657 ? -6.581 8.863 20.462 1.00 98.44 657 ILE A CA 1
ATOM 5154 C C . ILE A 1 657 ? -6.269 9.449 19.079 1.00 98.44 657 ILE A C 1
ATOM 5156 O O . ILE A 1 657 ? -6.217 8.712 18.096 1.00 98.44 657 ILE A O 1
ATOM 5160 N N . ARG A 1 658 ? -5.998 10.757 18.992 1.00 98.00 658 ARG A N 1
ATOM 5161 C CA . ARG A 1 658 ? -5.636 11.420 17.735 1.00 98.00 658 ARG A CA 1
ATOM 5162 C C . ARG A 1 658 ? -4.336 10.874 17.147 1.00 98.00 658 ARG A C 1
ATOM 5164 O O . ARG A 1 658 ? -4.278 10.653 15.940 1.00 98.00 658 ARG A O 1
ATOM 5171 N N . TRP A 1 659 ? -3.336 10.604 17.987 1.00 98.44 659 TRP A N 1
ATOM 5172 C CA . TRP A 1 659 ? -2.093 9.952 17.573 1.00 98.44 659 TRP A CA 1
ATOM 5173 C C . TRP A 1 659 ? -2.372 8.597 16.917 1.00 98.44 659 TRP A C 1
ATOM 5175 O O . TRP A 1 659 ? -1.885 8.356 15.816 1.00 98.44 659 TRP A O 1
ATOM 5185 N N . LEU A 1 660 ? -3.228 7.758 17.522 1.00 98.25 660 LEU A N 1
ATOM 5186 C CA . LEU A 1 660 ? -3.631 6.466 16.949 1.00 98.25 660 LEU A CA 1
ATOM 5187 C C . LEU A 1 660 ? -4.342 6.614 15.600 1.00 98.25 660 LEU A C 1
ATOM 5189 O O . LEU A 1 660 ? -4.026 5.870 14.673 1.00 98.25 660 LEU A O 1
ATOM 5193 N N . LEU A 1 661 ? -5.266 7.573 15.480 1.00 97.56 661 LEU A N 1
ATOM 5194 C CA . LEU A 1 661 ? -5.998 7.862 14.239 1.00 97.56 661 LEU A CA 1
ATOM 5195 C C . LEU A 1 661 ? -5.107 8.382 13.103 1.00 97.56 661 LEU A C 1
ATOM 5197 O O . LEU A 1 661 ? -5.521 8.355 11.948 1.00 97.56 661 LEU A O 1
ATOM 5201 N N . GLN A 1 662 ? -3.911 8.884 13.418 1.00 96.75 662 GLN A N 1
ATOM 5202 C CA . GLN A 1 662 ? -2.920 9.339 12.439 1.00 96.75 662 GLN A CA 1
ATOM 5203 C C . GLN A 1 662 ? -1.855 8.279 12.120 1.00 96.75 662 GLN A C 1
ATOM 5205 O O . GLN A 1 662 ? -0.927 8.563 11.364 1.00 96.75 662 GLN A O 1
ATOM 5210 N N . ARG A 1 663 ? -1.970 7.062 12.669 1.00 95.00 663 ARG A N 1
ATOM 5211 C CA . ARG A 1 663 ? -1.118 5.931 12.280 1.00 95.00 663 ARG A CA 1
ATOM 5212 C C . ARG A 1 663 ? -1.630 5.331 10.978 1.00 95.00 663 ARG A C 1
ATOM 5214 O O . ARG A 1 663 ? -2.827 5.129 10.811 1.00 95.00 663 ARG A O 1
ATOM 5221 N N . ASP A 1 664 ? -0.706 4.987 10.093 1.00 89.81 664 ASP A N 1
ATOM 5222 C CA . ASP A 1 664 ? -0.994 4.474 8.750 1.00 89.81 664 ASP A CA 1
ATOM 5223 C C . ASP A 1 664 ? -1.740 3.130 8.730 1.00 89.81 664 ASP A C 1
ATOM 5225 O O . ASP A 1 664 ? -2.433 2.823 7.766 1.00 89.81 664 ASP A O 1
ATOM 5229 N N . VAL A 1 665 ? -1.615 2.336 9.793 1.00 88.12 665 VAL A N 1
ATOM 5230 C CA . VAL A 1 665 ? -2.259 1.021 9.913 1.00 88.12 665 VAL A CA 1
ATOM 5231 C C . VAL A 1 665 ? -3.633 1.067 10.602 1.00 88.12 665 VAL A C 1
ATOM 5233 O O . VAL A 1 665 ? -4.411 0.118 10.500 1.00 88.12 665 VAL A O 1
ATOM 5236 N N . THR A 1 666 ? -3.950 2.147 11.325 1.00 96.75 666 THR A N 1
ATOM 5237 C CA . THR A 1 666 ? -5.165 2.229 12.148 1.00 96.75 666 THR A CA 1
ATOM 5238 C C . THR A 1 666 ? -6.384 2.546 11.291 1.00 96.75 666 THR A C 1
ATOM 5240 O O . THR A 1 666 ? -6.453 3.590 10.650 1.00 96.75 666 THR A O 1
ATOM 5243 N N . THR A 1 667 ? -7.400 1.686 11.356 1.00 96.31 667 THR A N 1
ATOM 5244 C CA . THR A 1 667 ? -8.703 1.943 10.732 1.00 96.31 667 THR A CA 1
ATOM 5245 C C . THR A 1 667 ? -9.638 2.690 11.679 1.00 96.31 667 THR A C 1
ATOM 5247 O O . THR A 1 667 ? -10.202 3.720 11.321 1.00 96.31 667 THR A O 1
ATOM 5250 N N . SER A 1 668 ? -9.834 2.160 12.886 1.00 98.25 668 SER A N 1
ATOM 5251 C CA . SER A 1 668 ? -10.763 2.718 13.869 1.00 98.25 668 SER A CA 1
ATOM 5252 C C . SER A 1 668 ? -10.271 2.435 15.279 1.00 98.25 668 SER A C 1
ATOM 5254 O O . SER A 1 668 ? -9.725 1.364 15.526 1.00 98.25 668 SER A O 1
ATOM 5256 N N . VAL A 1 669 ? -10.433 3.381 16.203 1.00 98.56 669 VAL A N 1
ATOM 5257 C CA . VAL A 1 669 ? -9.954 3.252 17.589 1.00 98.56 669 VAL A CA 1
ATOM 5258 C C . VAL A 1 669 ? -11.103 2.860 18.511 1.00 98.56 669 VAL A C 1
ATOM 5260 O O . VAL A 1 669 ? -12.104 3.570 18.577 1.00 98.56 669 VAL A O 1
ATOM 5263 N N . ILE A 1 670 ? -10.944 1.764 19.261 1.00 98.56 670 ILE A N 1
ATOM 5264 C CA . ILE A 1 670 ? -11.962 1.280 20.201 1.00 98.56 670 ILE A CA 1
ATOM 5265 C C . ILE A 1 670 ? -11.853 2.055 21.514 1.00 98.56 670 ILE A C 1
ATOM 5267 O O . ILE A 1 670 ? -10.925 1.848 22.303 1.00 98.56 670 ILE A O 1
ATOM 5271 N N . ILE A 1 671 ? -12.817 2.935 21.772 1.00 97.50 671 ILE A N 1
ATOM 5272 C CA . ILE A 1 671 ? -12.924 3.695 23.021 1.00 97.50 671 ILE A CA 1
ATOM 5273 C C . ILE A 1 671 ? -13.969 3.073 23.947 1.00 97.50 671 ILE A C 1
ATOM 5275 O O . ILE A 1 671 ? -14.890 2.400 23.506 1.00 97.50 671 ILE A O 1
ATOM 5279 N N . GLY A 1 672 ? -13.841 3.327 25.244 1.00 93.75 672 GLY A N 1
ATOM 5280 C CA . GLY A 1 672 ? -14.897 3.053 26.216 1.00 93.75 672 GLY A CA 1
ATOM 5281 C C . GLY A 1 672 ? -15.238 4.327 26.976 1.00 93.75 672 GLY A C 1
ATOM 5282 O O . GLY A 1 672 ? -14.382 5.204 27.137 1.00 93.75 672 GLY A O 1
ATOM 5283 N N . ALA A 1 673 ? -16.468 4.416 27.463 1.00 93.56 673 ALA A N 1
ATOM 5284 C CA . ALA A 1 673 ? -16.932 5.510 28.301 1.00 93.56 673 ALA A CA 1
ATOM 5285 C C . ALA A 1 673 ? -17.863 4.970 29.388 1.00 93.56 673 ALA A C 1
ATOM 5287 O O . ALA A 1 673 ? -18.605 4.018 29.158 1.00 93.56 673 ALA A O 1
ATOM 5288 N N . THR A 1 674 ? -17.811 5.584 30.567 1.00 92.69 674 THR A N 1
ATOM 5289 C CA . THR A 1 674 ? -18.720 5.283 31.684 1.00 92.69 674 THR A CA 1
ATOM 5290 C C . THR A 1 674 ? -19.594 6.480 32.057 1.00 92.69 674 THR A C 1
ATOM 5292 O O . THR A 1 674 ? -20.196 6.501 33.124 1.00 92.69 674 THR A O 1
ATOM 5295 N N . SER A 1 675 ? -19.614 7.515 31.215 1.00 93.94 675 SER A N 1
ATOM 5296 C CA . SER A 1 675 ? -20.494 8.679 31.315 1.00 93.94 675 SER A CA 1
ATOM 5297 C C . SER A 1 675 ? -20.575 9.395 29.964 1.00 93.94 675 SER A C 1
ATOM 5299 O O . SER A 1 675 ? -19.661 9.281 29.142 1.00 93.94 675 SER A O 1
ATOM 5301 N N . LEU A 1 676 ? -21.634 10.181 29.755 1.00 96.00 676 LEU A N 1
ATOM 5302 C CA . LEU A 1 676 ? -21.804 10.996 28.545 1.00 96.00 676 LEU A CA 1
ATOM 5303 C C . LEU A 1 676 ? -20.677 12.024 28.375 1.00 96.00 676 LEU A C 1
ATOM 5305 O O . LEU A 1 676 ? -20.128 12.163 27.290 1.00 96.00 676 LEU A O 1
ATOM 5309 N N . ALA A 1 677 ? -20.256 12.679 29.461 1.00 94.50 677 ALA A N 1
ATOM 5310 C CA . ALA A 1 677 ? -19.159 13.647 29.417 1.00 94.50 677 ALA A CA 1
ATOM 5311 C C . ALA A 1 677 ? -17.827 13.006 28.986 1.00 94.50 677 ALA A C 1
ATOM 5313 O O . ALA A 1 677 ? -17.062 13.600 28.228 1.00 94.50 677 ALA A O 1
ATOM 5314 N N . GLN A 1 678 ? -17.551 11.779 29.444 1.00 94.31 678 GLN A N 1
ATOM 5315 C CA . GLN A 1 678 ? -16.355 11.050 29.024 1.00 94.31 678 GLN A CA 1
ATOM 5316 C C . GLN A 1 678 ? -16.443 10.618 27.556 1.00 94.31 678 GLN A C 1
ATOM 5318 O O . GLN A 1 678 ? -15.433 10.666 26.852 1.00 94.31 678 GLN A O 1
ATOM 5323 N N . LEU A 1 679 ? -17.629 10.206 27.094 1.00 96.38 679 LEU A N 1
ATOM 5324 C CA . LEU A 1 679 ? -17.862 9.898 25.686 1.00 96.38 679 LEU A CA 1
ATOM 5325 C C . LEU A 1 679 ? -17.594 11.133 24.819 1.00 96.38 679 LEU A C 1
ATOM 5327 O O . LEU A 1 679 ? -16.738 11.065 23.944 1.00 96.38 679 LEU A O 1
ATOM 5331 N N . ASP A 1 680 ? -18.241 12.263 25.108 1.00 95.38 680 ASP A N 1
ATOM 5332 C CA . ASP A 1 680 ? -18.086 13.510 24.348 1.00 95.38 680 ASP A CA 1
ATOM 5333 C C . ASP A 1 680 ? -16.619 13.965 24.296 1.00 95.38 680 ASP A C 1
ATOM 5335 O O . ASP A 1 680 ? -16.107 14.345 23.240 1.00 95.38 680 ASP A O 1
ATOM 5339 N N . GLN A 1 681 ? -15.893 13.847 25.413 1.00 94.06 681 GLN A N 1
ATOM 5340 C CA . GLN A 1 681 ? -14.466 14.155 25.456 1.00 94.06 681 GLN A CA 1
ATOM 5341 C C . GLN A 1 681 ? -13.641 13.248 24.529 1.00 94.06 681 GLN A C 1
ATOM 5343 O O . GLN A 1 681 ? -12.768 13.747 23.814 1.00 94.06 681 GLN A O 1
ATOM 5348 N N . ASN A 1 682 ? -13.903 11.938 24.538 1.00 95.81 682 ASN A N 1
ATOM 5349 C CA . ASN A 1 682 ? -13.197 10.966 23.701 1.00 95.81 682 ASN A CA 1
ATOM 5350 C C . ASN A 1 682 ? -13.567 11.089 22.211 1.00 95.81 682 ASN A C 1
ATOM 5352 O O . ASN A 1 682 ? -12.722 10.811 21.362 1.00 95.81 682 ASN A O 1
ATOM 5356 N N . MET A 1 683 ? -14.797 11.509 21.890 1.00 95.44 683 MET A N 1
ATOM 5357 C CA . MET A 1 683 ? -15.285 11.683 20.514 1.00 95.44 683 MET A CA 1
ATOM 5358 C C . MET A 1 683 ? -14.752 12.960 19.845 1.00 95.44 683 MET A C 1
ATOM 5360 O O . MET A 1 683 ? -14.590 12.993 18.625 1.00 95.44 683 MET A O 1
ATOM 5364 N N . ALA A 1 684 ? -14.396 13.987 20.624 1.00 94.50 684 ALA A N 1
ATOM 5365 C CA . ALA A 1 684 ? -13.862 15.267 20.143 1.00 94.50 684 ALA A CA 1
ATOM 5366 C C . ALA A 1 684 ? -12.387 15.200 19.658 1.00 94.50 684 ALA A C 1
ATOM 5368 O O . ALA A 1 684 ? -11.519 15.972 20.078 1.00 94.50 684 ALA A O 1
ATOM 5369 N N . VAL A 1 685 ? -12.097 14.262 18.751 1.00 95.31 685 VAL A N 1
ATOM 5370 C CA . VAL A 1 685 ? -10.770 13.974 18.160 1.00 95.31 685 VAL A CA 1
ATOM 5371 C C . VAL A 1 685 ? -10.718 14.190 16.640 1.00 95.31 685 VAL A C 1
ATOM 5373 O O . VAL A 1 685 ? -9.678 13.998 16.000 1.00 95.31 685 VAL A O 1
ATOM 5376 N N . ASN A 1 686 ? -11.842 14.610 16.056 1.00 93.56 686 ASN A N 1
ATOM 5377 C CA . ASN A 1 686 ? -11.957 15.065 14.672 1.00 93.56 686 ASN A CA 1
ATOM 5378 C C . ASN A 1 686 ? -11.921 16.604 14.604 1.00 93.56 686 ASN A C 1
ATOM 5380 O O . ASN A 1 686 ? -11.971 17.281 15.627 1.00 93.56 686 ASN A O 1
ATOM 5384 N N . GLY A 1 687 ? -11.760 17.157 13.400 1.00 90.06 687 GLY A N 1
ATOM 5385 C CA . GLY A 1 687 ? -11.664 18.609 13.183 1.00 90.06 687 GLY A CA 1
ATOM 5386 C C . GLY A 1 687 ? -10.295 19.243 13.485 1.00 90.06 687 GLY A C 1
ATOM 5387 O O . GLY A 1 687 ? -10.121 20.435 13.264 1.00 90.06 687 GLY A O 1
ATOM 5388 N N . TRP A 1 688 ? -9.306 18.472 13.946 1.00 94.56 688 TRP A N 1
ATOM 5389 C CA . TRP A 1 688 ? -7.928 18.934 14.176 1.00 94.56 688 TRP A CA 1
ATOM 5390 C C . TRP A 1 688 ? -6.914 17.806 13.921 1.00 94.56 688 TRP A C 1
ATOM 5392 O O . TRP A 1 688 ? -7.312 16.659 13.706 1.00 94.56 688 TRP A O 1
ATOM 5402 N N . SER A 1 689 ? -5.612 18.112 13.915 1.00 96.00 689 SER A N 1
ATOM 5403 C CA . SER A 1 689 ? -4.535 17.133 13.705 1.00 96.00 689 SER A CA 1
ATOM 5404 C C . SER A 1 689 ? -3.258 17.490 14.455 1.00 96.00 689 SER A C 1
ATOM 5406 O O . SER A 1 689 ? -2.911 18.663 14.547 1.00 96.00 689 SER A O 1
ATOM 5408 N N . LEU A 1 690 ? -2.522 16.467 14.888 1.00 96.75 690 LEU A N 1
ATOM 5409 C CA . LEU A 1 690 ? -1.130 16.592 15.306 1.00 96.75 690 LEU A CA 1
ATOM 5410 C C . LEU A 1 690 ? -0.262 16.876 14.078 1.00 96.75 690 LEU A C 1
ATOM 5412 O O . LEU A 1 690 ? -0.416 16.217 13.043 1.00 96.75 690 LEU A O 1
ATOM 5416 N N . SER A 1 691 ? 0.640 17.844 14.198 1.00 95.50 691 SER A N 1
ATOM 5417 C CA . SER A 1 691 ? 1.652 18.140 13.182 1.00 95.50 691 SER A CA 1
ATOM 5418 C C . SER A 1 691 ? 2.661 16.995 13.046 1.00 95.50 691 SER A C 1
ATOM 5420 O O . SER A 1 691 ? 2.815 16.165 13.946 1.00 95.50 691 SER A O 1
ATOM 5422 N N . SER A 1 692 ? 3.391 16.962 11.928 1.00 89.19 692 SER A N 1
ATOM 5423 C CA . SER A 1 692 ? 4.444 15.964 11.698 1.00 89.19 692 SER A CA 1
ATOM 5424 C C . SER A 1 692 ? 5.515 15.978 12.795 1.00 89.19 692 SER A C 1
ATOM 5426 O O . SER A 1 692 ? 5.975 14.917 13.210 1.00 89.19 692 SER A O 1
ATOM 5428 N N . ASP A 1 693 ? 5.865 17.159 13.313 1.00 92.06 693 ASP A N 1
ATOM 5429 C CA . ASP A 1 693 ? 6.849 17.304 14.391 1.00 92.06 693 ASP A CA 1
ATOM 5430 C C . ASP A 1 693 ? 6.317 16.778 15.731 1.00 92.06 693 ASP A C 1
ATOM 5432 O O . ASP A 1 693 ? 7.045 16.122 16.474 1.00 92.06 693 ASP A O 1
ATOM 5436 N N . GLU A 1 694 ? 5.043 17.019 16.048 1.00 97.19 694 GLU A N 1
ATOM 5437 C CA . GLU A 1 694 ? 4.408 16.491 17.264 1.00 97.19 694 GLU A CA 1
ATOM 5438 C C . GLU A 1 694 ? 4.277 14.967 17.217 1.00 97.19 694 GLU A C 1
ATOM 5440 O O . GLU A 1 694 ? 4.575 14.295 18.208 1.00 97.19 694 GLU A O 1
ATOM 5445 N N . MET A 1 695 ? 3.894 14.420 16.058 1.00 97.38 695 MET A N 1
ATOM 5446 C CA . MET A 1 695 ? 3.879 12.975 15.818 1.00 97.38 695 MET A CA 1
ATOM 5447 C C . MET A 1 695 ? 5.275 12.378 16.024 1.00 97.38 695 MET A C 1
ATOM 5449 O O . MET A 1 695 ? 5.412 11.418 16.778 1.00 97.38 695 MET A O 1
ATOM 5453 N N . ALA A 1 696 ? 6.316 12.982 15.440 1.00 92.38 696 ALA A N 1
ATOM 5454 C CA . ALA A 1 696 ? 7.696 12.516 15.581 1.00 92.38 696 ALA A CA 1
ATOM 5455 C C . ALA A 1 696 ? 8.202 12.580 17.034 1.00 92.38 696 ALA A C 1
ATOM 5457 O O . ALA A 1 696 ? 8.887 11.670 17.496 1.00 92.38 696 ALA A O 1
ATOM 5458 N N . GLN A 1 697 ? 7.846 13.626 17.787 1.00 94.62 697 GLN A N 1
ATOM 5459 C CA . GLN A 1 697 ? 8.212 13.740 19.203 1.00 94.62 697 GLN A CA 1
ATOM 5460 C C . GLN A 1 697 ? 7.560 12.653 20.062 1.00 94.62 697 GLN A C 1
ATOM 5462 O O . GLN A 1 697 ? 8.226 12.057 20.912 1.00 94.62 697 GLN A O 1
ATOM 5467 N N . LEU A 1 698 ? 6.263 12.404 19.856 1.00 97.00 698 LEU A N 1
ATOM 5468 C CA . LEU A 1 698 ? 5.550 11.328 20.538 1.00 97.00 698 LEU A CA 1
ATOM 5469 C C . LEU A 1 698 ? 6.121 9.966 20.142 1.00 97.00 698 LEU A C 1
ATOM 5471 O O . LEU A 1 698 ? 6.329 9.128 21.018 1.00 97.00 698 LEU A O 1
ATOM 5475 N N . ASP A 1 699 ? 6.434 9.758 18.863 1.00 94.69 699 ASP A N 1
ATOM 5476 C CA . ASP A 1 699 ? 7.017 8.520 18.352 1.00 94.69 699 ASP A CA 1
ATOM 5477 C C . ASP A 1 699 ? 8.400 8.253 18.953 1.00 94.69 699 ASP A C 1
ATOM 5479 O O . ASP A 1 699 ? 8.613 7.172 19.507 1.00 94.69 699 ASP A O 1
ATOM 5483 N N . GLU A 1 700 ? 9.323 9.220 18.917 1.00 92.69 700 GLU A N 1
ATOM 5484 C CA . GLU A 1 700 ? 10.676 9.082 19.479 1.00 92.69 700 GLU A CA 1
ATOM 5485 C C . GLU A 1 700 ? 10.608 8.730 20.972 1.00 92.69 700 GLU A C 1
ATOM 5487 O O . GLU A 1 700 ? 11.292 7.812 21.435 1.00 92.69 700 GLU A O 1
ATOM 5492 N N . LEU A 1 701 ? 9.722 9.400 21.714 1.00 94.81 701 LEU A N 1
ATOM 5493 C CA . LEU A 1 701 ? 9.566 9.195 23.150 1.00 94.81 701 LEU A CA 1
ATOM 5494 C C . LEU A 1 701 ? 8.862 7.882 23.504 1.00 94.81 701 LEU A C 1
ATOM 5496 O O . LEU A 1 701 ? 9.172 7.292 24.532 1.00 94.81 701 LEU A O 1
ATOM 5500 N N . SER A 1 702 ? 7.940 7.401 22.671 1.00 94.31 702 SER A N 1
ATOM 5501 C CA . SER A 1 702 ? 7.187 6.161 22.916 1.00 94.31 702 SER A CA 1
ATOM 5502 C C . SER A 1 702 ? 7.798 4.909 22.296 1.00 94.31 702 SER A C 1
ATOM 5504 O O . SER A 1 702 ? 7.315 3.806 22.547 1.00 94.31 702 SER A O 1
ATOM 5506 N N . THR A 1 703 ? 8.851 5.047 21.491 1.00 89.38 703 THR A N 1
ATOM 5507 C CA . THR A 1 703 ? 9.423 3.933 20.725 1.00 89.38 703 THR A CA 1
ATOM 5508 C C . THR A 1 703 ? 9.837 2.779 21.649 1.00 89.38 703 THR A C 1
ATOM 5510 O O . THR A 1 703 ? 10.627 3.019 22.568 1.00 89.38 703 THR A O 1
ATOM 5513 N N . PRO A 1 704 ? 9.351 1.541 21.435 1.00 85.81 704 PRO A N 1
ATOM 5514 C CA . PRO A 1 704 ? 9.743 0.393 22.249 1.00 85.81 704 PRO A CA 1
ATOM 5515 C C . PRO A 1 704 ? 11.202 0.006 21.979 1.00 85.81 704 PRO A C 1
ATOM 5517 O O . PRO A 1 704 ? 11.767 0.338 20.932 1.00 85.81 704 PRO A O 1
ATOM 5520 N N . ASP A 1 705 ? 11.826 -0.704 22.913 1.00 84.94 705 ASP A N 1
ATOM 5521 C CA . ASP A 1 705 ? 13.123 -1.331 22.653 1.00 84.94 705 ASP A CA 1
ATOM 5522 C C . ASP A 1 705 ? 12.937 -2.473 21.641 1.00 84.94 705 ASP A C 1
ATOM 5524 O O . ASP A 1 705 ? 11.904 -3.139 21.644 1.00 84.94 705 ASP A O 1
ATOM 5528 N N . LEU A 1 706 ? 13.899 -2.680 20.732 1.00 83.19 706 LEU A N 1
ATOM 5529 C CA . LEU A 1 706 ? 13.829 -3.805 19.791 1.00 83.19 706 LEU A CA 1
ATOM 5530 C C . LEU A 1 706 ? 14.379 -5.059 20.474 1.00 83.19 706 LEU A C 1
ATOM 5532 O O . LEU A 1 706 ? 15.575 -5.086 20.771 1.00 83.19 706 LEU A O 1
ATOM 5536 N N . PRO A 1 707 ? 13.571 -6.110 20.687 1.00 84.25 707 PRO A N 1
ATOM 5537 C CA . PRO A 1 707 ? 14.118 -7.379 21.128 1.00 84.25 707 PRO A CA 1
ATOM 5538 C C . PRO A 1 707 ? 14.872 -8.071 19.982 1.00 84.25 707 PRO A C 1
ATOM 5540 O O . PRO A 1 707 ? 14.734 -7.724 18.803 1.00 84.25 707 PRO A O 1
ATOM 5543 N N . TYR A 1 708 ? 15.664 -9.089 20.315 1.00 78.31 708 TYR A N 1
ATOM 5544 C CA . TYR A 1 708 ? 16.152 -10.041 19.317 1.00 78.31 708 TYR A CA 1
ATOM 5545 C C . TYR A 1 708 ? 14.958 -10.775 18.659 1.00 78.31 708 TYR A C 1
ATOM 5547 O O . TYR A 1 708 ? 14.017 -11.125 19.373 1.00 78.31 708 TYR A O 1
ATOM 5555 N N . PRO A 1 709 ? 14.981 -11.046 17.335 1.00 83.69 709 PRO A N 1
ATOM 5556 C CA . PRO A 1 709 ? 16.050 -10.731 16.381 1.00 83.69 709 PRO A CA 1
ATOM 5557 C C . PRO A 1 709 ? 15.920 -9.351 15.714 1.00 83.69 709 PRO A C 1
ATOM 5559 O O . PRO A 1 709 ? 16.800 -8.983 14.940 1.00 83.69 709 PRO A O 1
ATOM 5562 N N . TYR A 1 710 ? 14.869 -8.574 15.990 1.00 80.75 710 TYR A N 1
ATOM 5563 C CA . TYR A 1 710 ? 14.542 -7.340 15.260 1.00 80.75 710 TYR A CA 1
ATOM 5564 C C . TYR A 1 710 ? 15.657 -6.293 15.287 1.00 80.75 710 TYR A C 1
ATOM 5566 O O . TYR A 1 710 ? 15.936 -5.677 14.263 1.00 80.75 710 TYR A O 1
ATOM 5574 N N . GLU A 1 711 ? 16.332 -6.111 16.425 1.00 82.56 711 GLU A N 1
ATOM 5575 C CA . GLU A 1 711 ? 17.473 -5.189 16.529 1.00 82.56 711 GLU A CA 1
ATOM 5576 C C . GLU A 1 711 ? 18.625 -5.606 15.602 1.00 82.56 711 GLU A C 1
ATOM 5578 O O . GLU A 1 711 ? 19.147 -4.797 14.833 1.00 82.56 711 GLU A O 1
ATOM 5583 N N . MET A 1 712 ? 18.982 -6.894 15.629 1.00 80.62 712 MET A N 1
ATOM 5584 C CA . MET A 1 712 ? 20.047 -7.458 14.803 1.00 80.62 712 MET A CA 1
ATOM 5585 C C . MET A 1 712 ? 19.690 -7.396 13.314 1.00 80.62 712 MET A C 1
ATOM 5587 O O . MET A 1 712 ? 20.506 -6.932 12.518 1.00 80.62 712 MET A O 1
ATOM 5591 N N . VAL A 1 713 ? 18.464 -7.785 12.950 1.00 69.69 713 VAL A N 1
ATOM 5592 C CA . VAL A 1 713 ? 17.945 -7.721 11.575 1.00 69.69 713 VAL A CA 1
ATOM 5593 C C . VAL A 1 713 ? 17.933 -6.281 11.074 1.00 69.69 713 VAL A C 1
ATOM 5595 O O . VAL A 1 713 ? 18.402 -6.025 9.966 1.00 69.69 713 VAL A O 1
ATOM 5598 N N . PHE A 1 714 ? 17.455 -5.329 11.878 1.00 71.25 714 PHE A N 1
ATOM 5599 C CA . PHE A 1 714 ? 17.464 -3.911 11.525 1.00 71.25 714 PHE A CA 1
ATOM 5600 C C . PHE A 1 714 ? 18.893 -3.407 11.293 1.00 71.25 714 PHE A C 1
ATOM 5602 O O . PHE A 1 714 ? 19.170 -2.807 10.257 1.00 71.25 714 PHE A O 1
ATOM 5609 N N . ARG A 1 715 ? 19.826 -3.713 12.203 1.00 76.31 715 ARG A N 1
ATOM 5610 C CA . ARG A 1 715 ? 21.240 -3.321 12.093 1.00 76.31 715 ARG A CA 1
ATOM 5611 C C . ARG A 1 715 ? 21.937 -3.932 10.875 1.00 76.31 715 ARG A C 1
ATOM 5613 O O . ARG A 1 715 ? 22.732 -3.259 10.229 1.00 76.31 715 ARG A O 1
ATOM 5620 N N . MET A 1 716 ? 21.666 -5.197 10.557 1.00 67.94 716 MET A N 1
ATOM 5621 C CA . MET A 1 716 ? 22.254 -5.861 9.386 1.00 67.94 716 MET A CA 1
ATOM 5622 C C . MET A 1 716 ? 21.672 -5.328 8.070 1.00 67.94 716 MET A C 1
ATOM 5624 O O . MET A 1 716 ? 22.374 -5.274 7.062 1.00 67.94 716 MET A O 1
ATOM 5628 N N . ASN A 1 717 ? 20.408 -4.895 8.077 1.00 64.12 717 ASN A N 1
ATOM 5629 C CA . ASN A 1 717 ? 19.714 -4.416 6.883 1.00 64.12 717 ASN A CA 1
ATOM 5630 C C . ASN A 1 717 ? 19.749 -2.890 6.692 1.00 64.12 717 ASN A C 1
ATOM 5632 O O . ASN A 1 717 ? 19.456 -2.425 5.588 1.00 64.12 717 ASN A O 1
ATOM 5636 N N . SER A 1 718 ? 20.139 -2.097 7.696 1.00 61.75 718 SER A N 1
ATOM 5637 C CA . SER A 1 718 ? 20.152 -0.625 7.611 1.00 61.75 718 SER A CA 1
ATOM 5638 C C . SER A 1 718 ? 21.009 -0.112 6.448 1.00 61.75 718 SER A C 1
ATOM 5640 O O . SER A 1 718 ? 20.621 0.822 5.748 1.00 61.75 718 SER A O 1
ATOM 5642 N N . ASN A 1 719 ? 22.126 -0.788 6.164 1.00 52.56 719 ASN A N 1
ATOM 5643 C CA . ASN A 1 719 ? 23.012 -0.460 5.042 1.00 52.56 719 ASN A CA 1
ATOM 5644 C C . ASN A 1 719 ? 22.451 -0.938 3.691 1.00 52.56 719 ASN A C 1
ATOM 5646 O O . ASN A 1 719 ? 22.787 -0.388 2.642 1.00 52.56 719 ASN A O 1
ATOM 5650 N N . ARG A 1 720 ? 21.573 -1.951 3.701 1.00 47.09 720 ARG A N 1
ATOM 5651 C CA . ARG A 1 720 ? 20.968 -2.519 2.492 1.00 47.09 720 ARG A CA 1
ATOM 5652 C C . ARG A 1 720 ? 19.789 -1.695 1.999 1.00 47.09 720 ARG A C 1
ATOM 5654 O O . ARG A 1 720 ? 19.648 -1.548 0.792 1.00 47.09 720 ARG A O 1
ATOM 5661 N N . PHE A 1 721 ? 18.973 -1.126 2.880 1.00 41.66 721 PHE A N 1
ATOM 5662 C CA . PHE A 1 721 ? 17.803 -0.347 2.458 1.00 41.66 721 PHE A CA 1
ATOM 5663 C C . PHE A 1 721 ? 17.989 1.172 2.568 1.00 41.66 721 PHE A C 1
ATOM 5665 O O . PHE A 1 721 ? 17.147 1.916 2.080 1.00 41.66 721 PHE A O 1
ATOM 5672 N N . GLY A 1 722 ? 19.066 1.656 3.200 1.00 41.03 722 GLY A N 1
ATOM 5673 C CA . GLY A 1 722 ? 19.212 3.083 3.514 1.00 41.03 722 GLY A CA 1
ATOM 5674 C C . GLY A 1 722 ? 18.142 3.600 4.488 1.00 41.03 722 GLY A C 1
ATOM 5675 O O . GLY A 1 722 ? 18.031 4.807 4.681 1.00 41.03 722 GLY A O 1
ATOM 5676 N N . LEU A 1 723 ? 17.358 2.700 5.092 1.00 35.53 723 LEU A N 1
ATOM 5677 C CA . LEU A 1 723 ? 16.251 3.019 5.987 1.00 35.53 723 LEU A CA 1
ATOM 5678 C C . LEU A 1 723 ? 16.786 3.281 7.399 1.00 35.53 723 LEU A C 1
ATOM 5680 O O . LEU A 1 723 ? 17.517 2.475 7.976 1.00 35.53 723 LEU A O 1
ATOM 5684 N N . THR A 1 724 ? 16.362 4.394 7.985 1.00 44.16 724 THR A N 1
ATOM 5685 C CA . THR A 1 724 ? 16.204 4.523 9.436 1.00 44.16 724 THR A CA 1
ATOM 5686 C C . THR A 1 724 ? 14.953 3.774 9.886 1.00 44.16 724 THR A C 1
ATOM 5688 O O . THR A 1 724 ? 14.164 3.296 9.075 1.00 44.16 724 THR A O 1
ATOM 5691 N N . ARG A 1 725 ? 14.765 3.690 11.205 1.00 44.38 725 ARG A N 1
ATOM 5692 C CA . ARG A 1 725 ? 13.651 3.018 11.894 1.00 44.38 725 ARG A CA 1
ATOM 5693 C C . ARG A 1 725 ? 12.252 3.429 11.388 1.00 44.38 725 ARG A C 1
ATOM 5695 O O . ARG A 1 725 ? 11.306 2.689 11.609 1.00 44.38 725 ARG A O 1
ATOM 5702 N N . GLU A 1 726 ? 12.149 4.564 10.692 1.00 43.00 726 GLU A N 1
ATOM 5703 C CA . GLU A 1 726 ? 10.918 5.158 10.141 1.00 43.00 726 GLU A CA 1
ATOM 5704 C C . GLU A 1 726 ? 10.911 5.233 8.600 1.00 43.00 726 GLU A C 1
ATOM 5706 O O . GLU A 1 726 ? 10.073 5.896 7.999 1.00 43.00 726 GLU A O 1
ATOM 5711 N N . GLY A 1 727 ? 11.860 4.579 7.930 1.00 38.84 727 GLY A N 1
ATOM 5712 C CA . GLY A 1 727 ? 11.927 4.554 6.471 1.00 38.84 727 GLY A CA 1
ATOM 5713 C C . GLY A 1 727 ? 12.493 5.814 5.800 1.00 38.84 727 GLY A C 1
ATOM 5714 O O . GLY A 1 727 ? 12.394 5.950 4.584 1.00 38.84 727 GLY A O 1
ATOM 5715 N N . GLN A 1 728 ? 13.138 6.716 6.547 1.00 33.84 728 GLN A N 1
ATOM 5716 C CA . GLN A 1 728 ? 13.890 7.849 5.982 1.00 33.84 728 GLN A CA 1
ATOM 5717 C C . GLN A 1 728 ? 15.401 7.579 5.931 1.00 33.84 728 GLN A C 1
ATOM 5719 O O . GLN A 1 728 ? 15.910 6.782 6.712 1.00 33.84 728 GLN A O 1
ATOM 5724 N N . ILE A 1 729 ? 16.125 8.255 5.034 1.00 30.86 729 ILE A N 1
ATOM 5725 C CA . ILE A 1 729 ? 17.577 8.110 4.815 1.00 30.86 729 ILE A CA 1
ATOM 5726 C C . ILE A 1 729 ? 18.369 8.261 6.131 1.00 30.86 729 ILE A C 1
ATOM 5728 O O . ILE A 1 729 ? 18.203 9.240 6.858 1.00 30.86 729 ILE A O 1
ATOM 5732 N N . ALA A 1 730 ? 19.259 7.308 6.423 1.00 29.73 730 ALA A N 1
ATOM 5733 C CA . ALA A 1 730 ? 20.139 7.329 7.594 1.00 29.73 730 ALA A CA 1
ATOM 5734 C C . ALA A 1 730 ? 21.063 8.558 7.638 1.00 29.73 730 ALA A C 1
ATOM 5736 O O . ALA A 1 730 ? 21.982 8.695 6.834 1.00 29.73 730 ALA A O 1
ATOM 5737 N N . VAL A 1 731 ? 20.865 9.422 8.640 1.00 33.25 731 VAL A N 1
ATOM 5738 C CA . VAL A 1 731 ? 21.865 10.411 9.067 1.00 33.25 731 VAL A CA 1
ATOM 5739 C C . VAL A 1 731 ? 22.665 9.790 10.223 1.00 33.25 731 VAL A C 1
ATOM 5741 O O . VAL A 1 731 ? 22.055 9.407 11.227 1.00 33.25 731 VAL A O 1
ATOM 5744 N N . PRO A 1 732 ? 24.001 9.654 10.134 1.00 29.16 732 PRO A N 1
ATOM 5745 C CA . PRO A 1 732 ? 24.797 9.056 11.203 1.00 29.16 732 PRO A CA 1
ATOM 5746 C C . PRO A 1 732 ? 24.646 9.826 12.521 1.00 29.16 732 PRO A C 1
ATOM 5748 O O . PRO A 1 732 ? 24.751 11.054 12.556 1.00 29.16 732 PRO A O 1
ATOM 5751 N N . ARG A 1 733 ? 24.452 9.108 13.633 1.00 36.81 733 ARG A N 1
ATOM 5752 C CA . ARG A 1 733 ? 24.563 9.677 14.983 1.00 36.81 733 ARG A CA 1
ATOM 5753 C C . ARG A 1 733 ? 26.041 9.718 15.376 1.00 36.81 733 ARG A C 1
ATOM 5755 O O . ARG A 1 733 ? 26.650 8.671 15.556 1.00 36.81 733 ARG A O 1
ATOM 5762 N N . VAL A 1 734 ? 26.602 10.916 15.539 1.00 38.62 734 VAL A N 1
ATOM 5763 C CA . VAL A 1 734 ? 27.930 11.118 16.141 1.00 38.62 734 VAL A CA 1
ATOM 5764 C C . VAL A 1 734 ? 27.747 11.826 17.474 1.00 38.62 734 VAL A C 1
ATOM 5766 O O . VAL A 1 734 ? 27.258 12.954 17.512 1.00 38.62 734 VAL A O 1
ATOM 5769 N N . THR A 1 735 ? 28.149 11.171 18.560 1.00 41.78 735 THR A N 1
ATOM 5770 C CA . THR A 1 735 ? 28.255 11.800 19.878 1.00 41.78 735 THR A CA 1
ATOM 5771 C C . THR A 1 735 ? 29.658 12.374 20.016 1.00 41.78 735 THR A C 1
ATOM 5773 O O . THR A 1 735 ? 30.636 11.629 19.987 1.00 41.78 735 THR A O 1
ATOM 5776 N N . VAL A 1 736 ? 29.771 13.695 20.162 1.00 45.97 736 VAL A N 1
ATOM 5777 C CA . VAL A 1 736 ? 31.049 14.366 20.441 1.00 45.97 736 VAL A CA 1
ATOM 5778 C C . VAL A 1 736 ? 30.966 14.989 21.828 1.00 45.97 736 VAL A C 1
ATOM 5780 O O . VAL A 1 736 ? 30.083 15.808 22.083 1.00 45.97 736 VAL A O 1
ATOM 5783 N N . CYS A 1 737 ? 31.869 14.580 22.718 1.00 44.69 737 CYS A N 1
ATOM 5784 C CA . CYS A 1 737 ? 31.968 15.111 24.074 1.00 44.69 737 CYS A CA 1
ATOM 5785 C C . CYS A 1 737 ? 33.003 16.237 24.115 1.00 44.69 737 CYS A C 1
ATOM 5787 O O . CYS A 1 737 ? 34.151 16.042 23.710 1.00 44.69 737 CYS A O 1
ATOM 5789 N N . PHE A 1 738 ? 32.618 17.394 24.649 1.00 57.88 738 PHE A N 1
ATOM 5790 C CA . PHE A 1 738 ? 33.535 18.508 24.900 1.00 57.88 738 PHE A CA 1
ATOM 5791 C C . PHE A 1 738 ? 33.716 18.707 26.401 1.00 57.88 738 PHE A C 1
ATOM 5793 O O . PHE A 1 738 ? 32.759 18.567 27.163 1.00 57.88 738 PHE A O 1
ATOM 5800 N N . ARG A 1 739 ? 34.943 19.050 26.814 1.00 49.78 739 ARG A N 1
ATOM 5801 C CA . ARG A 1 739 ? 35.269 19.300 28.226 1.00 49.78 739 ARG A CA 1
ATOM 5802 C C . ARG A 1 739 ? 34.767 20.659 28.715 1.00 49.78 739 ARG A C 1
ATOM 5804 O O . ARG A 1 739 ? 34.571 20.823 29.908 1.00 49.78 739 ARG A O 1
ATOM 5811 N N . THR A 1 740 ? 34.580 21.631 27.816 1.00 55.75 740 THR A N 1
ATOM 5812 C CA . THR A 1 740 ? 34.072 22.967 28.166 1.00 55.75 740 THR A CA 1
ATOM 5813 C C . THR A 1 740 ? 33.152 23.547 27.077 1.00 55.75 740 THR A C 1
ATOM 5815 O O . THR A 1 740 ? 33.317 23.222 25.893 1.00 55.75 740 THR A O 1
ATOM 5818 N N . PRO A 1 741 ? 32.214 24.453 27.433 1.00 53.31 741 PRO A N 1
ATOM 5819 C CA . PRO A 1 741 ? 31.357 25.168 26.475 1.00 53.31 741 PRO A CA 1
ATOM 5820 C C . PRO A 1 741 ? 32.126 25.924 25.390 1.00 53.31 741 PRO A C 1
ATOM 5822 O O . PRO A 1 741 ? 31.767 25.885 24.213 1.00 53.31 741 PRO A O 1
ATOM 5825 N N . SER A 1 742 ? 33.234 26.557 25.766 1.00 59.34 742 SER A N 1
ATOM 5826 C CA . SER A 1 742 ? 34.090 27.328 24.863 1.00 59.34 742 SER A CA 1
ATOM 5827 C C . SER A 1 742 ? 34.806 26.437 23.841 1.00 59.34 742 SER A C 1
ATOM 5829 O O . SER A 1 742 ? 35.021 26.849 22.699 1.00 59.34 742 SER A O 1
ATOM 5831 N N . GLN A 1 743 ? 35.144 25.198 24.216 1.00 63.88 743 GLN A N 1
ATOM 5832 C CA . GLN A 1 743 ? 35.740 24.215 23.309 1.00 63.88 743 GLN A CA 1
ATOM 5833 C C . GLN A 1 743 ? 34.709 23.680 22.303 1.00 63.88 743 GLN A C 1
ATOM 5835 O O . GLN A 1 743 ? 35.024 23.552 21.119 1.00 63.88 743 GLN A O 1
ATOM 5840 N N . ALA A 1 744 ? 33.467 23.455 22.750 1.00 59.91 744 ALA A N 1
ATOM 5841 C CA . ALA A 1 744 ? 32.352 23.094 21.876 1.00 59.91 744 ALA A CA 1
ATOM 5842 C C . ALA A 1 744 ? 32.057 24.202 20.850 1.00 59.91 744 ALA A C 1
ATOM 5844 O O . ALA A 1 744 ? 31.995 23.928 19.654 1.00 59.91 744 ALA A O 1
ATOM 5845 N N . GLN A 1 745 ? 31.958 25.464 21.287 1.00 58.47 745 GLN A N 1
ATOM 5846 C CA . GLN A 1 745 ? 31.707 26.603 20.393 1.00 58.47 745 GLN A CA 1
ATOM 5847 C C . GLN A 1 745 ? 32.801 26.786 19.334 1.00 58.47 745 GLN A C 1
ATOM 5849 O O . GLN A 1 745 ? 32.481 27.002 18.165 1.00 58.47 745 GLN A O 1
ATOM 5854 N N . ARG A 1 746 ? 34.086 26.658 19.703 1.00 63.00 746 ARG A N 1
ATOM 5855 C CA . ARG A 1 746 ? 35.191 26.771 18.734 1.00 63.00 746 ARG A CA 1
ATOM 5856 C C . ARG A 1 746 ? 35.155 25.671 17.679 1.00 63.00 746 ARG A C 1
ATOM 5858 O O . ARG A 1 746 ? 35.318 25.977 16.503 1.00 63.00 746 ARG A O 1
ATOM 5865 N N . GLU A 1 747 ? 34.942 24.414 18.065 1.00 59.41 747 GLU A N 1
ATOM 5866 C CA . GLU A 1 747 ? 34.907 23.308 17.097 1.00 59.41 747 GLU A CA 1
ATOM 5867 C C . GLU A 1 747 ? 33.648 23.337 16.219 1.00 59.41 747 GLU A C 1
ATOM 5869 O O . GLU A 1 747 ? 33.740 23.054 15.024 1.00 59.41 747 GLU A O 1
ATOM 5874 N N . LEU A 1 748 ? 32.500 23.756 16.764 1.00 59.31 748 LEU A N 1
ATOM 5875 C CA . LEU A 1 748 ? 31.275 23.976 15.988 1.00 59.31 748 LEU A CA 1
ATOM 5876 C C . LEU A 1 748 ? 31.459 25.082 14.938 1.00 59.31 748 LEU A C 1
ATOM 5878 O O . LEU A 1 748 ? 31.137 24.872 13.767 1.00 59.31 748 LEU A O 1
ATOM 5882 N N . ALA A 1 749 ? 32.046 26.220 15.329 1.00 55.62 749 ALA A N 1
ATOM 5883 C CA . ALA A 1 749 ? 32.319 27.340 14.428 1.00 55.62 749 ALA A CA 1
ATOM 5884 C C . ALA A 1 749 ? 33.351 26.977 13.347 1.00 55.62 749 ALA A C 1
ATOM 5886 O O . ALA A 1 749 ? 33.147 27.255 12.166 1.00 55.62 749 ALA A O 1
ATOM 5887 N N . LYS A 1 750 ? 34.431 26.286 13.730 1.00 58.25 750 LYS A N 1
ATOM 5888 C CA . LYS A 1 750 ? 35.511 25.876 12.818 1.00 58.25 750 LYS A CA 1
ATOM 5889 C C . LYS A 1 750 ? 35.046 24.870 11.760 1.00 58.25 750 LYS A C 1
ATOM 5891 O O . LYS A 1 750 ? 35.623 24.816 10.678 1.00 58.25 750 LYS A O 1
ATOM 5896 N N . ARG A 1 751 ? 34.006 24.083 12.060 1.00 49.44 751 ARG A N 1
ATOM 5897 C CA . ARG A 1 751 ? 33.489 23.013 11.189 1.00 49.44 751 ARG A CA 1
ATOM 5898 C C . ARG A 1 751 ? 32.107 23.297 10.596 1.00 49.44 751 ARG A C 1
ATOM 5900 O O . ARG A 1 751 ? 31.564 22.426 9.922 1.00 49.44 751 ARG A O 1
ATOM 5907 N N . ARG A 1 752 ? 31.553 24.497 10.824 1.00 47.66 752 ARG A N 1
ATOM 5908 C CA . ARG A 1 752 ? 30.213 24.918 10.367 1.00 47.66 752 ARG A CA 1
ATOM 5909 C C . ARG A 1 752 ? 29.110 23.917 10.743 1.00 47.66 752 ARG A C 1
ATOM 5911 O O . ARG A 1 752 ? 28.247 23.592 9.933 1.00 47.66 752 ARG A O 1
ATOM 5918 N N . LEU A 1 753 ? 29.168 23.396 11.966 1.00 46.53 753 LEU A N 1
ATOM 5919 C CA . LEU A 1 753 ? 28.208 22.423 12.484 1.00 46.53 753 LEU A CA 1
ATOM 5920 C C . LEU A 1 753 ? 27.118 23.143 13.289 1.00 46.53 753 LEU A C 1
ATOM 5922 O O . LEU A 1 753 ? 27.432 23.979 14.133 1.00 46.53 753 LEU A O 1
ATOM 5926 N N . ILE A 1 754 ? 25.848 22.797 13.059 1.00 46.38 754 ILE A N 1
ATOM 5927 C CA . ILE A 1 754 ? 24.707 23.324 13.827 1.00 46.38 754 ILE A CA 1
ATOM 5928 C C . ILE A 1 754 ? 24.239 22.228 14.799 1.00 46.38 754 ILE A C 1
ATOM 5930 O O . ILE A 1 754 ? 23.831 21.157 14.331 1.00 46.38 754 ILE A O 1
ATOM 5934 N N . PRO A 1 755 ? 24.318 22.438 16.127 1.00 45.09 755 PRO A N 1
ATOM 5935 C CA . PRO A 1 755 ? 23.828 21.469 17.100 1.00 45.09 755 PRO A CA 1
ATOM 5936 C C . PRO A 1 755 ? 22.296 21.497 17.157 1.00 45.09 755 PRO A C 1
ATOM 5938 O O . PRO A 1 755 ? 21.699 22.564 17.264 1.00 45.09 755 PRO A O 1
ATOM 5941 N N . VAL A 1 756 ? 21.657 20.328 17.096 1.00 41.28 756 VAL A N 1
ATOM 5942 C CA . VAL A 1 756 ? 20.186 20.209 17.164 1.00 41.28 756 VAL A CA 1
ATOM 5943 C C . VAL A 1 756 ? 19.706 20.015 18.610 1.00 41.28 756 VAL A C 1
ATOM 5945 O O . VAL A 1 756 ? 18.600 20.426 18.945 1.00 41.28 756 VAL A O 1
ATOM 5948 N N . SER A 1 757 ? 20.535 19.453 19.499 1.00 41.31 757 SER A N 1
ATOM 5949 C CA . SER A 1 757 ? 20.304 19.490 20.949 1.00 41.31 757 SER A CA 1
ATOM 5950 C C . SER A 1 757 ? 21.606 19.454 21.751 1.00 41.31 757 SER A C 1
ATOM 5952 O O . SER A 1 757 ? 22.534 18.705 21.431 1.00 41.31 757 SER A O 1
ATOM 5954 N N . VAL A 1 758 ? 21.650 20.240 22.829 1.00 47.75 758 VAL A N 1
ATOM 5955 C CA . VAL A 1 758 ? 22.766 20.318 23.780 1.00 47.75 758 VAL A CA 1
ATOM 5956 C C . VAL A 1 758 ? 22.280 19.771 25.122 1.00 47.75 758 VAL A C 1
ATOM 5958 O O . VAL A 1 758 ? 21.361 20.337 25.708 1.00 47.75 758 VAL A O 1
ATOM 5961 N N . ARG A 1 759 ? 22.875 18.680 25.620 1.00 43.84 759 ARG A N 1
ATOM 5962 C CA . ARG A 1 759 ? 22.677 18.233 27.013 1.00 43.84 759 ARG A CA 1
ATOM 5963 C C . ARG A 1 759 ? 23.951 18.452 27.813 1.00 43.84 759 ARG A C 1
ATOM 5965 O O . ARG A 1 759 ? 25.021 18.005 27.399 1.00 43.84 759 ARG A O 1
ATOM 5972 N N . VAL A 1 760 ? 23.813 19.095 28.966 1.00 50.47 760 VAL A N 1
ATOM 5973 C CA . VAL A 1 760 ? 24.844 19.131 30.006 1.00 50.47 760 VAL A CA 1
ATOM 5974 C C . VAL A 1 760 ? 24.564 17.967 30.947 1.00 50.47 760 VAL A C 1
ATOM 5976 O O . VAL A 1 760 ? 23.476 17.882 31.512 1.00 50.47 760 VAL A O 1
ATOM 5979 N N . ILE A 1 761 ? 25.508 17.036 31.071 1.00 43.31 761 ILE A N 1
ATOM 5980 C CA . ILE A 1 761 ? 25.403 15.946 32.045 1.00 43.31 761 ILE A CA 1
ATOM 5981 C C . ILE A 1 761 ? 26.083 16.420 33.328 1.00 43.31 761 ILE A C 1
ATOM 5983 O O . ILE A 1 761 ? 27.286 16.684 33.332 1.00 43.31 761 ILE A O 1
ATOM 5987 N N . HIS A 1 762 ? 25.316 16.532 34.409 1.00 41.91 762 HIS A N 1
ATOM 5988 C CA . HIS A 1 762 ? 25.846 16.781 35.746 1.00 41.91 762 HIS A CA 1
ATOM 5989 C C . HIS A 1 762 ? 26.022 15.434 36.455 1.00 41.91 762 HIS A C 1
ATOM 5991 O O . HIS A 1 762 ? 25.042 14.749 36.731 1.00 41.91 762 HIS A O 1
ATOM 5997 N N . GLY A 1 763 ? 27.273 15.027 36.680 1.00 43.78 763 GLY A N 1
ATOM 5998 C CA . GLY A 1 763 ? 27.599 13.737 37.308 1.00 43.78 763 GLY A CA 1
ATOM 5999 C C . GLY A 1 763 ? 29.093 13.396 37.413 1.00 43.78 763 GLY A C 1
ATOM 6000 O O . GLY A 1 763 ? 29.437 12.290 37.807 1.00 43.78 763 GLY A O 1
ATOM 6001 N N . SER A 1 764 ? 29.987 14.323 37.067 1.00 41.53 764 SER A N 1
ATOM 6002 C CA . SER A 1 764 ? 31.441 14.212 37.243 1.00 41.53 764 SER A CA 1
ATOM 6003 C C . SER A 1 764 ? 32.014 15.600 37.538 1.00 41.53 764 SER A C 1
ATOM 6005 O O . SER A 1 764 ? 31.380 16.587 37.162 1.00 41.53 764 SER A O 1
ATOM 6007 N N . ASP A 1 765 ? 33.210 15.691 38.130 1.00 42.34 765 ASP A N 1
ATOM 6008 C CA . ASP A 1 765 ? 33.890 16.934 38.573 1.00 42.34 765 ASP A CA 1
ATOM 6009 C C . ASP A 1 765 ? 34.155 17.997 37.472 1.00 42.34 765 ASP A C 1
ATOM 6011 O O . ASP A 1 765 ? 34.793 19.026 37.706 1.00 42.34 765 ASP A O 1
ATOM 6015 N N . GLN A 1 766 ? 33.668 17.770 36.249 1.00 40.88 766 GLN A N 1
ATOM 6016 C CA . GLN A 1 766 ? 33.659 18.699 35.121 1.00 40.88 766 GLN A CA 1
ATOM 6017 C C . GLN A 1 766 ? 32.356 18.528 34.302 1.00 40.88 766 GLN A C 1
ATOM 6019 O O . GLN A 1 766 ? 31.943 17.388 34.060 1.00 40.88 766 GLN A O 1
ATOM 6024 N N . PRO A 1 767 ? 31.721 19.619 33.823 1.00 38.22 767 PRO A N 1
ATOM 6025 C CA . PRO A 1 767 ? 30.526 19.550 32.981 1.00 38.22 767 PRO A CA 1
ATOM 6026 C C . PRO A 1 767 ? 30.856 18.997 31.587 1.00 38.22 767 PRO A C 1
ATOM 6028 O O . PRO A 1 767 ? 31.648 19.578 30.847 1.00 38.22 767 PRO A O 1
ATOM 6031 N N . VAL A 1 768 ? 30.213 17.893 31.197 1.00 43.19 768 VAL A N 1
ATOM 6032 C CA . VAL A 1 768 ? 30.347 17.316 29.850 1.00 43.19 768 VAL A CA 1
ATOM 6033 C C . VAL A 1 768 ? 29.175 17.768 28.986 1.00 43.19 768 VAL A C 1
ATOM 6035 O O . VAL A 1 768 ? 28.012 17.523 29.316 1.00 43.19 768 VAL A O 1
ATOM 6038 N N . ILE A 1 769 ? 29.481 18.410 27.856 1.00 46.81 769 ILE A N 1
ATOM 6039 C CA . ILE A 1 769 ? 28.479 18.767 26.847 1.00 46.81 769 ILE A CA 1
ATOM 6040 C C . ILE A 1 769 ? 28.377 17.639 25.833 1.00 46.81 769 ILE A C 1
ATOM 6042 O O . ILE A 1 769 ? 29.354 17.315 25.153 1.00 46.81 769 ILE A O 1
ATOM 6046 N N . THR A 1 770 ? 27.174 17.086 25.708 1.00 43.19 770 THR A N 1
ATOM 6047 C CA . THR A 1 770 ? 26.838 16.077 24.705 1.00 43.19 770 THR A CA 1
ATOM 6048 C C . THR A 1 770 ? 26.029 16.740 23.598 1.00 43.19 770 THR A C 1
ATOM 6050 O O . THR A 1 770 ? 24.929 17.243 23.844 1.00 43.19 770 THR A O 1
ATOM 6053 N N . LEU A 1 771 ? 26.558 16.739 22.374 1.00 43.03 771 LEU A N 1
ATOM 6054 C CA . LEU A 1 771 ? 25.796 17.138 21.193 1.00 43.03 771 LEU A CA 1
ATOM 6055 C C . LEU A 1 771 ? 25.071 15.919 20.635 1.00 43.03 771 LEU A C 1
ATOM 6057 O O . LEU A 1 771 ? 25.700 14.942 20.234 1.00 43.03 771 LEU A O 1
ATOM 6061 N N . SER A 1 772 ? 23.745 15.974 20.610 1.00 40.25 772 SER A N 1
ATOM 6062 C CA . SER A 1 772 ? 22.916 14.982 19.922 1.00 40.25 772 SER A CA 1
ATOM 6063 C C . SER A 1 772 ? 22.431 15.619 18.624 1.00 40.25 772 SER A C 1
ATOM 6065 O O . SER A 1 772 ? 21.930 16.739 18.655 1.00 40.25 772 SER A O 1
ATOM 6067 N N . LYS A 1 773 ? 22.599 14.906 17.498 1.00 43.16 773 LYS A N 1
ATOM 6068 C CA . LYS A 1 773 ? 22.277 15.348 16.125 1.00 43.16 773 LYS A CA 1
ATOM 6069 C C . LYS A 1 773 ? 23.151 16.541 15.670 1.00 43.16 773 LYS A C 1
ATOM 6071 O O . LYS A 1 773 ? 22.940 17.695 16.034 1.00 43.16 773 LYS A O 1
ATOM 6076 N N . VAL A 1 774 ? 24.147 16.243 14.837 1.00 35.91 774 VAL A N 1
ATOM 6077 C CA . VAL A 1 774 ? 24.995 17.232 14.160 1.00 35.91 774 VAL A CA 1
ATOM 6078 C C . VAL A 1 774 ? 24.615 17.228 12.682 1.00 35.91 774 VAL A C 1
ATOM 6080 O O . VAL A 1 774 ? 24.723 16.194 12.026 1.00 35.91 774 VAL A O 1
ATOM 6083 N N . LYS A 1 775 ? 24.169 18.367 12.142 1.00 36.47 775 LYS A N 1
ATOM 6084 C CA . LYS A 1 775 ? 23.939 18.505 10.696 1.00 36.47 775 LYS A CA 1
ATOM 6085 C C . LYS A 1 775 ? 25.307 18.647 10.019 1.00 36.47 775 LYS A C 1
ATOM 6087 O O . LYS A 1 775 ? 25.958 19.680 10.156 1.00 36.47 775 LYS A O 1
ATOM 6092 N N . VAL A 1 776 ? 25.785 17.586 9.370 1.00 35.78 776 VAL A N 1
ATOM 6093 C CA . VAL A 1 776 ? 27.090 17.573 8.691 1.00 35.78 776 VAL A CA 1
ATOM 6094 C C . VAL A 1 776 ? 26.878 17.970 7.233 1.00 35.78 776 VAL A C 1
ATOM 6096 O O . VAL A 1 776 ? 26.140 17.304 6.515 1.00 35.78 776 VAL A O 1
ATOM 6099 N N . HIS A 1 777 ? 27.520 19.047 6.781 1.00 35.00 777 HIS A N 1
ATOM 6100 C CA . HIS A 1 777 ? 27.414 19.500 5.389 1.00 35.00 777 HIS A CA 1
ATOM 6101 C C . HIS A 1 777 ? 28.215 18.636 4.390 1.00 35.00 777 HIS A C 1
ATOM 6103 O O . HIS A 1 777 ? 28.080 18.846 3.191 1.00 35.00 777 HIS A O 1
ATOM 6109 N N . ASN A 1 778 ? 29.047 17.684 4.846 1.00 32.62 778 ASN A N 1
ATOM 6110 C CA . ASN A 1 778 ? 29.883 16.837 3.982 1.00 32.62 778 ASN A CA 1
ATOM 6111 C C . ASN A 1 778 ? 30.361 15.535 4.684 1.00 32.62 778 ASN A C 1
ATOM 6113 O O . ASN A 1 778 ? 31.027 15.593 5.724 1.00 32.62 778 ASN A O 1
ATOM 6117 N N . PHE A 1 779 ? 30.064 14.362 4.108 1.00 34.28 779 PHE A N 1
ATOM 6118 C CA . PHE A 1 779 ? 30.385 13.033 4.668 1.00 34.28 779 PHE A CA 1
ATOM 6119 C C . PHE A 1 779 ? 31.888 12.680 4.686 1.00 34.28 779 PHE A C 1
ATOM 6121 O O . PHE A 1 779 ? 32.299 11.826 5.468 1.00 34.28 779 PHE A O 1
ATOM 6128 N N . SER A 1 780 ? 32.738 13.389 3.934 1.00 36.94 780 SER A N 1
ATOM 6129 C CA . SER A 1 780 ? 34.203 13.167 3.896 1.00 36.94 780 SER A CA 1
ATOM 6130 C C . SER A 1 780 ? 34.947 13.491 5.207 1.00 36.94 780 SER A C 1
ATOM 6132 O O . SER A 1 780 ? 36.147 13.253 5.337 1.00 36.94 780 SER A O 1
ATOM 6134 N N . SER A 1 781 ? 34.248 14.031 6.210 1.00 36.97 781 SER A N 1
ATOM 6135 C CA . SER A 1 781 ? 34.817 14.406 7.510 1.00 36.97 781 SER A CA 1
ATOM 6136 C C . SER A 1 781 ? 34.690 13.328 8.602 1.00 36.97 781 SER A C 1
ATOM 6138 O O . SER A 1 781 ? 35.280 13.489 9.675 1.00 36.97 781 SER A O 1
ATOM 6140 N N . LEU A 1 782 ? 33.976 12.224 8.337 1.00 37.19 782 LEU A N 1
ATOM 6141 C CA . LEU A 1 782 ? 33.737 11.132 9.294 1.00 37.19 782 LEU A CA 1
ATOM 6142 C C . LEU A 1 782 ? 34.927 10.167 9.451 1.00 37.19 782 LEU A C 1
ATOM 6144 O O . LEU A 1 782 ? 35.158 9.688 10.559 1.00 37.19 782 LEU A O 1
ATOM 6148 N N . ASP A 1 783 ? 35.750 9.972 8.414 1.00 36.94 783 ASP A N 1
ATOM 6149 C CA . ASP A 1 783 ? 36.906 9.048 8.445 1.00 36.94 783 ASP A CA 1
ATOM 6150 C C . ASP A 1 783 ? 38.005 9.435 9.450 1.00 36.94 783 ASP A C 1
ATOM 6152 O O . ASP A 1 783 ? 38.899 8.646 9.762 1.00 36.94 783 ASP A O 1
ATOM 6156 N N . ARG A 1 784 ? 37.947 10.649 10.014 1.00 35.97 784 ARG A N 1
ATOM 6157 C CA . ARG A 1 784 ? 38.895 11.104 11.044 1.00 35.97 784 ARG A CA 1
ATOM 6158 C C . ARG A 1 784 ? 38.461 10.781 12.476 1.00 35.97 784 ARG A C 1
ATOM 6160 O O . ARG A 1 784 ? 39.214 11.077 13.403 1.00 35.97 784 ARG A O 1
ATOM 6167 N N . PHE A 1 785 ? 37.303 10.154 12.687 1.00 37.50 785 PHE A N 1
ATOM 6168 C CA . PHE A 1 785 ? 36.878 9.673 14.006 1.00 37.50 785 PHE A CA 1
ATOM 6169 C C . PHE A 1 785 ? 37.474 8.286 14.317 1.00 37.50 785 PHE A C 1
ATOM 6171 O O . PHE A 1 785 ? 36.759 7.303 14.471 1.00 37.50 785 PHE A O 1
ATOM 6178 N N . ARG A 1 786 ? 38.805 8.195 14.464 1.00 28.72 786 ARG A N 1
ATOM 6179 C CA . ARG A 1 786 ? 39.424 7.089 15.218 1.00 28.72 786 ARG A CA 1
ATOM 6180 C C . ARG A 1 786 ? 39.405 7.451 16.700 1.00 28.72 786 ARG A C 1
ATOM 6182 O O . ARG A 1 786 ? 40.137 8.337 17.139 1.00 28.72 786 ARG A O 1
ATOM 6189 N N . THR A 1 787 ? 38.576 6.773 17.484 1.00 32.78 787 THR A N 1
ATOM 6190 C CA . THR A 1 787 ? 38.587 6.880 18.947 1.00 32.78 787 THR A CA 1
ATOM 6191 C C . THR A 1 787 ? 39.878 6.263 19.493 1.00 32.78 787 THR A C 1
ATOM 6193 O O . THR A 1 787 ? 40.050 5.046 19.443 1.00 32.78 787 THR A O 1
ATOM 6196 N N . ARG A 1 788 ? 40.797 7.079 20.029 1.00 25.25 788 ARG A N 1
ATOM 6197 C CA . ARG A 1 788 ? 41.799 6.581 20.989 1.00 25.25 788 ARG A CA 1
ATOM 6198 C C . ARG A 1 788 ? 41.058 6.199 22.282 1.00 25.25 788 ARG A C 1
ATOM 6200 O O . ARG A 1 788 ? 40.257 7.016 22.740 1.00 25.25 788 ARG A O 1
ATOM 6207 N N . PRO A 1 789 ? 41.301 5.022 22.885 1.00 26.92 789 PRO A N 1
ATOM 6208 C CA . PRO A 1 789 ? 40.700 4.677 24.169 1.00 26.92 789 PRO A CA 1
ATOM 6209 C C . PRO A 1 789 ? 41.213 5.643 25.245 1.00 26.92 789 PRO A C 1
ATOM 6211 O O . PRO A 1 789 ? 42.420 5.850 25.368 1.00 26.92 789 PRO A O 1
ATOM 6214 N N . LEU A 1 790 ? 40.309 6.252 26.013 1.00 31.23 790 LEU A N 1
ATOM 6215 C CA . LEU A 1 790 ? 40.668 6.972 27.235 1.00 31.23 790 LEU A CA 1
ATOM 6216 C C . LEU A 1 790 ? 41.002 5.942 28.324 1.00 31.23 790 LEU A C 1
ATOM 6218 O O . LEU A 1 790 ? 40.216 5.034 28.587 1.00 31.23 790 LEU A O 1
ATOM 6222 N N . ALA A 1 791 ? 42.184 6.082 28.921 1.00 26.98 791 ALA A N 1
ATOM 6223 C CA . ALA A 1 791 ? 42.668 5.257 30.021 1.00 26.98 791 ALA A CA 1
ATOM 6224 C C . ALA A 1 791 ? 41.745 5.348 31.254 1.00 26.98 791 ALA A C 1
ATOM 6226 O O . ALA A 1 791 ? 41.285 6.433 31.614 1.00 26.98 791 ALA A O 1
ATOM 6227 N N . ARG A 1 792 ? 41.491 4.201 31.899 1.00 27.67 792 ARG A N 1
ATOM 6228 C CA . ARG A 1 792 ? 40.782 4.082 33.186 1.00 27.67 792 ARG A CA 1
ATOM 6229 C C . ARG A 1 792 ? 41.654 4.602 34.349 1.00 27.67 792 ARG A C 1
ATOM 6231 O O . ARG A 1 792 ? 42.842 4.283 34.358 1.00 27.67 792 ARG A O 1
ATOM 6238 N N . PRO A 1 793 ? 41.093 5.293 35.362 1.00 28.22 793 PRO A N 1
ATOM 6239 C CA . PRO A 1 793 ? 41.679 5.376 36.702 1.00 28.22 793 PRO A CA 1
ATOM 6240 C C . PRO A 1 793 ? 41.238 4.173 37.583 1.00 28.22 793 PRO A C 1
ATOM 6242 O O . PRO A 1 793 ? 40.352 3.420 37.172 1.00 28.22 793 PRO A O 1
ATOM 6245 N N . PRO A 1 794 ? 41.896 3.917 38.734 1.00 28.78 794 PRO A N 1
ATOM 6246 C CA . PRO A 1 794 ? 42.231 2.559 39.177 1.00 28.78 794 PRO A CA 1
ATOM 6247 C C . PRO A 1 794 ? 41.217 1.865 40.116 1.00 28.78 794 PRO A C 1
ATOM 6249 O O . PRO A 1 794 ? 40.525 2.503 40.902 1.00 28.78 794 PRO A O 1
ATOM 6252 N N . SER A 1 795 ? 41.214 0.529 39.993 1.00 26.22 795 SER A N 1
ATOM 6253 C CA . SER A 1 795 ? 40.975 -0.550 40.977 1.00 26.22 795 SER A CA 1
ATOM 6254 C C . SER A 1 795 ? 39.764 -0.544 41.934 1.00 26.22 795 SER A C 1
ATOM 6256 O O . SER A 1 795 ? 39.750 0.107 42.973 1.00 26.22 795 SER A O 1
ATOM 6258 N N . ARG A 1 796 ? 38.861 -1.514 41.704 1.00 25.64 796 ARG A N 1
ATOM 6259 C CA . ARG A 1 796 ? 38.725 -2.731 42.542 1.00 25.64 796 ARG A CA 1
ATOM 6260 C C . ARG A 1 796 ? 38.093 -3.861 41.709 1.00 25.64 796 ARG A C 1
ATOM 6262 O O . ARG A 1 796 ? 36.934 -3.773 41.320 1.00 25.64 796 ARG A O 1
ATOM 6269 N N . GLU A 1 797 ? 38.904 -4.868 41.392 1.00 26.19 797 GLU A N 1
ATOM 6270 C CA . GLU A 1 797 ? 38.532 -6.142 40.755 1.00 26.19 797 GLU A CA 1
ATOM 6271 C C . GLU A 1 797 ? 37.781 -7.048 41.738 1.00 26.19 797 GLU A C 1
ATOM 6273 O O . GLU A 1 797 ? 38.166 -7.083 42.904 1.00 26.19 797 GLU A O 1
ATOM 6278 N N . ILE A 1 798 ? 36.776 -7.795 41.254 1.00 23.83 798 ILE A N 1
ATOM 6279 C CA . ILE A 1 798 ? 36.792 -9.274 41.220 1.00 23.83 798 ILE A CA 1
ATOM 6280 C C . ILE A 1 798 ? 36.118 -9.727 39.906 1.00 23.83 798 ILE A C 1
ATOM 6282 O O . ILE A 1 798 ? 35.121 -9.151 39.470 1.00 23.83 798 ILE A O 1
ATOM 6286 N N . ASP A 1 799 ? 36.750 -10.721 39.287 1.00 22.95 799 ASP A N 1
ATOM 6287 C CA . ASP A 1 799 ? 36.639 -11.270 37.933 1.00 22.95 799 ASP A CA 1
ATOM 6288 C C . ASP A 1 799 ? 35.281 -11.810 37.463 1.00 22.95 799 ASP A C 1
ATOM 6290 O O . ASP A 1 799 ? 34.540 -12.421 38.227 1.00 22.95 799 ASP A O 1
ATOM 6294 N N . LEU A 1 800 ? 35.063 -11.732 36.141 1.00 22.34 800 LEU A N 1
ATOM 6295 C CA . LEU A 1 800 ? 34.753 -12.901 35.301 1.00 22.34 800 LEU A CA 1
ATOM 6296 C C . LEU A 1 800 ? 35.185 -12.626 33.845 1.00 22.34 800 LEU A C 1
ATOM 6298 O O . LEU A 1 800 ? 34.670 -11.740 33.161 1.00 22.34 800 LEU A O 1
ATOM 6302 N N . THR A 1 801 ? 36.169 -13.399 33.396 1.00 22.64 801 THR A N 1
ATOM 6303 C CA . THR A 1 801 ? 36.866 -13.307 32.109 1.00 22.64 801 THR A CA 1
ATOM 6304 C C . THR A 1 801 ? 36.104 -14.045 31.002 1.00 22.64 801 THR A C 1
ATOM 6306 O O . THR A 1 801 ? 35.778 -15.217 31.159 1.00 22.64 801 THR A O 1
ATOM 6309 N N . VAL A 1 802 ? 35.910 -13.410 29.839 1.00 22.44 802 VAL A N 1
ATOM 6310 C CA . VAL A 1 802 ? 35.725 -14.111 28.552 1.00 22.44 802 VAL A CA 1
ATOM 6311 C C . VAL A 1 802 ? 36.799 -13.603 27.596 1.00 22.44 802 VAL A C 1
ATOM 6313 O O . VAL A 1 802 ? 36.719 -12.494 27.068 1.00 22.44 802 VAL A O 1
ATOM 6316 N N . THR A 1 803 ? 37.840 -14.411 27.413 1.00 24.02 803 THR A N 1
ATOM 6317 C CA . THR A 1 803 ? 38.861 -14.229 26.383 1.00 24.02 803 THR A CA 1
ATOM 6318 C C . THR A 1 803 ? 38.323 -14.692 25.034 1.00 24.02 803 THR A C 1
ATOM 6320 O O . THR A 1 803 ? 37.733 -15.761 24.896 1.00 24.02 803 THR A O 1
ATOM 6323 N N . SER A 1 804 ? 38.548 -13.863 24.018 1.00 27.72 804 SER A N 1
ATOM 6324 C CA . SER A 1 804 ? 38.383 -14.233 22.621 1.00 27.72 804 SER A CA 1
ATOM 6325 C C . SER A 1 804 ? 39.587 -15.062 22.179 1.00 27.72 804 SER A C 1
ATOM 6327 O O . SER A 1 804 ? 40.728 -14.617 22.256 1.00 27.72 804 SER A O 1
ATOM 6329 N N . SER A 1 805 ? 39.339 -16.272 21.693 1.00 25.33 805 SER A N 1
ATOM 6330 C CA . SER A 1 805 ? 40.229 -16.929 20.742 1.00 25.33 805 SER A CA 1
ATOM 6331 C C . SER A 1 805 ? 39.424 -17.978 19.993 1.00 25.33 805 SER A C 1
ATOM 6333 O O . SER A 1 805 ? 38.706 -18.754 20.619 1.00 25.33 805 SER A O 1
ATOM 6335 N N . THR A 1 806 ? 39.496 -17.969 18.666 1.00 25.45 806 THR A N 1
ATOM 6336 C CA . THR A 1 806 ? 39.919 -19.133 17.872 1.00 25.45 806 THR A CA 1
ATOM 6337 C C . THR A 1 806 ? 39.786 -18.808 16.387 1.00 25.45 806 THR A C 1
ATOM 6339 O O . THR A 1 806 ? 38.700 -18.728 15.820 1.00 25.45 806 THR A O 1
ATOM 6342 N N . ALA A 1 807 ? 40.946 -18.632 15.755 1.00 27.02 807 ALA A N 1
ATOM 6343 C CA . ALA A 1 807 ? 41.160 -19.143 14.415 1.00 27.02 807 ALA A CA 1
ATOM 6344 C C . ALA A 1 807 ? 41.148 -20.682 14.498 1.00 27.02 807 ALA A C 1
ATOM 6346 O O . ALA A 1 807 ? 41.694 -21.254 15.443 1.00 27.02 807 ALA A O 1
ATOM 6347 N N . LEU A 1 808 ? 40.498 -21.333 13.538 1.00 26.95 808 LEU A N 1
ATOM 6348 C CA . LEU A 1 808 ? 40.429 -22.790 13.418 1.00 26.95 808 LEU A CA 1
ATOM 6349 C C . LEU A 1 808 ? 41.682 -23.328 12.707 1.00 26.95 808 LEU A C 1
ATOM 6351 O O . LEU A 1 808 ? 42.050 -22.771 11.670 1.00 26.95 808 LEU A O 1
ATOM 6355 N N . PRO A 1 809 ? 42.299 -24.426 13.181 1.00 29.33 809 PRO A N 1
ATOM 6356 C CA . PRO A 1 809 ? 43.206 -25.226 12.377 1.00 29.33 809 PRO A CA 1
ATOM 6357 C C . PRO A 1 809 ? 42.500 -26.441 11.755 1.00 29.33 809 PRO A C 1
ATOM 6359 O O . PRO A 1 809 ? 41.532 -26.989 12.281 1.00 29.33 809 PRO A O 1
ATOM 6362 N N . VAL A 1 810 ? 43.052 -26.853 10.617 1.00 29.83 810 VAL A N 1
ATOM 6363 C CA . VAL A 1 810 ? 42.794 -28.098 9.887 1.00 29.83 810 VAL A CA 1
ATOM 6364 C C . VAL A 1 810 ? 43.205 -29.308 10.737 1.00 29.83 810 VAL A C 1
ATOM 6366 O O . VAL A 1 810 ? 44.268 -29.286 11.353 1.00 29.83 810 VAL A O 1
ATOM 6369 N N . SER A 1 811 ? 42.413 -30.385 10.718 1.00 25.25 811 SER A N 1
ATOM 6370 C CA . SER A 1 811 ? 42.835 -31.718 11.168 1.00 25.25 811 SER A CA 1
ATOM 6371 C C . SER A 1 811 ? 42.101 -32.815 10.395 1.00 25.25 811 SER A C 1
ATOM 6373 O O . SER A 1 811 ? 40.902 -32.731 10.143 1.00 25.25 811 SER A O 1
ATOM 6375 N N . SER A 1 812 ? 42.880 -33.829 10.038 1.00 28.73 812 SER A N 1
ATOM 6376 C CA . SER A 1 812 ? 42.611 -35.030 9.250 1.00 28.73 812 SER A CA 1
ATOM 6377 C C . SER A 1 812 ? 41.820 -36.136 9.980 1.00 28.73 812 SER A C 1
ATOM 6379 O O . SER A 1 812 ? 41.905 -36.254 11.199 1.00 28.73 812 SER A O 1
ATOM 6381 N N . ASP A 1 813 ? 41.117 -36.935 9.165 1.00 30.02 813 ASP A N 1
ATOM 6382 C CA . ASP A 1 813 ? 40.398 -38.232 9.335 1.00 30.02 813 ASP A CA 1
ATOM 6383 C C . ASP A 1 813 ? 41.142 -39.313 10.190 1.00 30.02 813 ASP A C 1
ATOM 6385 O O . ASP A 1 813 ? 42.348 -39.125 10.386 1.00 30.02 813 ASP A O 1
ATOM 6389 N N . PRO A 1 814 ? 40.548 -40.462 10.657 1.00 41.69 814 PRO A N 1
ATOM 6390 C CA . PRO A 1 814 ? 39.665 -41.380 9.897 1.00 41.69 814 PRO A CA 1
ATOM 6391 C C . PRO A 1 814 ? 38.441 -42.056 10.596 1.00 41.69 814 PRO A C 1
ATOM 6393 O O . PRO A 1 814 ? 38.482 -42.429 11.764 1.00 41.69 814 PRO A O 1
ATOM 6396 N N . LEU A 1 815 ? 37.406 -42.334 9.775 1.00 27.81 815 LEU A N 1
ATOM 6397 C CA . LEU A 1 815 ? 36.565 -43.564 9.656 1.00 27.81 815 LEU A CA 1
ATOM 6398 C C . LEU A 1 815 ? 35.943 -44.232 10.915 1.00 27.81 815 LEU A C 1
ATOM 6400 O O . LEU A 1 815 ? 36.649 -44.845 11.706 1.00 27.81 815 LEU A O 1
ATOM 6404 N N . ASN A 1 816 ? 34.607 -44.416 10.962 1.00 27.31 816 ASN A N 1
ATOM 6405 C CA . ASN A 1 816 ? 33.888 -45.513 10.268 1.00 27.31 816 ASN A CA 1
ATOM 6406 C C . ASN A 1 816 ? 32.366 -45.582 10.580 1.00 27.31 816 ASN A C 1
ATOM 6408 O O . ASN A 1 816 ? 31.952 -45.559 11.732 1.00 27.31 816 ASN A O 1
ATOM 6412 N N . ARG A 1 817 ? 31.594 -45.850 9.510 1.00 27.36 817 ARG A N 1
ATOM 6413 C CA . ARG A 1 817 ? 30.285 -46.547 9.401 1.00 27.36 817 ARG A CA 1
ATOM 6414 C C . ARG A 1 817 ? 29.056 -45.987 10.136 1.00 27.36 817 ARG A C 1
ATOM 6416 O O . ARG A 1 817 ? 28.910 -46.170 11.333 1.00 27.36 817 ARG A O 1
ATOM 6423 N N . LEU A 1 818 ? 28.065 -45.548 9.347 1.00 27.59 818 LEU A N 1
ATOM 6424 C CA . LEU A 1 818 ? 26.731 -46.173 9.247 1.00 27.59 818 LEU A CA 1
ATOM 6425 C C . LEU A 1 818 ? 26.001 -45.683 7.970 1.00 27.59 818 LEU A C 1
ATOM 6427 O O . LEU A 1 818 ? 26.137 -44.545 7.538 1.00 27.59 818 LEU A O 1
ATOM 6431 N N . THR A 1 819 ? 25.297 -46.613 7.330 1.00 29.23 819 THR A N 1
ATOM 6432 C CA . THR A 1 819 ? 24.737 -46.633 5.960 1.00 29.23 819 THR A CA 1
ATOM 6433 C C . THR A 1 819 ? 23.525 -45.714 5.693 1.00 29.23 819 THR A C 1
ATOM 6435 O O . THR A 1 819 ? 22.745 -45.478 6.615 1.00 29.23 819 THR A O 1
ATOM 6438 N N . PRO A 1 820 ? 23.254 -45.309 4.429 1.00 32.12 820 PRO A N 1
ATOM 6439 C CA . PRO A 1 820 ? 22.085 -44.500 4.071 1.00 32.12 820 PRO A CA 1
ATOM 6440 C C . PRO A 1 820 ? 20.814 -45.346 3.858 1.00 32.12 820 PRO A C 1
ATOM 6442 O O . PRO A 1 820 ? 20.808 -46.321 3.103 1.00 32.12 820 PRO A O 1
ATOM 6445 N N . ARG A 1 821 ? 19.705 -44.946 4.496 1.00 27.70 821 ARG A N 1
ATOM 6446 C CA . ARG A 1 821 ? 18.362 -45.504 4.258 1.00 27.70 821 ARG A CA 1
ATOM 6447 C C . ARG A 1 821 ? 17.706 -44.834 3.043 1.00 27.70 821 ARG A C 1
ATOM 6449 O O . ARG A 1 821 ? 17.606 -43.613 2.982 1.00 27.70 821 ARG A O 1
ATOM 6456 N N . ARG A 1 822 ? 17.238 -45.663 2.102 1.00 29.39 822 ARG A N 1
ATOM 6457 C CA . ARG A 1 822 ? 16.357 -45.306 0.974 1.00 29.39 822 ARG A CA 1
ATOM 6458 C C . ARG A 1 822 ? 14.966 -44.859 1.463 1.00 29.39 822 ARG A C 1
ATOM 6460 O O . ARG A 1 822 ? 14.514 -45.371 2.489 1.00 29.39 822 ARG A O 1
ATOM 6467 N N . PRO A 1 823 ? 14.247 -44.004 0.713 1.00 31.55 823 PRO A N 1
ATOM 6468 C CA . PRO A 1 823 ? 12.837 -43.734 0.968 1.00 31.55 823 PRO A CA 1
ATOM 6469 C C . PRO A 1 823 ? 11.956 -44.912 0.521 1.00 31.55 823 PRO A C 1
ATOM 6471 O O . PRO A 1 823 ? 12.138 -45.483 -0.555 1.00 31.55 823 PRO A O 1
ATOM 6474 N N . VAL A 1 824 ? 11.007 -45.267 1.385 1.00 29.31 824 VAL A N 1
ATOM 6475 C CA . VAL A 1 824 ? 9.989 -46.305 1.196 1.00 29.31 824 VAL A CA 1
ATOM 6476 C C . VAL A 1 824 ? 8.733 -45.658 0.603 1.00 29.31 824 VAL A C 1
ATOM 6478 O O . VAL A 1 824 ? 8.165 -44.756 1.210 1.00 29.31 824 VAL A O 1
ATOM 6481 N N . LEU A 1 825 ? 8.294 -46.141 -0.561 1.00 35.12 825 LEU A N 1
ATOM 6482 C CA . LEU A 1 825 ? 6.923 -45.999 -1.070 1.00 35.12 825 LEU A CA 1
ATOM 6483 C C . LEU A 1 825 ? 6.108 -47.227 -0.645 1.00 35.12 825 LEU A C 1
ATOM 6485 O O . LEU A 1 825 ? 6.645 -48.338 -0.677 1.00 35.12 825 LEU A O 1
ATOM 6489 N N . PRO A 1 826 ? 4.815 -47.060 -0.322 1.00 33.28 826 PRO A N 1
ATOM 6490 C CA . PRO A 1 826 ? 3.841 -48.105 -0.664 1.00 33.28 826 PRO A CA 1
ATOM 6491 C C . PRO A 1 826 ? 2.468 -47.507 -1.094 1.00 33.28 826 PRO A C 1
ATOM 6493 O O . PRO A 1 826 ? 2.268 -46.298 -0.999 1.00 33.28 826 PRO A O 1
ATOM 6496 N N . PRO A 1 827 ? 1.486 -48.312 -1.544 1.00 35.81 827 PRO A N 1
ATOM 6497 C CA . PRO A 1 827 ? 1.460 -48.960 -2.852 1.00 35.81 827 PRO A CA 1
ATOM 6498 C C . PRO A 1 827 ? 0.152 -48.685 -3.628 1.00 35.81 827 PRO A C 1
ATOM 6500 O O . PRO A 1 827 ? -0.856 -48.226 -3.094 1.00 35.81 827 PRO A O 1
ATOM 6503 N N . SER A 1 828 ? 0.173 -49.032 -4.913 1.00 28.81 828 SER A N 1
ATOM 6504 C CA . SER A 1 828 ? -0.994 -49.160 -5.782 1.00 28.81 828 SER A CA 1
ATOM 6505 C C . SER A 1 828 ? -1.987 -50.216 -5.275 1.00 28.81 828 SER A C 1
ATOM 6507 O O . SER A 1 828 ? -1.602 -51.321 -4.895 1.00 28.81 828 SER A O 1
ATOM 6509 N N . MET A 1 829 ? -3.284 -49.909 -5.368 1.00 26.61 829 MET A N 1
ATOM 6510 C CA . MET A 1 829 ? -4.346 -50.914 -5.415 1.00 26.61 829 MET A CA 1
ATOM 6511 C C . MET A 1 829 ? -5.152 -50.763 -6.704 1.00 26.61 829 MET A C 1
ATOM 6513 O O . MET A 1 829 ? -5.767 -49.735 -6.968 1.00 26.61 829 MET A O 1
ATOM 6517 N N . SER A 1 830 ? -5.141 -51.836 -7.487 1.00 27.34 830 SER A N 1
ATOM 6518 C CA . SER A 1 830 ? -6.030 -52.117 -8.608 1.00 27.34 830 SER A CA 1
ATOM 6519 C C . SER A 1 830 ? -7.039 -53.193 -8.193 1.00 27.34 830 SER A C 1
ATOM 6521 O O . SER A 1 830 ? -6.609 -54.253 -7.747 1.00 27.34 830 SER A O 1
ATOM 6523 N N . SER A 1 831 ? -8.341 -52.967 -8.385 1.00 27.48 831 SER A N 1
ATOM 6524 C CA . SER A 1 831 ? -9.399 -53.968 -8.680 1.00 27.48 831 SER A CA 1
ATOM 6525 C C . SER A 1 831 ? -10.761 -53.256 -8.644 1.00 27.48 831 SER A C 1
ATOM 6527 O O . SER A 1 831 ? -10.897 -52.301 -7.894 1.00 27.48 831 SER A O 1
ATOM 6529 N N . ARG A 1 832 ? -11.832 -53.617 -9.352 1.00 26.25 832 ARG A N 1
ATOM 6530 C CA . ARG A 1 832 ? -12.130 -54.516 -10.478 1.00 26.25 832 ARG A CA 1
ATOM 6531 C C . ARG A 1 832 ? -13.482 -54.022 -11.040 1.00 26.25 832 ARG A C 1
ATOM 6533 O O . ARG A 1 832 ? -14.303 -53.502 -10.295 1.00 26.25 832 ARG A O 1
ATOM 6540 N N . HIS A 1 833 ? -13.660 -54.221 -12.343 1.00 27.58 833 HIS A N 1
ATOM 6541 C CA . HIS A 1 833 ? -14.877 -54.187 -13.170 1.00 27.58 833 HIS A CA 1
ATOM 6542 C C . HIS A 1 833 ? -16.255 -54.352 -12.494 1.00 27.58 833 HIS A C 1
ATOM 6544 O O . HIS A 1 833 ? -16.398 -55.234 -11.654 1.00 27.58 833 HIS A O 1
ATOM 6550 N N . GLN A 1 834 ? -17.293 -53.685 -13.038 1.00 25.53 834 GLN A N 1
ATOM 6551 C CA . GLN A 1 834 ? -18.339 -54.334 -13.869 1.00 25.53 834 GLN A CA 1
ATOM 6552 C C . GLN A 1 834 ? -19.419 -53.359 -14.416 1.00 25.53 834 GLN A C 1
ATOM 6554 O O . GLN A 1 834 ? -20.020 -52.607 -13.664 1.00 25.53 834 GLN A O 1
ATOM 6559 N N . ASN A 1 835 ? -19.615 -53.447 -15.741 1.00 25.72 835 ASN A N 1
ATOM 6560 C CA . ASN A 1 835 ? -20.834 -53.455 -16.579 1.00 25.72 835 ASN A CA 1
ATOM 6561 C C . ASN A 1 835 ? -22.006 -52.442 -16.428 1.00 25.72 835 ASN A C 1
ATOM 6563 O O . ASN A 1 835 ? -22.590 -52.265 -15.368 1.00 25.72 835 ASN A O 1
ATOM 6567 N N . GLU A 1 836 ? -22.375 -51.894 -17.601 1.00 26.86 836 GLU A N 1
ATOM 6568 C CA . GLU A 1 836 ? -23.560 -51.108 -18.046 1.00 26.86 836 GLU A CA 1
ATOM 6569 C C . GLU A 1 836 ? -24.942 -51.808 -17.797 1.00 26.86 836 GLU A C 1
ATOM 6571 O O . GLU A 1 836 ? -24.892 -52.929 -17.287 1.00 26.86 836 GLU A O 1
ATOM 6576 N N . PRO A 1 837 ? -26.166 -51.313 -18.198 1.00 37.97 837 PRO A N 1
ATOM 6577 C CA . PRO A 1 837 ? -26.521 -50.200 -19.118 1.00 37.97 837 PRO A CA 1
ATOM 6578 C C . PRO A 1 837 ? -27.846 -49.390 -18.877 1.00 37.97 837 PRO A C 1
ATOM 6580 O O . PRO A 1 837 ? -28.657 -49.696 -18.015 1.00 37.97 837 PRO A O 1
ATOM 6583 N N . LEU A 1 838 ? -28.052 -48.381 -19.749 1.00 24.03 838 LEU A N 1
ATOM 6584 C CA . LEU A 1 838 ? -29.292 -47.909 -20.422 1.00 24.03 838 LEU A CA 1
ATOM 6585 C C . LEU A 1 838 ? -30.588 -47.485 -19.669 1.00 24.03 838 LEU A C 1
ATOM 6587 O O . LEU A 1 838 ? -31.167 -48.208 -18.872 1.00 24.03 838 LEU A O 1
ATOM 6591 N N . LEU A 1 839 ? -31.148 -46.392 -20.220 1.00 23.23 839 LEU A N 1
ATOM 6592 C CA . LEU A 1 839 ? -32.562 -46.098 -20.531 1.00 23.23 839 LEU A CA 1
ATOM 6593 C C . LEU A 1 839 ? -33.353 -45.042 -19.741 1.00 23.23 839 LEU A C 1
ATOM 6595 O O . LEU A 1 839 ? -33.291 -44.843 -18.536 1.00 23.23 839 LEU A O 1
ATOM 6599 N N . THR A 1 840 ? -34.115 -44.349 -20.578 1.00 24.56 840 THR A N 1
ATOM 6600 C CA . THR A 1 840 ? -34.939 -43.163 -20.444 1.00 24.56 840 THR A CA 1
ATOM 6601 C C . THR A 1 840 ? -36.366 -43.470 -19.963 1.00 24.56 840 THR A C 1
ATOM 6603 O O . THR A 1 840 ? -36.939 -44.509 -20.276 1.00 24.56 840 THR A O 1
ATOM 6606 N N . SER A 1 841 ? -36.994 -42.444 -19.372 1.00 24.33 841 SER A N 1
ATOM 6607 C CA . SER A 1 841 ? -38.393 -42.006 -19.591 1.00 24.33 841 SER A CA 1
ATOM 6608 C C . SER A 1 841 ? -39.417 -42.062 -18.427 1.00 24.33 841 SER A C 1
ATOM 6610 O O . SER A 1 841 ? -39.671 -43.095 -17.828 1.00 24.33 841 SER A O 1
ATOM 6612 N N . LYS A 1 842 ? -40.079 -40.895 -18.265 1.00 23.59 842 LYS A N 1
ATOM 6613 C CA . LYS A 1 842 ? -41.515 -40.600 -17.994 1.00 23.59 842 LYS A CA 1
ATOM 6614 C C . LYS A 1 842 ? -42.161 -40.753 -16.587 1.00 23.59 842 LYS A C 1
ATOM 6616 O O . LYS A 1 842 ? -42.487 -41.853 -16.182 1.00 23.59 842 LYS A O 1
ATOM 6621 N N . ARG A 1 843 ? -42.587 -39.569 -16.067 1.00 24.62 843 ARG A N 1
ATOM 6622 C CA . ARG A 1 843 ? -43.919 -39.141 -15.497 1.00 24.62 843 ARG A CA 1
ATOM 6623 C C . ARG A 1 843 ? -44.430 -39.830 -14.198 1.00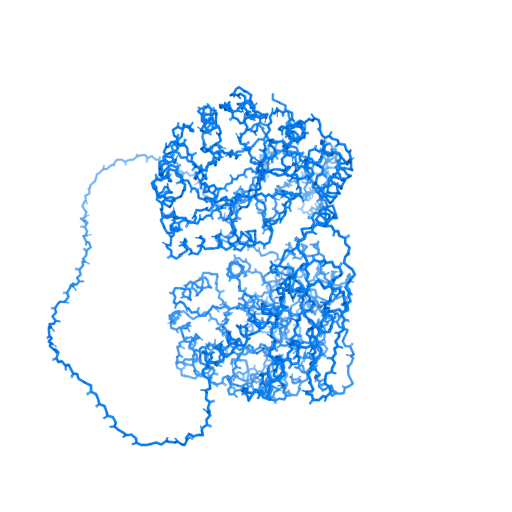 24.62 843 ARG A C 1
ATOM 6625 O O . ARG A 1 843 ? -44.236 -41.019 -14.052 1.00 24.62 843 ARG A O 1
ATOM 6632 N N . THR A 1 844 ? -45.117 -39.214 -13.207 1.00 25.92 844 THR A N 1
ATOM 6633 C CA . THR A 1 844 ? -46.057 -38.047 -13.089 1.00 25.92 844 THR A CA 1
ATOM 6634 C C . THR A 1 844 ? -46.326 -37.737 -11.568 1.00 25.92 844 THR A C 1
ATOM 6636 O O . THR A 1 844 ? -46.413 -38.708 -10.830 1.00 25.92 844 THR A O 1
ATOM 6639 N N . ILE A 1 845 ? -46.292 -36.473 -11.053 1.00 24.23 845 ILE A N 1
ATOM 6640 C CA . ILE A 1 845 ? -47.384 -35.526 -10.565 1.00 24.23 845 ILE A CA 1
ATOM 6641 C C . ILE A 1 845 ? -48.012 -35.843 -9.155 1.00 24.23 845 ILE A C 1
ATOM 6643 O O . ILE A 1 845 ? -48.119 -37.037 -8.905 1.00 24.23 845 ILE A O 1
ATOM 6647 N N . PRO A 1 846 ? -48.494 -34.908 -8.252 1.00 32.06 846 PRO A N 1
ATOM 6648 C CA . PRO A 1 846 ? -48.827 -33.452 -8.365 1.00 32.06 846 PRO A CA 1
ATOM 6649 C C . PRO A 1 846 ? -48.403 -32.472 -7.229 1.00 32.06 846 PRO A C 1
ATOM 6651 O O . PRO A 1 846 ? -48.283 -32.840 -6.065 1.00 32.06 846 PRO A O 1
ATOM 6654 N N . GLY A 1 847 ? -48.431 -31.164 -7.554 1.00 23.91 847 GLY A N 1
ATOM 6655 C CA . GLY A 1 847 ? -48.877 -30.121 -6.613 1.00 23.91 847 GLY A CA 1
ATOM 6656 C C . GLY A 1 847 ? -48.293 -28.716 -6.815 1.00 23.91 847 GLY A C 1
ATOM 6657 O O . GLY A 1 847 ? -47.285 -28.414 -6.200 1.00 23.91 847 GLY A O 1
ATOM 6658 N N . GLN A 1 848 ? -48.945 -27.860 -7.617 1.00 25.36 848 GLN A N 1
ATOM 6659 C CA . GLN A 1 848 ? -49.277 -26.443 -7.329 1.00 25.36 848 GLN A CA 1
ATOM 6660 C C . GLN A 1 848 ? -49.537 -25.617 -8.605 1.00 25.36 848 GLN A C 1
ATOM 6662 O O . GLN A 1 848 ? -48.996 -25.871 -9.676 1.00 25.36 848 GLN A O 1
ATOM 6667 N N . ARG A 1 849 ? -50.469 -24.669 -8.464 1.00 26.69 849 ARG A N 1
ATOM 6668 C CA . ARG A 1 849 ? -51.101 -23.835 -9.497 1.00 26.69 849 ARG A CA 1
ATOM 6669 C C . ARG A 1 849 ? -50.094 -22.913 -10.198 1.00 26.69 849 ARG A C 1
ATOM 6671 O O . ARG A 1 849 ? -49.436 -22.136 -9.519 1.00 26.69 849 ARG A O 1
ATOM 6678 N N . ASN A 1 850 ? -50.086 -22.903 -11.534 1.00 25.91 850 ASN A N 1
ATOM 6679 C CA . ASN A 1 850 ? -49.409 -21.869 -12.322 1.00 25.91 850 ASN A CA 1
ATOM 6680 C C . ASN A 1 850 ? -50.415 -20.848 -12.861 1.00 25.91 850 ASN A C 1
ATOM 6682 O O . ASN A 1 850 ? -51.340 -21.191 -13.596 1.00 25.91 850 ASN A O 1
ATOM 6686 N N . TYR A 1 851 ? -50.188 -19.587 -12.495 1.00 24.52 851 TYR A N 1
ATOM 6687 C CA . TYR A 1 851 ? -50.697 -18.419 -13.200 1.00 24.52 851 TYR A CA 1
ATOM 6688 C C . TYR A 1 851 ? -49.982 -18.315 -14.556 1.00 24.52 851 TYR A C 1
ATOM 6690 O O . TYR A 1 851 ? -48.759 -18.422 -14.628 1.00 24.52 851 TYR A O 1
ATOM 6698 N N . ASN A 1 852 ? -50.743 -18.122 -15.633 1.00 24.08 852 ASN A N 1
ATOM 6699 C CA . ASN A 1 852 ? -50.204 -17.888 -16.971 1.00 24.08 852 ASN A CA 1
ATOM 6700 C C . ASN A 1 852 ? -49.563 -16.495 -17.049 1.00 24.08 852 ASN A C 1
ATOM 6702 O O . ASN A 1 852 ? -50.264 -15.498 -17.207 1.00 24.08 852 ASN A O 1
ATOM 6706 N N . THR A 1 853 ? -48.235 -16.432 -17.011 1.00 25.72 853 THR A N 1
ATOM 6707 C CA . THR A 1 853 ? -47.456 -15.286 -17.498 1.00 25.72 853 THR A CA 1
ATOM 6708 C C . THR A 1 853 ? -46.936 -15.636 -18.889 1.00 25.72 853 THR A C 1
ATOM 6710 O O . THR A 1 853 ? -46.106 -16.530 -19.046 1.00 25.72 853 THR A O 1
ATOM 6713 N N . VAL A 1 854 ? -47.438 -14.956 -19.922 1.00 28.19 854 VAL A N 1
ATOM 6714 C CA . VAL A 1 854 ? -46.916 -15.081 -21.291 1.00 28.19 854 VAL A CA 1
ATOM 6715 C C . VAL A 1 854 ? -45.528 -14.437 -21.324 1.00 28.19 854 VAL A C 1
ATOM 6717 O O . VAL A 1 854 ? -45.408 -13.216 -21.400 1.00 28.19 854 VAL A O 1
ATOM 6720 N N . GLN A 1 855 ? -44.465 -15.239 -21.240 1.00 30.98 855 GLN A N 1
ATOM 6721 C CA . GLN A 1 855 ? -43.120 -14.774 -21.570 1.00 30.98 855 GLN A CA 1
ATOM 6722 C C . GLN A 1 855 ? -42.963 -14.732 -23.090 1.00 30.98 855 GLN A C 1
ATOM 6724 O O . GLN A 1 855 ? -42.848 -15.763 -23.749 1.00 30.98 855 GLN A O 1
ATOM 6729 N N . VAL A 1 856 ? -42.945 -13.525 -23.651 1.00 39.06 856 VAL A N 1
ATOM 6730 C CA . VAL A 1 856 ? -42.414 -13.300 -24.998 1.00 39.06 856 VAL A CA 1
ATOM 6731 C C . VAL A 1 856 ? -40.892 -13.344 -24.884 1.00 39.06 856 VAL A C 1
ATOM 6733 O O . VAL A 1 856 ? -40.317 -12.590 -24.098 1.00 39.06 856 VAL A O 1
ATOM 6736 N N . SER A 1 857 ? -40.240 -14.246 -25.620 1.00 41.69 857 SER A N 1
ATOM 6737 C CA . SER A 1 857 ? -38.787 -14.412 -25.547 1.00 41.69 857 SER A CA 1
ATOM 6738 C C . SER A 1 857 ? -38.060 -13.141 -26.007 1.00 41.69 857 SER A C 1
ATOM 6740 O O . SER A 1 857 ? -38.521 -12.412 -26.887 1.00 41.69 857 SER A O 1
ATOM 6742 N N . GLU A 1 858 ? -36.897 -12.869 -25.422 1.00 43.53 858 GLU A N 1
ATOM 6743 C CA . GLU A 1 858 ? -36.041 -11.730 -25.777 1.00 43.53 858 GLU A CA 1
ATOM 6744 C C . GLU A 1 858 ? -35.649 -11.742 -27.270 1.00 43.53 858 GLU A C 1
ATOM 6746 O O . GLU A 1 858 ? -35.526 -10.693 -27.903 1.00 43.53 858 GLU A O 1
ATOM 6751 N N . ALA A 1 859 ? -35.587 -12.937 -27.868 1.00 38.56 859 ALA A N 1
ATOM 6752 C CA . ALA A 1 859 ? -35.388 -13.143 -29.299 1.00 38.56 859 ALA A CA 1
ATOM 6753 C C . ALA A 1 859 ? -36.552 -12.601 -30.149 1.00 38.56 859 ALA A C 1
ATOM 6755 O O . ALA A 1 859 ? -36.315 -11.965 -31.174 1.00 38.56 859 ALA A O 1
ATOM 6756 N N . ASP A 1 860 ? -37.797 -12.776 -29.701 1.00 42.66 860 ASP A N 1
ATOM 6757 C CA . ASP A 1 860 ? -38.992 -12.264 -30.385 1.00 42.66 860 ASP A CA 1
ATOM 6758 C C . ASP A 1 860 ? -39.089 -10.729 -30.283 1.00 42.66 860 ASP A C 1
ATOM 6760 O O . ASP A 1 860 ? -39.521 -10.044 -31.216 1.00 42.66 860 ASP A O 1
ATOM 6764 N N . ARG A 1 861 ? -38.619 -10.164 -29.160 1.00 47.62 861 ARG A N 1
ATOM 6765 C CA . ARG A 1 861 ? -38.458 -8.712 -28.955 1.00 47.62 861 ARG A CA 1
ATOM 6766 C C . ARG A 1 861 ? -37.423 -8.117 -29.908 1.00 47.62 861 ARG A C 1
ATOM 6768 O O . ARG A 1 861 ? -37.706 -7.126 -30.581 1.00 47.62 861 ARG A O 1
ATOM 6775 N N . MET A 1 862 ? -36.253 -8.746 -29.995 1.00 45.94 862 MET A N 1
ATOM 6776 C CA . MET A 1 862 ? -35.175 -8.321 -30.889 1.00 45.94 862 MET A CA 1
ATOM 6777 C C . MET A 1 862 ? -35.558 -8.484 -32.362 1.00 45.94 862 MET A C 1
ATOM 6779 O O . MET A 1 862 ? -35.236 -7.614 -33.168 1.00 45.94 862 MET A O 1
ATOM 6783 N N . PHE A 1 863 ? -36.297 -9.540 -32.718 1.00 45.84 863 PHE A N 1
ATOM 6784 C CA . PHE A 1 863 ? -36.788 -9.761 -34.079 1.00 45.84 863 PHE A CA 1
ATOM 6785 C C . PHE A 1 863 ? -37.761 -8.661 -34.526 1.00 45.84 863 PHE A C 1
ATOM 6787 O O . PHE A 1 863 ? -37.604 -8.105 -35.613 1.00 45.84 863 PHE A O 1
ATOM 6794 N N . LYS A 1 864 ? -38.715 -8.271 -33.668 1.00 44.66 864 LYS A N 1
ATOM 6795 C CA . LYS A 1 864 ? -39.671 -7.189 -33.970 1.00 44.66 864 LYS A CA 1
ATOM 6796 C C . LYS A 1 864 ? -38.998 -5.815 -34.071 1.00 44.66 864 LYS A C 1
ATOM 6798 O O . LYS A 1 864 ? -39.343 -5.051 -34.967 1.00 44.66 864 LYS A O 1
ATOM 6803 N N . LEU A 1 865 ? -38.002 -5.523 -33.227 1.00 49.50 865 LEU A N 1
ATOM 6804 C CA . LEU A 1 865 ? -37.193 -4.297 -33.323 1.00 49.50 865 LEU A CA 1
ATOM 6805 C C . LEU A 1 865 ? -36.405 -4.229 -34.638 1.00 49.50 865 LEU A C 1
ATOM 6807 O O . LEU A 1 865 ? -36.451 -3.214 -35.330 1.00 49.50 865 LEU A O 1
ATOM 6811 N N . LYS A 1 866 ? -35.767 -5.336 -35.035 1.00 48.81 866 LYS A N 1
ATOM 6812 C CA . LYS A 1 866 ? -35.012 -5.425 -36.295 1.00 48.81 866 LYS A CA 1
ATOM 6813 C C . LYS A 1 866 ? -35.917 -5.316 -37.524 1.00 48.81 866 LYS A C 1
ATOM 6815 O O . LYS A 1 866 ? -35.519 -4.740 -38.534 1.00 48.81 866 LYS A O 1
ATOM 6820 N N . LEU A 1 867 ? -37.149 -5.825 -37.438 1.00 44.00 867 LEU A N 1
ATOM 6821 C CA . LEU A 1 867 ? -38.159 -5.693 -38.490 1.00 44.00 867 LEU A CA 1
ATOM 6822 C C . LEU A 1 867 ? -38.614 -4.232 -38.662 1.00 44.00 867 LEU A C 1
ATOM 6824 O O . LEU A 1 867 ? -38.699 -3.755 -39.791 1.00 44.00 867 LEU A O 1
ATOM 6828 N N . VAL A 1 868 ? -38.836 -3.502 -37.561 1.00 48.31 868 VAL A N 1
ATOM 6829 C CA . VAL A 1 868 ? -39.160 -2.060 -37.586 1.00 48.31 868 VAL A CA 1
ATOM 6830 C C . VAL A 1 868 ? -38.007 -1.250 -38.183 1.00 48.31 868 VAL A C 1
ATOM 6832 O O . VAL A 1 868 ? -38.240 -0.416 -39.057 1.00 48.31 868 VAL A O 1
ATOM 6835 N N . GLU A 1 869 ? -36.771 -1.549 -37.783 1.00 50.38 869 GLU A N 1
ATOM 6836 C CA . GLU A 1 869 ? -35.557 -0.907 -38.299 1.00 50.38 869 GLU A CA 1
ATOM 6837 C C . GLU A 1 869 ? -35.381 -1.155 -39.809 1.00 50.38 869 GLU A C 1
ATOM 6839 O O . GLU A 1 869 ? -35.115 -0.230 -40.576 1.00 50.38 869 GLU A O 1
ATOM 6844 N N . THR A 1 870 ? -35.641 -2.386 -40.266 1.00 46.81 870 THR A N 1
ATOM 6845 C CA . THR A 1 870 ? -35.561 -2.772 -41.687 1.00 46.81 870 THR A CA 1
ATOM 6846 C C . THR A 1 870 ? -36.664 -2.112 -42.523 1.00 46.81 870 THR A C 1
ATOM 6848 O O . THR A 1 870 ? -36.401 -1.616 -43.619 1.00 46.81 870 THR A O 1
ATOM 6851 N N . CYS A 1 871 ? -37.898 -2.047 -42.011 1.00 43.12 871 CYS A N 1
ATOM 6852 C CA . CYS A 1 871 ? -39.006 -1.372 -42.687 1.00 43.12 871 CYS A CA 1
ATOM 6853 C C . CYS A 1 871 ? -38.811 0.150 -42.765 1.00 43.12 871 CYS A C 1
ATOM 6855 O O . CYS A 1 871 ? -39.131 0.740 -43.796 1.00 43.12 871 CYS A O 1
ATOM 6857 N N . ALA A 1 872 ? -38.276 0.779 -41.714 1.00 47.28 872 ALA A N 1
ATOM 6858 C CA . ALA A 1 872 ? -37.953 2.205 -41.716 1.00 47.28 872 ALA A CA 1
ATOM 6859 C C . ALA A 1 872 ? -36.858 2.522 -42.746 1.00 47.28 872 ALA A C 1
ATOM 6861 O O . ALA A 1 872 ? -36.986 3.483 -43.504 1.00 47.28 872 ALA A O 1
ATOM 6862 N N . HIS A 1 873 ? -35.838 1.662 -42.847 1.00 47.16 873 HIS A N 1
ATOM 6863 C CA . HIS A 1 873 ? -34.788 1.790 -43.856 1.00 47.16 873 HIS A CA 1
ATOM 6864 C C . HIS A 1 873 ? -35.326 1.684 -45.291 1.00 47.16 873 HIS A C 1
ATOM 6866 O O . HIS A 1 873 ? -34.899 2.441 -46.160 1.00 47.16 873 HIS A O 1
ATOM 6872 N N . GLN A 1 874 ? -36.268 0.770 -45.552 1.00 44.06 874 GLN A N 1
ATOM 6873 C CA . GLN A 1 874 ? -36.845 0.596 -46.890 1.00 44.06 874 GLN A CA 1
ATOM 6874 C C . GLN A 1 874 ? -37.787 1.737 -47.300 1.00 44.06 874 GLN A C 1
ATOM 6876 O O . GLN A 1 874 ? -37.779 2.119 -48.466 1.00 44.06 874 GLN A O 1
ATOM 6881 N N . ILE A 1 875 ? -38.544 2.318 -46.361 1.00 45.28 875 ILE A N 1
ATOM 6882 C CA . ILE A 1 875 ? -39.391 3.497 -46.625 1.00 45.28 875 ILE A CA 1
ATOM 6883 C C . ILE A 1 875 ? -38.520 4.723 -46.937 1.00 45.28 875 ILE A C 1
ATOM 6885 O O . ILE A 1 875 ? -38.762 5.411 -47.924 1.00 45.28 875 ILE A O 1
ATOM 6889 N N . LEU A 1 876 ? -37.456 4.949 -46.156 1.00 45.78 876 LEU A N 1
ATOM 6890 C CA . LEU A 1 876 ? -36.501 6.038 -46.390 1.00 45.78 876 LEU A CA 1
ATOM 6891 C C . LEU A 1 876 ? -35.787 5.898 -47.741 1.00 45.78 876 LEU A C 1
ATOM 6893 O O . LEU A 1 876 ? -35.619 6.885 -48.446 1.00 45.78 876 LEU A O 1
ATOM 6897 N N . LYS A 1 877 ? -35.414 4.676 -48.138 1.00 42.09 877 LYS A N 1
ATOM 6898 C CA . LYS A 1 877 ? -34.754 4.433 -49.427 1.00 42.09 877 LYS A CA 1
ATOM 6899 C C . LYS A 1 877 ? -35.685 4.653 -50.629 1.00 42.09 877 LYS A C 1
ATOM 6901 O O . LYS A 1 877 ? -35.211 5.055 -51.680 1.00 42.09 877 LYS A O 1
ATOM 6906 N N . ALA A 1 878 ? -36.990 4.416 -50.481 1.00 41.75 878 ALA A N 1
ATOM 6907 C CA . ALA A 1 878 ? -37.958 4.576 -51.567 1.00 41.75 878 ALA A CA 1
ATOM 6908 C C . ALA A 1 878 ? -38.366 6.040 -51.830 1.00 41.75 878 ALA A C 1
ATOM 6910 O O . ALA A 1 878 ? -38.716 6.365 -52.962 1.00 41.75 878 ALA A O 1
ATOM 6911 N N . GLU A 1 879 ? -38.307 6.927 -50.827 1.00 45.53 879 GLU A N 1
ATOM 6912 C CA . GLU A 1 879 ? -38.659 8.350 -50.999 1.00 45.53 879 GLU A CA 1
ATOM 6913 C C . GLU A 1 879 ? -37.462 9.279 -51.262 1.00 45.53 879 GLU A C 1
ATOM 6915 O O . GLU A 1 879 ? -37.654 10.363 -51.813 1.00 45.53 879 GLU A O 1
ATOM 6920 N N . LEU A 1 880 ? -36.235 8.879 -50.901 1.00 45.84 880 LEU A N 1
ATOM 6921 C CA . LEU A 1 880 ? -35.048 9.748 -50.972 1.00 45.84 880 LEU A CA 1
ATOM 6922 C C . LEU A 1 880 ? -34.341 9.785 -52.337 1.00 45.84 880 LEU A C 1
ATOM 6924 O O . LEU A 1 880 ? -33.442 10.605 -52.521 1.00 45.84 880 LEU A O 1
ATOM 6928 N N . ASP A 1 881 ? -34.740 8.951 -53.299 1.00 39.97 881 ASP A N 1
ATOM 6929 C CA . ASP A 1 881 ? -34.002 8.799 -54.560 1.00 39.97 881 ASP A CA 1
ATOM 6930 C C . ASP A 1 881 ? -34.324 9.861 -55.634 1.00 39.97 881 ASP A C 1
ATOM 6932 O O . ASP A 1 881 ? -33.728 9.803 -56.704 1.00 39.97 881 ASP A O 1
ATOM 6936 N N . ASN A 1 882 ? -35.207 10.853 -55.405 1.00 42.62 882 ASN A N 1
ATOM 6937 C CA . ASN A 1 882 ? -35.589 11.781 -56.493 1.00 42.62 882 ASN A CA 1
ATOM 6938 C C . ASN A 1 882 ? -35.971 13.238 -56.147 1.00 42.62 882 ASN A C 1
ATOM 6940 O O . ASN A 1 882 ? -36.592 13.902 -56.978 1.00 42.62 882 ASN A O 1
ATOM 6944 N N . VAL A 1 883 ? -35.598 13.807 -54.991 1.00 43.31 883 VAL A N 1
ATOM 6945 C CA . VAL A 1 883 ? -35.914 15.228 -54.703 1.00 43.31 883 VAL A CA 1
ATOM 6946 C C . VAL A 1 883 ? -34.746 15.983 -54.051 1.00 43.31 883 VAL A C 1
ATOM 6948 O O . VAL A 1 883 ? -34.032 15.471 -53.199 1.00 43.31 883 VAL A O 1
ATOM 6951 N N . SER A 1 884 ? -34.548 17.237 -54.467 1.00 39.38 884 SER A N 1
ATOM 6952 C CA . SER A 1 884 ? -33.624 18.206 -53.862 1.00 39.38 884 SER A CA 1
ATOM 6953 C C . SER A 1 884 ? -34.273 18.843 -52.626 1.00 39.38 884 SER A C 1
ATOM 6955 O O . SER A 1 884 ? -35.307 19.502 -52.742 1.00 39.38 884 SER A O 1
ATOM 6957 N N . TYR A 1 885 ? -33.695 18.640 -51.438 1.00 47.78 885 TYR A N 1
ATOM 6958 C CA . TYR A 1 885 ? -34.321 19.032 -50.169 1.00 47.78 885 TYR A CA 1
ATOM 6959 C C . TYR A 1 885 ? -33.735 20.327 -49.589 1.00 47.78 885 TYR A C 1
ATOM 6961 O O . TYR A 1 885 ? -32.531 20.429 -49.352 1.00 47.78 885 TYR A O 1
ATOM 6969 N N . ASN A 1 886 ? -34.604 21.302 -49.291 1.00 46.09 886 ASN A N 1
ATOM 6970 C CA . ASN A 1 886 ? -34.281 22.451 -48.440 1.00 46.09 886 ASN A CA 1
ATOM 6971 C C . ASN A 1 886 ? -34.752 22.202 -46.989 1.00 46.09 886 ASN A C 1
ATOM 6973 O O . ASN A 1 886 ? -35.481 21.250 -46.708 1.00 46.09 886 ASN A O 1
ATOM 6977 N N . ALA A 1 887 ? -34.344 23.057 -46.044 1.00 44.41 887 ALA A N 1
ATOM 6978 C CA . ALA A 1 887 ? -34.610 22.863 -44.612 1.00 44.41 887 ALA A CA 1
ATOM 6979 C C . ALA A 1 887 ? -36.108 22.765 -44.238 1.00 44.41 887 ALA A C 1
ATOM 6981 O O . ALA A 1 887 ? -36.435 22.153 -43.218 1.00 44.41 887 ALA A O 1
ATOM 6982 N N . ASN A 1 888 ? -37.019 23.327 -45.045 1.00 45.50 888 ASN A N 1
ATOM 6983 C CA . ASN A 1 888 ? -38.461 23.192 -44.822 1.00 45.50 888 ASN A CA 1
ATOM 6984 C C . ASN A 1 888 ? -38.973 21.820 -45.278 1.00 45.50 888 ASN A C 1
ATOM 6986 O O . ASN A 1 888 ? -39.729 21.191 -44.540 1.00 45.50 888 ASN A O 1
ATOM 6990 N N . THR A 1 889 ? -38.480 21.299 -46.405 1.00 49.50 889 THR A N 1
ATOM 6991 C CA . THR A 1 889 ? -38.831 19.954 -46.888 1.00 49.50 889 THR A CA 1
ATOM 6992 C C . THR A 1 889 ? -38.367 18.865 -45.913 1.00 49.50 889 THR A C 1
ATOM 6994 O O . THR A 1 889 ? -39.107 17.925 -45.641 1.00 49.50 889 THR A O 1
ATOM 6997 N N . CYS A 1 890 ? -37.191 19.025 -45.289 1.00 46.94 890 CYS A N 1
ATOM 6998 C CA . CYS A 1 890 ? -36.699 18.103 -44.252 1.00 46.94 890 CYS A CA 1
ATOM 6999 C C . CYS A 1 890 ? -37.588 18.074 -43.001 1.00 46.94 890 CYS A C 1
ATOM 7001 O O . CYS A 1 890 ? -37.726 17.036 -42.351 1.00 46.94 890 CYS A O 1
ATOM 7003 N N . ARG A 1 891 ? -38.185 19.219 -42.645 1.00 48.31 891 ARG A N 1
ATOM 7004 C CA . ARG A 1 891 ? -39.086 19.326 -41.495 1.00 48.31 891 ARG A CA 1
ATOM 7005 C C . ARG A 1 891 ? -40.399 18.592 -41.767 1.00 48.31 891 ARG A C 1
ATOM 7007 O O . ARG A 1 891 ? -40.841 17.839 -40.905 1.00 48.31 891 ARG A O 1
ATOM 7014 N N . GLU A 1 892 ? -40.976 18.757 -42.953 1.00 51.94 892 GLU A N 1
ATOM 7015 C CA . GLU A 1 892 ? -42.207 18.059 -43.354 1.00 51.94 892 GLU A CA 1
ATOM 7016 C C . GLU A 1 892 ? -41.987 16.544 -43.479 1.00 51.94 892 GLU A C 1
ATOM 7018 O O . GLU A 1 892 ? -42.732 15.770 -42.879 1.00 51.94 892 GLU A O 1
ATOM 7023 N N . LEU A 1 893 ? -40.896 16.111 -44.121 1.00 50.47 893 LEU A N 1
ATOM 7024 C CA . LEU A 1 893 ? -40.518 14.693 -44.211 1.00 50.47 893 LEU A CA 1
ATOM 7025 C C . LEU A 1 893 ? -40.327 14.043 -42.839 1.00 50.47 893 LEU A C 1
ATOM 7027 O O . LEU A 1 893 ? -40.784 12.924 -42.620 1.00 50.47 893 LEU A O 1
ATOM 7031 N N . SER A 1 894 ? -39.713 14.744 -41.881 1.00 49.75 894 SER A N 1
ATOM 7032 C CA . SER A 1 894 ? -39.549 14.212 -40.521 1.00 49.75 894 SER A CA 1
ATOM 7033 C C . SER A 1 894 ? -40.890 13.958 -39.819 1.00 49.75 894 SER A C 1
ATOM 7035 O O . SER A 1 894 ? -41.019 12.988 -39.072 1.00 49.75 894 SER A O 1
ATOM 7037 N N . GLN A 1 895 ? -41.903 14.791 -40.086 1.00 51.62 895 GLN A N 1
ATOM 7038 C CA . GLN A 1 895 ? -43.244 14.629 -39.523 1.00 51.62 895 GLN A CA 1
ATOM 7039 C C . GLN A 1 895 ? -44.001 13.484 -40.201 1.00 51.62 895 GLN A C 1
ATOM 7041 O O . GLN A 1 895 ? -44.647 12.697 -39.508 1.00 51.62 895 GLN A O 1
ATOM 7046 N N . VAL A 1 896 ? -43.869 13.339 -41.524 1.00 53.59 896 VAL A N 1
ATOM 7047 C CA . VAL A 1 896 ? -44.462 12.229 -42.289 1.00 53.59 896 VAL A CA 1
ATOM 7048 C C . VAL A 1 896 ? -43.851 10.889 -41.872 1.00 53.59 896 VAL A C 1
ATOM 7050 O O . VAL A 1 896 ? -44.584 9.954 -41.557 1.00 53.59 896 VAL A O 1
ATOM 7053 N N . ILE A 1 897 ? -42.521 10.806 -41.774 1.00 51.72 897 ILE A N 1
ATOM 7054 C CA . ILE A 1 897 ? -41.808 9.593 -41.346 1.00 51.72 897 ILE A CA 1
ATOM 7055 C C . ILE A 1 897 ? -42.182 9.223 -39.906 1.00 51.72 897 ILE A C 1
ATOM 7057 O O . ILE A 1 897 ? -42.459 8.056 -39.627 1.00 51.72 897 ILE A O 1
ATOM 7061 N N . ALA A 1 898 ? -42.260 10.201 -38.997 1.00 52.59 898 ALA A N 1
ATOM 7062 C CA . ALA A 1 898 ? -42.732 9.957 -37.636 1.00 52.59 898 ALA A CA 1
ATOM 7063 C C . ALA A 1 898 ? -44.180 9.430 -37.619 1.00 52.59 898 ALA A C 1
ATOM 7065 O O . ALA A 1 898 ? -44.474 8.489 -36.884 1.00 52.59 898 ALA A O 1
ATOM 7066 N N . GLY A 1 899 ? -45.068 9.977 -38.457 1.00 52.94 899 GLY A N 1
ATOM 7067 C CA . GLY A 1 899 ? -46.445 9.496 -38.614 1.00 52.94 899 GLY A CA 1
ATOM 7068 C C . GLY A 1 899 ? -46.522 8.052 -39.119 1.00 52.94 899 GLY A C 1
ATOM 7069 O O . GLY A 1 899 ? -47.179 7.218 -38.497 1.00 52.94 899 GLY A O 1
ATOM 7070 N N . LEU A 1 900 ? -45.781 7.729 -40.184 1.00 55.47 900 LEU A N 1
ATOM 7071 C CA . LEU A 1 900 ? -45.730 6.387 -40.774 1.00 55.47 900 LEU A CA 1
ATOM 7072 C C . LEU A 1 900 ? -45.179 5.340 -39.799 1.00 55.47 900 LEU A C 1
ATOM 7074 O O . LEU A 1 900 ? -45.717 4.235 -39.710 1.00 55.47 900 LEU A O 1
ATOM 7078 N N . ILE A 1 901 ? -44.134 5.681 -39.038 1.00 51.72 901 ILE A N 1
ATOM 7079 C CA . ILE A 1 901 ? -43.582 4.804 -37.997 1.00 51.72 901 ILE A CA 1
ATOM 7080 C C . ILE A 1 901 ? -44.631 4.559 -36.907 1.00 51.72 901 ILE A C 1
ATOM 7082 O O . ILE A 1 901 ? -44.843 3.413 -36.508 1.00 51.72 901 ILE A O 1
ATOM 7086 N N . MET A 1 902 ? -45.331 5.603 -36.458 1.00 53.53 902 MET A N 1
ATOM 7087 C CA . MET A 1 902 ? -46.341 5.479 -35.406 1.00 53.53 902 MET A CA 1
ATOM 7088 C C . MET A 1 902 ? -47.564 4.664 -35.847 1.00 53.53 902 MET A C 1
ATOM 7090 O O . MET A 1 902 ? -48.040 3.830 -35.076 1.00 53.53 902 MET A O 1
ATOM 7094 N N . ASP A 1 903 ? -48.045 4.827 -37.081 1.00 54.72 903 ASP A N 1
ATOM 7095 C CA . ASP A 1 903 ? -49.160 4.023 -37.599 1.00 54.72 903 ASP A CA 1
ATOM 7096 C C . ASP A 1 903 ? -48.773 2.554 -37.807 1.00 54.72 903 ASP A C 1
ATOM 7098 O O . ASP A 1 903 ? -49.573 1.655 -37.530 1.00 54.72 903 ASP A O 1
ATOM 7102 N N . ARG A 1 904 ? -47.517 2.272 -38.177 1.00 52.12 904 ARG A N 1
ATOM 7103 C CA . ARG A 1 904 ? -47.026 0.890 -38.245 1.00 52.12 904 ARG A CA 1
ATOM 7104 C C . ARG A 1 904 ? -46.858 0.268 -36.862 1.00 52.12 904 ARG A C 1
ATOM 7106 O O . ARG A 1 904 ? -47.218 -0.892 -36.685 1.00 52.12 904 ARG A O 1
ATOM 7113 N N . LEU A 1 905 ? -46.410 1.023 -35.859 1.00 51.03 905 LEU A N 1
ATOM 7114 C CA . LEU A 1 905 ? -46.309 0.541 -34.475 1.00 51.03 905 LEU A CA 1
ATOM 7115 C C . LEU A 1 905 ? -47.678 0.230 -33.846 1.00 51.03 905 LEU A C 1
ATOM 7117 O O . LEU A 1 905 ? -47.781 -0.737 -33.088 1.00 51.03 905 LEU A O 1
ATOM 7121 N N . LYS A 1 906 ? -48.745 0.960 -34.215 1.00 50.94 906 LYS A N 1
ATOM 7122 C CA . LYS A 1 906 ? -50.128 0.613 -33.819 1.00 50.94 906 LYS A CA 1
ATOM 7123 C C . LYS A 1 906 ? -50.531 -0.788 -34.291 1.00 50.94 906 LYS A C 1
ATOM 7125 O O . LYS A 1 906 ? -51.197 -1.503 -33.548 1.00 50.94 906 LYS A O 1
ATOM 7130 N N . SER A 1 907 ? -50.079 -1.215 -35.474 1.00 49.31 907 SER A N 1
ATOM 7131 C CA . SER A 1 907 ? -50.385 -2.549 -36.017 1.00 49.31 907 SER A CA 1
ATOM 7132 C C . SER A 1 907 ? -49.701 -3.712 -35.275 1.00 49.31 907 SER A C 1
ATOM 7134 O O . SER A 1 907 ? -50.122 -4.856 -35.419 1.00 49.31 907 SER A O 1
ATOM 7136 N N . PHE A 1 908 ? -48.698 -3.434 -34.428 1.00 49.31 908 PHE A N 1
ATOM 7137 C CA . PHE A 1 908 ? -47.969 -4.442 -33.641 1.00 49.31 908 PHE A CA 1
ATOM 7138 C C . PHE A 1 908 ? -48.458 -4.594 -32.187 1.00 49.31 908 PHE A C 1
ATOM 7140 O O . PHE A 1 908 ? -47.856 -5.349 -31.422 1.00 49.31 908 PHE A O 1
ATOM 7147 N N . SER A 1 909 ? -49.548 -3.921 -31.791 1.00 45.75 909 SER A N 1
ATOM 7148 C CA . SER A 1 909 ? -50.161 -4.021 -30.451 1.00 45.75 909 SER A CA 1
ATOM 7149 C C . SER A 1 909 ? -49.202 -3.708 -29.281 1.00 45.75 909 SER A C 1
ATOM 7151 O O . SER A 1 909 ? -49.286 -4.304 -28.206 1.00 45.75 909 SER A O 1
ATOM 7153 N N . LEU A 1 910 ? -48.281 -2.754 -29.479 1.00 48.81 910 LEU A N 1
ATOM 7154 C CA . LEU A 1 910 ? -47.265 -2.317 -28.503 1.00 48.81 910 LEU A CA 1
ATOM 7155 C C . LEU A 1 910 ? -47.701 -1.101 -27.654 1.00 48.81 910 LEU A C 1
ATOM 7157 O O . LEU A 1 910 ? -46.858 -0.381 -27.129 1.00 48.81 910 LEU A O 1
ATOM 7161 N N . SER A 1 911 ? -49.006 -0.869 -27.485 1.00 45.34 911 SER A N 1
ATOM 7162 C CA . SER A 1 911 ? -49.593 0.331 -26.847 1.00 45.34 911 SER A CA 1
ATOM 7163 C C . SER A 1 911 ? -49.240 0.558 -25.367 1.00 45.34 911 SER A C 1
ATOM 7165 O O . SER A 1 911 ? -49.643 1.561 -24.792 1.00 45.34 911 SER A O 1
ATOM 7167 N N . GLN A 1 912 ? -48.510 -0.365 -24.749 1.00 42.41 912 GLN A N 1
ATOM 7168 C CA . GLN A 1 912 ? -48.110 -0.359 -23.338 1.00 42.41 912 GLN A CA 1
ATOM 7169 C C . GLN A 1 912 ? -46.682 0.170 -23.107 1.00 42.41 912 GLN A C 1
ATOM 7171 O O . GLN A 1 912 ? -46.186 0.123 -21.987 1.00 42.41 912 GLN A O 1
ATOM 7176 N N . TYR A 1 913 ? -46.015 0.675 -24.150 1.00 43.94 913 TYR A N 1
ATOM 7177 C CA . TYR A 1 913 ? -44.644 1.175 -24.072 1.00 43.94 913 TYR A CA 1
ATOM 7178 C C . TYR A 1 913 ? -44.535 2.632 -24.539 1.00 43.94 913 TYR A C 1
ATOM 7180 O O . TYR A 1 913 ? -44.994 2.968 -25.633 1.00 43.94 913 TYR A O 1
ATOM 7188 N N . LYS A 1 914 ? -43.871 3.488 -23.746 1.00 42.31 914 LYS A N 1
ATOM 7189 C CA . LYS A 1 914 ? -43.488 4.845 -24.167 1.00 42.31 914 LYS A CA 1
ATOM 7190 C C . LYS A 1 914 ? -42.197 4.770 -24.982 1.00 42.31 914 LYS A C 1
ATOM 7192 O O . LYS A 1 914 ? -41.158 4.342 -24.477 1.00 42.31 914 LYS A O 1
ATOM 7197 N N . LEU A 1 915 ? -42.271 5.150 -26.258 1.00 41.84 915 LEU A N 1
ATOM 7198 C CA . LEU A 1 915 ? -41.145 5.091 -27.191 1.00 41.84 915 LEU A CA 1
ATOM 7199 C C . LEU A 1 915 ? -40.592 6.500 -27.419 1.00 41.84 915 LEU A C 1
ATOM 7201 O O . LEU A 1 915 ? -41.319 7.386 -27.869 1.00 41.84 915 LEU A O 1
ATOM 7205 N N . VAL A 1 916 ? -39.300 6.697 -27.155 1.00 42.69 916 VAL A N 1
ATOM 7206 C CA . VAL A 1 916 ? -38.597 7.936 -27.517 1.00 42.69 916 VAL A CA 1
ATOM 7207 C C . VAL A 1 916 ? -37.784 7.669 -28.776 1.00 42.69 916 VAL A C 1
ATOM 7209 O O . VAL A 1 916 ? -36.871 6.844 -28.767 1.00 42.69 916 VAL A O 1
ATOM 7212 N N . CYS A 1 917 ? -38.130 8.360 -29.863 1.00 41.31 917 CYS A N 1
ATOM 7213 C CA . CYS A 1 917 ? -37.382 8.329 -31.116 1.00 41.31 917 CYS A CA 1
ATOM 7214 C C . CYS A 1 917 ? -36.591 9.631 -31.250 1.00 41.31 917 CYS A C 1
ATOM 7216 O O . CYS A 1 917 ? -37.170 10.723 -31.273 1.00 41.31 917 CYS A O 1
ATOM 7218 N N . VAL A 1 918 ? -35.264 9.512 -31.316 1.00 43.22 918 VAL A N 1
ATOM 7219 C CA . VAL A 1 918 ? -34.369 10.638 -31.597 1.00 43.22 918 VAL A CA 1
ATOM 7220 C C . VAL A 1 918 ? -33.821 10.462 -33.001 1.00 43.22 918 VAL A C 1
ATOM 7222 O O . VAL A 1 918 ? -33.102 9.499 -33.266 1.00 43.22 918 VAL A O 1
ATOM 7225 N N . VAL A 1 919 ? -34.158 11.401 -33.882 1.00 40.62 919 VAL A N 1
ATOM 7226 C CA . VAL A 1 919 ? -33.632 11.463 -35.247 1.00 40.62 919 VAL A CA 1
ATOM 7227 C C . VAL A 1 919 ? -32.580 12.564 -35.290 1.00 40.62 919 VAL A C 1
ATOM 7229 O O . VAL A 1 919 ? -32.891 13.741 -35.082 1.00 40.62 919 VAL A O 1
ATOM 7232 N N . SER A 1 920 ? -31.326 12.174 -35.521 1.00 39.12 920 SER A N 1
ATOM 7233 C CA . SER A 1 920 ? -30.211 13.105 -35.711 1.00 39.12 920 SER A CA 1
ATOM 7234 C C . SER A 1 920 ? -29.785 13.101 -37.174 1.00 39.12 920 SER A C 1
ATOM 7236 O O . SER A 1 920 ? -29.525 12.037 -37.733 1.00 39.12 920 SER A O 1
ATOM 7238 N N . ILE A 1 921 ? -29.697 14.290 -37.772 1.00 40.88 921 ILE A N 1
ATOM 7239 C CA . ILE A 1 921 ? -29.290 14.495 -39.168 1.00 40.88 921 ILE A CA 1
ATOM 7240 C C . ILE A 1 921 ? -28.023 15.365 -39.164 1.00 40.88 921 ILE A C 1
ATOM 7242 O O . ILE A 1 921 ? -28.056 16.457 -38.598 1.00 40.88 921 ILE A O 1
ATOM 7246 N N . GLY A 1 922 ? -26.916 14.892 -39.754 1.00 37.34 922 GLY A N 1
ATOM 7247 C CA . GLY A 1 922 ? -25.643 15.632 -39.820 1.00 37.34 922 GLY A CA 1
ATOM 7248 C C . GLY A 1 922 ? -24.661 15.119 -40.889 1.00 37.34 922 GLY A C 1
ATOM 7249 O O . GLY A 1 922 ? -24.760 13.971 -41.315 1.00 37.34 922 GLY A O 1
ATOM 7250 N N . SER A 1 923 ? -23.728 15.987 -41.314 1.00 41.88 923 SER A N 1
ATOM 7251 C CA . SER A 1 923 ? -22.752 15.783 -42.408 1.00 41.88 923 SER A CA 1
ATOM 7252 C C . SER A 1 923 ? -21.348 15.368 -41.919 1.00 41.88 923 SER A C 1
ATOM 7254 O O . SER A 1 923 ? -20.914 15.769 -40.840 1.00 41.88 923 SER A O 1
ATOM 7256 N N . LEU A 1 924 ? -20.615 14.609 -42.748 1.00 36.97 924 LEU A N 1
ATOM 7257 C CA . LEU A 1 924 ? -19.201 14.229 -42.599 1.00 36.97 924 LEU A CA 1
ATOM 7258 C C . LEU A 1 924 ? -18.321 15.041 -43.576 1.00 36.97 924 LEU A C 1
ATOM 7260 O O . LEU A 1 924 ? -17.848 14.482 -44.564 1.00 36.97 924 LEU A O 1
ATOM 7264 N N . LYS A 1 925 ? -18.103 16.348 -43.348 1.00 33.56 925 LYS A N 1
ATOM 7265 C CA . LYS A 1 925 ? -16.892 17.053 -43.838 1.00 33.56 925 LYS A CA 1
ATOM 7266 C C . LYS A 1 925 ? -16.695 18.467 -43.262 1.00 33.56 925 LYS A C 1
ATOM 7268 O O . LYS A 1 925 ? -17.573 19.312 -43.359 1.00 33.56 925 LYS A O 1
ATOM 7273 N N . ASP A 1 926 ? -15.499 18.652 -42.702 1.00 39.72 926 ASP A N 1
ATOM 7274 C CA . ASP A 1 926 ? -14.668 19.840 -42.432 1.00 39.72 926 ASP A CA 1
ATOM 7275 C C . ASP A 1 926 ? -15.272 21.234 -42.108 1.00 39.72 926 ASP A C 1
ATOM 7277 O O . ASP A 1 926 ? -15.822 21.922 -42.964 1.00 39.72 926 ASP A O 1
ATOM 7281 N N . ARG A 1 927 ? -14.885 21.706 -40.903 1.00 31.70 927 ARG A N 1
ATOM 7282 C CA . ARG A 1 927 ? -14.833 23.073 -40.308 1.00 31.70 927 ARG A CA 1
ATOM 7283 C C . ARG A 1 927 ? -15.911 23.483 -39.279 1.00 31.70 927 ARG A C 1
ATOM 7285 O O . ARG A 1 927 ? -17.038 23.002 -39.329 1.00 31.70 927 ARG A O 1
ATOM 7292 N N . PRO A 1 928 ? -15.548 24.339 -38.289 1.00 45.84 928 PRO A N 1
ATOM 7293 C CA . PRO A 1 928 ? -16.182 24.356 -36.974 1.00 45.84 928 PRO A CA 1
ATOM 7294 C C . PRO A 1 928 ? -17.047 25.603 -36.736 1.00 45.84 928 PRO A C 1
ATOM 7296 O O . PRO A 1 928 ? -16.538 26.718 -36.714 1.00 45.84 928 PRO A O 1
ATOM 7299 N N . ALA A 1 929 ? -18.343 25.389 -36.510 1.00 35.03 929 ALA A N 1
ATOM 7300 C CA . ALA A 1 929 ? -19.218 26.170 -35.626 1.00 35.03 929 ALA A CA 1
ATOM 7301 C C . ALA A 1 929 ? -20.631 25.560 -35.699 1.00 35.03 929 ALA A C 1
ATOM 7303 O O . ALA A 1 929 ? -21.392 25.840 -36.622 1.00 35.03 929 ALA A O 1
ATOM 7304 N N . MET A 1 930 ? -20.992 24.699 -34.744 1.00 33.94 930 MET A N 1
ATOM 7305 C CA . MET A 1 930 ? -22.355 24.166 -34.628 1.00 33.94 930 MET A CA 1
ATOM 7306 C C . MET A 1 930 ? -23.167 25.030 -33.657 1.00 33.94 930 MET A C 1
ATOM 7308 O O . MET A 1 930 ? -22.919 25.010 -32.454 1.00 33.94 930 MET A O 1
ATOM 7312 N N . GLN A 1 931 ? -24.177 25.746 -34.159 1.00 34.34 931 GLN A N 1
ATOM 7313 C CA . GLN A 1 931 ? -25.325 26.127 -33.332 1.00 34.34 931 GLN A CA 1
ATOM 7314 C C . GLN A 1 931 ? -26.320 24.966 -33.339 1.00 34.34 931 GLN A C 1
ATOM 7316 O O . GLN A 1 931 ? -26.883 24.620 -34.376 1.00 34.34 931 GLN A O 1
ATOM 7321 N N . PHE A 1 932 ? -26.529 24.351 -32.178 1.00 35.84 932 PHE A N 1
ATOM 7322 C CA . PHE A 1 932 ? -27.524 23.299 -32.004 1.00 35.84 932 PHE A CA 1
ATOM 7323 C C . PHE A 1 932 ? -28.877 23.913 -31.645 1.00 35.84 932 PHE A C 1
ATOM 7325 O O . PHE A 1 932 ? -29.025 24.529 -30.592 1.00 35.84 932 PHE A O 1
ATOM 7332 N N . GLY A 1 933 ? -29.881 23.697 -32.492 1.00 37.62 933 GLY A N 1
ATOM 7333 C CA . GLY A 1 933 ? -31.284 23.870 -32.127 1.00 37.62 933 GLY A CA 1
ATOM 7334 C C . GLY A 1 933 ? -31.926 22.510 -31.861 1.00 37.62 933 GLY A C 1
ATOM 7335 O O . GLY A 1 933 ? -31.832 21.610 -32.694 1.00 37.62 933 GLY A O 1
ATOM 7336 N N . SER A 1 934 ? -32.599 22.348 -30.723 1.00 38.03 934 SER A N 1
ATOM 7337 C CA . SER A 1 934 ? -33.428 21.173 -30.426 1.00 38.03 934 SER A CA 1
ATOM 7338 C C . SER A 1 934 ? -34.836 21.618 -30.057 1.00 38.03 934 SER A C 1
ATOM 7340 O O . SER A 1 934 ? -34.998 22.523 -29.239 1.00 38.03 934 SER A O 1
ATOM 7342 N N . ARG A 1 935 ? -35.855 20.966 -30.622 1.00 38.03 935 ARG A N 1
ATOM 7343 C CA . ARG A 1 935 ? -37.246 21.094 -30.172 1.00 38.03 935 ARG A CA 1
ATOM 7344 C C . ARG A 1 935 ? -37.781 19.710 -29.828 1.00 38.03 935 ARG A C 1
ATOM 7346 O O . ARG A 1 935 ? -37.820 18.836 -30.689 1.00 38.03 935 ARG A O 1
ATOM 7353 N N . CYS A 1 936 ? -38.208 19.542 -28.579 1.00 37.88 936 CYS A N 1
ATOM 7354 C CA . CYS A 1 936 ? -39.081 18.444 -28.184 1.00 37.88 936 CYS A CA 1
ATOM 7355 C C . CYS A 1 936 ? -40.515 18.805 -28.567 1.00 37.88 936 CYS A C 1
ATOM 7357 O O . CYS A 1 936 ? -41.012 19.865 -28.182 1.00 37.88 936 CYS A O 1
ATOM 7359 N N . LEU A 1 937 ? -41.177 17.928 -29.313 1.00 40.19 937 LEU A N 1
ATOM 7360 C CA . LEU A 1 937 ? -42.605 18.014 -29.585 1.00 40.19 937 LEU A CA 1
ATOM 7361 C C . LEU A 1 937 ? -43.302 16.934 -28.758 1.00 40.19 937 LEU A C 1
ATOM 7363 O O . LEU A 1 937 ? -43.002 15.747 -28.887 1.00 40.19 937 LEU A O 1
ATOM 7367 N N . TRP A 1 938 ? -44.208 17.361 -27.882 1.00 40.50 938 TRP A N 1
ATOM 7368 C CA . TRP A 1 938 ? -45.093 16.465 -27.147 1.00 40.50 938 TRP A CA 1
ATOM 7369 C C . TRP A 1 938 ? -46.337 16.202 -27.993 1.00 40.50 938 TRP A C 1
ATOM 7371 O O . TRP A 1 938 ? -47.053 17.138 -28.360 1.00 40.50 938 TRP A O 1
ATOM 7381 N N . ASN A 1 939 ? -46.584 14.936 -28.329 1.00 41.38 939 ASN A N 1
ATOM 7382 C CA . ASN A 1 939 ? -47.793 14.552 -29.043 1.00 41.38 939 ASN A CA 1
ATOM 7383 C C . ASN A 1 939 ? -48.898 14.206 -28.038 1.00 41.38 939 ASN A C 1
ATOM 7385 O O . ASN A 1 939 ? -48.910 13.118 -27.459 1.00 41.38 939 ASN A O 1
ATOM 7389 N N . LYS A 1 940 ? -49.850 15.131 -27.869 1.00 35.88 940 LYS A N 1
ATOM 7390 C CA . LYS A 1 940 ? -50.980 15.005 -26.934 1.00 35.88 940 LYS A CA 1
ATOM 7391 C C . LYS A 1 940 ? -51.883 13.791 -27.178 1.00 35.88 940 LYS A C 1
ATOM 7393 O O . LYS A 1 940 ? -52.551 13.366 -26.247 1.00 35.88 940 LYS A O 1
ATOM 7398 N N . ALA A 1 941 ? -51.925 13.236 -28.391 1.00 34.62 941 ALA A N 1
ATOM 7399 C CA . ALA A 1 941 ? -52.808 12.107 -28.698 1.00 34.62 941 ALA A CA 1
ATOM 7400 C C . ALA A 1 941 ? -52.256 10.754 -28.214 1.00 34.62 941 ALA A C 1
ATOM 7402 O O . ALA A 1 941 ? -53.017 9.801 -28.075 1.00 34.62 941 ALA A O 1
ATOM 7403 N N . THR A 1 942 ? -50.945 10.654 -27.973 1.00 42.62 942 THR A N 1
ATOM 7404 C CA . THR A 1 942 ? -50.275 9.390 -27.607 1.00 42.62 942 THR A CA 1
ATOM 7405 C C . THR A 1 942 ? -49.405 9.492 -26.353 1.00 42.62 942 THR A C 1
ATOM 7407 O O . THR A 1 942 ? -48.750 8.520 -26.005 1.00 42.62 942 THR A O 1
ATOM 7410 N N . ASP A 1 943 ? -49.333 10.672 -25.735 1.00 41.56 943 ASP A N 1
ATOM 7411 C CA . ASP A 1 943 ? -48.492 11.000 -24.575 1.00 41.56 943 ASP A CA 1
ATOM 7412 C C . ASP A 1 943 ? -47.003 10.598 -24.708 1.00 41.56 943 ASP A C 1
ATOM 7414 O O . ASP A 1 943 ? -46.377 10.097 -23.775 1.00 41.56 943 ASP A O 1
ATOM 7418 N N . ASN A 1 944 ? -46.420 10.824 -25.895 1.00 41.59 944 ASN A N 1
ATOM 7419 C CA . ASN A 1 944 ? -45.018 10.508 -26.205 1.00 41.59 944 ASN A CA 1
ATOM 7420 C C . ASN A 1 944 ? -44.223 11.763 -26.613 1.00 41.59 944 ASN A C 1
ATOM 7422 O O . ASN A 1 944 ? -44.783 12.726 -27.152 1.00 41.59 944 ASN A O 1
ATOM 7426 N N . PHE A 1 945 ? -42.905 11.733 -26.382 1.00 38.91 945 PHE A N 1
ATOM 7427 C CA . PHE A 1 945 ? -41.964 12.807 -26.725 1.00 38.91 945 PHE A CA 1
ATOM 7428 C C . PHE A 1 945 ? -41.137 12.452 -27.964 1.00 38.91 945 PHE A C 1
ATOM 7430 O O . PHE A 1 945 ? -40.488 11.408 -28.006 1.00 38.91 945 PHE A O 1
ATOM 7437 N N . VAL A 1 946 ? -41.097 13.361 -28.942 1.00 40.44 946 VAL A N 1
ATOM 7438 C CA . VAL A 1 946 ? -40.208 13.254 -30.109 1.00 40.44 946 VAL A CA 1
ATOM 7439 C C . VAL A 1 946 ? -39.247 14.438 -30.107 1.00 40.44 946 VAL A C 1
ATOM 7441 O O . VAL A 1 946 ? -39.676 15.594 -30.098 1.00 40.44 946 VAL A O 1
ATOM 7444 N N . SER A 1 947 ? -37.941 14.157 -30.099 1.00 38.72 947 SER A N 1
ATOM 7445 C CA . SER A 1 947 ? -36.887 15.174 -30.171 1.00 38.72 947 SER A CA 1
ATOM 7446 C C . SER A 1 947 ? -36.190 15.080 -31.519 1.00 38.72 947 SER A C 1
ATOM 7448 O O . SER A 1 947 ? -35.590 14.053 -31.839 1.00 38.72 947 SER A O 1
ATOM 7450 N N . VAL A 1 948 ? -36.276 16.147 -32.317 1.00 40.06 948 VAL A N 1
ATOM 7451 C CA . VAL A 1 948 ? -35.629 16.211 -33.634 1.00 40.06 948 VAL A CA 1
ATOM 7452 C C . VAL A 1 948 ? -34.564 17.301 -33.621 1.00 40.06 948 VAL A C 1
ATOM 7454 O O . VAL A 1 948 ? -34.844 18.453 -33.267 1.00 40.06 948 VAL A O 1
ATOM 7457 N N . LYS A 1 949 ? -33.332 16.932 -33.989 1.00 40.94 949 LYS A N 1
ATOM 7458 C CA . LYS A 1 949 ? -32.202 17.858 -34.148 1.00 40.94 949 LYS A CA 1
ATOM 7459 C C . LYS A 1 949 ? -31.892 18.026 -35.632 1.00 40.94 949 LYS A C 1
ATOM 7461 O O . LYS A 1 949 ? -31.749 17.038 -36.346 1.00 40.94 949 LYS A O 1
ATOM 7466 N N . TYR A 1 950 ? -31.744 19.273 -36.074 1.00 45.28 950 TYR A N 1
ATOM 7467 C CA . TYR A 1 950 ? -31.401 19.602 -37.459 1.00 45.28 950 TYR A CA 1
ATOM 7468 C C . TYR A 1 950 ? -30.103 20.410 -37.518 1.00 45.28 950 TYR A C 1
ATOM 7470 O O . TYR A 1 950 ? -29.850 21.240 -36.643 1.00 45.28 950 TYR A O 1
ATOM 7478 N N . THR A 1 951 ? -29.326 20.212 -38.583 1.00 42.53 951 THR A N 1
ATOM 7479 C CA . THR A 1 951 ? -28.159 21.033 -38.941 1.00 42.53 951 THR A CA 1
ATOM 7480 C C . THR A 1 951 ? -28.317 21.558 -40.369 1.00 42.53 951 THR A C 1
ATOM 7482 O O . THR A 1 951 ? -28.743 20.813 -41.248 1.00 42.53 951 THR A O 1
ATOM 7485 N N . ASN A 1 952 ? -27.956 22.816 -40.628 1.00 38.38 952 ASN A N 1
ATOM 7486 C CA . ASN A 1 952 ? -28.016 23.405 -41.970 1.00 38.38 952 ASN A CA 1
ATOM 7487 C C . ASN A 1 952 ? -26.759 23.044 -42.782 1.00 38.38 952 ASN A C 1
ATOM 7489 O O . ASN A 1 952 ? -25.776 23.769 -42.681 1.00 38.38 952 ASN A O 1
ATOM 7493 N N . THR A 1 953 ? -26.754 21.940 -43.542 1.00 37.00 953 THR A N 1
ATOM 7494 C CA . THR A 1 953 ? -25.923 21.711 -44.760 1.00 37.00 953 THR A CA 1
ATOM 7495 C C . THR A 1 953 ? -26.128 20.295 -45.330 1.00 37.00 953 THR A C 1
ATOM 7497 O O . THR A 1 953 ? -26.507 19.376 -44.610 1.00 37.00 953 THR A O 1
ATOM 7500 N N . SER A 1 954 ? -25.957 20.156 -46.649 1.00 36.69 954 SER A N 1
ATOM 7501 C CA . SER A 1 954 ? -26.581 19.140 -47.514 1.00 36.69 954 SER A CA 1
ATOM 7502 C C . SER A 1 954 ? -25.829 17.794 -47.616 1.00 36.69 954 SER A C 1
ATOM 7504 O O . SER A 1 954 ? -24.617 17.792 -47.817 1.00 36.69 954 SER A O 1
ATOM 7506 N N . VAL A 1 955 ? -26.604 16.690 -47.604 1.00 36.97 955 VAL A N 1
ATOM 7507 C CA . VAL A 1 955 ? -26.309 15.228 -47.732 1.00 36.97 955 VAL A CA 1
ATOM 7508 C C . VAL A 1 955 ? -26.366 14.437 -46.402 1.00 36.97 955 VAL A C 1
ATOM 7510 O O . VAL A 1 955 ? -25.756 14.820 -45.408 1.00 36.97 955 VAL A O 1
ATOM 7513 N N . PHE A 1 956 ? -27.163 13.351 -46.385 1.00 35.19 956 PHE A N 1
ATOM 7514 C CA . PHE A 1 956 ? -27.839 12.785 -45.201 1.00 35.19 956 PHE A CA 1
ATOM 7515 C C . PHE A 1 956 ? -27.235 11.481 -44.644 1.00 35.19 956 PHE A C 1
ATOM 7517 O O . PHE A 1 956 ? -26.985 10.536 -45.387 1.00 35.19 956 PHE A O 1
ATOM 7524 N N . ALA A 1 957 ? -27.168 11.379 -43.313 1.00 35.31 957 ALA A N 1
ATOM 7525 C CA . ALA A 1 957 ? -27.203 10.119 -42.568 1.00 35.31 957 ALA A CA 1
ATOM 7526 C C . ALA A 1 957 ? -28.294 10.217 -41.488 1.00 35.31 957 ALA A C 1
ATOM 7528 O O . ALA A 1 957 ? -28.372 11.226 -40.784 1.00 35.31 957 ALA A O 1
ATOM 7529 N N . VAL A 1 958 ? -29.146 9.194 -41.374 1.00 35.69 958 VAL A N 1
ATOM 7530 C CA . VAL A 1 958 ? -30.205 9.110 -40.357 1.00 35.69 958 VAL A CA 1
ATOM 7531 C C . VAL A 1 958 ? -29.759 8.119 -39.288 1.00 35.69 958 VAL A C 1
ATOM 7533 O O . VAL A 1 958 ? -29.708 6.920 -39.542 1.00 35.69 958 VAL A O 1
ATOM 7536 N N . ALA A 1 959 ? -29.442 8.611 -38.090 1.00 37.47 959 ALA A N 1
ATOM 7537 C CA . ALA A 1 959 ? -29.278 7.762 -36.912 1.00 37.47 959 ALA A CA 1
ATOM 7538 C C . ALA A 1 959 ? -30.574 7.802 -36.094 1.00 37.47 959 ALA A C 1
ATOM 7540 O O . ALA A 1 959 ? -30.979 8.879 -35.647 1.00 37.47 959 ALA A O 1
ATOM 7541 N N . MET A 1 960 ? -31.220 6.645 -35.913 1.00 38.22 960 MET A N 1
ATOM 7542 C CA . MET A 1 960 ? -32.349 6.486 -34.994 1.00 38.22 960 MET A CA 1
ATOM 7543 C C . MET A 1 960 ? -31.882 5.753 -33.739 1.00 38.22 960 MET A C 1
ATOM 7545 O O . MET A 1 960 ? -31.363 4.644 -33.821 1.00 38.22 960 MET A O 1
ATOM 7549 N N . ILE A 1 961 ? -32.079 6.370 -32.575 1.00 38.16 961 ILE A N 1
ATOM 7550 C CA . ILE A 1 961 ? -31.914 5.706 -31.276 1.00 38.16 961 ILE A CA 1
ATOM 7551 C C . ILE A 1 961 ? -33.315 5.438 -30.729 1.00 38.16 961 ILE A C 1
ATOM 7553 O O . ILE A 1 961 ? -34.105 6.374 -30.586 1.00 38.16 961 ILE A O 1
ATOM 7557 N N . TYR A 1 962 ? -33.613 4.174 -30.428 1.00 38.78 962 TYR A N 1
ATOM 7558 C CA . TYR A 1 962 ? -34.846 3.771 -29.755 1.00 38.78 962 TYR A CA 1
ATOM 7559 C C . TYR A 1 962 ? -34.564 3.511 -28.275 1.00 38.78 962 TYR A C 1
ATOM 7561 O O . TYR A 1 962 ? -33.763 2.642 -27.936 1.00 38.78 962 TYR A O 1
ATOM 7569 N N . GLY A 1 963 ? -35.235 4.255 -27.397 1.00 38.28 963 GLY A N 1
ATOM 7570 C CA . GLY A 1 963 ? -35.288 3.970 -25.964 1.00 38.28 963 GLY A CA 1
ATOM 7571 C C . GLY A 1 963 ? -36.700 3.554 -25.558 1.00 38.28 963 GLY A C 1
ATOM 7572 O O . GLY A 1 963 ? -37.662 4.247 -25.896 1.00 38.28 963 GLY A O 1
ATOM 7573 N N . LEU A 1 964 ? -36.818 2.435 -24.841 1.00 37.12 964 LEU A N 1
ATOM 7574 C CA . LEU A 1 964 ? -38.039 2.033 -24.139 1.00 37.12 964 LEU A CA 1
ATOM 7575 C C . LEU A 1 964 ? -37.880 2.411 -22.666 1.00 37.12 964 LEU A C 1
ATOM 7577 O O . LEU A 1 964 ? -36.963 1.920 -22.011 1.00 37.12 964 LEU A O 1
ATOM 7581 N N . TYR A 1 965 ? -38.765 3.264 -22.155 1.00 38.28 965 TYR A N 1
ATOM 7582 C CA . TYR A 1 965 ? -38.863 3.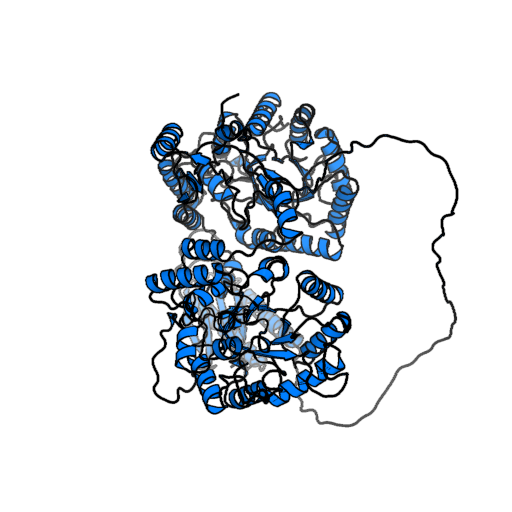542 -20.722 1.00 38.28 965 TYR A CA 1
ATOM 7583 C C . TYR A 1 965 ? -40.079 2.809 -20.144 1.00 38.28 965 TYR A C 1
ATOM 7585 O O . TYR A 1 965 ? -41.146 2.786 -20.761 1.00 38.28 965 TYR A O 1
ATOM 7593 N N . PHE A 1 966 ? -39.890 2.194 -18.978 1.00 28.31 966 PHE A N 1
ATOM 7594 C CA . PHE A 1 966 ? -40.966 1.712 -18.111 1.00 28.31 966 PHE A CA 1
ATOM 7595 C C . PHE A 1 966 ? -41.232 2.778 -17.041 1.00 28.31 966 PHE A C 1
ATOM 7597 O O . PHE A 1 966 ? -40.281 3.455 -16.645 1.00 28.31 966 PHE A O 1
ATOM 7604 N N . ASP A 1 967 ? -42.491 2.929 -16.622 1.00 29.95 967 ASP A N 1
ATOM 7605 C CA . ASP A 1 967 ? -42.855 3.753 -15.454 1.00 29.95 967 ASP A CA 1
ATOM 7606 C C . ASP A 1 967 ? -42.235 3.203 -14.161 1.00 29.95 967 ASP A C 1
ATOM 7608 O O . ASP A 1 967 ? -42.250 1.958 -13.980 1.00 29.95 967 ASP A O 1
#